Protein 9JRY (pdb70)

Foldseek 3Di:
DLPDQLQFPQWFFLQKKKFQAADDQQFTQKIWQNCCVVVVQGRVRRHRHHPVVFFPPVVVVVVVVLVPDPFSQVCAQDWGWGVGWIWGWGWGDFPRGIMIMTHTADVAVVLCVVVLVCLVPDQALLSLQASLQVSLCVLFVFQKKFWWFQDPQGKTFRSYIDHHPPDDDRHGAIEHNVVQHDSNQVLLLVDQKAWDQFLPTDITGIPPQAGPPPRHGTRRSVPNRRDDDVVVSVVCVVVLFGIWMKGFQDEPSGRRTIIIGGHNHRHDGHPRSVVSSSVVSVSSSVSNNVSVVVVVVVVLVVLVVLLVVQLVQQVRQQADDDSHVCVNFVFQKKWWCFAPDIDIHGQDPDPVVVVVVLVVCLVPPDDQKDWFQAVCVVVVVCVVVQQWALIWIWGCLDSVRSTIMIGGHGWDWDFHWYVDDCVTDTDTDTSGGDDTDPSSRVSVNVVSVSVVVSD/DLLPDPLQFPLWFFLQKKKFFAAPPQQQRQKIFQNCCPVQVAGRVNRHSHHPCVRAPPVQVVVVVVLVVDPFNQVCFQRVSVWTWGWGDDDRTIMIMIHRADVCPVLVVLLVVLLVQCVPDQALLSNQQSLQVSLCVNFVFQKKFWWFADPQRWTAGSYMDHHPPDDDCHGAIEDNSVQHPVNQLLCLVDQKAKDLFLPTDITGMPPQARPVPRHGTRNSVPRGRDGDPVVSVVCVVVQFTIKMKGFQDDPSGRRIITIGTHNDGHDDHPVSRVSSNVSSVSSNVSNNVNVVVVVVVVLVVLVVLLVQLLVQLLVDPHSQCSQAVDPVHVCSNFVFQWKWWPVIDIHGQDDDPVLVVVVLVCCLVPPDDQKDKFQQVCVVPVSCVVVLQWARIKMWHCLDSPVSGIMMGGHHWDWDFRFHVPCCTDTDIDTSGGDDGDPSSSVSSNVSSVSNVVSVVVD

Nearest PDB structures (foldseek):
  5mg1-assembly1_A-2  TM=8.681E-01  e=1.543E-45  Deinococcus radiodurans R1 = ATCC 13939 = DSM 20539
  5nm3-assembly1_B  TM=8.309E-01  e=5.216E-42  Deinococcus radiodurans R1 = ATCC 13939 = DSM 20539
  5c5k-assembly1_B  TM=8.340E-01  e=4.181E-42  Deinococcus radiodurans R1 = ATCC 13939 = DSM 20539
  8bor-assembly2_D  TM=6.786E-01  e=3.673E-43  Deinococcus radiodurans R1 = ATCC 13939 = DSM 20539
  8bor-assembly1_B  TM=6.812E-01  e=5.408E-43  Deinococcus radiodurans R1 = ATCC 13939 = DSM 20539

Sequence (914 aa):
CDKEPIHIPGFVQPHGVLLAIKEPELTILQVSNNTYNCLGFHPEELLNQPLRKLLESEQIDFLNDCLTQEDIQIVNPVEFTIEPIIFDGIIHRSNGVVILELEPAILFYHLVKLAIGKLQSTKTVTEISQIIVTEVRRITGFDRVMFYRFDRDWNGIVIAEDKQEHLPSYLDLHYPASDIPTPARKLYSQNWLRLIPDADYQAAAIVPTNNPLTDEPLDLSGSVLRSVSPCHIEYLHNMGVKASMSISIIKNNKLWGLIACHHQTPKYVPYEIRHACEFLGQVTSLEIATKEDNEDSESKIEIKSVLAKLVEYMIDGLINKQPNILNLVNAQGAAICFNKELYLLGNTPEKQDIQNLLLWIHNNIDEDIFYTDSLSQVYPEAEKFKDVASGLIALSISKTQNKYVLWFRPEEVQTVNWGGNPELWKEIVRLKSLPWKSYEVNAAAELRGAIITVVNCDKEPIHIPGFVQPHGVLLAIKEPELTILQVSNNTYNCLGFHPEELLNQPLRKLLESEQIDFLNDCLTQEDIQIVNPVEFIFDGIIHRSNGVVILELEPAINYFRFYHLVKLAIGKLQSTKTVTEISQIIVTEVRRITGFDRVMFYRFDRDWNGIVIAEDKQEHLPSYLDLHYPASDIPTPARKLYSQNWLRLIPDADYQAAAIVPTNNPLTDEPLDLSGSVLRSVSPCHIEYLHNMGVKASMSISIIKNNKLWGLIACHHQTPKYVPYEIRHACEFLGQVTSLEIATKEDNEDSESKIEIKSVLAKLVEYMSAEKSFIDGLINKQPNILNLVNAQGAAICELYLLGNTPEKQDIQNLLLWIHNNIDEDIFYTDSLSQVYPEAEKFKDVASGLIALSISKTQNKYVLWFRPEEVQTVNWGGNELWKEIVRLKSLPWKSYEVNAAAELRGAIITVVLRK

Radius of gyration: 33.23 Å; Cα contacts (8 Å, |Δi|>4): 1812; chains: 2; bounding box: 81×74×92 Å

Organism: Nostoc sp. (strain PCC 7120 / SAG 25.82 / UTEX 2576) (NCBI:txid103690)

B-factor: mean 32.75, std 13.09, range [10.51, 73.63]

Structure (mmCIF, N/CA/C/O backbone):
data_9JRY
#
_entry.id   9JRY
#
_cell.length_a   104.551
_cell.length_b   147.131
_cell.length_c   88.076
_cell.angle_alpha   90.000
_cell.angle_beta   99.145
_cell.angle_gamma   90.000
#
_symmetry.space_group_name_H-M   'C 1 2 1'
#
loop_
_entity.id
_entity.type
_entity.pdbx_description
1 polymer FiDCB
2 non-polymer '3-[5-[(Z)-(4-ethenyl-3-methyl-5-oxidanylidene-pyrrol-2-ylidene)methyl]-2-[[5-[(Z)-(3-ethenyl-4-methyl-5-oxidanylidene-pyrrol-2-ylidene)methyl]-3-(3-hydroxy-3-oxopropyl)-4-methyl-1H-pyrrol-2-yl]methyl]-4-methyl-1H-pyrrol-3-yl]propanoic acid'
#
loop_
_atom_site.group_PDB
_atom_site.id
_atom_site.type_symbol
_atom_site.label_atom_id
_atom_site.label_alt_id
_atom_site.label_comp_id
_atom_site.label_asym_id
_atom_site.label_entity_id
_atom_site.label_seq_id
_atom_site.pdbx_PDB_ins_code
_atom_site.Cartn_x
_atom_site.Cartn_y
_atom_site.Cartn_z
_atom_site.occupancy
_atom_site.B_iso_or_equiv
_atom_site.auth_seq_id
_atom_site.auth_comp_id
_atom_site.auth_asym_id
_atom_site.auth_atom_id
_atom_site.pdbx_PDB_model_num
ATOM 1 N N . CYS A 1 17 ? 33.37000 -14.15800 28.54100 1.000 43.61000 17 CYS A N 1
ATOM 2 C CA . CYS A 1 17 ? 32.08000 -13.48900 28.42500 1.000 43.61000 17 CYS A CA 1
ATOM 3 C C . CYS A 1 17 ? 32.27000 -11.97800 28.43000 1.000 43.61000 17 CYS A C 1
ATOM 4 O O . CYS A 1 17 ? 31.83000 -11.28500 27.51100 1.000 43.61000 17 CYS A O 1
ATOM 7 N N . ASP A 1 18 ? 32.91800 -11.46300 29.47600 1.000 47.86000 18 ASP A N 1
ATOM 8 C CA . ASP A 1 18 ? 33.29500 -10.05600 29.46900 1.000 47.86000 18 ASP A CA 1
ATOM 9 C C . ASP A 1 18 ? 34.47600 -9.79200 28.54500 1.000 47.86000 18 ASP A C 1
ATOM 10 O O . ASP A 1 18 ? 34.72600 -8.63600 28.18500 1.000 47.86000 18 ASP A O 1
ATOM 15 N N . LYS A 1 19 ? 35.21300 -10.83600 28.16900 1.000 48.47000 19 LYS A N 1
ATOM 16 C CA . LYS A 1 19 ? 36.27200 -10.71900 27.17600 1.000 48.47000 19 LYS A CA 1
ATOM 17 C C . LYS A 1 19 ? 35.73900 -10.65200 25.75000 1.000 48.47000 19 LYS A C 1
ATOM 18 O O . LYS A 1 19 ? 36.44800 -10.16900 24.85900 1.000 48.47000 19 LYS A O 1
ATOM 24 N N . GLU A 1 20 ? 34.51400 -11.11300 25.52100 1.000 43.35000 20 GLU A N 1
ATOM 25 C CA . GLU A 1 20 ? 33.96800 -11.17200 24.16900 1.000 43.35000 20 GLU A CA 1
ATOM 26 C C . GLU A 1 20 ? 33.66800 -9.76800 23.65400 1.000 43.35000 20 GLU A C 1
ATOM 27 O O . GLU A 1 20 ? 32.96300 -9.00400 24.32400 1.000 43.35000 20 GLU A O 1
ATOM 33 N N . PRO A 1 21 ? 34.17500 -9.39300 22.47700 1.000 39.55000 21 PRO A N 1
ATOM 34 C CA . PRO A 1 21 ? 33.87300 -8.06300 21.93300 1.000 39.55000 21 PRO A CA 1
ATOM 35 C C . PRO A 1 21 ? 32.54000 -8.01500 21.20100 1.000 39.55000 21 PRO A C 1
ATOM 36 O O . PRO A 1 21 ? 32.48600 -8.17700 19.97800 1.000 39.55000 21 PRO A O 1
ATOM 40 N N . ILE A 1 22 ? 31.45300 -7.78800 21.94300 1.000 33.34000 22 ILE A N 1
ATOM 41 C CA . ILE A 1 22 ? 30.14200 -7.66700 21.31900 1.000 33.34000 22 ILE A CA 1
ATOM 42 C C . ILE A 1 22 ? 30.04400 -6.41900 20.45200 1.000 33.34000 22 ILE A C 1
ATOM 43 O O . ILE A 1 22 ? 29.17800 -6.34800 19.57300 1.000 33.34000 22 ILE A O 1
ATOM 48 N N . HIS A 1 23 ? 30.90500 -5.42400 20.68100 1.000 29.53000 23 HIS A N 1
ATOM 49 C CA . HIS A 1 23 ? 30.82600 -4.17800 19.92700 1.000 29.53000 23 HIS A CA 1
ATOM 50 C C . HIS A 1 23 ? 31.30300 -4.32700 18.48700 1.000 29.53000 23 HIS A C 1
ATOM 51 O O . HIS A 1 23 ? 31.02800 -3.44500 17.66700 1.000 29.53000 23 HIS A O 1
ATOM 58 N N . ILE A 1 24 ? 31.99800 -5.41100 18.15400 1.000 27.65000 24 ILE A N 1
ATOM 59 C CA . ILE A 1 24 ? 32.42300 -5.64700 16.77400 1.000 27.65000 24 ILE A CA 1
ATOM 60 C C . ILE A 1 24 ? 32.05400 -7.07200 16.37200 1.000 27.65000 24 ILE A C 1
ATOM 61 O O . ILE A 1 24 ? 32.94400 -7.90800 16.15700 1.000 27.65000 24 ILE A O 1
ATOM 66 N N . PRO A 1 25 ? 30.76000 -7.39100 16.24100 1.000 27.95000 25 PRO A N 1
ATOM 67 C CA . PRO A 1 25 ? 30.37600 -8.75900 15.86200 1.000 27.95000 25 PRO A CA 1
ATOM 68 C C . PRO A 1 25 ? 30.63900 -9.11400 14.40800 1.000 27.95000 25 PRO A C 1
ATOM 69 O O . PRO A 1 25 ? 30.69600 -10.30900 14.08700 1.000 27.95000 25 PRO A O 1
ATOM 73 N N . GLY A 1 26 ? 30.78200 -8.13400 13.51900 1.000 25.44000 26 GLY A N 1
ATOM 74 C CA . GLY A 1 26 ? 30.88400 -8.43100 12.10500 1.000 25.44000 26 GLY A CA 1
ATOM 75 C C . GLY A 1 26 ? 29.57300 -8.77400 11.43500 1.000 25.44000 26 GLY A C 1
ATOM 76 O O . GLY A 1 26 ? 29.58600 -9.27300 10.30400 1.000 25.44000 26 GLY A O 1
ATOM 77 N N . PHE A 1 27 ? 28.44200 -8.52400 12.09400 1.000 25.16000 27 PHE A N 1
ATOM 78 C CA . PHE A 1 27 ? 27.12700 -8.88200 11.58100 1.000 25.16000 27 PHE A CA 1
ATOM 79 C C . PHE A 1 27 ? 26.13700 -7.77900 11.92500 1.000 25.16000 27 PHE A C 1
ATOM 80 O O . PHE A 1 27 ? 26.39300 -6.93800 12.78900 1.000 25.16000 27 PHE A O 1
ATOM 88 N N . VAL A 1 28 ? 24.99400 -7.78900 11.23500 1.000 22.75000 28 VAL A N 1
ATOM 89 C CA . VAL A 1 28 ? 23.91200 -6.84800 11.49700 1.000 22.75000 28 VAL A CA 1
ATOM 90 C C . VAL A 1 28 ? 22.58800 -7.59400 11.43900 1.000 22.75000 28 VAL A C 1
ATOM 91 O O . VAL A 1 28 ? 22.49000 -8.69600 10.89600 1.000 22.75000 28 VAL A O 1
ATOM 95 N N . GLN A 1 29 ? 21.56400 -6.98500 12.02200 1.000 23.99000 29 GLN A N 1
ATOM 96 C CA . GLN A 1 29 ? 20.24200 -7.58400 11.98900 1.000 23.99000 29 GLN A CA 1
ATOM 97 C C . GLN A 1 29 ? 19.62100 -7.40600 10.60300 1.000 23.99000 29 GLN A C 1
ATOM 98 O O . GLN A 1 29 ? 19.79300 -6.35600 9.97500 1.000 23.99000 29 GLN A O 1
ATOM 104 N N . PRO A 1 30 ? 18.91600 -8.42200 10.09000 1.000 26.14000 30 PRO A N 1
ATOM 105 C CA . PRO A 1 30 ? 18.46100 -8.37700 8.68900 1.000 26.14000 30 PRO A CA 1
ATOM 106 C C . PRO A 1 30 ? 17.56000 -7.20400 8.34200 1.000 26.14000 30 PRO A C 1
ATOM 107 O O . PRO A 1 30 ? 17.60900 -6.73000 7.19900 1.000 26.14000 30 PRO A O 1
ATOM 111 N N . HIS A 1 31 ? 16.73300 -6.72000 9.27700 1.000 26.09000 31 HIS A N 1
ATOM 112 C CA . HIS A 1 31 ? 15.66000 -5.79700 8.90500 1.000 26.09000 31 HIS A CA 1
ATOM 113 C C . HIS A 1 31 ? 16.19500 -4.49400 8.32600 1.000 26.09000 31 HIS A C 1
ATOM 114 O O . HIS A 1 31 ? 15.50200 -3.83900 7.54000 1.000 26.09000 31 HIS A O 1
ATOM 121 N N . GLY A 1 32 ? 17.41200 -4.09500 8.70000 1.000 25.45000 32 GLY A N 1
ATOM 122 C CA . GLY A 1 32 ? 18.05100 -2.92600 8.14200 1.000 25.45000 32 GLY A CA 1
ATOM 123 C C . GLY A 1 32 ? 19.24900 -3.28200 7.27100 1.000 25.45000 32 GLY A C 1
ATOM 124 O O . GLY A 1 32 ? 19.67500 -4.43200 7.17800 1.000 25.45000 32 GLY A O 1
ATOM 125 N N . VAL A 1 33 ? 19.78900 -2.25300 6.62400 1.000 23.85000 33 VAL A N 1
ATOM 126 C CA . VAL A 1 33 ? 20.99300 -2.36000 5.81100 1.000 23.85000 33 VAL A CA 1
ATOM 127 C C . VAL A 1 33 ? 22.05900 -1.46900 6.42600 1.000 23.85000 33 VAL A C 1
ATOM 128 O O . VAL A 1 33 ? 21.75500 -0.38000 6.92500 1.000 23.85000 33 VAL A O 1
ATOM 132 N N . LEU A 1 34 ? 23.30600 -1.92700 6.38700 1.000 22.06000 34 LEU A N 1
ATOM 133 C CA . LEU A 1 34 ? 24.43200 -1.15600 6.88900 1.000 22.06000 34 LEU A CA 1
ATOM 134 C C . LEU A 1 34 ? 25.39100 -0.85200 5.74800 1.000 22.06000 34 LEU A C 1
ATOM 135 O O . LEU A 1 34 ? 25.63800 -1.70300 4.88800 1.000 22.06000 34 LEU A O 1
ATOM 140 N N . LEU A 1 35 ? 25.93000 0.36600 5.74500 1.000 21.42000 35 LEU A N 1
ATOM 141 C CA . LEU A 1 35 ? 26.90500 0.79000 4.74400 1.000 21.42000 35 LEU A CA 1
ATOM 142 C C . LEU A 1 35 ? 27.97800 1.60500 5.44900 1.000 21.42000 35 LEU A C 1
ATOM 143 O O . LEU A 1 35 ? 27.71800 2.73000 5.88900 1.000 21.42000 35 LEU A O 1
ATOM 148 N N . ALA A 1 36 ? 29.17000 1.03400 5.58100 1.000 21.55000 36 ALA A N 1
ATOM 149 C CA . ALA A 1 36 ? 30.33200 1.80100 6.00400 1.000 21.55000 36 ALA A CA 1
ATOM 150 C C . ALA A 1 36 ? 30.89400 2.51900 4.78500 1.000 21.55000 36 ALA A C 1
ATOM 151 O O . ALA A 1 36 ? 31.30400 1.86900 3.81400 1.000 21.55000 36 ALA A O 1
ATOM 153 N N . ILE A 1 37 ? 30.92800 3.84900 4.84500 1.000 22.19000 37 ILE A N 1
ATOM 154 C CA . ILE A 1 37 ? 31.20500 4.70400 3.70000 1.000 22.19000 37 ILE A CA 1
ATOM 155 C C . ILE A 1 37 ? 32.32900 5.65300 4.08900 1.000 22.19000 37 ILE A C 1
ATOM 156 O O . ILE A 1 37 ? 32.14900 6.50200 4.97100 1.000 22.19000 37 ILE A O 1
ATOM 161 N N . LYS A 1 38 ? 33.48100 5.51700 3.44000 1.000 24.88000 38 LYS A N 1
ATOM 162 C CA . LYS A 1 38 ? 34.57000 6.45200 3.67200 1.000 24.88000 38 LYS A CA 1
ATOM 163 C C . LYS A 1 38 ? 34.26200 7.79900 3.02400 1.000 24.88000 38 LYS A C 1
ATOM 164 O O . LYS A 1 38 ? 33.48200 7.90100 2.07500 1.000 24.88000 38 LYS A O 1
ATOM 170 N N . GLU A 1 39 ? 34.87800 8.83900 3.56100 1.000 26.48000 39 GLU A N 1
ATOM 171 C CA . GLU A 1 39 ? 34.74300 10.20600 3.08700 1.000 26.48000 39 GLU A CA 1
ATOM 172 C C . GLU A 1 39 ? 36.13300 10.76800 2.83900 1.000 26.48000 39 GLU A C 1
ATOM 173 O O . GLU A 1 39 ? 37.11300 10.28100 3.41300 1.000 26.48000 39 GLU A O 1
ATOM 179 N N . PRO A 1 40 ? 36.26400 11.79800 1.98100 1.000 27.87000 40 PRO A N 1
ATOM 180 C CA . PRO A 1 40 ? 35.23500 12.61900 1.31400 1.000 27.87000 40 PRO A CA 1
ATOM 181 C C . PRO A 1 40 ? 34.60600 12.03300 0.04900 1.000 27.87000 40 PRO A C 1
ATOM 182 O O . PRO A 1 40 ? 33.59100 12.54700 -0.41300 1.000 27.87000 40 PRO A O 1
ATOM 186 N N . GLU A 1 41 ? 35.16500 10.97600 -0.54100 1.000 27.27000 41 GLU A N 1
ATOM 187 C CA . GLU A 1 41 ? 34.65600 10.48500 -1.81600 1.000 27.27000 41 GLU A CA 1
ATOM 188 C C . GLU A 1 41 ? 33.29600 9.81400 -1.69400 1.000 27.27000 41 GLU A C 1
ATOM 189 O O . GLU A 1 41 ? 32.63400 9.61000 -2.71700 1.000 27.27000 41 GLU A O 1
ATOM 195 N N . LEU A 1 42 ? 32.87000 9.47000 -0.47900 1.000 25.88000 42 LEU A N 1
ATOM 196 C CA . LEU A 1 42 ? 31.63600 8.72200 -0.24100 1.000 25.88000 42 LEU A CA 1
ATOM 197 C C . LEU A 1 42 ? 31.64700 7.37100 -0.94900 1.000 25.88000 42 LEU A C 1
ATOM 198 O O . LEU A 1 42 ? 30.59600 6.85300 -1.34100 1.000 25.88000 42 LEU A O 1
ATOM 203 N N . THR A 1 43 ? 32.83500 6.79700 -1.12100 1.000 24.67000 43 THR A N 1
ATOM 204 C CA . THR A 1 43 ? 32.95200 5.42500 -1.59500 1.000 24.67000 43 THR A CA 1
ATOM 205 C C . THR A 1 43 ? 32.45200 4.44200 -0.54300 1.000 24.67000 43 THR A C 1
ATOM 206 O O . THR A 1 43 ? 32.75000 4.57700 0.64800 1.000 24.67000 43 THR A O 1
ATOM 210 N N . ILE A 1 44 ? 31.70200 3.43900 -0.99200 1.000 22.23000 44 ILE A N 1
ATOM 211 C CA . ILE A 1 44 ? 31.14000 2.42300 -0.10600 1.000 22.23000 44 ILE A CA 1
ATOM 212 C C . ILE A 1 44 ? 32.23000 1.40300 0.20500 1.000 22.23000 44 ILE A C 1
ATOM 213 O O . ILE A 1 44 ? 32.58700 0.58100 -0.64100 1.000 22.23000 44 ILE A O 1
ATOM 218 N N . LEU A 1 45 ? 32.76300 1.45300 1.42300 1.000 23.65000 45 LEU A N 1
ATOM 219 C CA . LEU A 1 45 ? 33.82800 0.52600 1.78300 1.000 23.65000 45 LEU A CA 1
ATOM 220 C C . LEU A 1 45 ? 33.28100 -0.82100 2.23600 1.000 23.65000 45 LEU A C 1
ATOM 221 O O . LEU A 1 45 ? 33.86700 -1.86400 1.92300 1.000 23.65000 45 LEU A O 1
ATOM 226 N N . GLN A 1 46 ? 32.16000 -0.83000 2.95700 1.000 24.91000 46 GLN A N 1
ATOM 227 C CA . GLN A 1 46 ? 31.63100 -2.06900 3.51400 1.000 24.91000 46 GLN A CA 1
ATOM 228 C C . GLN A 1 46 ? 30.11100 -2.06300 3.45400 1.000 24.91000 46 GLN A C 1
ATOM 229 O O . GLN A 1 46 ? 29.47500 -1.01800 3.59900 1.000 24.91000 46 GLN A O 1
ATOM 235 N N . VAL A 1 47 ? 29.53300 -3.25200 3.27200 1.000 24.53000 47 VAL A N 1
ATOM 236 C CA . VAL A 1 47 ? 28.08800 -3.42600 3.20500 1.000 24.53000 47 VAL A CA 1
ATOM 237 C C . VAL A 1 47 ? 27.69900 -4.64000 4.03400 1.000 24.53000 47 VAL A C 1
ATOM 238 O O . VAL A 1 47 ? 28.52800 -5.49000 4.36200 1.000 24.53000 47 VAL A O 1
ATOM 242 N N . SER A 1 48 ? 26.41100 -4.71700 4.36500 1.000 27.35000 48 SER A N 1
ATOM 243 C CA . SER A 1 48 ? 25.87400 -5.90900 5.00900 1.000 27.35000 48 SER A CA 1
ATOM 244 C C . SER A 1 48 ? 25.71300 -7.02100 3.98100 1.000 27.35000 48 SER A C 1
ATOM 245 O O . SER A 1 48 ? 26.30300 -6.96000 2.89700 1.000 27.35000 48 SER A O 1
ATOM 248 N N . ASN A 1 49 ? 24.95200 -8.06200 4.32100 1.000 30.32000 49 ASN A N 1
ATOM 249 C CA . ASN A 1 49 ? 24.60600 -9.09000 3.34400 1.000 30.32000 49 ASN A CA 1
ATOM 250 C C . ASN A 1 49 ? 23.20300 -8.94000 2.77200 1.000 30.32000 49 ASN A C 1
ATOM 251 O O . ASN A 1 49 ? 22.97800 -9.30900 1.61500 1.000 30.32000 49 ASN A O 1
ATOM 256 N N . ASN A 1 50 ? 22.26300 -8.37700 3.53200 1.000 30.46000 50 ASN A N 1
ATOM 257 C CA . ASN A 1 50 ? 20.90700 -8.14800 3.04300 1.000 30.46000 50 ASN A CA 1
ATOM 258 C C . ASN A 1 50 ? 20.81100 -6.89600 2.17200 1.000 30.46000 50 ASN A C 1
ATOM 259 O O . ASN A 1 50 ? 19.71800 -6.33000 2.04900 1.000 30.46000 50 ASN A O 1
ATOM 264 N N . THR A 1 51 ? 21.93100 -6.43900 1.59600 1.000 32.27000 51 THR A N 1
ATOM 265 C CA . THR A 1 51 ? 21.89900 -5.31200 0.67000 1.000 32.27000 51 THR A CA 1
ATOM 266 C C . THR A 1 51 ? 21.08100 -5.62400 -0.57500 1.000 32.27000 51 THR A C 1
ATOM 267 O O . THR A 1 51 ? 20.50500 -4.71500 -1.18000 1.000 32.27000 51 THR A O 1
ATOM 271 N N . TYR A 1 52 ? 21.03000 -6.89000 -0.98700 1.000 36.66000 52 TYR A N 1
ATOM 272 C CA . TYR A 1 52 ? 20.22400 -7.24500 -2.14600 1.000 36.66000 52 TYR A CA 1
ATOM 273 C C . TYR A 1 52 ? 18.74800 -7.12700 -1.80200 1.000 36.66000 52 TYR A C 1
ATOM 274 O O . TYR A 1 52 ? 18.08800 -6.16200 -2.20800 1.000 36.66000 52 TYR A O 1
ATOM 283 N N . ASN A 1 53 ? 18.25000 -8.05500 -0.97900 1.000 38.30000 53 ASN A N 1
ATOM 284 C CA . ASN A 1 53 ? 16.80800 -8.19700 -0.80600 1.000 38.30000 53 ASN A CA 1
ATOM 285 C C . ASN A 1 53 ? 16.17300 -6.89500 -0.33900 1.000 38.30000 53 ASN A C 1
ATOM 286 O O . ASN A 1 53 ? 15.02800 -6.59300 -0.69400 1.000 38.30000 53 ASN A O 1
ATOM 291 N N . CYS A 1 54 ? 16.90300 -6.10300 0.44500 1.000 37.12000 54 CYS A N 1
ATOM 292 C CA . CYS A 1 54 ? 16.33300 -4.84600 0.91200 1.000 37.12000 54 CYS A CA 1
ATOM 293 C C . CYS A 1 54 ? 16.54500 -3.71800 -0.08900 1.000 37.12000 54 CYS A C 1
ATOM 294 O O . CYS A 1 54 ? 15.62700 -2.92800 -0.33600 1.000 37.12000 54 CYS A O 1
ATOM 297 N N . LEU A 1 55 ? 17.73600 -3.62600 -0.68100 1.000 36.04000 55 LEU A N 1
ATOM 298 C CA . LEU A 1 55 ? 18.08400 -2.47800 -1.50800 1.000 36.04000 55 LEU A CA 1
ATOM 299 C C . LEU A 1 55 ? 18.12500 -2.79300 -2.99600 1.000 36.04000 55 LEU A C 1
ATOM 300 O O . LEU A 1 55 ? 18.36000 -1.88500 -3.79900 1.000 36.04000 55 LEU A O 1
ATOM 305 N N . GLY A 1 56 ? 17.90000 -4.03900 -3.38600 1.000 35.52000 56 GLY A N 1
ATOM 306 C CA . GLY A 1 56 ? 17.96000 -4.38400 -4.80300 1.000 35.52000 56 GLY A CA 1
ATOM 307 C C . GLY A 1 56 ? 19.34200 -4.66300 -5.34800 1.000 35.52000 56 GLY A C 1
ATOM 308 O O . GLY A 1 56 ? 19.55000 -5.68100 -6.01100 1.000 35.52000 56 GLY A O 1
ATOM 309 N N . PHE A 1 57 ? 20.29400 -3.76500 -5.10400 1.000 35.60000 57 PHE A N 1
ATOM 310 C CA . PHE A 1 57 ? 21.66300 -3.98600 -5.55100 1.000 35.60000 57 PHE A CA 1
ATOM 311 C C . PHE A 1 57 ? 22.29500 -5.15300 -4.79900 1.000 35.60000 57 PHE A C 1
ATOM 312 O O . PHE A 1 57 ? 22.15800 -5.27100 -3.57900 1.000 35.60000 57 PHE A O 1
ATOM 320 N N . HIS A 1 58 ? 23.01100 -6.00600 -5.52900 1.000 33.73000 58 HIS A N 1
ATOM 321 C CA . HIS A 1 58 ? 23.72800 -7.10500 -4.90300 1.000 33.73000 58 HIS A CA 1
ATOM 322 C C . HIS A 1 58 ? 24.93600 -6.57600 -4.13000 1.000 33.73000 58 HIS A C 1
ATOM 323 O O . HIS A 1 58 ? 25.47400 -5.51500 -4.46000 1.000 33.73000 58 HIS A O 1
ATOM 330 N N . PRO A 1 59 ? 25.36500 -7.28200 -3.07500 1.000 29.87000 59 PRO A N 1
ATOM 331 C CA . PRO A 1 59 ? 26.47900 -6.76200 -2.26100 1.000 29.87000 59 PRO A CA 1
ATOM 332 C C . PRO A 1 59 ? 27.76100 -6.52800 -3.04500 1.000 29.87000 59 PRO A C 1
ATOM 333 O O . PRO A 1 59 ? 28.49300 -5.57700 -2.74400 1.000 29.87000 59 PRO A O 1
ATOM 337 N N . GLU A 1 60 ? 28.05700 -7.36600 -4.04100 1.000 30.11000 60 GLU A N 1
ATOM 338 C CA . GLU A 1 60 ? 29.21500 -7.11100 -4.89100 1.000 30.11000 60 GLU A CA 1
ATOM 339 C C . GLU A 1 60 ? 28.99000 -5.91400 -5.80400 1.000 30.11000 60 GLU A C 1
ATOM 340 O O . GLU A 1 60 ? 29.95400 -5.25200 -6.20600 1.000 30.11000 60 GLU A O 1
ATOM 346 N N . GLU A 1 61 ? 27.73100 -5.62200 -6.14000 1.000 30.70000 61 GLU A N 1
ATOM 347 C CA . GLU A 1 61 ? 27.42500 -4.48200 -6.99500 1.000 30.70000 61 GLU A CA 1
ATOM 348 C C . GLU A 1 61 ? 27.59500 -3.15300 -6.27100 1.000 30.70000 61 GLU A C 1
ATOM 349 O O . GLU A 1 61 ? 27.71000 -2.11400 -6.93000 1.000 30.70000 61 GLU A O 1
ATOM 355 N N . LEU A 1 62 ? 27.60100 -3.15900 -4.93800 1.000 27.22000 62 LEU A N 1
ATOM 356 C CA . LEU A 1 62 ? 27.70700 -1.93600 -4.15200 1.000 27.22000 62 LEU A CA 1
ATOM 357 C C . LEU A 1 62 ? 29.11000 -1.64900 -3.64300 1.000 27.22000 62 LEU A C 1
ATOM 358 O O . LEU A 1 62 ? 29.44600 -0.48000 -3.42500 1.000 27.22000 62 LEU A O 1
ATOM 363 N N . LEU A 1 63 ? 29.92900 -2.67600 -3.43300 1.000 23.11000 63 LEU A N 1
ATOM 364 C CA . LEU A 1 63 ? 31.23100 -2.46500 -2.81700 1.000 23.11000 63 LEU A CA 1
ATOM 365 C C . LEU A 1 63 ? 32.11600 -1.58200 -3.68700 1.000 23.11000 63 LEU A C 1
ATOM 366 O O . LEU A 1 63 ? 32.17900 -1.74600 -4.90900 1.000 23.11000 63 LEU A O 1
ATOM 371 N N . ASN A 1 64 ? 32.79600 -0.63300 -3.03400 1.000 23.15000 64 ASN A N 1
ATOM 372 C CA . ASN A 1 64 ? 33.73600 0.31700 -3.62700 1.000 23.15000 64 ASN A CA 1
ATOM 373 C C . ASN A 1 64 ? 33.07500 1.27500 -4.61300 1.000 23.15000 64 ASN A C 1
ATOM 374 O O . ASN A 1 64 ? 33.73700 2.17500 -5.13700 1.000 23.15000 64 ASN A O 1
ATOM 379 N N . GLN A 1 65 ? 31.78800 1.08900 -4.88500 1.000 23.82000 65 GLN A N 1
ATOM 380 C CA . GLN A 1 65 ? 31.05500 2.07700 -5.66100 1.000 23.82000 65 GLN A CA 1
ATOM 381 C C . GLN A 1 65 ? 30.77500 3.30400 -4.79600 1.000 23.82000 65 GLN A C 1
ATOM 382 O O . GLN A 1 65 ? 30.46200 3.16700 -3.61100 1.000 23.82000 65 GLN A O 1
ATOM 388 N N . PRO A 1 66 ? 30.87000 4.50500 -5.35500 1.000 28.72000 66 PRO A N 1
ATOM 389 C CA . PRO A 1 66 ? 30.52600 5.70400 -4.58700 1.000 28.72000 66 PRO A CA 1
ATOM 390 C C . PRO A 1 66 ? 29.05000 5.72400 -4.22500 1.000 28.72000 66 PRO A C 1
ATOM 391 O O . PRO A 1 66 ? 28.21100 5.14400 -4.91800 1.000 28.72000 66 PRO A O 1
ATOM 395 N N . LEU A 1 67 ? 28.74100 6.40400 -3.11600 1.000 31.62000 67 LEU A N 1
ATOM 396 C CA . LEU A 1 67 ? 27.38600 6.40300 -2.57300 1.000 31.62000 67 LEU A CA 1
ATOM 397 C C . LEU A 1 67 ? 26.36100 6.90700 -3.58400 1.000 31.62000 67 LEU A C 1
ATOM 398 O O . LEU A 1 67 ? 25.16500 6.63000 -3.43300 1.000 31.62000 67 LEU A O 1
ATOM 403 N N . ARG A 1 68 ? 26.80500 7.61700 -4.62100 1.000 36.32000 68 ARG A N 1
ATOM 404 C CA . ARG A 1 68 ? 25.92700 8.00600 -5.71700 1.000 36.32000 68 ARG A CA 1
ATOM 405 C C . ARG A 1 68 ? 25.39800 6.80600 -6.49100 1.000 36.32000 68 ARG A C 1
ATOM 406 O O . ARG A 1 68 ? 24.48100 6.96900 -7.30300 1.000 36.32000 68 ARG A O 1
ATOM 414 N N . LYS A 1 69 ? 25.96000 5.61300 -6.26600 1.000 31.64000 69 LYS A N 1
ATOM 415 C CA . LYS A 1 69 ? 25.47100 4.41100 -6.93300 1.000 31.64000 69 LYS A CA 1
ATOM 416 C C . LYS A 1 69 ? 24.01100 4.12800 -6.59500 1.000 31.64000 69 LYS A C 1
ATOM 417 O O . LYS A 1 69 ? 23.28900 3.54700 -7.41300 1.000 31.64000 69 LYS A O 1
ATOM 423 N N . LEU A 1 70 ? 23.55200 4.53500 -5.40800 1.000 34.61000 70 LEU A N 1
ATOM 424 C CA . LEU A 1 70 ? 22.17700 4.27900 -5.00300 1.000 34.61000 70 LEU A CA 1
ATOM 425 C C . LEU A 1 70 ? 21.45400 5.49900 -4.44700 1.000 34.61000 70 LEU A C 1
ATOM 426 O O . LEU A 1 70 ? 20.26900 5.38900 -4.11300 1.000 34.61000 70 LEU A O 1
ATOM 431 N N . LEU A 1 71 ? 22.11600 6.64700 -4.33500 1.000 38.39000 71 LEU A N 1
ATOM 432 C CA . LEU A 1 71 ? 21.49700 7.84900 -3.79800 1.000 38.39000 71 LEU A CA 1
ATOM 433 C C . LEU A 1 71 ? 21.51100 8.96500 -4.83300 1.000 38.39000 71 LEU A C 1
ATOM 434 O O . LEU A 1 71 ? 22.41500 9.05300 -5.66900 1.000 38.39000 71 LEU A O 1
ATOM 439 N N . GLU A 1 72 ? 20.49000 9.81500 -4.76700 1.000 47.41000 72 GLU A N 1
ATOM 440 C CA . GLU A 1 72 ? 20.39500 10.95600 -5.66400 1.000 47.41000 72 GLU A CA 1
ATOM 441 C C . GLU A 1 72 ? 21.38700 12.04200 -5.26100 1.000 47.41000 72 GLU A C 1
ATOM 442 O O . GLU A 1 72 ? 21.75100 12.18000 -4.09100 1.000 47.41000 72 GLU A O 1
ATOM 448 N N . SER A 1 73 ? 21.82400 12.81900 -6.25700 1.000 48.81000 73 SER A N 1
ATOM 449 C CA . SER A 1 73 ? 22.80900 13.86600 -6.00300 1.000 48.81000 73 SER A CA 1
ATOM 450 C C . SER A 1 73 ? 22.27500 14.92900 -5.05300 1.000 48.81000 73 SER A C 1
ATOM 451 O O . SER A 1 73 ? 23.05400 15.56100 -4.33200 1.000 48.81000 73 SER A O 1
ATOM 454 N N . GLU A 1 74 ? 20.95900 15.14900 -5.03700 1.000 51.42000 74 GLU A N 1
ATOM 455 C CA . GLU A 1 74 ? 20.38500 16.07400 -4.06400 1.000 51.42000 74 GLU A CA 1
ATOM 456 C C . GLU A 1 74 ? 20.42000 15.48600 -2.65700 1.000 51.42000 74 GLU A C 1
ATOM 457 O O . GLU A 1 74 ? 20.77700 16.17800 -1.69300 1.000 51.42000 74 GLU A O 1
ATOM 463 N N . GLN A 1 75 ? 20.07300 14.20300 -2.51800 1.000 42.58000 75 GLN A N 1
ATOM 464 C CA . GLN A 1 75 ? 20.21400 13.54700 -1.22300 1.000 42.58000 75 GLN A CA 1
ATOM 465 C C . GLN A 1 75 ? 21.67300 13.47700 -0.80000 1.000 42.58000 75 GLN A C 1
ATOM 466 O O . GLN A 1 75 ? 21.98100 13.55400 0.39500 1.000 42.58000 75 GLN A O 1
ATOM 472 N N . ILE A 1 76 ? 22.58500 13.34000 -1.76300 1.000 39.83000 76 ILE A N 1
ATOM 473 C CA . ILE A 1 76 ? 24.00700 13.33800 -1.44200 1.000 39.83000 76 ILE A CA 1
ATOM 474 C C . ILE A 1 76 ? 24.46800 14.72400 -1.00500 1.000 39.83000 76 ILE A C 1
ATOM 475 O O . ILE A 1 76 ? 25.32000 14.85500 -0.12100 1.000 39.83000 76 ILE A O 1
ATOM 480 N N . ASP A 1 77 ? 23.90700 15.77900 -1.60100 1.000 44.47000 77 ASP A N 1
ATOM 481 C CA . ASP A 1 77 ? 24.20700 17.12800 -1.13100 1.000 44.47000 77 ASP A CA 1
ATOM 482 C C . ASP A 1 77 ? 23.69600 17.32100 0.29000 1.000 44.47000 77 ASP A C 1
ATOM 483 O O . ASP A 1 77 ? 24.36500 17.94200 1.12700 1.000 44.47000 77 ASP A O 1
ATOM 488 N N . PHE A 1 78 ? 22.53600 16.73400 0.59300 1.000 40.85000 78 PHE A N 1
ATOM 489 C CA . PHE A 1 78 ? 22.00500 16.78600 1.95000 1.000 40.85000 78 PHE A CA 1
ATOM 490 C C . PHE A 1 78 ? 22.94100 16.07800 2.92200 1.000 40.85000 78 PHE A C 1
ATOM 491 O O . PHE A 1 78 ? 23.28900 16.61900 3.97800 1.000 40.85000 78 PHE A O 1
ATOM 499 N N . LEU A 1 79 ? 23.38100 14.87000 2.56400 1.000 35.67000 79 LEU A N 1
ATOM 500 C CA . LEU A 1 79 ? 24.27700 14.11600 3.43400 1.000 35.67000 79 LEU A CA 1
ATOM 501 C C . LEU A 1 79 ? 25.62500 14.81100 3.59700 1.000 35.67000 79 LEU A C 1
ATOM 502 O O . LEU A 1 79 ? 26.22300 14.75400 4.67700 1.000 35.67000 79 LEU A O 1
ATOM 507 N N . ASN A 1 80 ? 26.11700 15.47400 2.54900 1.000 37.50000 80 ASN A N 1
ATOM 508 C CA . ASN A 1 80 ? 27.38500 16.18500 2.66700 1.000 37.50000 80 ASN A CA 1
ATOM 509 C C . ASN A 1 80 ? 27.25000 17.41400 3.55100 1.000 37.50000 80 ASN A C 1
ATOM 510 O O . ASN A 1 80 ? 28.17500 17.74800 4.30000 1.000 37.50000 80 ASN A O 1
ATOM 515 N N . ASP A 1 81 ? 26.10700 18.10300 3.48300 1.000 41.59000 81 ASP A N 1
ATOM 516 C CA . ASP A 1 81 ? 25.86600 19.18600 4.42900 1.000 41.59000 81 ASP A CA 1
ATOM 517 C C . ASP A 1 81 ? 25.75800 18.65600 5.85100 1.000 41.59000 81 ASP A C 1
ATOM 518 O O . ASP A 1 81 ? 26.15200 19.33900 6.80300 1.000 41.59000 81 ASP A O 1
ATOM 523 N N . CYS A 1 82 ? 25.22700 17.44300 6.01300 1.000 35.49000 82 CYS A N 1
ATOM 524 C CA . CYS A 1 82 ? 25.23300 16.81100 7.32800 1.000 35.49000 82 CYS A CA 1
ATOM 525 C C . CYS A 1 82 ? 26.64900 16.48500 7.78800 1.000 35.49000 82 CYS A C 1
ATOM 526 O O . CYS A 1 82 ? 26.93600 16.53000 8.99000 1.000 35.49000 82 CYS A O 1
ATOM 529 N N . LEU A 1 83 ? 27.54100 16.15300 6.85200 1.000 36.57000 83 LEU A N 1
ATOM 530 C CA . LEU A 1 83 ? 28.92500 15.86000 7.21300 1.000 36.57000 83 LEU A CA 1
ATOM 531 C C . LEU A 1 83 ? 29.66200 17.09900 7.70900 1.000 36.57000 83 LEU A C 1
ATOM 532 O O . LEU A 1 83 ? 30.58700 16.97900 8.52200 1.000 36.57000 83 LEU A O 1
ATOM 537 N N . THR A 1 84 ? 29.27200 18.28800 7.23700 1.000 43.12000 84 THR A N 1
ATOM 538 C CA . THR A 1 84 ? 29.93300 19.52300 7.64800 1.000 43.12000 84 THR A CA 1
ATOM 539 C C . THR A 1 84 ? 29.73400 19.83700 9.12500 1.000 43.12000 84 THR A C 1
ATOM 540 O O . THR A 1 84 ? 30.56500 20.53900 9.71000 1.000 43.12000 84 THR A O 1
ATOM 544 N N . GLN A 1 85 ? 28.65700 19.34700 9.73500 1.000 46.69000 85 GLN A N 1
ATOM 545 C CA . GLN A 1 85 ? 28.36300 19.65800 11.12700 1.000 46.69000 85 GLN A CA 1
ATOM 546 C C . GLN A 1 85 ? 29.40000 19.04400 12.06000 1.000 46.69000 85 GLN A C 1
ATOM 547 O O . GLN A 1 85 ? 30.03500 18.03500 11.74200 1.000 46.69000 85 GLN A O 1
ATOM 553 N N . GLU A 1 86 ? 29.58000 19.68000 13.22300 1.000 54.25000 86 GLU A N 1
ATOM 554 C CA . GLU A 1 86 ? 30.55600 19.19200 14.19500 1.000 54.25000 86 GLU A CA 1
ATOM 555 C C . GLU A 1 86 ? 30.23300 17.77000 14.63500 1.000 54.25000 86 GLU A C 1
ATOM 556 O O . GLU A 1 86 ? 31.13400 16.93700 14.79100 1.000 54.25000 86 GLU A O 1
ATOM 562 N N . ASP A 1 87 ? 28.95100 17.46800 14.80600 1.000 47.79000 87 ASP A N 1
ATOM 563 C CA . ASP A 1 87 ? 28.47200 16.12000 15.06800 1.000 47.79000 87 ASP A CA 1
ATOM 564 C C . ASP A 1 87 ? 27.36800 15.82600 14.06600 1.000 47.79000 87 ASP A C 1
ATOM 565 O O . ASP A 1 87 ? 26.40500 16.59100 13.95900 1.000 47.79000 87 ASP A O 1
ATOM 570 N N . ILE A 1 88 ? 27.52100 14.73200 13.31700 1.000 38.64000 88 ILE A N 1
ATOM 571 C CA . ILE A 1 88 ? 26.52400 14.40600 12.30300 1.000 38.64000 88 ILE A CA 1
ATOM 572 C C . ILE A 1 88 ? 25.19400 14.03900 12.94800 1.000 38.64000 88 ILE A C 1
ATOM 573 O O . ILE A 1 88 ? 24.12800 14.24800 12.35400 1.000 38.64000 88 ILE A O 1
ATOM 578 N N . GLN A 1 89 ? 25.22400 13.53500 14.18200 1.000 38.79000 89 GLN A N 1
ATOM 579 C CA . GLN A 1 89 ? 24.02200 13.02700 14.83100 1.000 38.79000 89 GLN A CA 1
ATOM 580 C C . GLN A 1 89 ? 23.00500 14.12200 15.12200 1.000 38.79000 89 GLN A C 1
ATOM 581 O O . GLN A 1 89 ? 21.87800 13.80600 15.51800 1.000 38.79000 89 GLN A O 1
ATOM 587 N N . ILE A 1 90 ? 23.37800 15.39100 14.94400 1.000 36.65000 90 ILE A N 1
ATOM 588 C CA . ILE A 1 90 ? 22.41000 16.47800 15.03300 1.000 36.65000 90 ILE A CA 1
ATOM 589 C C . ILE A 1 90 ? 21.30000 16.29000 14.00700 1.000 36.65000 90 ILE A C 1
ATOM 590 O O . ILE A 1 90 ? 20.15200 16.69300 14.23500 1.000 36.65000 90 ILE A O 1
ATOM 595 N N . VAL A 1 91 ? 21.61100 15.65700 12.87500 1.000 34.12000 91 VAL A N 1
ATOM 596 C CA . VAL A 1 91 ? 20.64200 15.43900 11.80700 1.000 34.12000 91 VAL A CA 1
ATOM 597 C C . VAL A 1 91 ? 20.12500 14.00300 11.79400 1.000 34.12000 91 VAL A C 1
ATOM 598 O O . VAL A 1 91 ? 19.39200 13.61900 10.87700 1.000 34.12000 91 VAL A O 1
ATOM 602 N N . ASN A 1 92 ? 20.43600 13.22300 12.82900 1.000 33.37000 92 ASN A N 1
ATOM 603 C CA . ASN A 1 92 ? 20.50600 11.76600 12.70700 1.000 33.37000 92 ASN A CA 1
ATOM 604 C C . ASN A 1 92 ? 19.26500 11.10600 12.11400 1.000 33.37000 92 ASN A C 1
ATOM 605 O O . ASN A 1 92 ? 19.42400 10.25500 11.22600 1.000 33.37000 92 ASN A O 1
ATOM 610 N N . PRO A 1 93 ? 18.02200 11.41800 12.53700 1.000 30.95000 93 PRO A N 1
ATOM 611 C CA . PRO A 1 93 ? 16.87000 10.73000 11.92900 1.000 30.95000 93 PRO A CA 1
ATOM 612 C C . PRO A 1 93 ? 16.66300 11.09600 10.46400 1.000 30.95000 93 PRO A C 1
ATOM 613 O O . PRO A 1 93 ? 15.65400 11.71200 10.10600 1.000 30.95000 93 PRO A O 1
ATOM 617 N N . VAL A 1 94 ? 17.61400 10.70600 9.60700 1.000 31.40000 94 VAL A N 1
ATOM 618 C CA . VAL A 1 94 ? 17.56400 11.07800 8.19100 1.000 31.40000 94 VAL A CA 1
ATOM 619 C C . VAL A 1 94 ? 16.47800 10.27800 7.47600 1.000 31.40000 94 VAL A C 1
ATOM 620 O O . VAL A 1 94 ? 16.07700 9.19600 7.90800 1.000 31.40000 94 VAL A O 1
ATOM 624 N N . GLU A 1 95 ? 15.97000 10.83600 6.37800 1.000 35.32000 95 GLU A N 1
ATOM 625 C CA . GLU A 1 95 ? 15.06600 10.11600 5.48500 1.000 35.32000 95 GLU A CA 1
ATOM 626 C C . GLU A 1 95 ? 15.63800 10.15000 4.07300 1.000 35.32000 95 GLU A C 1
ATOM 627 O O . GLU A 1 95 ? 15.74500 11.22200 3.46700 1.000 35.32000 95 GLU A O 1
ATOM 633 N N . PHE A 1 96 ? 16.01500 8.98200 3.56000 1.000 35.88000 96 PHE A N 1
ATOM 634 C CA . PHE A 1 96 ? 16.42800 8.81000 2.17600 1.000 35.88000 96 PHE A CA 1
ATOM 635 C C . PHE A 1 96 ? 15.35700 8.04700 1.40800 1.000 35.88000 96 PHE A C 1
ATOM 636 O O . PHE A 1 96 ? 14.47600 7.41100 1.99100 1.000 35.88000 96 PHE A O 1
ATOM 644 N N . THR A 1 97 ? 15.43600 8.12600 0.08200 1.000 40.21000 97 THR A N 1
ATOM 645 C CA . THR A 1 97 ? 14.56600 7.34900 -0.78700 1.000 40.21000 97 THR A CA 1
ATOM 646 C C . THR A 1 97 ? 15.39700 6.73800 -1.90400 1.000 40.21000 97 THR A C 1
ATOM 647 O O . THR A 1 97 ? 16.28200 7.39300 -2.46100 1.000 40.21000 97 THR A O 1
ATOM 651 N N . ILE A 1 98 ? 15.10500 5.48000 -2.22400 1.000 42.68000 98 ILE A N 1
ATOM 652 C CA . ILE A 1 98 ? 15.85500 4.74900 -3.23700 1.000 42.68000 98 ILE A CA 1
ATOM 653 C C . ILE A 1 98 ? 14.90000 4.15400 -4.26500 1.000 42.68000 98 ILE A C 1
ATOM 654 O O . ILE A 1 98 ? 14.01800 3.36800 -3.92200 1.000 42.68000 98 ILE A O 1
ATOM 659 N N . GLU A 1 103 ? 9.99600 1.79500 -8.09000 1.000 59.21000 103 GLU A N 1
ATOM 660 C CA . GLU A 1 103 ? 9.98900 1.45800 -6.67100 1.000 59.21000 103 GLU A CA 1
ATOM 661 C C . GLU A 1 103 ? 10.59500 2.57300 -5.81800 1.000 59.21000 103 GLU A C 1
ATOM 662 O O . GLU A 1 103 ? 11.77600 2.52900 -5.47400 1.000 59.21000 103 GLU A O 1
ATOM 668 N N . PRO A 1 104 ? 9.78800 3.58000 -5.48100 1.000 55.52000 104 PRO A N 1
ATOM 669 C CA . PRO A 1 104 ? 10.27300 4.65800 -4.58900 1.000 55.52000 104 PRO A CA 1
ATOM 670 C C . PRO A 1 104 ? 10.30100 4.22300 -3.12700 1.000 55.52000 104 PRO A C 1
ATOM 671 O O . PRO A 1 104 ? 9.51900 4.67600 -2.28300 1.000 55.52000 104 PRO A O 1
ATOM 675 N N . ILE A 1 105 ? 11.21700 3.30500 -2.80900 1.000 47.13000 105 ILE A N 1
ATOM 676 C CA . ILE A 1 105 ? 11.34600 2.82100 -1.44000 1.000 47.13000 105 ILE A CA 1
ATOM 677 C C . ILE A 1 105 ? 11.83800 3.94900 -0.54300 1.000 47.13000 105 ILE A C 1
ATOM 678 O O . ILE A 1 105 ? 12.73600 4.71700 -0.91300 1.000 47.13000 105 ILE A O 1
ATOM 683 N N . ILE A 1 106 ? 11.25300 4.04900 0.64800 1.000 39.02000 106 ILE A N 1
ATOM 684 C CA . ILE A 1 106 ? 11.59800 5.07900 1.62100 1.000 39.02000 106 ILE A CA 1
ATOM 685 C C . ILE A 1 106 ? 12.32400 4.41900 2.78400 1.000 39.02000 106 ILE A C 1
ATOM 686 O O . ILE A 1 106 ? 11.95900 3.31800 3.21400 1.000 39.02000 106 ILE A O 1
ATOM 691 N N . PHE A 1 107 ? 13.34800 5.09900 3.30000 1.000 34.29000 107 PHE A N 1
ATOM 692 C CA . PHE A 1 107 ? 14.16500 4.57000 4.38300 1.000 34.29000 107 PHE A CA 1
ATOM 693 C C . PHE A 1 107 ? 14.44900 5.65900 5.40300 1.000 34.29000 107 PHE A C 1
ATOM 694 O O . PHE A 1 107 ? 14.91900 6.74400 5.04800 1.000 34.29000 107 PHE A O 1
ATOM 702 N N . ASP A 1 108 ? 14.15200 5.37200 6.66700 1.000 29.37000 108 ASP A N 1
ATOM 703 C CA . ASP A 1 108 ? 14.78000 6.10100 7.75300 1.000 29.37000 108 ASP A CA 1
ATOM 704 C C . ASP A 1 108 ? 16.23400 5.66300 7.86300 1.000 29.37000 108 ASP A C 1
ATOM 705 O O . ASP A 1 108 ? 16.58500 4.52200 7.55600 1.000 29.37000 108 ASP A O 1
ATOM 710 N N . GLY A 1 109 ? 17.08400 6.57800 8.29400 1.000 29.97000 109 GLY A N 1
ATOM 711 C CA . GLY A 1 109 ? 18.51300 6.34200 8.26700 1.000 29.97000 109 GLY A CA 1
ATOM 712 C C . GLY A 1 109 ? 19.20000 6.96700 9.45900 1.000 29.97000 109 GLY A C 1
ATOM 713 O O . GLY A 1 109 ? 18.80200 8.02300 9.95800 1.000 29.97000 109 GLY A O 1
ATOM 714 N N . ILE A 1 110 ? 20.25200 6.28900 9.90500 1.000 26.19000 110 ILE A N 1
ATOM 715 C CA . ILE A 1 110 ? 21.08900 6.72200 11.01500 1.000 26.19000 110 ILE A CA 1
ATOM 716 C C . ILE A 1 110 ? 22.51200 6.89500 10.50600 1.000 26.19000 110 ILE A C 1
ATOM 717 O O . ILE A 1 110 ? 23.02400 6.04500 9.76800 1.000 26.19000 110 ILE A O 1
ATOM 722 N N . ILE A 1 111 ? 23.15000 7.99300 10.90700 1.000 26.65000 111 ILE A N 1
ATOM 723 C CA . ILE A 1 111 ? 24.48800 8.35600 10.45500 1.000 26.65000 111 ILE A CA 1
ATOM 724 C C . ILE A 1 111 ? 25.37300 8.53800 11.67900 1.000 26.65000 111 ILE A C 1
ATOM 725 O O . ILE A 1 111 ? 24.99900 9.25700 12.61300 1.000 26.65000 111 ILE A O 1
ATOM 730 N N . HIS A 1 112 ? 26.54600 7.90200 11.67600 1.000 24.17000 112 HIS A N 1
ATOM 731 C CA . HIS A 1 112 ? 27.49700 8.18000 12.74900 1.000 24.17000 112 HIS A CA 1
ATOM 732 C C . HIS A 1 112 ? 28.90200 7.76200 12.34000 1.000 24.17000 112 HIS A C 1
ATOM 733 O O . HIS A 1 112 ? 29.08000 6.74500 11.67200 1.000 24.17000 112 HIS A O 1
ATOM 740 N N . ARG A 1 113 ? 29.89500 8.54400 12.75400 1.000 25.77000 113 ARG A N 1
ATOM 741 C CA . ARG A 1 113 ? 31.27800 8.17900 12.48600 1.000 25.77000 113 ARG A CA 1
ATOM 742 C C . ARG A 1 113 ? 31.71700 7.02800 13.38700 1.000 25.77000 113 ARG A C 1
ATOM 743 O O . ARG A 1 113 ? 31.27800 6.90400 14.53400 1.000 25.77000 113 ARG A O 1
ATOM 751 N N . SER A 1 114 ? 32.59600 6.18200 12.85200 1.000 25.31000 114 SER A N 1
ATOM 752 C CA . SER A 1 114 ? 33.26900 5.15100 13.64200 1.000 25.31000 114 SER A CA 1
ATOM 753 C C . SER A 1 114 ? 34.47000 4.67300 12.84300 1.000 25.31000 114 SER A C 1
ATOM 754 O O . SER A 1 114 ? 34.30400 4.18700 11.72000 1.000 25.31000 114 SER A O 1
ATOM 757 N N . ASN A 1 115 ? 35.66700 4.80000 13.42000 1.000 26.64000 115 ASN A N 1
ATOM 758 C CA . ASN A 1 115 ? 36.92000 4.54400 12.70600 1.000 26.64000 115 ASN A CA 1
ATOM 759 C C . ASN A 1 115 ? 37.03400 5.40100 11.45100 1.000 26.64000 115 ASN A C 1
ATOM 760 O O . ASN A 1 115 ? 37.58300 4.96400 10.43900 1.000 26.64000 115 ASN A O 1
ATOM 765 N N . GLY A 1 116 ? 36.50300 6.61300 11.50100 1.000 27.75000 116 GLY A N 1
ATOM 766 C CA . GLY A 1 116 ? 36.49900 7.47200 10.32000 1.000 27.75000 116 GLY A CA 1
ATOM 767 C C . GLY A 1 116 ? 35.45500 7.15700 9.26700 1.000 27.75000 116 GLY A C 1
ATOM 768 O O . GLY A 1 116 ? 34.79600 8.06700 8.75500 1.000 27.75000 116 GLY A O 1
ATOM 769 N N . VAL A 1 117 ? 35.30000 5.88200 8.91500 1.000 24.60000 117 VAL A N 1
ATOM 770 C CA . VAL A 1 117 ? 34.28100 5.49400 7.94600 1.000 24.60000 117 VAL A CA 1
ATOM 771 C C . VAL A 1 117 ? 32.90700 5.75500 8.54700 1.000 24.60000 117 VAL A C 1
ATOM 772 O O . VAL A 1 117 ? 32.55400 5.20700 9.59800 1.000 24.60000 117 VAL A O 1
ATOM 776 N N . VAL A 1 118 ? 32.11900 6.59000 7.87500 1.000 22.28000 118 VAL A N 1
ATOM 777 C CA . VAL A 1 118 ? 30.79700 6.93600 8.37800 1.000 22.28000 118 VAL A CA 1
ATOM 778 C C . VAL A 1 118 ? 29.87000 5.74800 8.16700 1.000 22.28000 118 VAL A C 1
ATOM 779 O O . VAL A 1 118 ? 29.70100 5.26500 7.04200 1.000 22.28000 118 VAL A O 1
ATOM 783 N N . ILE A 1 119 ? 29.27900 5.25500 9.24800 1.000 22.77000 119 ILE A N 1
ATOM 784 C CA . ILE A 1 119 ? 28.28000 4.20300 9.14100 1.000 22.77000 119 ILE A CA 1
ATOM 785 C C . ILE A 1 119 ? 26.93000 4.84300 8.86200 1.000 22.77000 119 ILE A C 1
ATOM 786 O O . ILE A 1 119 ? 26.49200 5.74800 9.59000 1.000 22.77000 119 ILE A O 1
ATOM 791 N N . LEU A 1 120 ? 26.28000 4.38400 7.79600 1.000 23.37000 120 LEU A N 1
ATOM 792 C CA . LEU A 1 120 ? 24.89600 4.70500 7.49200 1.000 23.37000 120 LEU A CA 1
ATOM 793 C C . LEU A 1 120 ? 24.06200 3.44200 7.64300 1.000 23.37000 120 LEU A C 1
ATOM 794 O O . LEU A 1 120 ? 24.48600 2.35400 7.24500 1.000 23.37000 120 LEU A O 1
ATOM 799 N N . GLU A 1 121 ? 22.88300 3.58500 8.23400 1.000 25.20000 121 GLU A N 1
ATOM 800 C CA . GLU A 1 121 ? 21.99400 2.45600 8.46200 1.000 25.20000 121 GLU A CA 1
ATOM 801 C C . GLU A 1 121 ? 20.60700 2.81400 7.96200 1.000 25.20000 121 GLU A C 1
ATOM 802 O O . GLU A 1 121 ? 20.09500 3.89400 8.27200 1.000 25.20000 121 GLU A O 1
ATOM 808 N N . LEU A 1 122 ? 20.00600 1.90600 7.19800 1.000 25.95000 122 LEU A N 1
ATOM 809 C CA . LEU A 1 122 ? 18.71900 2.13700 6.55200 1.000 25.95000 122 LEU A CA 1
ATOM 810 C C . LEU A 1 122 ? 17.70200 1.13400 7.07500 1.000 25.95000 122 LEU A C 1
ATOM 811 O O . LEU A 1 122 ? 17.90700 -0.07900 6.96800 1.000 25.95000 122 LEU A O 1
ATOM 816 N N . GLU A 1 123 ? 16.60400 1.64300 7.62600 1.000 28.87000 123 GLU A N 1
ATOM 817 C CA . GLU A 1 123 ? 15.46400 0.84100 8.01800 1.000 28.87000 123 GLU A CA 1
ATOM 818 C C . GLU A 1 123 ? 14.23300 1.36500 7.29100 1.000 28.87000 123 GLU A C 1
ATOM 819 O O . GLU A 1 123 ? 14.00300 2.58200 7.28500 1.000 28.87000 123 GLU A O 1
ATOM 825 N N . PRO A 1 124 ? 13.42000 0.50400 6.67900 1.000 30.26000 124 PRO A N 1
ATOM 826 C CA . PRO A 1 124 ? 12.31300 1.00800 5.85600 1.000 30.26000 124 PRO A CA 1
ATOM 827 C C . PRO A 1 124 ? 11.33100 1.83900 6.67000 1.000 30.26000 124 PRO A C 1
ATOM 828 O O . PRO A 1 124 ? 11.03900 1.53700 7.82800 1.000 30.26000 124 PRO A O 1
ATOM 832 N N . ALA A 1 125 ? 10.81800 2.89300 6.04000 1.000 35.95000 125 ALA A N 1
ATOM 833 C CA . ALA A 1 125 ? 9.95400 3.85900 6.70100 1.000 35.95000 125 ALA A CA 1
ATOM 834 C C . ALA A 1 125 ? 8.54000 3.31300 6.87700 1.000 35.95000 125 ALA A C 1
ATOM 835 O O . ALA A 1 125 ? 8.09100 2.42200 6.15100 1.000 35.95000 125 ALA A O 1
ATOM 837 N N . ILE A 1 126 ? 7.84100 3.85600 7.87400 1.000 42.42000 126 ILE A N 1
ATOM 838 C CA . ILE A 1 126 ? 6.44100 3.52400 8.11200 1.000 42.42000 126 ILE A CA 1
ATOM 839 C C . ILE A 1 126 ? 5.55400 4.66700 7.63000 1.000 42.42000 126 ILE A C 1
ATOM 840 O O . ILE A 1 126 ? 5.28400 5.61400 8.37800 1.000 42.42000 126 ILE A O 1
ATOM 845 N N . LEU A 1 127 ? 5.09700 4.57800 6.38200 1.000 48.00000 127 LEU A N 1
ATOM 846 C CA . LEU A 1 127 ? 4.22600 5.58300 5.76500 1.000 48.00000 127 LEU A CA 1
ATOM 847 C C . LEU A 1 127 ? 4.76200 7.00500 5.92000 1.000 48.00000 127 LEU A C 1
ATOM 848 O O . LEU A 1 127 ? 4.18100 7.82300 6.63500 1.000 48.00000 127 LEU A O 1
ATOM 853 N N . PHE A 1 136 ? 6.31800 14.55300 17.75700 1.000 30.54000 136 PHE A N 1
ATOM 854 C CA . PHE A 1 136 ? 6.26800 13.43700 18.69500 1.000 30.54000 136 PHE A CA 1
ATOM 855 C C . PHE A 1 136 ? 6.19900 13.94800 20.12800 1.000 30.54000 136 PHE A C 1
ATOM 856 O O . PHE A 1 136 ? 5.97300 13.17800 21.06200 1.000 30.54000 136 PHE A O 1
ATOM 864 N N . TYR A 1 137 ? 6.40000 15.25900 20.28700 1.000 34.06000 137 TYR A N 1
ATOM 865 C CA . TYR A 1 137 ? 6.48000 15.85900 21.61400 1.000 34.06000 137 TYR A CA 1
ATOM 866 C C . TYR A 1 137 ? 5.17900 15.71400 22.39400 1.000 34.06000 137 TYR A C 1
ATOM 867 O O . TYR A 1 137 ? 5.20800 15.73400 23.62900 1.000 34.06000 137 TYR A O 1
ATOM 876 N N . HIS A 1 138 ? 4.04200 15.56900 21.70800 1.000 40.63000 138 HIS A N 1
ATOM 877 C CA . HIS A 1 138 ? 2.78500 15.36100 22.42000 1.000 40.63000 138 HIS A CA 1
ATOM 878 C C . HIS A 1 138 ? 2.79600 14.06300 23.21900 1.000 40.63000 138 HIS A C 1
ATOM 879 O O . HIS A 1 138 ? 2.20100 13.99800 24.30100 1.000 40.63000 138 HIS A O 1
ATOM 886 N N . LEU A 1 139 ? 3.45600 13.02200 22.70500 1.000 33.85000 139 LEU A N 1
ATOM 887 C CA . LEU A 1 139 ? 3.50300 11.75200 23.42400 1.000 33.85000 139 LEU A CA 1
ATOM 888 C C . LEU A 1 139 ? 4.30900 11.86700 24.71100 1.000 33.85000 139 LEU A C 1
ATOM 889 O O . LEU A 1 139 ? 3.95500 11.26200 25.72900 1.000 33.85000 139 LEU A O 1
ATOM 894 N N . VAL A 1 140 ? 5.38900 12.64400 24.69100 1.000 30.83000 140 VAL A N 1
ATOM 895 C CA . VAL A 1 140 ? 6.25400 12.72400 25.86000 1.000 30.83000 140 VAL A CA 1
ATOM 896 C C . VAL A 1 140 ? 5.81300 13.81500 26.82900 1.000 30.83000 140 VAL A C 1
ATOM 897 O O . VAL A 1 140 ? 5.95900 13.64800 28.04300 1.000 30.83000 140 VAL A O 1
ATOM 901 N N . LYS A 1 141 ? 5.23100 14.90800 26.32300 1.000 31.88000 141 LYS A N 1
ATOM 902 C CA . LYS A 1 141 ? 4.98000 16.07500 27.16300 1.000 31.88000 141 LYS A CA 1
ATOM 903 C C . LYS A 1 141 ? 4.07900 15.73600 28.33800 1.000 31.88000 141 LYS A C 1
ATOM 904 O O . LYS A 1 141 ? 4.19600 16.34400 29.40900 1.000 31.88000 141 LYS A O 1
ATOM 910 N N . LEU A 1 142 ? 3.18300 14.76500 28.16300 1.000 28.78000 142 LEU A N 1
ATOM 911 C CA . LEU A 1 142 ? 2.44200 14.22800 29.29600 1.000 28.78000 142 LEU A CA 1
ATOM 912 C C . LEU A 1 142 ? 3.39200 13.58100 30.29500 1.000 28.78000 142 LEU A C 1
ATOM 913 O O . LEU A 1 142 ? 3.33900 13.86100 31.50000 1.000 28.78000 142 LEU A O 1
ATOM 918 N N . ALA A 1 143 ? 4.27800 12.71300 29.80300 1.000 27.53000 143 ALA A N 1
ATOM 919 C CA . ALA A 1 143 ? 5.19600 12.00500 30.68500 1.000 27.53000 143 ALA A CA 1
ATOM 920 C C . ALA A 1 143 ? 6.20200 12.94200 31.33900 1.000 27.53000 143 ALA A C 1
ATOM 921 O O . ALA A 1 143 ? 6.61700 12.69300 32.47400 1.000 27.53000 143 ALA A O 1
ATOM 923 N N . ILE A 1 144 ? 6.59100 14.02900 30.66700 1.000 25.91000 144 ILE A N 1
ATOM 924 C CA . ILE A 1 144 ? 7.59500 14.92000 31.24600 1.000 25.91000 144 ILE A CA 1
ATOM 925 C C . ILE A 1 144 ? 7.05000 15.57300 32.50900 1.000 25.91000 144 ILE A C 1
ATOM 926 O O . ILE A 1 144 ? 7.68800 15.55700 33.57000 1.000 25.91000 144 ILE A O 1
ATOM 931 N N . GLY A 1 145 ? 5.84100 16.13000 32.42200 1.000 25.13000 145 GLY A N 1
ATOM 932 C CA . GLY A 1 145 ? 5.23900 16.74300 33.59000 1.000 25.13000 145 GLY A CA 1
ATOM 933 C C . GLY A 1 145 ? 4.76600 15.72800 34.60700 1.000 25.13000 145 GLY A C 1
ATOM 934 O O . GLY A 1 145 ? 4.74100 16.01600 35.80800 1.000 25.13000 145 GLY A O 1
ATOM 935 N N . LYS A 1 146 ? 4.38800 14.53100 34.15200 1.000 24.29000 146 LYS A N 1
ATOM 936 C CA . LYS A 1 146 ? 4.05600 13.47500 35.09900 1.000 24.29000 146 LYS A CA 1
ATOM 937 C C . LYS A 1 146 ? 5.27300 13.05400 35.91400 1.000 24.29000 146 LYS A C 1
ATOM 938 O O . LYS A 1 146 ? 5.13600 12.71200 37.09400 1.000 24.29000 146 LYS A O 1
ATOM 944 N N . LEU A 1 147 ? 6.46300 13.08000 35.31000 1.000 23.23000 147 LEU A N 1
ATOM 945 C CA . LEU A 1 147 ? 7.68800 12.84000 36.06300 1.000 23.23000 147 LEU A CA 1
ATOM 946 C C . LEU A 1 147 ? 8.06800 14.03700 36.92200 1.000 23.23000 147 LEU A C 1
ATOM 947 O O . LEU A 1 147 ? 8.67400 13.86500 37.98400 1.000 23.23000 147 LEU A O 1
ATOM 952 N N . GLN A 1 148 ? 7.72800 15.25300 36.48400 1.000 24.24000 148 GLN A N 1
ATOM 953 C CA . GLN A 1 148 ? 8.07600 16.43400 37.26700 1.000 24.24000 148 GLN A CA 1
ATOM 954 C C . GLN A 1 148 ? 7.31800 16.48800 38.59000 1.000 24.24000 148 GLN A C 1
ATOM 955 O O . GLN A 1 148 ? 7.80300 17.09000 39.55500 1.000 24.24000 148 GLN A O 1
ATOM 961 N N . SER A 1 149 ? 6.14200 15.86800 38.65800 1.000 23.27000 149 SER A N 1
ATOM 962 C CA . SER A 1 149 ? 5.33000 15.87000 39.87100 1.000 23.27000 149 SER A CA 1
ATOM 963 C C . SER A 1 149 ? 5.71800 14.77400 40.85800 1.000 23.27000 149 SER A C 1
ATOM 964 O O . SER A 1 149 ? 5.14900 14.72300 41.95400 1.000 23.27000 149 SER A O 1
ATOM 967 N N . THR A 1 150 ? 6.66000 13.90300 40.50100 1.000 22.74000 150 THR A N 1
ATOM 968 C CA . THR A 1 150 ? 7.04200 12.78300 41.34900 1.000 22.74000 150 THR A CA 1
ATOM 969 C C . THR A 1 150 ? 7.80800 13.25400 42.58400 1.000 22.74000 150 THR A C 1
ATOM 970 O O . THR A 1 150 ? 8.42500 14.32200 42.60300 1.000 22.74000 150 THR A O 1
ATOM 974 N N . LYS A 1 151 ? 7.74500 12.43600 43.63500 1.000 23.86000 151 LYS A N 1
ATOM 975 C CA . LYS A 1 151 ? 8.47000 12.67100 44.87900 1.000 23.86000 151 LYS A CA 1
ATOM 976 C C . LYS A 1 151 ? 9.57600 11.65900 45.13700 1.000 23.86000 151 LYS A C 1
ATOM 977 O O . LYS A 1 151 ? 10.67400 12.04500 45.54700 1.000 23.86000 151 LYS A O 1
ATOM 983 N N . THR A 1 152 ? 9.31800 10.37200 44.91200 1.000 21.94000 152 THR A N 1
ATOM 984 C CA . THR A 1 152 ? 10.27100 9.30900 45.19100 1.000 21.94000 152 THR A CA 1
ATOM 985 C C . THR A 1 152 ? 10.66100 8.59300 43.90300 1.000 21.94000 152 THR A C 1
ATOM 986 O O . THR A 1 152 ? 9.96800 8.67400 42.88500 1.000 21.94000 152 THR A O 1
ATOM 990 N N . VAL A 1 153 ? 11.79600 7.88900 43.96200 1.000 18.40000 153 VAL A N 1
ATOM 991 C CA . VAL A 1 153 ? 12.30800 7.19200 42.78500 1.000 18.40000 153 VAL A CA 1
ATOM 992 C C . VAL A 1 153 ? 11.34300 6.10800 42.32100 1.000 18.40000 153 VAL A C 1
ATOM 993 O O . VAL A 1 153 ? 11.20600 5.86300 41.11600 1.000 18.40000 153 VAL A O 1
ATOM 997 N N . THR A 1 154 ? 10.65600 5.44400 43.25500 1.000 17.87000 154 THR A N 1
ATOM 998 C CA . THR A 1 154 ? 9.71500 4.39800 42.86300 1.000 17.87000 154 THR A CA 1
ATOM 999 C C . THR A 1 154 ? 8.52700 4.96800 42.09600 1.000 17.87000 154 THR A C 1
ATOM 1000 O O . THR A 1 154 ? 7.99200 4.30400 41.19600 1.000 17.87000 154 THR A O 1
ATOM 1004 N N . GLU A 1 155 ? 8.10700 6.19200 42.42800 1.000 20.53000 155 GLU A N 1
ATOM 1005 C CA . GLU A 1 155 ? 7.07500 6.85000 41.63500 1.000 20.53000 155 GLU A CA 1
ATOM 1006 C C . GLU A 1 155 ? 7.55600 7.08900 40.21300 1.000 20.53000 155 GLU A C 1
ATOM 1007 O O . GLU A 1 155 ? 6.81200 6.86300 39.25000 1.000 20.53000 155 GLU A O 1
ATOM 1013 N N . ILE A 1 156 ? 8.81500 7.51100 40.06300 1.000 18.15000 156 ILE A N 1
ATOM 1014 C CA . ILE A 1 156 ? 9.37600 7.70000 38.73100 1.000 18.15000 156 ILE A CA 1
ATOM 1015 C C . ILE A 1 156 ? 9.40400 6.37700 37.98700 1.000 18.15000 156 ILE A C 1
ATOM 1016 O O . ILE A 1 156 ? 9.09300 6.31300 36.79300 1.000 18.15000 156 ILE A O 1
ATOM 1021 N N . SER A 1 157 ? 9.70800 5.29200 38.70100 1.000 16.84000 157 SER A N 1
ATOM 1022 C CA . SER A 1 157 ? 9.82400 3.98500 38.06500 1.000 16.84000 157 SER A CA 1
ATOM 1023 C C . SER A 1 157 ? 8.47500 3.50200 37.55300 1.000 16.84000 157 SER A C 1
ATOM 1024 O O . SER A 1 157 ? 8.34800 3.08800 36.39200 1.000 16.84000 157 SER A O 1
ATOM 1027 N N . GLN A 1 158 ? 7.44800 3.56500 38.40400 1.000 18.36000 158 GLN A N 1
ATOM 1028 C CA . GLN A 1 158 ? 6.12700 3.11600 37.98000 1.000 18.36000 158 GLN A CA 1
ATOM 1029 C C . GLN A 1 158 ? 5.56800 4.00600 36.87500 1.000 18.36000 158 GLN A C 1
ATOM 1030 O O . GLN A 1 158 ? 5.01700 3.50500 35.88100 1.000 18.36000 158 GLN A O 1
ATOM 1036 N N . ILE A 1 159 ? 5.72800 5.32500 37.00800 1.000 18.65000 159 ILE A N 1
ATOM 1037 C CA . ILE A 1 159 ? 5.19200 6.22300 35.99400 1.000 18.65000 159 ILE A CA 1
ATOM 1038 C C . ILE A 1 159 ? 5.89100 6.00600 34.65900 1.000 18.65000 159 ILE A C 1
ATOM 1039 O O . ILE A 1 159 ? 5.24500 5.99300 33.60400 1.000 18.65000 159 ILE A O 1
ATOM 1044 N N . ILE A 1 160 ? 7.20700 5.77300 34.67700 1.000 17.74000 160 ILE A N 1
ATOM 1045 C CA . ILE A 1 160 ? 7.91600 5.64600 33.41200 1.000 17.74000 160 ILE A CA 1
ATOM 1046 C C . ILE A 1 160 ? 7.62900 4.30000 32.76500 1.000 17.74000 160 ILE A C 1
ATOM 1047 O O . ILE A 1 160 ? 7.53000 4.21100 31.53900 1.000 17.74000 160 ILE A O 1
ATOM 1052 N N . VAL A 1 161 ? 7.47400 3.23000 33.55600 1.000 18.45000 161 VAL A N 1
ATOM 1053 C CA . VAL A 1 161 ? 7.14700 1.95700 32.91900 1.000 18.45000 161 VAL A CA 1
ATOM 1054 C C . VAL A 1 161 ? 5.75000 2.01300 32.31500 1.000 18.45000 161 VAL A C 1
ATOM 1055 O O . VAL A 1 161 ? 5.53000 1.53800 31.19200 1.000 18.45000 161 VAL A O 1
ATOM 1059 N N . THR A 1 162 ? 4.80200 2.66000 33.00500 1.000 19.47000 162 THR A N 1
ATOM 1060 C CA . THR A 1 162 ? 3.46000 2.76300 32.43800 1.000 19.47000 162 THR A CA 1
ATOM 1061 C C . THR A 1 162 ? 3.45500 3.62600 31.18200 1.000 19.47000 162 THR A C 1
ATOM 1062 O O . THR A 1 162 ? 2.80800 3.27900 30.18600 1.000 19.47000 162 THR A O 1
ATOM 1066 N N . GLU A 1 163 ? 4.20500 4.73100 31.19100 1.000 22.97000 163 GLU A N 1
ATOM 1067 C CA . GLU A 1 163 ? 4.20900 5.61600 30.03200 1.000 22.97000 163 GLU A CA 1
ATOM 1068 C C . GLU A 1 163 ? 4.93900 4.99300 28.85000 1.000 22.97000 163 GLU A C 1
ATOM 1069 O O . GLU A 1 163 ? 4.50400 5.14000 27.70200 1.000 22.97000 163 GLU A O 1
ATOM 1075 N N . VAL A 1 164 ? 6.05100 4.30000 29.10100 1.000 20.19000 164 VAL A N 1
ATOM 1076 C CA . VAL A 1 164 ? 6.76300 3.64100 28.01300 1.000 20.19000 164 VAL A CA 1
ATOM 1077 C C . VAL A 1 164 ? 5.92300 2.51300 27.43600 1.000 20.19000 164 VAL A C 1
ATOM 1078 O O . VAL A 1 164 ? 5.94400 2.26500 26.22500 1.000 20.19000 164 VAL A O 1
ATOM 1082 N N . ARG A 1 165 ? 5.14800 1.82400 28.28100 1.000 23.13000 165 ARG A N 1
ATOM 1083 C CA . ARG A 1 165 ? 4.26100 0.79700 27.75100 1.000 23.13000 165 ARG A CA 1
ATOM 1084 C C . ARG A 1 165 ? 3.13400 1.40900 26.92500 1.000 23.13000 165 ARG A C 1
ATOM 1085 O O . ARG A 1 165 ? 2.75400 0.86100 25.88400 1.000 23.13000 165 ARG A O 1
ATOM 1093 N N . ARG A 1 166 ? 2.59100 2.54700 27.36600 1.000 26.14000 166 ARG A N 1
ATOM 1094 C CA . ARG A 1 166 ? 1.51400 3.17900 26.61000 1.000 26.14000 166 ARG A CA 1
ATOM 1095 C C . ARG A 1 166 ? 2.01500 3.74200 25.28400 1.000 26.14000 166 ARG A C 1
ATOM 1096 O O . ARG A 1 166 ? 1.29500 3.71500 24.28000 1.000 26.14000 166 ARG A O 1
ATOM 1104 N N . ILE A 1 167 ? 3.24900 4.24800 25.25800 1.000 23.16000 167 ILE A N 1
ATOM 1105 C CA . ILE A 1 167 ? 3.80400 4.79600 24.02600 1.000 23.16000 167 ILE A CA 1
ATOM 1106 C C . ILE A 1 167 ? 4.21100 3.68000 23.07400 1.000 23.16000 167 ILE A C 1
ATOM 1107 O O . ILE A 1 167 ? 3.95600 3.75200 21.86800 1.000 23.16000 167 ILE A O 1
ATOM 1112 N N . THR A 1 168 ? 4.83700 2.62800 23.59600 1.000 21.93000 168 THR A N 1
ATOM 1113 C CA . THR A 1 168 ? 5.35400 1.57100 22.73900 1.000 21.93000 168 THR A CA 1
ATOM 1114 C C . THR A 1 168 ? 4.30100 0.51400 22.44000 1.000 21.93000 168 THR A C 1
ATOM 1115 O O . THR A 1 168 ? 4.18200 0.06100 21.29600 1.000 21.93000 168 THR A O 1
ATOM 1119 N N . GLY A 1 169 ? 3.51900 0.12500 23.44200 1.000 22.84000 169 GLY A N 1
ATOM 1120 C CA . GLY A 1 169 ? 2.64000 -1.01400 23.29400 1.000 22.84000 169 GLY A CA 1
ATOM 1121 C C . GLY A 1 169 ? 3.28700 -2.36200 23.52200 1.000 22.84000 169 GLY A C 1
ATOM 1122 O O . GLY A 1 169 ? 2.68700 -3.38400 23.17100 1.000 22.84000 169 GLY A O 1
ATOM 1123 N N . PHE A 1 170 ? 4.49300 -2.40100 24.08900 1.000 23.05000 170 PHE A N 1
ATOM 1124 C CA . PHE A 1 170 ? 5.15400 -3.66900 24.37200 1.000 23.05000 170 PHE A CA 1
ATOM 1125 C C . PHE A 1 170 ? 4.35400 -4.48600 25.38100 1.000 23.05000 170 PHE A C 1
ATOM 1126 O O . PHE A 1 170 ? 3.64700 -3.94400 26.23500 1.000 23.05000 170 PHE A O 1
ATOM 1134 N N . ASP A 1 171 ? 4.46300 -5.81300 25.26600 1.000 25.93000 171 ASP A N 1
ATOM 1135 C CA . ASP A 1 171 ? 3.77000 -6.70500 26.19100 1.000 25.93000 171 ASP A CA 1
ATOM 1136 C C . ASP A 1 171 ? 4.28700 -6.56900 27.61800 1.000 25.93000 171 ASP A C 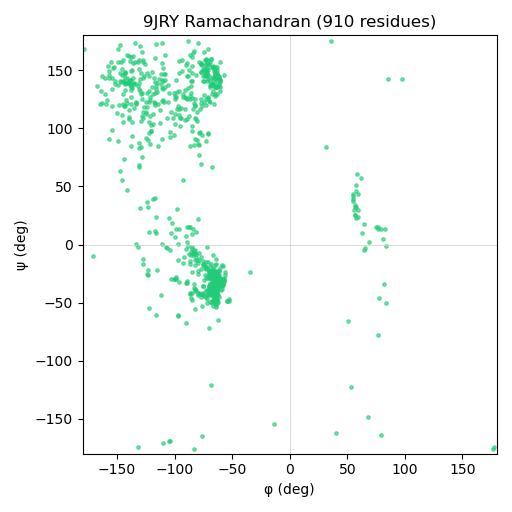1
ATOM 1137 O O . ASP A 1 171 ? 3.54600 -6.83800 28.57000 1.000 25.93000 171 ASP A O 1
ATOM 1142 N N . ARG A 1 172 ? 5.54400 -6.16600 27.79200 1.000 22.07000 172 ARG A N 1
ATOM 1143 C CA . ARG A 1 172 ? 6.14100 -6.08400 29.11700 1.000 22.07000 172 ARG A CA 1
ATOM 1144 C C . ARG A 1 172 ? 7.17600 -4.96900 29.14200 1.000 22.07000 172 ARG A C 1
ATOM 1145 O O . ARG A 1 172 ? 7.98100 -4.84800 28.21700 1.000 22.07000 172 ARG A O 1
ATOM 1153 N N . VAL A 1 173 ? 7.16800 -4.18000 30.21900 1.000 19.11000 173 VAL A N 1
ATOM 1154 C CA . VAL A 1 173 ? 8.10900 -3.08200 30.42200 1.000 19.11000 173 VAL A CA 1
ATOM 1155 C C . VAL A 1 173 ? 8.52100 -3.10000 31.88800 1.000 19.11000 173 VAL A C 1
ATOM 1156 O O . VAL A 1 173 ? 7.68800 -2.87600 32.77200 1.000 19.11000 173 VAL A O 1
ATOM 1160 N N . MET A 1 174 ? 9.79800 -3.35600 32.14600 1.000 15.97000 174 MET A N 1
ATOM 1161 C CA . MET A 1 174 ? 10.31800 -3.48900 33.49900 1.000 15.97000 174 MET A CA 1
ATOM 1162 C C . MET A 1 174 ? 11.41300 -2.46300 33.73400 1.000 15.97000 174 MET A C 1
ATOM 1163 O O . MET A 1 174 ? 12.36900 -2.38000 32.95500 1.000 15.97000 174 MET A O 1
ATOM 1168 N N . PHE A 1 175 ? 11.27100 -1.68700 34.80400 1.000 15.40000 175 PHE A N 1
ATOM 1169 C CA . PHE A 1 175 ? 12.36400 -0.86600 35.29900 1.000 15.40000 175 PHE A CA 1
ATOM 1170 C C . PHE A 1 175 ? 13.22200 -1.71300 36.22500 1.000 15.40000 175 PHE A C 1
ATOM 1171 O O . PHE A 1 175 ? 12.70900 -2.32000 37.17700 1.000 15.40000 175 PHE A O 1
ATOM 1179 N N . TYR A 1 176 ? 14.53600 -1.67700 35.98100 1.000 17.86000 176 TYR A N 1
ATOM 1180 C CA . TYR A 1 176 ? 15.50400 -2.69600 36.38000 1.000 17.86000 176 TYR A CA 1
ATOM 1181 C C . TYR A 1 176 ? 16.73300 -1.95000 36.90300 1.000 17.86000 176 TYR A C 1
ATOM 1182 O O . TYR A 1 176 ? 17.59600 -1.53700 36.12400 1.000 17.86000 176 TYR A O 1
ATOM 1191 N N . ARG A 1 177 ? 16.78100 -1.73100 38.21700 1.000 16.32000 177 ARG A N 1
ATOM 1192 C CA . ARG A 1 177 ? 17.85700 -0.96000 38.83100 1.000 16.32000 177 ARG A CA 1
ATOM 1193 C C . ARG A 1 177 ? 19.06800 -1.83900 39.12000 1.000 16.32000 177 ARG A C 1
ATOM 1194 O O . ARG A 1 177 ? 18.92900 -2.99300 39.53400 1.000 16.32000 177 ARG A O 1
ATOM 1202 N N . PHE A 1 178 ? 20.25800 -1.28400 38.89800 1.000 17.82000 178 PHE A N 1
ATOM 1203 C CA . PHE A 1 178 ? 21.50500 -1.93600 39.27500 1.000 17.82000 178 PHE A CA 1
ATOM 1204 C C . PHE A 1 178 ? 21.87800 -1.55300 40.70200 1.000 17.82000 178 PHE A C 1
ATOM 1205 O O . PHE A 1 178 ? 21.64100 -0.42100 41.13300 1.000 17.82000 178 PHE A O 1
ATOM 1213 N N . ASP A 1 179 ? 22.47700 -2.49400 41.42600 1.000 22.00000 179 ASP A N 1
ATOM 1214 C CA . ASP A 1 179 ? 22.85600 -2.27600 42.81200 1.000 22.00000 179 ASP A CA 1
ATOM 1215 C C . ASP A 1 179 ? 24.36400 -2.04200 42.91200 1.000 22.00000 179 ASP A C 1
ATOM 1216 O O . ASP A 1 179 ? 25.05700 -1.85100 41.90600 1.000 22.00000 179 ASP A O 1
ATOM 1221 N N . ARG A 1 180 ? 24.88400 -2.05000 44.14300 1.000 26.03000 180 ARG A N 1
ATOM 1222 C CA . ARG A 1 180 ? 26.30800 -1.80600 44.35000 1.000 26.03000 180 ARG A CA 1
ATOM 1223 C C . ARG A 1 180 ? 27.16500 -2.90300 43.73400 1.000 26.03000 180 ARG A C 1
ATOM 1224 O O . ARG A 1 180 ? 28.31200 -2.65100 43.34800 1.000 26.03000 180 ARG A O 1
ATOM 1232 N N . ASP A 1 181 ? 26.63600 -4.12100 43.63800 1.000 25.04000 181 ASP A N 1
ATOM 1233 C CA . ASP A 1 181 ? 27.32300 -5.22700 42.98700 1.000 25.04000 181 ASP A CA 1
ATOM 1234 C C . ASP A 1 181 ? 26.89000 -5.40500 41.53800 1.000 25.04000 181 ASP A C 1
ATOM 1235 O O . ASP A 1 181 ? 27.17700 -6.44700 40.93800 1.000 25.04000 181 ASP A O 1
ATOM 1240 N N . TRP A 1 182 ? 26.19600 -4.41700 40.97300 1.000 23.04000 182 TRP A N 1
ATOM 1241 C CA . TRP A 1 182 ? 25.69600 -4.43400 39.59900 1.000 23.04000 182 TRP A CA 1
ATOM 1242 C C . TRP A 1 182 ? 24.74400 -5.59600 39.33100 1.000 23.04000 182 TRP A C 1
ATOM 1243 O O . TRP A 1 182 ? 24.57900 -6.01400 38.18000 1.000 23.04000 182 TRP A O 1
ATOM 1254 N N . ASN A 1 183 ? 24.11400 -6.13200 40.37300 1.000 20.09000 183 ASN A N 1
ATOM 1255 C CA . ASN A 1 183 ? 22.98900 -7.03400 40.18000 1.000 20.09000 183 ASN A CA 1
ATOM 1256 C C . ASN A 1 183 ? 21.76000 -6.25200 39.73400 1.000 20.09000 183 ASN A C 1
ATOM 1257 O O . ASN A 1 183 ? 21.54800 -5.10400 40.13300 1.000 20.09000 183 ASN A O 1
ATOM 1262 N N . GLY A 1 184 ? 20.95000 -6.87900 38.89600 1.000 17.36000 184 GLY A N 1
ATOM 1263 C CA . GLY A 1 184 ? 19.68400 -6.29300 38.52900 1.000 17.36000 184 GLY A CA 1
ATOM 1264 C C . GLY A 1 184 ? 18.58400 -6.58700 39.53200 1.000 17.36000 184 GLY A C 1
ATOM 1265 O O . GLY A 1 184 ? 18.70600 -7.47100 40.37700 1.000 17.36000 184 GLY A O 1
ATOM 1266 N N . ILE A 1 185 ? 17.49700 -5.82500 39.42000 1.000 15.79000 185 ILE A N 1
ATOM 1267 C CA . ILE A 1 185 ? 16.28400 -6.06900 40.19400 1.000 15.79000 185 ILE A CA 1
ATOM 1268 C C . ILE A 1 185 ? 15.13700 -5.30500 39.54600 1.000 15.79000 185 ILE A C 1
ATOM 1269 O O . ILE A 1 185 ? 15.26300 -4.11400 39.24000 1.000 15.79000 185 ILE A O 1
ATOM 1274 N N . VAL A 1 186 ? 14.00700 -5.97800 39.34000 1.000 15.01000 186 VAL A N 1
ATOM 1275 C CA . VAL A 1 186 ? 12.87100 -5.36200 38.66500 1.000 15.01000 186 VAL A CA 1
ATOM 1276 C C . VAL A 1 186 ? 12.14800 -4.46100 39.65500 1.000 15.01000 186 VAL A C 1
ATOM 1277 O O . VAL A 1 186 ? 11.19300 -4.88200 40.31800 1.000 15.01000 186 VAL A O 1
ATOM 1281 N N . ILE A 1 187 ? 12.61600 -3.21600 39.78000 1.000 15.13000 187 ILE A N 1
ATOM 1282 C CA . ILE A 1 187 ? 11.99100 -2.28200 40.70500 1.000 15.13000 187 ILE A CA 1
ATOM 1283 C C . ILE A 1 187 ? 10.60100 -1.87000 40.24600 1.000 15.13000 187 ILE A C 1
ATOM 1284 O O . ILE A 1 187 ? 9.78200 -1.45500 41.07400 1.000 15.13000 187 ILE A O 1
ATOM 1289 N N . ALA A 1 188 ? 10.29700 -1.97300 38.95300 1.000 14.65000 188 ALA A N 1
ATOM 1290 C CA . ALA A 1 188 ? 8.96100 -1.60100 38.50600 1.000 14.65000 188 ALA A CA 1
ATOM 1291 C C . ALA A 1 188 ? 8.57600 -2.44800 37.30600 1.000 14.65000 188 ALA A C 1
ATOM 1292 O O . ALA A 1 188 ? 9.43500 -2.95300 36.58400 1.000 14.65000 188 ALA A O 1
ATOM 1294 N N . GLU A 1 189 ? 7.26900 -2.57600 37.08100 1.000 18.84000 189 GLU A N 1
ATOM 1295 C CA . GLU A 1 189 ? 6.78400 -3.43400 36.01100 1.000 18.84000 189 GLU A CA 1
ATOM 1296 C C . GLU A 1 189 ? 5.41500 -2.97400 35.53200 1.000 18.84000 189 GLU A C 1
ATOM 1297 O O . GLU A 1 189 ? 4.57700 -2.54600 36.33000 1.000 18.84000 189 GLU A O 1
ATOM 1303 N N . ASP A 1 190 ? 5.20200 -3.08600 34.22300 1.000 21.04000 190 ASP A N 1
ATOM 1304 C CA . ASP A 1 190 ? 3.90100 -2.89100 33.59300 1.000 21.04000 190 ASP A CA 1
ATOM 1305 C C . ASP A 1 190 ? 3.82100 -3.88000 32.44100 1.000 21.04000 190 ASP A C 1
ATOM 1306 O O . ASP A 1 190 ? 4.64500 -3.82900 31.52400 1.000 21.04000 190 ASP A O 1
ATOM 1311 N N . LYS A 1 191 ? 2.82700 -4.76300 32.47300 1.000 23.56000 191 LYS A N 1
ATOM 1312 C CA . LYS A 1 191 ? 2.84600 -5.95200 31.63400 1.000 23.56000 191 LYS A CA 1
ATOM 1313 C C . LYS A 1 191 ? 1.42900 -6.32300 31.22500 1.000 23.56000 191 LYS A C 1
ATOM 1314 O O . LYS A 1 191 ? 0.44600 -5.75300 31.70500 1.000 23.56000 191 LYS A O 1
ATOM 1320 N N . GLN A 1 192 ? 1.34100 -7.29500 30.31900 1.000 26.92000 192 GLN A N 1
ATOM 1321 C CA . GLN A 1 192 ? 0.06500 -7.93100 30.03300 1.000 26.92000 192 GLN A CA 1
ATOM 1322 C C . GLN A 1 192 ? -0.46600 -8.59300 31.29600 1.000 26.92000 192 GLN A C 1
ATOM 1323 O O . GLN A 1 192 ? 0.29700 -9.15000 32.09000 1.000 26.92000 192 GLN A O 1
ATOM 1329 N N . GLU A 1 193 ? -1.78400 -8.51500 31.49200 1.000 32.66000 193 GLU A N 1
ATOM 1330 C CA . GLU A 1 193 ? -2.37200 -9.05200 32.71500 1.000 32.66000 193 GLU A CA 1
ATOM 1331 C C . GLU A 1 193 ? -2.21000 -10.56500 32.80600 1.000 32.66000 193 GLU A C 1
ATOM 1332 O O . GLU A 1 193 ? -2.11400 -11.11100 33.91200 1.000 32.66000 193 GLU A O 1
ATOM 1338 N N . HIS A 1 194 ? -2.16900 -11.25800 31.66700 1.000 27.29000 194 HIS A N 1
ATOM 1339 C CA . HIS A 1 194 ? -1.99700 -12.70500 31.68300 1.000 27.29000 194 HIS A CA 1
ATOM 1340 C C . HIS A 1 194 ? -0.54600 -13.13600 31.86000 1.000 27.29000 194 HIS A C 1
ATOM 1341 O O . HIS A 1 194 ? -0.30000 -14.31700 32.12800 1.000 27.29000 194 HIS A O 1
ATOM 1348 N N . LEU A 1 195 ? 0.41300 -12.22100 31.71500 1.000 24.76000 195 LEU A N 1
ATOM 1349 C CA . LEU A 1 195 ? 1.82100 -12.55400 31.87800 1.000 24.76000 195 LEU A CA 1
ATOM 1350 C C . LEU A 1 195 ? 2.19000 -12.68300 33.35600 1.000 24.76000 195 LEU A C 1
ATOM 1351 O O . LEU A 1 195 ? 1.60500 -12.01300 34.21100 1.000 24.76000 195 LEU A O 1
ATOM 1356 N N . PRO A 1 196 ? 3.14500 -13.55600 33.68000 1.000 22.75000 196 PRO A N 1
ATOM 1357 C CA . PRO A 1 196 ? 3.67100 -13.59200 35.04900 1.000 22.75000 196 PRO A CA 1
ATOM 1358 C C . PRO A 1 196 ? 4.39800 -12.30200 35.39700 1.000 22.75000 196 PRO A C 1
ATOM 1359 O O . PRO A 1 196 ? 5.02400 -11.66500 34.54700 1.000 22.75000 196 PRO A O 1
ATOM 1363 N N . SER A 1 197 ? 4.31300 -11.91800 36.66800 1.000 20.02000 197 SER A N 1
ATOM 1364 C CA . SER A 1 197 ? 5.01400 -10.73900 37.16000 1.000 20.02000 197 SER A CA 1
ATOM 1365 C C . SER A 1 197 ? 6.41700 -11.12100 37.60900 1.000 20.02000 197 SER A C 1
ATOM 1366 O O . SER A 1 197 ? 6.60300 -12.12200 38.30700 1.000 20.02000 197 SER A O 1
ATOM 1369 N N . TYR A 1 198 ? 7.40100 -10.31400 37.21400 1.000 18.98000 198 TYR A N 1
ATOM 1370 C CA . TYR A 1 198 ? 8.78100 -10.48400 37.64400 1.000 18.98000 198 TYR A CA 1
ATOM 1371 C C . TYR A 1 198 ? 9.17800 -9.45400 38.69200 1.000 18.98000 198 TYR A C 1
ATOM 1372 O O . TYR A 1 198 ? 10.36700 -9.15900 38.84600 1.000 18.98000 198 TYR A O 1
ATOM 1381 N N . LEU A 1 199 ? 8.20000 -8.89500 39.40100 1.000 16.73000 199 LEU A N 1
ATOM 1382 C CA . LEU A 1 199 ? 8.44500 -7.74600 40.26100 1.000 16.73000 199 LEU A CA 1
ATOM 1383 C C . LEU A 1 199 ? 9.40000 -8.09200 41.39700 1.000 16.73000 199 LEU A C 1
ATOM 1384 O O . LEU A 1 199 ? 9.27200 -9.13100 42.04900 1.000 16.73000 199 LEU A O 1
ATOM 1389 N N . ASP A 1 200 ? 10.35700 -7.19200 41.63600 1.000 17.31000 200 ASP A N 1
ATOM 1390 C CA . ASP A 1 200 ? 11.32200 -7.30900 42.73400 1.000 17.31000 200 ASP A CA 1
ATOM 1391 C C . ASP A 1 200 ? 12.09400 -8.62800 42.68800 1.000 17.31000 200 ASP A C 1
ATOM 1392 O O . ASP A 1 200 ? 12.52800 -9.14700 43.72000 1.000 17.31000 200 ASP A O 1
ATOM 1397 N N . LEU A 1 201 ? 12.28600 -9.17300 41.48900 1.000 15.92000 201 LEU A N 1
ATOM 1398 C CA . LEU A 1 201 ? 13.16500 -10.31900 41.30000 1.000 15.92000 201 LEU A CA 1
ATOM 1399 C C . LEU A 1 201 ? 14.58000 -9.82400 41.03200 1.000 15.92000 201 LEU A C 1
ATOM 1400 O O . LEU A 1 201 ? 14.79600 -9.00800 40.13100 1.000 15.92000 201 LEU A O 1
ATOM 1405 N N . HIS A 1 202 ? 15.53300 -10.29600 41.83000 1.000 14.81000 202 HIS A N 1
ATOM 1406 C CA . HIS A 1 202 ? 16.93200 -9.97300 41.59700 1.000 14.81000 202 HIS A CA 1
ATOM 1407 C C . HIS A 1 202 ? 17.51500 -10.87000 40.51400 1.000 14.81000 202 HIS A C 1
ATOM 1408 O O . HIS A 1 202 ? 17.17300 -12.05100 40.40500 1.000 14.81000 202 HIS A O 1
ATOM 1415 N N . TYR A 1 203 ? 18.43000 -10.30500 39.73200 1.000 21.33000 203 TYR A N 1
ATOM 1416 C CA . TYR A 1 203 ? 19.18200 -11.04900 38.73900 1.000 21.33000 203 TYR A CA 1
ATOM 1417 C C . TYR A 1 203 ? 20.66900 -10.82400 38.96600 1.000 21.33000 203 TYR A C 1
ATOM 1418 O O . TYR A 1 203 ? 21.08500 -9.73300 39.36600 1.000 21.33000 203 TYR A O 1
ATOM 1427 N N . PRO A 1 204 ? 21.48700 -11.84100 38.72000 1.000 22.18000 204 PRO A N 1
ATOM 1428 C CA . PRO A 1 204 ? 22.92900 -11.70800 38.95400 1.000 22.18000 204 PRO A CA 1
ATOM 1429 C C . PRO A 1 204 ? 23.57600 -10.71300 38.00400 1.000 22.18000 204 PRO A C 1
ATOM 1430 O O . PRO A 1 204 ? 23.11000 -10.49100 36.88300 1.000 22.18000 204 PRO A O 1
ATOM 1434 N N . ALA A 1 205 ? 24.66500 -10.10300 38.47700 1.000 23.05000 205 ALA A N 1
ATOM 1435 C CA . ALA A 1 205 ? 25.44000 -9.20100 37.63300 1.000 23.05000 205 ALA A CA 1
ATOM 1436 C C . ALA A 1 205 ? 26.01200 -9.91100 36.41300 1.000 23.05000 205 ALA A C 1
ATOM 1437 O O . ALA A 1 205 ? 26.32400 -9.25200 35.41600 1.000 23.05000 205 ALA A O 1
ATOM 1439 N N . SER A 1 206 ? 26.17000 -11.23500 36.47800 1.000 25.03000 206 SER A N 1
ATOM 1440 C CA . SER A 1 206 ? 26.66600 -11.98900 35.33100 1.000 25.03000 206 SER A CA 1
ATOM 1441 C C . SER A 1 206 ? 25.72000 -11.90300 34.14100 1.000 25.03000 206 SER A C 1
ATOM 1442 O O . SER A 1 206 ? 26.15600 -12.03900 32.99200 1.000 25.03000 206 SER A O 1
ATOM 1445 N N . ASP A 1 207 ? 24.42600 -11.69100 34.39400 1.000 26.75000 207 ASP A N 1
ATOM 1446 C CA . ASP A 1 207 ? 23.44600 -11.68400 33.31200 1.000 26.75000 207 ASP A CA 1
ATOM 1447 C C . ASP A 1 207 ? 23.68800 -10.55000 32.32300 1.000 26.75000 207 ASP A C 1
ATOM 1448 O O . ASP A 1 207 ? 23.35800 -10.68000 31.13900 1.000 26.75000 207 ASP A O 1
ATOM 1453 N N . ILE A 1 208 ? 24.25900 -9.44400 32.77900 1.000 25.99000 208 ILE A N 1
ATOM 1454 C CA . ILE A 1 208 ? 24.61000 -8.31900 31.92400 1.000 25.99000 208 ILE A CA 1
ATOM 1455 C C . ILE A 1 208 ? 26.10600 -8.06700 32.06700 1.000 25.99000 208 ILE A C 1
ATOM 1456 O O . ILE A 1 208 ? 26.54700 -7.38200 32.99100 1.000 25.99000 208 ILE A O 1
ATOM 1461 N N . PRO A 1 209 ? 26.91800 -8.60800 31.16400 1.000 28.09000 209 PRO A N 1
ATOM 1462 C CA . PRO A 1 209 ? 28.37600 -8.51000 31.30400 1.000 28.09000 209 PRO A CA 1
ATOM 1463 C C . PRO A 1 209 ? 28.87800 -7.09500 31.05600 1.000 28.09000 209 PRO A C 1
ATOM 1464 O O . PRO A 1 209 ? 28.15500 -6.21000 30.59500 1.000 28.09000 209 PRO A O 1
ATOM 1468 N N . THR A 1 210 ? 30.15300 -6.89500 31.40100 1.000 28.98000 210 THR A N 1
ATOM 1469 C CA . THR A 1 210 ? 30.76000 -5.56700 31.31300 1.000 28.98000 210 THR A CA 1
ATOM 1470 C C . THR A 1 210 ? 30.64500 -4.93100 29.93000 1.000 28.98000 210 THR A C 1
ATOM 1471 O O . THR A 1 210 ? 30.26100 -3.75000 29.85700 1.000 28.98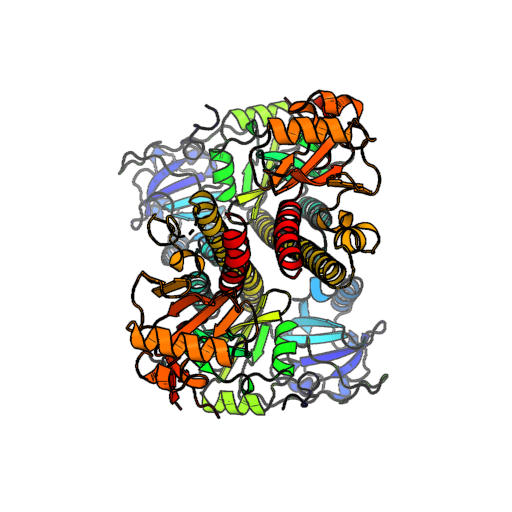000 210 THR A O 1
ATOM 1475 N N . PRO A 1 211 ? 30.97500 -5.60500 28.81700 1.000 30.70000 211 PRO A N 1
ATOM 1476 C CA . PRO A 1 211 ? 30.80600 -4.94300 27.51300 1.000 30.70000 211 PRO A CA 1
ATOM 1477 C C . PRO A 1 211 ? 29.37600 -4.51200 27.24000 1.000 30.70000 211 PRO A C 1
ATOM 1478 O O . PRO A 1 211 ? 29.15500 -3.45100 26.63600 1.000 30.70000 211 PRO A O 1
ATOM 1482 N N . ALA A 1 212 ? 28.39500 -5.29100 27.69800 1.000 27.16000 212 ALA A N 1
ATOM 1483 C CA . ALA A 1 212 ? 27.00700 -4.89400 27.50700 1.000 27.16000 212 ALA A CA 1
ATOM 1484 C C . ALA A 1 212 ? 26.68200 -3.64700 28.31300 1.000 27.16000 212 ALA A C 1
ATOM 1485 O O . ALA A 1 212 ? 25.98000 -2.75400 27.82600 1.000 27.16000 212 ALA A O 1
ATOM 1487 N N . ARG A 1 213 ? 27.20300 -3.55400 29.53900 1.000 26.70000 213 ARG A N 1
ATOM 1488 C CA . ARG A 1 213 ? 26.97200 -2.35600 30.33500 1.000 26.70000 213 ARG A CA 1
ATOM 1489 C C . ARG A 1 213 ? 27.66100 -1.13800 29.73600 1.000 26.70000 213 ARG A C 1
ATOM 1490 O O . ARG A 1 213 ? 27.11800 -0.03000 29.80100 1.000 26.70000 213 ARG A O 1
ATOM 1498 N N . LYS A 1 214 ? 28.82900 -1.31700 29.11400 1.000 26.19000 214 LYS A N 1
ATOM 1499 C CA . LYS A 1 214 ? 29.47500 -0.17500 28.47400 1.000 26.19000 214 LYS A CA 1
ATOM 1500 C C . LYS A 1 214 ? 28.69400 0.28300 27.24900 1.000 26.19000 214 LYS A C 1
ATOM 1501 O O . LYS A 1 214 ? 28.50500 1.48900 27.03900 1.000 26.19000 214 LYS A O 1
ATOM 1507 N N . LEU A 1 215 ? 28.22000 -0.66500 26.43400 1.000 25.78000 215 LEU A N 1
ATOM 1508 C CA . LEU A 1 215 ? 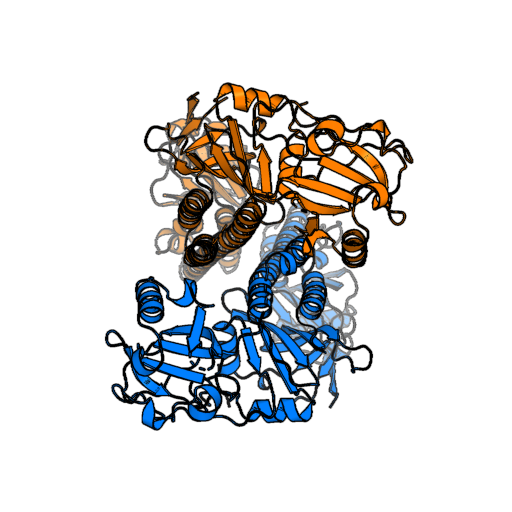27.41200 -0.28600 25.28000 1.000 25.78000 215 LEU A CA 1
ATOM 1509 C C . LEU A 1 215 ? 26.09400 0.35300 25.70000 1.000 25.78000 215 LEU A C 1
ATOM 1510 O O . LEU A 1 215 ? 25.59400 1.24500 25.00800 1.000 25.78000 215 LEU A O 1
ATOM 1515 N N . TYR A 1 216 ? 25.51500 -0.08700 26.82200 1.000 23.85000 216 TYR A N 1
ATOM 1516 C CA . TYR A 1 216 ? 24.33900 0.59500 27.35100 1.000 23.85000 216 TYR A CA 1
ATOM 1517 C C . TYR A 1 216 ? 24.67900 1.99100 27.85700 1.000 23.85000 216 TYR A C 1
ATOM 1518 O O . TYR A 1 216 ? 23.85700 2.90600 27.74600 1.000 23.85000 216 TYR A O 1
ATOM 1527 N N . SER A 1 217 ? 25.87800 2.17500 28.41500 1.000 22.68000 217 SER A N 1
ATOM 1528 C CA . SER A 1 217 ? 26.29500 3.50600 28.84000 1.000 22.68000 217 SER A CA 1
ATOM 1529 C C . SER A 1 217 ? 26.48800 4.44100 27.65500 1.000 22.68000 217 SER A C 1
ATOM 1530 O O . SER A 1 217 ? 26.26300 5.65100 27.77800 1.000 22.68000 217 SER A O 1
ATOM 1533 N N . GLN A 1 218 ? 26.91100 3.90800 26.50900 1.000 24.93000 218 GLN A N 1
ATOM 1534 C CA . GLN A 1 218 ? 27.13000 4.72700 25.32400 1.000 24.93000 218 GLN A CA 1
ATOM 1535 C C . GLN A 1 218 ? 25.91500 4.82500 24.40700 1.000 24.93000 218 GLN A C 1
ATOM 1536 O O . GLN A 1 218 ? 25.92400 5.65000 23.48700 1.000 24.93000 218 GLN A O 1
ATOM 1542 N N . ASN A 1 219 ? 24.87600 4.02100 24.62800 1.000 22.58000 219 ASN A N 1
ATOM 1543 C CA . ASN A 1 219 ? 23.69900 4.00300 23.76600 1.000 22.58000 219 ASN A CA 1
ATOM 1544 C C . ASN A 1 219 ? 22.45600 4.24900 24.60700 1.000 22.58000 219 ASN A C 1
ATOM 1545 O O . ASN A 1 219 ? 22.18400 3.50100 25.55100 1.000 22.58000 219 ASN A O 1
ATOM 1550 N N . TRP A 1 220 ? 21.70000 5.29100 24.25400 1.000 21.15000 220 TRP A N 1
ATOM 1551 C CA . TRP A 1 220 ? 20.44400 5.56000 24.94500 1.000 21.15000 220 TRP A CA 1
ATOM 1552 C C . TRP A 1 220 ? 19.43100 4.44500 24.72900 1.000 21.15000 220 TRP A C 1
ATOM 1553 O O . TRP A 1 220 ? 18.59800 4.18300 25.60500 1.000 21.15000 220 TRP A O 1
ATOM 1564 N N . LEU A 1 221 ? 19.49200 3.76900 23.58600 1.000 18.94000 221 LEU A N 1
ATOM 1565 C CA . LEU A 1 221 ? 18.46300 2.81600 23.20500 1.000 18.94000 221 LEU A CA 1
ATOM 1566 C C . LEU A 1 221 ? 19.10800 1.63700 22.49400 1.000 18.94000 221 LEU A C 1
ATOM 1567 O O . LEU A 1 221 ? 20.06700 1.80600 21.73500 1.000 18.94000 221 LEU A O 1
ATOM 1572 N N . ARG A 1 222 ? 18.57200 0.44600 22.74700 1.000 21.92000 222 ARG A N 1
ATOM 1573 C CA . ARG A 1 222 ? 19.03200 -0.78500 22.11800 1.000 21.92000 222 ARG A CA 1
ATOM 1574 C C . ARG A 1 222 ? 17.81400 -1.56900 21.65300 1.000 21.92000 222 ARG A C 1
ATOM 1575 O O . ARG A 1 222 ? 16.81900 -1.65900 22.37600 1.000 21.92000 222 ARG A O 1
ATOM 1583 N N . LEU A 1 223 ? 17.89400 -2.14100 20.45200 1.000 23.49000 223 LEU A N 1
ATOM 1584 C CA . LEU A 1 223 ? 16.71300 -2.70700 19.81200 1.000 23.49000 223 LEU A CA 1
ATOM 1585 C C . LEU A 1 223 ? 17.01700 -4.05100 19.17100 1.000 23.49000 223 LEU A C 1
ATOM 1586 O O . LEU A 1 223 ? 18.02800 -4.20600 18.47900 1.000 23.49000 223 LEU A O 1
ATOM 1591 N N . ILE A 1 224 ? 16.12600 -5.01100 19.40200 1.000 24.23000 224 ILE A N 1
ATOM 1592 C CA . ILE A 1 224 ? 16.15000 -6.34200 18.80300 1.000 24.23000 224 ILE A CA 1
ATOM 1593 C C . ILE A 1 224 ? 14.74600 -6.60300 18.26600 1.000 24.23000 224 ILE A C 1
ATOM 1594 O O . ILE A 1 224 ? 13.91300 -7.17400 18.98600 1.000 24.23000 224 ILE A O 1
ATOM 1599 N N . PRO A 1 225 ? 14.41600 -6.12500 17.06100 1.000 25.35000 225 PRO A N 1
ATOM 1600 C CA . PRO A 1 225 ? 13.03000 -6.23900 16.57400 1.000 25.35000 225 PRO A CA 1
ATOM 1601 C C . PRO A 1 225 ? 12.51000 -7.66300 16.48900 1.000 25.35000 225 PRO A C 1
ATOM 1602 O O . PRO A 1 225 ? 11.30900 -7.88300 16.68400 1.000 25.35000 225 PRO A O 1
ATOM 1606 N N . ASP A 1 226 ? 13.36600 -8.63600 16.17900 1.000 28.53000 226 ASP A N 1
ATOM 1607 C CA . ASP A 1 226 ? 12.94600 -10.02900 16.07200 1.000 28.53000 226 ASP A CA 1
ATOM 1608 C C . ASP A 1 226 ? 14.05700 -10.91500 16.61100 1.000 28.53000 226 ASP A C 1
ATOM 1609 O O . ASP A 1 226 ? 15.17000 -10.90800 16.07800 1.000 28.53000 226 ASP A O 1
ATOM 1614 N N . ALA A 1 227 ? 13.74900 -11.68000 17.66200 1.000 31.91000 227 ALA A N 1
ATOM 1615 C CA . ALA A 1 227 ? 14.74100 -12.55400 18.27700 1.000 31.91000 227 ALA A CA 1
ATOM 1616 C C . ALA A 1 227 ? 15.19800 -13.66600 17.34300 1.000 31.91000 227 ALA A C 1
ATOM 1617 O O . ALA A 1 227 ? 16.29600 -14.20200 17.52700 1.000 31.91000 227 ALA A O 1
ATOM 1619 N N . ASP A 1 228 ? 14.38900 -14.01800 16.34800 1.000 32.08000 228 ASP A N 1
ATOM 1620 C CA . ASP A 1 228 ? 14.71700 -15.06200 15.38700 1.000 32.08000 228 ASP A CA 1
ATOM 1621 C C . ASP A 1 228 ? 15.57400 -14.55200 14.23700 1.000 32.08000 228 ASP A C 1
ATOM 1622 O O . ASP A 1 228 ? 15.70300 -15.24900 13.22400 1.000 32.08000 228 ASP A O 1
ATOM 1627 N N . TYR A 1 229 ? 16.14300 -13.35500 14.36700 1.000 28.49000 229 TYR A N 1
ATOM 1628 C CA . TYR A 1 229 ? 16.82200 -12.71700 13.24800 1.000 28.49000 229 TYR A CA 1
ATOM 1629 C C . TYR A 1 229 ? 18.00600 -13.55100 12.76900 1.000 28.49000 229 TYR A C 1
ATOM 1630 O O . TYR A 1 229 ? 18.77900 -14.08900 13.56600 1.000 28.49000 229 TYR A O 1
ATOM 1639 N N . GLN A 1 230 ? 18.12900 -13.66400 11.44800 1.000 31.74000 230 GLN A N 1
ATOM 1640 C CA . GLN A 1 230 ? 19.27500 -14.30300 10.80800 1.000 31.74000 230 GLN A CA 1
ATOM 1641 C C . GLN A 1 230 ? 20.28100 -13.21300 10.46000 1.000 31.74000 230 GLN A C 1
ATOM 1642 O O . GLN A 1 230 ? 20.04500 -12.40900 9.55200 1.000 31.74000 230 GLN A O 1
ATOM 1648 N N . ALA A 1 231 ? 21.39600 -13.18000 11.18600 1.000 28.20000 231 ALA A N 1
ATOM 1649 C CA . ALA A 1 231 ? 22.35100 -12.09100 11.03600 1.000 28.20000 231 ALA A CA 1
ATOM 1650 C C . ALA A 1 231 ? 22.94100 -12.06200 9.63200 1.000 28.20000 231 ALA A C 1
ATOM 1651 O O . ALA A 1 231 ? 23.31700 -13.09700 9.07300 1.000 28.20000 231 ALA A O 1
ATOM 1653 N N . ALA A 1 232 ? 23.02200 -10.86100 9.06500 1.000 27.44000 232 ALA A N 1
ATOM 1654 C CA . ALA A 1 232 ? 23.67200 -10.62900 7.78300 1.000 27.44000 232 ALA A CA 1
ATOM 1655 C C . ALA A 1 232 ? 25.08000 -10.10200 8.02700 1.000 27.44000 232 ALA A C 1
ATOM 1656 O O . ALA A 1 232 ? 25.26100 -9.11400 8.74700 1.000 27.44000 232 ALA A O 1
ATOM 1658 N N . ALA A 1 233 ? 26.06800 -10.75800 7.42700 1.000 26.00000 233 ALA A N 1
ATOM 1659 C CA . ALA A 1 233 ? 27.45700 -10.40200 7.67300 1.000 26.00000 233 ALA A CA 1
ATOM 1660 C C . ALA A 1 233 ? 27.82200 -9.08800 6.99200 1.000 26.00000 233 ALA A C 1
ATOM 1661 O O . ALA A 1 233 ? 27.27900 -8.73100 5.94300 1.000 26.00000 233 ALA A O 1
ATOM 1663 N N . ILE A 1 234 ? 28.75400 -8.36500 7.60600 1.000 25.26000 234 ILE A N 1
ATOM 1664 C CA . ILE A 1 234 ? 29.34600 -7.17500 7.00400 1.000 25.26000 234 ILE A CA 1
ATOM 1665 C C . ILE A 1 234 ? 30.52500 -7.63300 6.15300 1.000 25.26000 234 ILE A C 1
ATOM 1666 O O . ILE A 1 234 ? 31.53800 -8.09900 6.68000 1.000 25.26000 234 ILE A O 1
ATOM 1671 N N . VAL A 1 235 ? 30.38700 -7.51500 4.84100 1.000 24.63000 235 VAL A N 1
ATOM 1672 C CA . VAL A 1 235 ? 31.39100 -7.96200 3.88000 1.000 24.63000 235 VAL A CA 1
ATOM 1673 C C . VAL A 1 235 ? 32.01300 -6.72900 3.23100 1.000 24.63000 235 VAL A C 1
ATOM 1674 O O . VAL A 1 235 ? 31.28200 -5.89000 2.68600 1.000 24.63000 235 VAL A O 1
ATOM 1678 N N . PRO A 1 236 ? 33.34200 -6.55400 3.28500 1.000 25.80000 236 PRO A N 1
ATOM 1679 C CA . PRO A 1 236 ? 34.35300 -7.34700 4.00500 1.000 25.80000 236 PRO A CA 1
ATOM 1680 C C . PRO A 1 236 ? 34.24600 -7.20300 5.51800 1.000 25.80000 236 PRO A C 1
ATOM 1681 O O . PRO A 1 236 ? 33.77200 -6.18500 6.01300 1.000 25.80000 236 PRO A O 1
ATOM 1685 N N . THR A 1 237 ? 34.67800 -8.21600 6.27500 1.000 26.26000 237 THR A N 1
ATOM 1686 C CA . THR A 1 237 ? 34.60500 -8.13600 7.73000 1.000 26.26000 237 THR A CA 1
ATOM 1687 C C . THR A 1 237 ? 35.46000 -6.99900 8.27700 1.000 26.26000 237 THR A C 1
ATOM 1688 O O . THR A 1 237 ? 35.10200 -6.38500 9.28900 1.000 26.26000 237 THR A O 1
ATOM 1692 N N . ASN A 1 238 ? 36.57200 -6.69200 7.62000 1.000 29.30000 238 ASN A N 1
ATOM 1693 C CA . ASN A 1 238 ? 37.45700 -5.61500 8.03100 1.000 29.30000 238 ASN A CA 1
ATOM 1694 C C . ASN A 1 238 ? 37.40700 -4.47500 7.02200 1.000 29.30000 238 ASN A C 1
ATOM 1695 O O . ASN A 1 238 ? 37.06700 -4.66500 5.85200 1.000 29.30000 238 ASN A O 1
ATOM 1700 N N . ASN A 1 239 ? 37.74800 -3.28100 7.49500 1.000 32.35000 239 ASN A N 1
ATOM 1701 C CA . ASN A 1 239 ? 37.75300 -2.11000 6.62300 1.000 32.35000 239 ASN A CA 1
ATOM 1702 C C . ASN A 1 239 ? 38.82200 -2.27700 5.54800 1.000 32.35000 239 ASN A C 1
ATOM 1703 O O . ASN A 1 239 ? 39.96900 -2.60300 5.86700 1.000 32.35000 239 ASN A O 1
ATOM 1708 N N . PRO A 1 240 ? 38.48400 -2.08000 4.27000 1.000 31.48000 240 PRO A N 1
ATOM 1709 C CA . PRO A 1 240 ? 39.47400 -2.32200 3.20600 1.000 31.48000 240 PRO A CA 1
ATOM 1710 C C . PRO A 1 240 ? 40.73600 -1.48700 3.32900 1.000 31.48000 240 PRO A C 1
ATOM 1711 O O . PRO A 1 240 ? 41.81700 -1.96500 2.96500 1.000 31.48000 240 PRO A O 1
ATOM 1715 N N . LEU A 1 241 ? 40.64000 -0.25800 3.84000 1.000 35.22000 241 LEU A N 1
ATOM 1716 C CA . LEU A 1 241 ? 41.81400 0.60100 3.93900 1.000 35.22000 241 LEU A CA 1
ATOM 1717 C C . LEU A 1 241 ? 42.61200 0.35800 5.21700 1.000 35.22000 241 LEU A C 1
ATOM 1718 O O . LEU A 1 241 ? 43.84100 0.24600 5.17100 1.000 35.22000 241 LEU A O 1
ATOM 1723 N N . THR A 1 242 ? 41.93100 0.26900 6.36000 1.000 34.35000 242 THR A N 1
ATOM 1724 C CA . THR A 1 242 ? 42.60000 0.21400 7.65300 1.000 34.35000 242 THR A CA 1
ATOM 1725 C C . THR A 1 242 ? 42.76800 -1.19800 8.19700 1.000 34.35000 242 THR A C 1
ATOM 1726 O O . THR A 1 242 ? 43.52200 -1.38100 9.16100 1.000 34.35000 242 THR A O 1
ATOM 1730 N N . ASP A 1 243 ? 42.08300 -2.18900 7.62300 1.000 34.38000 243 ASP A N 1
ATOM 1731 C CA . ASP A 1 243 ? 42.05300 -3.57900 8.07400 1.000 34.38000 243 ASP A CA 1
ATOM 1732 C C . ASP A 1 243 ? 41.40400 -3.73100 9.44900 1.000 34.38000 243 ASP A C 1
ATOM 1733 O O . ASP A 1 243 ? 41.25400 -4.86100 9.92800 1.000 34.38000 243 ASP A O 1
ATOM 1738 N N . GLU A 1 244 ? 41.00100 -2.64000 10.09200 1.000 33.31000 244 GLU A N 1
ATOM 1739 C CA . GLU A 1 244 ? 40.36000 -2.74100 11.39300 1.000 33.31000 244 GLU A CA 1
ATOM 1740 C C . GLU A 1 244 ? 38.93900 -3.28600 11.24700 1.000 33.31000 244 GLU A C 1
ATOM 1741 O O . GLU A 1 244 ? 38.26400 -3.00900 10.25100 1.000 33.31000 244 GLU A O 1
ATOM 1747 N N . PRO A 1 245 ? 38.46600 -4.08400 12.20300 1.000 28.42000 245 PRO A N 1
ATOM 1748 C CA . PRO A 1 245 ? 37.04200 -4.43100 12.22300 1.000 28.42000 245 PRO A CA 1
ATOM 1749 C C . PRO A 1 245 ? 36.18900 -3.18800 12.42800 1.000 28.42000 245 PRO A C 1
ATOM 1750 O O . PRO A 1 245 ? 36.58200 -2.24600 13.12300 1.000 28.42000 245 PRO A O 1
ATOM 1754 N N . LEU A 1 246 ? 35.01100 -3.18900 11.81100 1.000 25.12000 246 LEU A N 1
ATOM 1755 C CA . LEU A 1 246 ? 34.10800 -2.04900 11.91800 1.000 25.12000 246 LEU A CA 1
ATOM 1756 C C . LEU A 1 246 ? 33.54900 -1.95900 13.33300 1.000 25.12000 246 LEU A C 1
ATOM 1757 O O . LEU A 1 246 ? 32.92100 -2.90600 13.82000 1.000 25.12000 246 LEU A O 1
ATOM 1762 N N . ASP A 1 247 ? 33.75600 -0.81500 13.98400 1.000 25.08000 247 ASP A N 1
ATOM 1763 C CA . ASP A 1 247 ? 33.23700 -0.60200 15.32900 1.000 25.08000 247 ASP A CA 1
ATOM 1764 C C . ASP A 1 247 ? 31.74800 -0.29700 15.24300 1.000 25.08000 247 ASP A C 1
ATOM 1765 O O . ASP A 1 247 ? 31.34200 0.67400 14.59600 1.000 25.08000 247 ASP A O 1
ATOM 1770 N N . LEU A 1 248 ? 30.93800 -1.11600 15.91100 1.000 24.22000 248 LEU A N 1
ATOM 1771 C CA . LEU A 1 248 ? 29.48700 -1.05200 15.80200 1.000 24.22000 248 LEU A CA 1
ATOM 1772 C C . LEU A 1 248 ? 28.82700 -0.67600 17.12300 1.000 24.22000 248 LEU A C 1
ATOM 1773 O O . LEU A 1 248 ? 27.65500 -0.99600 17.34200 1.000 24.22000 248 LEU A O 1
ATOM 1778 N N . SER A 1 249 ? 29.56300 0.00000 18.00700 1.000 24.34000 249 SER A N 1
ATOM 1779 C CA . SER A 1 249 ? 29.01700 0.35900 19.31100 1.000 24.34000 249 SER A CA 1
ATOM 1780 C C . SER A 1 249 ? 27.80600 1.27200 19.16600 1.000 24.34000 249 SER A C 1
ATOM 1781 O O . SER A 1 249 ? 26.76900 1.05500 19.80400 1.000 24.34000 249 SER A O 1
ATOM 1784 N N . GLY A 1 250 ? 27.91200 2.28200 18.30800 1.000 24.72000 250 GLY A N 1
ATOM 1785 C CA . GLY A 1 250 ? 26.82100 3.18600 18.02400 1.000 24.72000 250 GLY A CA 1
ATOM 1786 C C . GLY A 1 250 ? 25.86500 2.70100 16.96500 1.000 24.72000 250 GLY A C 1
ATOM 1787 O O . GLY A 1 250 ? 24.87800 3.38300 16.66900 1.000 24.72000 250 GLY A O 1
ATOM 1788 N N . SER A 1 251 ? 26.12700 1.53600 16.37700 1.000 24.03000 251 SER A N 1
ATOM 1789 C CA . SER A 1 251 ? 25.26900 1.01200 15.32400 1.000 24.03000 251 SER A CA 1
ATOM 1790 C C . SER A 1 251 ? 23.95600 0.51400 15.91400 1.000 24.03000 251 SER A C 1
ATOM 1791 O O . SER A 1 251 ? 23.95200 -0.32700 16.82000 1.000 24.03000 251 SER A O 1
ATOM 1794 N N . VAL A 1 252 ? 22.83800 1.02500 15.39300 1.000 22.70000 252 VAL A N 1
ATOM 1795 C CA . VAL A 1 252 ? 21.53300 0.58400 15.86600 1.000 22.70000 252 VAL A CA 1
ATOM 1796 C C . VAL A 1 252 ? 21.17900 -0.79800 15.33700 1.000 22.70000 252 VAL A C 1
ATOM 1797 O O . VAL A 1 252 ? 20.27400 -1.44800 15.87200 1.000 22.70000 252 VAL A O 1
ATOM 1801 N N . LEU A 1 253 ? 21.86700 -1.26200 14.29500 1.000 23.00000 253 LEU A N 1
ATOM 1802 C CA . LEU A 1 253 ? 21.62300 -2.56400 13.69000 1.000 23.00000 253 LEU A CA 1
ATOM 1803 C C . LEU A 1 253 ? 22.60600 -3.62600 14.16500 1.000 23.00000 253 LEU A C 1
ATOM 1804 O O . LEU A 1 253 ? 22.67900 -4.69900 13.55800 1.000 23.00000 253 LEU A O 1
ATOM 1809 N N . ARG A 1 254 ? 23.35700 -3.35000 15.22900 1.000 24.38000 254 ARG A N 1
ATOM 1810 C CA . ARG A 1 254 ? 24.43400 -4.23600 15.65100 1.000 24.38000 254 ARG A CA 1
ATOM 1811 C C . ARG A 1 254 ? 23.89400 -5.61500 16.00900 1.000 24.38000 254 ARG A C 1
ATOM 1812 O O . ARG A 1 254 ? 22.81100 -5.74800 16.58600 1.000 24.38000 254 ARG A O 1
ATOM 1820 N N . SER A 1 255 ? 24.65100 -6.64800 15.64400 1.000 27.15000 255 SER A N 1
ATOM 1821 C CA . SER A 1 255 ? 24.22700 -8.01600 15.91100 1.000 27.15000 255 SER A CA 1
ATOM 1822 C C . SER A 1 255 ? 24.16500 -8.28300 17.40900 1.000 27.15000 255 SER A C 1
ATOM 1823 O O . SER A 1 255 ? 25.03100 -7.84900 18.17300 1.000 27.15000 255 SER A O 1
ATOM 1826 N N . VAL A 1 256 ? 23.12100 -8.99900 17.82700 1.000 29.72000 256 VAL A N 1
ATOM 1827 C CA . VAL A 1 256 ? 22.99200 -9.39000 19.22300 1.000 29.72000 256 VAL A CA 1
ATOM 1828 C C . VAL A 1 256 ? 23.96400 -10.52500 19.52800 1.000 29.72000 256 VAL A C 1
ATOM 1829 O O . VAL A 1 256 ? 24.30100 -11.33800 18.65800 1.000 29.72000 256 VAL A O 1
ATOM 1833 N N . SER A 1 257 ? 24.41700 -10.58500 20.77200 1.000 32.61000 257 SER A N 1
ATOM 1834 C CA . SER A 1 257 ? 25.21200 -11.72400 21.21000 1.000 32.61000 257 SER A CA 1
ATOM 1835 C C . SER A 1 257 ? 24.34100 -12.97600 21.22300 1.000 32.61000 257 SER A C 1
ATOM 1836 O O . SER A 1 257 ? 23.21500 -12.93300 21.73300 1.000 32.61000 257 SER A O 1
ATOM 1839 N N . PRO A 1 258 ? 24.80400 -14.09200 20.65600 1.000 32.52000 258 PRO A N 1
ATOM 1840 C CA . PRO A 1 258 ? 24.02100 -15.33700 20.75100 1.000 32.52000 258 PRO A CA 1
ATOM 1841 C C . PRO A 1 258 ? 23.76600 -15.76500 22.18500 1.000 32.52000 258 PRO A C 1
ATOM 1842 O O . PRO A 1 258 ? 22.69600 -16.30900 22.49400 1.000 32.52000 258 PRO A O 1
ATOM 1846 N N . CYS A 1 259 ? 24.71000 -15.46400 23.08500 1.000 35.19000 259 CYS A N 1
ATOM 1847 C CA . CYS A 1 259 ? 24.55400 -15.73100 24.51100 1.000 35.19000 259 CYS A CA 1
ATOM 1848 C C . CYS A 1 259 ? 23.30400 -15.06300 25.07500 1.000 35.19000 259 CYS A C 1
ATOM 1849 O O . CYS A 1 259 ? 22.76200 -15.53400 26.07800 1.000 35.19000 259 CYS A O 1
ATOM 1852 N N . HIS A 1 260 ? 22.84000 -13.96900 24.46400 1.000 33.85000 260 HIS A N 1
ATOM 1853 C CA . HIS A 1 260 ? 21.59800 -13.31300 24.86900 1.000 33.85000 260 HIS A CA 1
ATOM 1854 C C . HIS A 1 260 ? 20.40500 -13.66700 23.99100 1.000 33.85000 260 HIS A C 1
ATOM 1855 O O . HIS A 1 260 ? 19.26500 -13.64400 24.47200 1.000 33.85000 260 HIS A O 1
ATOM 1862 N N . ILE A 1 261 ? 20.63000 -13.97700 22.71300 1.000 35.08000 261 ILE A N 1
ATOM 1863 C CA . ILE A 1 261 ? 19.51900 -14.37500 21.85400 1.000 35.08000 261 ILE A CA 1
ATOM 1864 C C . ILE A 1 261 ? 18.92300 -15.68700 22.34100 1.000 35.08000 261 ILE A C 1
ATOM 1865 O O . ILE A 1 261 ? 17.69900 -15.87700 22.32400 1.000 35.08000 261 ILE A O 1
ATOM 1870 N N . GLU A 1 262 ? 19.77200 -16.59600 22.82500 1.000 36.41000 262 GLU A N 1
ATOM 1871 C CA . GLU A 1 262 ? 19.25100 -17.83700 23.38700 1.000 36.41000 262 GLU A CA 1
ATOM 1872 C C . GLU A 1 262 ? 18.42700 -17.56700 24.63900 1.000 36.41000 262 GLU A C 1
ATOM 1873 O O . GLU A 1 262 ? 17.40500 -18.22300 24.87400 1.000 36.41000 262 GLU A O 1
ATOM 1879 N N . TYR A 1 263 ? 18.83900 -16.57600 25.43400 1.000 35.24000 263 TYR A N 1
ATOM 1880 C CA . TYR A 1 263 ? 18.07900 -16.22300 26.62700 1.000 35.24000 263 TYR A CA 1
ATOM 1881 C C . TYR A 1 263 ? 16.72200 -15.63700 26.26300 1.000 35.24000 263 TYR A C 1
ATOM 1882 O O . TYR A 1 263 ? 15.71500 -15.93000 26.91900 1.000 35.24000 263 TYR A O 1
ATOM 1891 N N . LEU A 1 264 ? 16.67800 -14.80100 25.22400 1.000 34.67000 264 LEU A N 1
ATOM 1892 C CA . LEU A 1 264 ? 15.39300 -14.28000 24.76800 1.000 34.67000 264 LEU A CA 1
ATOM 1893 C C . LEU A 1 264 ? 14.50800 -15.39500 24.22600 1.000 34.67000 264 LEU A C 1
ATOM 1894 O O . LEU A 1 264 ? 13.28400 -15.36300 24.39600 1.000 34.67000 264 LEU A O 1
ATOM 1899 N N . HIS A 1 265 ? 15.11100 -16.39100 23.57100 1.000 38.10000 265 HIS A N 1
ATOM 1900 C CA . HIS A 1 265 ? 14.33200 -17.53000 23.09700 1.000 38.10000 265 HIS A CA 1
ATOM 1901 C C . HIS A 1 265 ? 13.78700 -18.36300 24.24900 1.000 38.10000 265 HIS A C 1
ATOM 1902 O O . HIS A 1 265 ? 12.69500 -18.93100 24.13500 1.000 38.10000 265 HIS A O 1
ATOM 1909 N N . ASN A 1 266 ? 14.52600 -18.45600 25.35900 1.000 39.12000 266 ASN A N 1
ATOM 1910 C CA . ASN A 1 266 ? 14.01400 -19.19400 26.50900 1.000 39.12000 266 ASN A CA 1
ATOM 1911 C C . ASN A 1 266 ? 12.77700 -18.53200 27.10300 1.000 39.12000 266 ASN A C 1
ATOM 1912 O O . ASN A 1 266 ? 11.87400 -19.22900 27.58000 1.000 39.12000 266 ASN A O 1
ATOM 1917 N N . MET A 1 267 ? 12.71400 -17.20400 27.07800 1.000 39.01000 267 MET A N 1
ATOM 1918 C CA . MET A 1 267 ? 11.61500 -16.46300 27.68000 1.000 39.01000 267 MET A CA 1
ATOM 1919 C C . MET A 1 267 ? 10.46400 -16.20200 26.71800 1.000 39.01000 267 MET A C 1
ATOM 1920 O O . MET A 1 267 ? 9.44800 -15.63600 27.13400 1.000 39.01000 267 MET A O 1
ATOM 1925 N N . GLY A 1 268 ? 10.59300 -16.59000 25.45100 1.000 36.39000 268 GLY A N 1
ATOM 1926 C CA . GLY A 1 268 ? 9.55900 -16.28700 24.48500 1.000 36.39000 268 GLY A CA 1
ATOM 1927 C C . GLY A 1 268 ? 9.56200 -14.85800 23.99900 1.000 36.39000 268 GLY A C 1
ATOM 1928 O O . GLY A 1 268 ? 8.57900 -14.41400 23.39700 1.000 36.39000 268 GLY A O 1
ATOM 1929 N N . VAL A 1 269 ? 10.64500 -14.12100 24.24000 1.000 32.57000 269 VAL A N 1
ATOM 1930 C CA . VAL A 1 269 ? 10.72800 -12.69500 23.92700 1.000 32.57000 269 VAL A CA 1
ATOM 1931 C C . VAL A 1 269 ? 11.14300 -12.56400 22.46400 1.000 32.57000 269 VAL A C 1
ATOM 1932 O O . VAL A 1 269 ? 12.32500 -12.65900 22.13400 1.000 32.57000 269 VAL A O 1
ATOM 1936 N N . LYS A 1 270 ? 10.16800 -12.35700 21.58000 1.000 31.20000 270 LYS A N 1
ATOM 1937 C CA . LYS A 1 270 ? 10.44900 -12.15900 20.16400 1.000 31.20000 270 LYS A CA 1
ATOM 1938 C C . LYS A 1 270 ? 10.77000 -10.71400 19.80400 1.000 31.20000 270 LYS A C 1
ATOM 1939 O O . LYS A 1 270 ? 11.13600 -10.45400 18.65400 1.000 31.20000 270 LYS A O 1
ATOM 1945 N N . ALA A 1 271 ? 10.63700 -9.77000 20.73600 1.000 26.65000 271 ALA A N 1
ATOM 1946 C CA . ALA A 1 271 ? 11.05100 -8.39800 20.46900 1.000 26.65000 271 ALA A CA 1
ATOM 1947 C C . ALA A 1 271 ? 11.58000 -7.77500 21.75100 1.000 26.65000 271 ALA A C 1
ATOM 1948 O O . ALA A 1 271 ? 10.99900 -7.96800 22.82100 1.000 26.65000 271 ALA A O 1
ATOM 1950 N N . SER A 1 272 ? 12.65800 -7.00100 21.63300 1.000 24.63000 272 SER A N 1
ATOM 1951 C CA . SER A 1 272 ? 13.31100 -6.43600 22.80600 1.000 24.63000 272 SER A CA 1
ATOM 1952 C C . SER A 1 272 ? 13.70600 -4.98700 22.55700 1.000 24.63000 272 SER A C 1
ATOM 1953 O O . SER A 1 272 ? 14.14700 -4.63300 21.46000 1.000 24.63000 272 SER A O 1
ATOM 1956 N N . MET A 1 273 ? 13.55300 -4.15500 23.58500 1.000 20.07000 273 MET A N 1
ATOM 1957 C CA . MET A 1 273 ? 13.98200 -2.76000 23.50900 1.000 20.07000 273 MET A CA 1
ATOM 1958 C C . MET A 1 273 ? 14.42100 -2.29100 24.88800 1.000 20.07000 273 MET A C 1
ATOM 1959 O O . MET A 1 273 ? 13.62200 -2.29700 25.82600 1.000 20.07000 273 MET A O 1
ATOM 1964 N N . SER A 1 274 ? 15.67800 -1.87600 25.01200 1.000 19.41000 274 SER A N 1
ATOM 1965 C CA . SER A 1 274 ? 16.22100 -1.39600 26.27700 1.000 19.41000 274 SER A CA 1
ATOM 1966 C C . SER A 1 274 ? 16.46100 0.10700 26.21500 1.000 19.41000 274 SER A C 1
ATOM 1967 O O . SER A 1 274 ? 17.02400 0.61400 25.23700 1.000 19.41000 274 SER A O 1
ATOM 1970 N N . ILE A 1 275 ? 16.03600 0.80600 27.26600 1.000 16.72000 275 ILE A N 1
ATOM 1971 C CA . ILE A 1 275 ? 16.32800 2.22300 27.47000 1.000 16.72000 275 ILE A CA 1
ATOM 1972 C C . ILE A 1 275 ? 17.29800 2.32800 28.63800 1.000 16.72000 275 ILE A C 1
ATOM 1973 O O . ILE A 1 275 ? 17.00400 1.84900 29.73900 1.000 16.72000 275 ILE A O 1
ATOM 1978 N N . SER A 1 276 ? 18.44100 2.96500 28.41100 1.000 16.46000 276 SER A N 1
ATOM 1979 C CA . SER A 1 276 ? 19.52200 2.98700 29.39200 1.000 16.46000 276 SER A CA 1
ATOM 1980 C C . SER A 1 276 ? 19.33800 4.17400 30.33200 1.000 16.46000 276 SER A C 1
ATOM 1981 O O . SER A 1 276 ? 19.55200 5.32500 29.94000 1.000 16.46000 276 SER A O 1
ATOM 1984 N N . ILE A 1 277 ? 18.94700 3.89500 31.57300 1.000 14.53000 277 ILE A N 1
ATOM 1985 C CA . ILE A 1 277 ? 18.83300 4.93700 32.58800 1.000 14.53000 277 ILE A CA 1
ATOM 1986 C C . ILE A 1 277 ? 20.23300 5.19800 33.13200 1.000 14.53000 277 ILE A C 1
ATOM 1987 O O . ILE A 1 277 ? 20.82500 4.33300 33.78000 1.000 14.53000 277 ILE A O 1
ATOM 1992 N N . ILE A 1 278 ? 20.75900 6.39400 32.87800 1.000 16.04000 278 ILE A N 1
ATOM 1993 C CA . ILE A 1 278 ? 22.14300 6.72900 33.18700 1.000 16.04000 278 ILE A CA 1
ATOM 1994 C C . ILE A 1 278 ? 22.17500 7.81400 34.25300 1.000 16.04000 278 ILE A C 1
ATOM 1995 O O . ILE A 1 278 ? 21.38500 8.76300 34.21500 1.000 16.04000 278 ILE A O 1
ATOM 2000 N N . LYS A 1 279 ? 23.09900 7.67200 35.20200 1.000 18.33000 279 LYS A N 1
ATOM 2001 C CA . LYS A 1 279 ? 23.34900 8.67500 36.22500 1.000 18.33000 279 LYS A CA 1
ATOM 2002 C C . LYS A 1 279 ? 24.84300 8.72200 36.50000 1.000 18.33000 279 LYS A C 1
ATOM 2003 O O . LYS A 1 279 ? 25.50000 7.67900 36.56000 1.000 18.33000 279 LYS A O 1
ATOM 2009 N N . ASN A 1 280 ? 25.37100 9.93700 36.67200 1.000 22.82000 280 ASN A N 1
ATOM 2010 C CA . ASN A 1 280 ? 26.80600 10.15600 36.86200 1.000 22.82000 280 ASN A CA 1
ATOM 2011 C C . ASN A 1 280 ? 27.61100 9.53600 35.72200 1.000 22.82000 280 ASN A C 1
ATOM 2012 O O . ASN A 1 280 ? 28.69400 8.98500 35.93400 1.000 22.82000 280 ASN A O 1
ATOM 2017 N N . ASN A 1 281 ? 27.06800 9.62400 34.50400 1.000 21.52000 281 ASN A N 1
ATOM 2018 C CA . ASN A 1 281 ? 27.68000 9.04300 33.30700 1.000 21.52000 281 ASN A CA 1
ATOM 2019 C C . ASN A 1 281 ? 27.95500 7.55000 33.48400 1.000 21.52000 281 ASN A C 1
ATOM 2020 O O . ASN A 1 281 ? 29.00200 7.04100 33.08000 1.000 21.52000 281 ASN A O 1
ATOM 2025 N N . LYS A 1 282 ? 27.00300 6.84100 34.09000 1.000 19.47000 282 LYS A N 1
ATOM 2026 C CA . LYS A 1 282 ? 27.12600 5.40400 34.29100 1.000 19.47000 282 LYS A CA 1
ATOM 2027 C C . LYS A 1 282 ? 25.73100 4.80300 34.41300 1.000 19.47000 282 LYS A C 1
ATOM 2028 O O . LYS A 1 282 ? 24.76700 5.48700 34.76600 1.000 19.47000 282 LYS A O 1
ATOM 2034 N N . LEU A 1 283 ? 25.64200 3.50300 34.12900 1.000 16.17000 283 LEU A N 1
ATOM 2035 C CA . LEU A 1 283 ? 24.36400 2.82700 33.94100 1.000 16.17000 283 LEU A CA 1
ATOM 2036 C C . LEU A 1 283 ? 23.63000 2.63300 35.26100 1.000 16.17000 283 LEU A C 1
ATOM 2037 O O . LEU A 1 283 ? 23.78800 1.60300 35.92400 1.000 16.17000 283 LEU A O 1
ATOM 2042 N N . TRP A 1 284 ? 22.82400 3.62500 35.64800 1.000 14.42000 284 TRP A N 1
ATOM 2043 C CA . TRP A 1 284 ? 22.04800 3.51000 36.87900 1.000 14.42000 284 TRP A CA 1
ATOM 2044 C C . TRP A 1 284 ? 21.01000 2.39800 36.78600 1.000 14.42000 284 TRP A C 1
ATOM 2045 O O . TRP A 1 284 ? 20.59300 1.84700 37.81300 1.000 14.42000 284 TRP A O 1
ATOM 2056 N N . GLY A 1 285 ? 20.57600 2.06300 35.57900 1.000 14.77000 285 GLY A N 1
ATOM 2057 C CA . GLY A 1 285 ? 19.53200 1.07200 35.43300 1.000 14.77000 285 GLY A CA 1
ATOM 2058 C C . GLY A 1 285 ? 19.13700 0.91200 33.98200 1.000 14.77000 285 GLY A C 1
ATOM 2059 O O . GLY A 1 285 ? 19.72100 1.52400 33.08500 1.000 14.77000 285 GLY A O 1
ATOM 2060 N N . LEU A 1 286 ? 18.12500 0.07700 33.76900 1.000 16.20000 286 LEU A N 1
ATOM 2061 C CA . LEU A 1 286 ? 17.61400 -0.19400 32.43700 1.000 16.20000 286 LEU A CA 1
ATOM 2062 C C . LEU A 1 286 ? 16.09600 -0.25200 32.48100 1.000 16.20000 286 LEU A C 1
ATOM 2063 O O . LEU A 1 286 ? 15.48300 -0.46300 33.53100 1.000 16.20000 286 LEU A O 1
ATOM 2068 N N . ILE A 1 287 ? 15.49600 -0.03000 31.31900 1.000 16.41000 287 ILE A N 1
ATOM 2069 C CA . ILE A 1 287 ? 14.07000 -0.22000 31.10700 1.000 16.41000 287 ILE A CA 1
ATOM 2070 C C . ILE A 1 287 ? 13.94300 -1.21800 29.96900 1.000 16.41000 287 ILE A C 1
ATOM 2071 O O . ILE A 1 287 ? 14.20000 -0.87400 28.80800 1.000 16.41000 287 ILE A O 1
ATOM 2076 N N . ALA A 1 288 ? 13.58000 -2.45300 30.30100 1.000 18.62000 288 ALA A N 1
ATOM 2077 C CA . ALA A 1 288 ? 13.49700 -3.53200 29.32600 1.000 18.62000 288 ALA A CA 1
ATOM 2078 C C . ALA A 1 288 ? 12.06200 -3.68600 28.84500 1.000 18.62000 288 ALA A C 1
ATOM 2079 O O . ALA A 1 288 ? 11.13500 -3.74200 29.65600 1.000 18.62000 288 ALA A O 1
ATOM 2081 N N . CYS A 1 289 ? 11.88600 -3.77300 27.53000 1.000 21.23000 289 CYS A N 1
ATOM 2082 C CA . CYS A 1 289 ? 10.58000 -3.94300 26.90700 1.000 21.23000 289 CYS A CA 1
ATOM 2083 C C . CYS A 1 289 ? 10.62500 -5.23100 26.10200 1.000 21.23000 289 CYS A C 1
ATOM 2084 O O . CYS A 1 289 ? 11.33100 -5.31100 25.09100 1.000 21.23000 289 CYS A O 1
ATOM 2087 N N . HIS A 1 290 ? 9.89100 -6.23400 26.56700 1.000 24.78000 290 HIS A N 1
ATOM 2088 C CA . HIS A 1 290 ? 9.80000 -7.52900 25.91300 1.000 24.78000 290 HIS A CA 1
ATOM 2089 C C . HIS A 1 290 ? 8.42200 -7.69500 25.28700 1.000 24.78000 290 HIS A C 1
ATOM 2090 O O . HIS A 1 290 ? 7.40300 -7.37900 25.91100 1.000 24.78000 290 HIS A O 1
ATOM 2097 N N . HIS A 1 291 ? 8.39700 -8.19500 24.05400 1.000 28.71000 291 HIS A N 1
ATOM 2098 C CA . HIS A 1 291 ? 7.16500 -8.37500 23.29900 1.000 28.71000 291 HIS A CA 1
ATOM 2099 C C . HIS A 1 291 ? 7.11700 -9.79900 22.77000 1.000 28.71000 291 HIS A C 1
ATOM 2100 O O . HIS A 1 291 ? 8.08300 -10.26900 22.15500 1.000 28.71000 291 HIS A O 1
ATOM 2107 N N . GLN A 1 292 ? 5.99200 -10.47800 23.01500 1.000 31.04000 292 GLN A N 1
ATOM 2108 C CA . GLN A 1 292 ? 5.85700 -11.87400 22.61300 1.000 31.04000 292 GLN A CA 1
ATOM 2109 C C . GLN A 1 292 ? 5.80500 -12.01800 21.09700 1.000 31.04000 292 GLN A C 1
ATOM 2110 O O . GLN A 1 292 ? 6.39300 -12.95100 20.53900 1.000 31.04000 292 GLN A O 1
ATOM 2116 N N . THR A 1 293 ? 5.08200 -11.12500 20.41100 1.000 29.75000 293 THR A N 1
ATOM 2117 C CA . THR A 1 293 ? 5.26300 -11.14500 18.96800 1.000 29.75000 293 THR A CA 1
ATOM 2118 C C . THR A 1 293 ? 6.43300 -10.24800 18.57600 1.000 29.75000 293 THR A C 1
ATOM 2119 O O . THR A 1 293 ? 6.72300 -9.26400 19.26600 1.000 29.75000 293 THR A O 1
ATOM 2123 N N . PRO A 1 294 ? 7.13800 -10.55500 17.48700 1.000 28.03000 294 PRO A N 1
ATOM 2124 C CA . PRO A 1 294 ? 8.19700 -9.64900 17.02900 1.000 28.03000 294 PRO A CA 1
ATOM 2125 C C . PRO A 1 294 ? 7.61700 -8.28900 16.67100 1.000 28.03000 294 PRO A C 1
ATOM 2126 O O . PRO A 1 294 ? 6.51000 -8.18600 16.13900 1.000 28.03000 294 PRO A O 1
ATOM 2130 N N . LYS A 1 295 ? 8.37700 -7.23700 16.96600 1.000 23.73000 295 LYS A N 1
ATOM 2131 C CA . LYS A 1 295 ? 7.84800 -5.88400 16.88400 1.000 23.73000 295 LYS A CA 1
ATOM 2132 C C . LYS A 1 295 ? 8.92400 -4.92000 16.41400 1.000 23.73000 295 LYS A C 1
ATOM 2133 O O . LYS A 1 295 ? 10.03000 -4.90000 16.96200 1.000 23.73000 295 LYS A O 1
ATOM 2139 N N . TYR A 1 296 ? 8.58800 -4.12200 15.40300 1.000 28.02000 296 TYR A N 1
ATOM 2140 C CA . TYR A 1 296 ? 9.44600 -3.05100 14.91500 1.000 28.02000 296 TYR A CA 1
ATOM 2141 C C . TYR A 1 296 ? 8.98600 -1.73200 15.52200 1.000 28.02000 296 TYR A C 1
ATOM 2142 O O . TYR A 1 296 ? 7.79200 -1.41700 15.49900 1.000 28.02000 296 TYR A O 1
ATOM 2151 N N . VAL A 1 297 ? 9.92800 -0.96800 16.06000 1.000 25.90000 297 VAL A N 1
ATOM 2152 C CA . VAL A 1 297 ? 9.63200 0.26900 16.77600 1.000 25.90000 297 VAL A CA 1
ATOM 2153 C C . VAL A 1 297 ? 9.81200 1.43700 15.81100 1.000 25.90000 297 VAL A C 1
ATOM 2154 O O . VAL A 1 297 ? 10.92400 1.63000 15.29400 1.000 25.90000 297 VAL A O 1
ATOM 2158 N N . PRO A 1 298 ? 8.77000 2.22200 15.53700 1.000 26.65000 298 PRO A N 1
ATOM 2159 C CA . PRO A 1 298 ? 8.91800 3.38000 14.64600 1.000 26.65000 298 PRO A CA 1
ATOM 2160 C C . PRO A 1 298 ? 9.88200 4.41200 15.21100 1.000 26.65000 298 PRO A C 1
ATOM 2161 O O . PRO A 1 298 ? 9.99400 4.59000 16.42700 1.000 26.65000 298 PRO A O 1
ATOM 2165 N N . TYR A 1 299 ? 10.59200 5.09400 14.30400 1.000 27.49000 299 TYR A N 1
ATOM 2166 C CA . TYR A 1 299 ? 11.57700 6.08900 14.72000 1.000 27.49000 299 TYR A CA 1
ATOM 2167 C C . TYR A 1 299 ? 10.95100 7.20700 15.54100 1.000 27.49000 299 TYR A C 1
ATOM 2168 O O . TYR A 1 299 ? 11.59500 7.74200 16.45100 1.000 27.49000 299 TYR A O 1
ATOM 2177 N N . GLU A 1 300 ? 9.70300 7.57400 15.24300 1.000 29.22000 300 GLU A N 1
ATOM 2178 C CA . GLU A 1 300 ? 9.02600 8.57700 16.05600 1.000 29.22000 300 GLU A CA 1
ATOM 2179 C C . GLU A 1 300 ? 8.75300 8.06500 17.46300 1.000 29.22000 300 GLU A C 1
ATOM 2180 O O . GLU A 1 300 ? 8.64200 8.86400 18.39900 1.000 29.22000 300 GLU A O 1
ATOM 2186 N N . ILE A 1 301 ? 8.63500 6.74500 17.63400 1.000 25.21000 301 ILE A N 1
ATOM 2187 C CA . ILE A 1 301 ? 8.50100 6.18400 18.97300 1.000 25.21000 301 ILE A CA 1
ATOM 2188 C C . ILE A 1 301 ? 9.86600 6.04900 19.63800 1.000 25.21000 301 ILE A C 1
ATOM 2189 O O . ILE A 1 301 ? 10.00700 6.30000 20.84100 1.000 25.21000 301 ILE A O 1
ATOM 2194 N N . ARG A 1 302 ? 10.89400 5.66900 18.87200 1.000 24.99000 302 ARG A N 1
ATOM 2195 C CA . ARG A 1 302 ? 12.23900 5.61100 19.43500 1.000 24.99000 302 ARG A CA 1
ATOM 2196 C C . ARG A 1 302 ? 12.69500 6.98800 19.88600 1.000 24.99000 302 ARG A C 1
ATOM 2197 O O . ARG A 1 302 ? 13.40000 7.12100 20.89200 1.000 24.99000 302 ARG A O 1
ATOM 2205 N N . HIS A 1 303 ? 12.29300 8.02800 19.15400 1.000 27.90000 303 HIS A N 1
ATOM 2206 C CA . HIS A 1 303 ? 12.60600 9.38900 19.56900 1.000 27.90000 303 HIS A CA 1
ATOM 2207 C C . HIS A 1 303 ? 11.87000 9.74900 20.85300 1.000 27.90000 303 HIS A C 1
ATOM 2208 O O . HIS A 1 303 ? 12.42300 10.43100 21.72300 1.000 27.90000 303 HIS A O 1
ATOM 2215 N N . ALA A 1 304 ? 10.62400 9.28900 20.99300 1.000 24.88000 304 ALA A N 1
ATOM 2216 C CA . ALA A 1 304 ? 9.85800 9.58800 22.19800 1.000 24.88000 304 ALA A CA 1
ATOM 2217 C C . ALA A 1 304 ? 10.40600 8.84300 23.40800 1.000 24.88000 304 ALA A C 1
ATOM 2218 O O . ALA A 1 304 ? 10.40700 9.37500 24.52300 1.000 24.88000 304 ALA A O 1
ATOM 2220 N N . CYS A 1 305 ? 10.88400 7.61400 23.20800 1.000 22.96000 305 CYS A N 1
ATOM 2221 C CA . CYS A 1 305 ? 11.36900 6.82300 24.33400 1.000 22.96000 305 CYS A CA 1
ATOM 2222 C C . CYS A 1 305 ? 12.79500 7.19600 24.70600 1.000 22.96000 305 CYS A C 1
ATOM 2223 O O . CYS A 1 305 ? 13.13300 7.26200 25.89200 1.000 22.96000 305 CYS A O 1
ATOM 2226 N N . GLU A 1 306 ? 13.64400 7.43400 23.70600 1.000 22.67000 306 GLU A N 1
ATOM 2227 C CA . GLU A 1 306 ? 15.01100 7.85200 23.99100 1.000 22.67000 306 GLU A CA 1
ATOM 2228 C C . GLU A 1 306 ? 15.03500 9.20400 24.69100 1.000 22.67000 306 GLU A C 1
ATOM 2229 O O . GLU A 1 306 ? 15.88200 9.45000 25.55800 1.000 22.67000 306 GLU A O 1
ATOM 2235 N N . PHE A 1 307 ? 14.10500 10.09400 24.33600 1.000 22.58000 307 PHE A N 1
ATOM 2236 C CA . PHE A 1 307 ? 13.97300 11.34600 25.07200 1.000 22.58000 307 PHE A CA 1
ATOM 2237 C C . PHE A 1 307 ? 13.43800 11.11600 26.48000 1.000 22.58000 307 PHE A C 1
ATOM 2238 O O . PHE A 1 307 ? 13.80700 11.84500 27.40900 1.000 22.58000 307 PHE A O 1
ATOM 2246 N N . LEU A 1 308 ? 12.57200 10.11400 26.65900 1.000 20.31000 308 LEU A N 1
ATOM 2247 C CA . LEU A 1 308 ? 12.06000 9.81800 27.99300 1.000 20.31000 308 LEU A CA 1
ATOM 2248 C C . LEU A 1 308 ? 13.15500 9.29800 28.90800 1.000 20.31000 308 LEU A C 1
ATOM 2249 O O . LEU A 1 308 ? 13.05300 9.43200 30.13200 1.000 20.31000 308 LEU A O 1
ATOM 2254 N N . GLY A 1 309 ? 14.20500 8.70500 28.34100 1.000 19.85000 309 GLY A N 1
ATOM 2255 C CA . GLY A 1 309 ? 15.31300 8.26300 29.16700 1.000 19.85000 309 GLY A CA 1
ATOM 2256 C C . GLY A 1 309 ? 16.08900 9.42200 29.76100 1.000 19.85000 309 GLY A C 1
ATOM 2257 O O . GLY A 1 309 ? 16.53800 9.35300 30.90700 1.000 19.85000 309 GLY A O 1
ATOM 2258 N N . GLN A 1 310 ? 16.24900 10.50800 28.99700 1.000 18.64000 310 GLN A N 1
ATOM 2259 C CA . GLN A 1 310 ? 16.92600 11.68100 29.53800 1.000 18.64000 310 GLN A CA 1
ATOM 2260 C C . GLN A 1 310 ? 16.11800 12.33100 30.65200 1.000 18.64000 310 GLN A C 1
ATOM 2261 O O . GLN A 1 310 ? 16.69500 12.87700 31.60100 1.000 18.64000 310 GLN A O 1
ATOM 2267 N N . VAL A 1 311 ? 14.79000 12.27700 30.56300 1.000 18.23000 311 VAL A N 1
ATOM 2268 C CA . VAL A 1 311 ? 13.96500 12.85800 31.61400 1.000 18.23000 311 VAL A CA 1
ATOM 2269 C C . VAL A 1 311 ? 13.97800 11.96900 32.84600 1.000 18.23000 311 VAL A C 1
ATOM 2270 O O . VAL A 1 311 ? 14.11000 12.45000 33.97800 1.000 18.23000 311 VAL A O 1
ATOM 2274 N N . THR A 1 312 ? 13.84500 10.65700 32.64900 1.000 17.99000 312 THR A N 1
ATOM 2275 C CA . THR A 1 312 ? 13.89700 9.73700 33.77800 1.000 17.99000 312 THR A CA 1
ATOM 2276 C C . THR A 1 312 ? 15.28200 9.71700 34.41300 1.000 17.99000 312 THR A C 1
ATOM 2277 O O . THR A 1 312 ? 15.40500 9.63800 35.64000 1.000 17.99000 312 THR A O 1
ATOM 2281 N N . SER A 1 313 ? 16.33800 9.81300 33.60000 1.000 17.26000 313 SER A N 1
ATOM 2282 C CA . SER A 1 313 ? 17.68400 9.84200 34.16200 1.000 17.26000 313 SER A CA 1
ATOM 2283 C C . SER A 1 313 ? 17.92500 11.09600 34.99100 1.000 17.26000 313 SER A C 1
ATOM 2284 O O . SER A 1 313 ? 18.66800 11.05100 35.97700 1.000 17.26000 313 SER A O 1
ATOM 2287 N N . LEU A 1 314 ? 17.31400 12.22000 34.61200 1.000 19.12000 314 LEU A N 1
ATOM 2288 C CA . LEU A 1 314 ? 17.49600 13.44100 35.38600 1.000 19.12000 314 LEU A CA 1
ATOM 2289 C C . LEU A 1 314 ? 16.61200 13.45800 36.62400 1.000 19.12000 314 LEU A C 1
ATOM 2290 O O . LEU A 1 314 ? 17.07100 13.83400 37.70800 1.000 19.12000 314 LEU A O 1
ATOM 2295 N N . GLU A 1 315 ? 15.34700 13.05500 36.48400 1.000 20.16000 315 GLU A N 1
ATOM 2296 C CA . GLU A 1 315 ? 14.45100 13.05400 37.63400 1.000 20.16000 315 GLU A CA 1
ATOM 2297 C C . GLU A 1 315 ? 14.91400 12.06900 38.69600 1.000 20.16000 315 GLU A C 1
ATOM 2298 O O . GLU A 1 315 ? 14.74300 12.32100 39.89300 1.000 20.16000 315 GLU A O 1
ATOM 2304 N N . ILE A 1 316 ? 15.52100 10.95700 38.28400 1.000 18.41000 316 ILE A N 1
ATOM 2305 C CA . ILE A 1 316 ? 16.01800 9.98500 39.25200 1.000 18.41000 316 ILE A CA 1
ATOM 2306 C C . ILE A 1 316 ? 17.25000 10.52600 39.96500 1.000 18.41000 316 ILE A C 1
ATOM 2307 O O . ILE A 1 316 ? 17.35300 10.46200 41.19600 1.000 18.41000 316 ILE A O 1
ATOM 2312 N N . ALA A 1 317 ? 18.19700 11.08100 39.20600 1.000 18.59000 317 ALA A N 1
ATOM 2313 C CA . ALA A 1 317 ? 19.39800 11.62900 39.82300 1.000 18.59000 317 ALA A CA 1
ATOM 2314 C C . ALA A 1 317 ? 19.07800 12.82100 40.71400 1.000 18.59000 317 ALA A C 1
ATOM 2315 O O . ALA A 1 317 ? 19.77000 13.05100 41.71200 1.000 18.59000 317 ALA A O 1
ATOM 2317 N N . THR A 1 318 ? 18.03800 13.58500 40.37600 1.000 21.62000 318 THR A N 1
ATOM 2318 C CA . THR A 1 318 ? 17.66400 14.72800 41.20100 1.000 21.62000 318 THR A CA 1
ATOM 2319 C C . THR A 1 318 ? 16.92500 14.28900 42.46100 1.000 21.62000 318 THR A C 1
ATOM 2320 O O . THR A 1 318 ? 17.22000 14.77300 43.55900 1.000 21.62000 318 THR A O 1
ATOM 2324 N N . LYS A 1 319 ? 15.96400 13.36900 42.32500 1.000 22.52000 319 LYS A N 1
ATOM 2325 C CA . LYS A 1 319 ? 15.24700 12.88700 43.50200 1.000 22.52000 319 LYS A CA 1
ATOM 2326 C C . LYS A 1 319 ? 16.16000 12.11400 44.44200 1.000 22.52000 319 LYS A C 1
ATOM 2327 O O . LYS A 1 319 ? 15.94300 12.12200 45.65900 1.000 22.52000 319 LYS A O 1
ATOM 2333 N N . GLU A 1 320 ? 17.17600 11.43600 43.90400 1.000 20.95000 320 GLU A N 1
ATOM 2334 C CA . GLU A 1 320 ? 18.04500 10.62400 44.75100 1.000 20.95000 320 GLU A CA 1
ATOM 2335 C C . GLU A 1 320 ? 18.92700 11.49100 45.64000 1.000 20.95000 320 GLU A C 1
ATOM 2336 O O . GLU A 1 320 ? 19.12500 11.18000 46.82100 1.000 20.95000 320 GLU A O 1
ATOM 2342 N N . ASP A 1 321 ? 19.47000 12.58100 45.09200 1.000 23.96000 321 ASP A N 1
ATOM 2343 C CA . ASP A 1 321 ? 20.28200 13.48400 45.89900 1.000 23.96000 321 ASP A CA 1
ATOM 2344 C C . ASP A 1 321 ? 19.44300 14.23200 46.92800 1.000 23.96000 321 ASP A C 1
ATOM 2345 O O . ASP A 1 321 ? 19.95800 14.61400 47.98400 1.000 23.96000 321 ASP A O 1
ATOM 2350 N N . ASN A 1 322 ? 18.15800 14.46000 46.64000 1.000 26.95000 322 ASN A N 1
ATOM 2351 C CA . ASN A 1 322 ? 17.29500 15.10600 47.62400 1.000 26.95000 322 ASN A CA 1
ATOM 2352 C C . ASN A 1 322 ? 17.05500 14.20100 48.82400 1.000 26.95000 322 ASN A C 1
ATOM 2353 O O . ASN A 1 322 ? 17.09900 14.65800 49.97100 1.000 26.95000 322 ASN A O 1
ATOM 2358 N N . GLU A 1 323 ? 16.80800 12.91200 48.58300 1.000 28.08000 323 GLU A N 1
ATOM 2359 C CA . GLU A 1 323 ? 16.64400 11.97800 49.68900 1.000 28.08000 323 GLU A CA 1
ATOM 2360 C C . GLU A 1 323 ? 17.94400 11.78700 50.45800 1.000 28.08000 323 GLU A C 1
ATOM 2361 O O . GLU A 1 323 ? 17.91700 11.49600 51.65700 1.000 28.08000 323 GLU A O 1
ATOM 2367 N N . ASP A 1 324 ? 19.08800 11.93400 49.78900 1.000 28.63000 324 ASP A N 1
ATOM 2368 C CA . ASP A 1 324 ? 20.36100 11.68600 50.45500 1.000 28.63000 324 ASP A CA 1
ATOM 2369 C C . ASP A 1 324 ? 20.85200 12.91900 51.20700 1.000 28.63000 324 ASP A C 1
ATOM 2370 O O . ASP A 1 324 ? 21.25800 12.82200 52.37000 1.000 28.63000 324 ASP A O 1
ATOM 2375 N N . SER A 1 325 ? 20.82400 14.08800 50.55800 1.000 28.54000 325 SER A N 1
ATOM 2376 C CA . SER A 1 325 ? 21.28600 15.30200 51.22500 1.000 28.54000 325 SER A CA 1
ATOM 2377 C C . SER A 1 325 ? 20.36900 15.68000 52.37900 1.000 28.54000 325 SER A C 1
ATOM 2378 O O . SER A 1 325 ? 20.83900 16.12400 53.43400 1.000 28.54000 325 SER A O 1
ATOM 2381 N N . GLU A 1 326 ? 19.05900 15.49800 52.20600 1.000 29.66000 326 GLU A N 1
ATOM 2382 C CA . GLU A 1 326 ? 18.13800 15.72600 53.31200 1.000 29.66000 326 GLU A CA 1
ATOM 2383 C C . GLU A 1 326 ? 18.37300 14.73500 54.44200 1.000 29.66000 326 GLU A C 1
ATOM 2384 O O . GLU A 1 326 ? 18.23800 15.09300 55.61700 1.000 29.66000 326 GLU A O 1
ATOM 2390 N N . SER A 1 327 ? 18.73900 13.49300 54.11300 1.000 28.55000 327 SER A N 1
ATOM 2391 C CA . SER A 1 327 ? 19.13800 12.55000 55.15100 1.000 28.55000 327 SER A CA 1
ATOM 2392 C C . SER A 1 327 ? 20.46500 12.95200 55.78100 1.000 28.55000 327 SER A C 1
ATOM 2393 O O . SER A 1 327 ? 20.67000 12.76300 56.98500 1.000 28.55000 327 SER A O 1
ATOM 2396 N N . LYS A 1 328 ? 21.37300 13.51900 54.98500 1.000 27.23000 328 LYS A N 1
ATOM 2397 C CA . LYS A 1 328 ? 22.68500 13.88300 55.50700 1.000 27.23000 328 LYS A CA 1
ATOM 2398 C C . LYS A 1 328 ? 22.60500 15.13200 56.37300 1.000 27.23000 328 LYS A C 1
ATOM 2399 O O . LYS A 1 328 ? 23.24000 15.20300 57.43200 1.000 27.23000 328 LYS A O 1
ATOM 2405 N N . ILE A 1 329 ? 21.83000 16.12900 55.93900 1.000 26.09000 329 ILE A N 1
ATOM 2406 C CA . ILE A 1 329 ? 21.63300 17.32000 56.75700 1.000 26.09000 329 ILE A CA 1
ATOM 2407 C C . ILE A 1 329 ? 20.85000 16.98500 58.02200 1.000 26.09000 329 ILE A C 1
ATOM 2408 O O . ILE A 1 329 ? 21.08200 17.58200 59.08000 1.000 26.09000 329 ILE A O 1
ATOM 2413 N N . GLU A 1 330 ? 19.93000 16.01800 57.94800 1.000 26.65000 330 GLU A N 1
ATOM 2414 C CA . GLU A 1 330 ? 19.15200 15.65700 59.13000 1.000 26.65000 330 GLU A CA 1
ATOM 2415 C C . GLU A 1 330 ? 20.01900 14.97500 60.18000 1.000 26.65000 330 GLU A C 1
ATOM 2416 O O . GLU A 1 330 ? 19.89900 15.26500 61.37600 1.000 26.65000 330 GLU A O 1
ATOM 2422 N N . ILE A 1 331 ? 20.89900 14.06400 59.75500 1.000 23.74000 331 ILE A N 1
ATOM 2423 C CA . ILE A 1 331 ? 21.83100 13.44400 60.69300 1.000 23.74000 331 ILE A CA 1
ATOM 2424 C C . ILE A 1 331 ? 22.79400 14.48400 61.24800 1.000 23.74000 331 ILE A C 1
ATOM 2425 O O . ILE A 1 331 ? 23.19600 14.41300 62.41700 1.000 23.74000 331 ILE A O 1
ATOM 2430 N N . LYS A 1 332 ? 23.16900 15.47300 60.43100 1.000 23.56000 332 LYS A N 1
ATOM 2431 C CA . LYS A 1 332 ? 24.02400 16.55100 60.91700 1.000 23.56000 332 LYS A CA 1
ATOM 2432 C C . LYS A 1 332 ? 23.31700 17.42300 61.94800 1.000 23.56000 332 LYS A C 1
ATOM 2433 O O . LYS A 1 332 ? 23.97000 17.95800 62.85200 1.000 23.56000 332 LYS A O 1
ATOM 2439 N N . SER A 1 333 ? 21.99600 17.57300 61.83900 1.000 23.78000 333 SER A N 1
ATOM 2440 C CA . SER A 1 333 ? 21.28700 18.44400 62.76800 1.000 23.78000 333 SER A CA 1
ATOM 2441 C C . SER A 1 333 ? 21.10500 17.78600 64.13000 1.000 23.78000 333 SER A C 1
ATOM 2442 O O . SER A 1 333 ? 21.28000 18.44200 65.16200 1.000 23.78000 333 SER A O 1
ATOM 2445 N N . VAL A 1 334 ? 20.75600 16.49700 64.15500 1.000 24.60000 334 VAL A N 1
ATOM 2446 C CA . VAL A 1 334 ? 20.53700 15.82700 65.43400 1.000 24.60000 334 VAL A CA 1
ATOM 2447 C C . VAL A 1 334 ? 21.82800 15.73900 66.23300 1.000 24.60000 334 VAL A C 1
ATOM 2448 O O . VAL A 1 334 ? 21.79800 15.73800 67.47000 1.000 24.60000 334 VAL A O 1
ATOM 2452 N N . LEU A 1 335 ? 22.97900 15.65300 65.56000 1.000 23.42000 335 LEU A N 1
ATOM 2453 C CA . LEU A 1 335 ? 24.24000 15.72900 66.28700 1.000 23.42000 335 LEU A CA 1
ATOM 2454 C C . LEU A 1 335 ? 24.42100 17.10000 66.92400 1.000 23.42000 335 LEU A C 1
ATOM 2455 O O . LEU A 1 335 ? 24.97800 17.21000 68.02100 1.000 23.42000 335 LEU A O 1
ATOM 2460 N N . ALA A 1 336 ? 23.95100 18.15600 66.25500 1.000 25.28000 336 ALA A N 1
ATOM 2461 C CA . ALA A 1 336 ? 24.09100 19.49500 66.81900 1.000 25.28000 336 ALA A CA 1
ATOM 2462 C C . ALA A 1 336 ? 23.22800 19.66700 68.06100 1.000 25.28000 336 ALA A C 1
ATOM 2463 O O . ALA A 1 336 ? 23.65700 20.29100 69.03900 1.000 25.28000 336 ALA A O 1
ATOM 2465 N N . LYS A 1 337 ? 22.00700 19.12100 68.04600 1.000 26.43000 337 LYS A N 1
ATOM 2466 C CA . LYS A 1 337 ? 21.17400 19.17400 69.24200 1.000 26.43000 337 LYS A CA 1
ATOM 2467 C C . LYS A 1 337 ? 21.78500 18.36100 70.37300 1.000 26.43000 337 LYS A C 1
ATOM 2468 O O . LYS A 1 337 ? 21.63600 18.72200 71.54600 1.000 26.43000 337 LYS A O 1
ATOM 2474 N N . LEU A 1 338 ? 22.47300 17.26600 70.04400 1.000 25.61000 338 LEU A N 1
ATOM 2475 C CA . LEU A 1 338 ? 23.16000 16.49100 71.07100 1.000 25.61000 338 LEU A CA 1
ATOM 2476 C C . LEU A 1 338 ? 24.32500 17.27000 71.66700 1.000 25.61000 338 LEU A C 1
ATOM 2477 O O . LEU A 1 338 ? 24.56300 17.20900 72.87800 1.000 25.61000 338 LEU A O 1
ATOM 2482 N N . VAL A 1 339 ? 25.06000 18.00900 70.83300 1.000 26.23000 339 VAL A N 1
ATOM 2483 C CA . VAL A 1 339 ? 26.21300 18.75000 71.32900 1.000 26.23000 339 VAL A CA 1
ATOM 2484 C C . VAL A 1 339 ? 25.77300 19.86800 72.26700 1.000 26.23000 339 VAL A C 1
ATOM 2485 O O . VAL A 1 339 ? 26.42200 20.13000 73.28800 1.000 26.23000 339 VAL A O 1
ATOM 2489 N N . GLU A 1 340 ? 24.66100 20.53800 71.94800 1.000 30.14000 340 GLU A N 1
ATOM 2490 C CA . GLU A 1 340 ? 24.17300 21.58900 72.83500 1.000 30.14000 340 GLU A CA 1
ATOM 2491 C C . GLU A 1 340 ? 23.60300 21.01500 74.12700 1.000 30.14000 340 GLU A C 1
ATOM 2492 O O . GLU A 1 340 ? 23.61600 21.69200 75.16100 1.000 30.14000 340 GLU A O 1
ATOM 2498 N N . TYR A 1 341 ? 23.11000 19.77400 74.09200 1.000 29.36000 341 TYR A N 1
ATOM 2499 C CA . TYR A 1 341 ? 22.59300 19.15600 75.30800 1.000 29.36000 341 TYR A CA 1
ATOM 2500 C C . TYR A 1 341 ? 23.70300 18.90200 76.31800 1.000 29.36000 341 TYR A C 1
ATOM 2501 O O . TYR A 1 341 ? 23.48400 19.00800 77.53000 1.000 29.36000 341 TYR A O 1
ATOM 2510 N N . MET A 1 342 ? 24.90500 18.59800 75.84000 1.000 31.73000 342 MET A N 1
ATOM 2511 C CA . MET A 1 342 ? 26.01700 18.29600 76.72900 1.000 31.73000 342 MET A CA 1
ATOM 2512 C C . MET A 1 342 ? 27.06000 19.40500 76.68300 1.000 31.73000 342 MET A C 1
ATOM 2513 O O . MET A 1 342 ? 26.74500 20.57200 76.92000 1.000 31.73000 342 MET A O 1
ATOM 2518 N N . ILE A 1 349 ? 26.49100 12.68500 79.47300 1.000 28.24000 349 ILE A N 1
ATOM 2519 C CA . ILE A 1 349 ? 25.58300 11.54800 79.58200 1.000 28.24000 349 ILE A CA 1
ATOM 2520 C C . ILE A 1 349 ? 24.14500 12.04200 79.67200 1.000 28.24000 349 ILE A C 1
ATOM 2521 O O . ILE A 1 349 ? 23.20300 11.31800 79.34400 1.000 28.24000 349 ILE A O 1
ATOM 2526 N N . ASP A 1 350 ? 23.98400 13.28900 80.11400 1.000 32.04000 350 ASP A N 1
ATOM 2527 C CA . ASP A 1 350 ? 22.66400 13.83400 80.39600 1.000 32.04000 350 ASP A CA 1
ATOM 2528 C C . ASP A 1 350 ? 21.79300 13.87300 79.14500 1.000 32.04000 350 ASP A C 1
ATOM 2529 O O . ASP A 1 350 ? 20.78300 13.16700 79.06800 1.000 32.04000 350 ASP A O 1
ATOM 2534 N N . GLY A 1 351 ? 22.17900 14.67900 78.15500 1.000 28.54000 351 GLY A N 1
ATOM 2535 C CA . GLY A 1 351 ? 21.34400 14.85400 76.98000 1.000 28.54000 351 GLY A CA 1
ATOM 2536 C C . GLY A 1 351 ? 21.44400 13.76900 75.92900 1.000 28.54000 351 GLY A C 1
ATOM 2537 O O . GLY A 1 351 ? 20.62300 13.74900 75.00600 1.000 28.54000 351 GLY A O 1
ATOM 2538 N N . LEU A 1 352 ? 22.42800 12.87200 76.03700 1.000 25.71000 352 LEU A N 1
ATOM 2539 C CA . LEU A 1 352 ? 22.58200 11.82400 75.03200 1.000 25.71000 352 LEU A CA 1
ATOM 2540 C C . LEU A 1 352 ? 21.42600 10.83100 75.06800 1.000 25.71000 352 LEU A C 1
ATOM 2541 O O . LEU A 1 352 ? 20.94200 10.40000 74.01600 1.000 25.71000 352 LEU A O 1
ATOM 2546 N N . ILE A 1 353 ? 20.96100 10.46700 76.26100 1.000 26.28000 353 ILE A N 1
ATOM 2547 C CA . ILE A 1 353 ? 19.97400 9.40400 76.41900 1.000 26.28000 353 ILE A CA 1
ATOM 2548 C C . ILE A 1 353 ? 18.62100 9.91900 76.87200 1.000 26.28000 353 ILE A C 1
ATOM 2549 O O . ILE A 1 353 ? 17.69500 9.11300 77.04800 1.000 26.28000 353 ILE A O 1
ATOM 2554 N N . ASN A 1 354 ? 18.46300 11.22800 77.05900 1.000 32.12000 354 ASN A N 1
ATOM 2555 C CA . ASN A 1 354 ? 17.27100 11.76200 77.71100 1.000 32.12000 354 ASN A CA 1
ATOM 2556 C C . ASN A 1 354 ? 16.43900 12.64500 76.79100 1.000 32.12000 354 ASN A C 1
ATOM 2557 O O . ASN A 1 354 ? 15.27300 12.32800 76.53500 1.000 32.12000 354 ASN A O 1
ATOM 2562 N N . LYS A 1 355 ? 16.99300 13.74600 76.29000 1.000 33.43000 355 LYS A N 1
ATOM 2563 C CA . LYS A 1 355 ? 16.21300 14.70800 75.52700 1.000 33.43000 355 LYS A CA 1
ATOM 2564 C C . LYS A 1 355 ? 15.91400 14.18200 74.12100 1.000 33.43000 355 LYS A C 1
ATOM 2565 O O . LYS A 1 355 ? 16.50900 13.20900 73.64900 1.000 33.43000 355 LYS A O 1
ATOM 2571 N N . GLN A 1 356 ? 14.96600 14.84900 73.45600 1.000 38.83000 356 GLN A N 1
ATOM 2572 C CA . GLN A 1 356 ? 14.27100 14.27900 72.30000 1.000 38.83000 356 GLN A CA 1
ATOM 2573 C C . GLN A 1 356 ? 15.19300 13.79200 71.18700 1.000 38.83000 356 GLN A C 1
ATOM 2574 O O . GLN A 1 356 ? 15.00600 12.65500 70.72500 1.000 38.83000 356 GLN A O 1
ATOM 2580 N N . PRO A 1 357 ? 16.18600 14.55900 70.70700 1.000 30.56000 357 PRO A N 1
ATOM 2581 C CA . PRO A 1 357 ? 17.17200 13.95100 69.80400 1.000 30.56000 357 PRO A CA 1
ATOM 2582 C C . PRO A 1 357 ? 18.21900 13.18000 70.58900 1.000 30.56000 357 PRO A C 1
ATOM 2583 O O . PRO A 1 357 ? 19.24200 13.74500 70.98800 1.000 30.56000 357 PRO A O 1
ATOM 2587 N N . ASN A 1 358 ? 17.96300 11.89600 70.83300 1.000 24.17000 358 ASN A N 1
ATOM 2588 C CA . ASN A 1 358 ? 18.83500 11.07100 71.65500 1.000 24.17000 358 ASN A CA 1
ATOM 2589 C C . ASN A 1 358 ? 19.92800 10.42100 70.80600 1.000 24.17000 358 ASN A C 1
ATOM 2590 O O . ASN A 1 358 ? 19.95700 10.53400 69.57800 1.000 24.17000 358 ASN A O 1
ATOM 2595 N N . ILE A 1 359 ? 20.84500 9.72700 71.48500 1.000 21.45000 359 ILE A N 1
ATOM 2596 C CA . ILE A 1 359 ? 22.05600 9.22300 70.84200 1.000 21.45000 359 ILE A CA 1
ATOM 2597 C C . ILE A 1 359 ? 21.74400 8.20500 69.75000 1.000 21.45000 359 ILE A C 1
ATOM 2598 O O . ILE A 1 359 ? 22.46900 8.12200 68.75100 1.000 21.45000 359 ILE A O 1
ATOM 2603 N N . LEU A 1 360 ? 20.67800 7.41400 69.90500 1.000 19.13000 360 LEU A N 1
ATOM 2604 C CA . LEU A 1 360 ? 20.37500 6.43000 68.87100 1.000 19.13000 360 LEU A CA 1
ATOM 2605 C C . LEU A 1 360 ? 19.67200 7.04300 67.66600 1.000 19.13000 360 LEU A C 1
ATOM 2606 O O . LEU A 1 360 ? 19.61800 6.40600 66.60800 1.000 19.13000 360 LEU A O 1
ATOM 2611 N N . ASN A 1 361 ? 19.13500 8.25700 67.79700 1.000 19.50000 361 ASN A N 1
ATOM 2612 C CA . ASN A 1 361 ? 18.64800 8.97600 66.62500 1.000 19.50000 361 ASN A CA 1
ATOM 2613 C C . ASN A 1 361 ? 19.78600 9.43400 65.72400 1.000 19.50000 361 ASN A C 1
ATOM 2614 O O . ASN A 1 361 ? 19.56200 9.67000 64.53200 1.000 19.50000 361 ASN A O 1
ATOM 2619 N N . LEU A 1 362 ? 20.99400 9.57600 66.27200 1.000 18.71000 362 LEU A N 1
ATOM 2620 C CA . LEU A 1 362 ? 22.11400 10.09000 65.49200 1.000 18.71000 362 LEU A CA 1
ATOM 2621 C C . LEU A 1 362 ? 22.49400 9.14800 64.35600 1.000 18.71000 362 LEU A C 1
ATOM 2622 O O . LEU A 1 362 ? 22.88300 9.60100 63.27400 1.000 18.71000 362 LEU A O 1
ATOM 2627 N N . VAL A 1 363 ? 22.37800 7.83900 64.57400 1.000 16.51000 363 VAL A N 1
ATOM 2628 C CA . VAL A 1 363 ? 22.77600 6.85000 63.58300 1.000 16.51000 363 VAL A CA 1
ATOM 2629 C C . VAL A 1 363 ? 21.62700 5.92400 63.20500 1.000 16.51000 363 VAL A C 1
ATOM 2630 O O . VAL A 1 363 ? 21.84700 4.91700 62.53200 1.000 16.51000 363 VAL A O 1
ATOM 2634 N N . ASN A 1 364 ? 20.40200 6.25000 63.62200 1.000 16.80000 364 ASN A N 1
ATOM 2635 C CA . ASN A 1 364 ? 19.21700 5.44400 63.32400 1.000 16.80000 364 ASN A CA 1
ATOM 2636 C C . ASN A 1 364 ? 19.37400 4.00700 63.82100 1.000 16.80000 364 ASN A C 1
ATOM 2637 O O . ASN A 1 364 ? 19.10300 3.04200 63.10400 1.000 16.80000 364 ASN A O 1
ATOM 2642 N N . ALA A 1 365 ? 19.84400 3.87400 65.05700 1.000 17.17000 365 ALA A N 1
ATOM 2643 C CA . ALA A 1 365 ? 19.89600 2.59600 65.75000 1.000 17.17000 365 ALA A CA 1
ATOM 2644 C C . ALA A 1 365 ? 18.56000 2.29000 66.42600 1.000 17.17000 365 ALA A C 1
ATOM 2645 O O . ALA A 1 365 ? 17.72100 3.16900 66.63100 1.000 17.17000 365 ALA A O 1
ATOM 2647 N N . GLN A 1 366 ? 18.36000 1.01000 66.74400 1.000 19.62000 366 GLN A N 1
ATOM 2648 C CA . GLN A 1 366 ? 17.24600 0.60100 67.59200 1.000 19.62000 366 GLN A CA 1
ATOM 2649 C C . GLN A 1 366 ? 17.57300 0.70300 69.07900 1.000 19.62000 366 GLN A C 1
ATOM 2650 O O . GLN A 1 366 ? 16.72900 1.14100 69.86900 1.000 19.62000 366 GLN A O 1
ATOM 2656 N N . GLY A 1 367 ? 18.78100 0.29700 69.48500 1.000 18.67000 367 GLY A N 1
ATOM 2657 C CA . GLY A 1 367 ? 19.18900 0.39100 70.86800 1.000 18.67000 367 GLY A CA 1
ATOM 2658 C C . GLY A 1 367 ? 20.55200 1.05100 70.98400 1.000 18.67000 367 GLY A C 1
ATOM 2659 O O . GLY A 1 367 ? 21.24700 1.26600 69.99400 1.000 18.67000 367 GLY A O 1
ATOM 2660 N N . ALA A 1 368 ? 20.93000 1.34800 72.22300 1.000 19.32000 368 ALA A N 1
ATOM 2661 C CA . ALA A 1 368 ? 22.20800 1.99700 72.47100 1.000 19.32000 368 ALA A CA 1
ATOM 2662 C C . ALA A 1 368 ? 22.63200 1.73300 73.90600 1.000 19.32000 368 ALA A C 1
ATOM 2663 O O . ALA A 1 368 ? 21.79600 1.50600 74.78500 1.000 19.32000 368 ALA A O 1
ATOM 2665 N N . ALA A 1 369 ? 23.94200 1.76400 74.12800 1.000 21.92000 369 ALA A N 1
ATOM 2666 C CA . ALA A 1 369 ? 24.51100 1.54100 75.45000 1.000 21.92000 369 ALA A CA 1
ATOM 2667 C C . ALA A 1 369 ? 25.72900 2.43300 75.61300 1.000 21.92000 369 ALA A C 1
ATOM 2668 O O . ALA A 1 369 ? 26.68800 2.32400 74.84100 1.000 21.92000 369 ALA A O 1
ATOM 2670 N N . ILE A 1 370 ? 25.68300 3.32000 76.59900 1.000 26.97000 370 ILE A N 1
ATOM 2671 C CA . ILE A 1 370 ? 26.83400 4.12200 76.99700 1.000 26.97000 370 ILE A CA 1
ATOM 2672 C C . ILE A 1 370 ? 27.50100 3.39400 78.15500 1.000 26.97000 370 ILE A C 1
ATOM 2673 O O . ILE A 1 370 ? 26.94500 3.32500 79.25600 1.000 26.97000 370 ILE A O 1
ATOM 2678 N N . CYS A 1 371 ? 28.67800 2.82500 77.91200 1.000 33.80000 371 CYS A N 1
ATOM 2679 C CA . CYS A 1 371 ? 29.37300 1.99900 78.89400 1.000 33.80000 371 CYS A CA 1
ATOM 2680 C C . CYS A 1 371 ? 30.61300 2.75800 79.35600 1.000 33.80000 371 CYS A C 1
ATOM 2681 O O . CYS A 1 371 ? 31.68100 2.65700 78.75200 1.000 33.80000 371 CYS A O 1
ATOM 2684 N N . PHE A 1 372 ? 30.45900 3.53500 80.42300 1.000 38.25000 372 PHE A N 1
ATOM 2685 C CA . PHE A 1 372 ? 31.56600 4.26500 81.03000 1.000 38.25000 372 PHE A CA 1
ATOM 2686 C C . PHE A 1 372 ? 32.01400 3.50700 82.27300 1.000 38.25000 372 PHE A C 1
ATOM 2687 O O . PHE A 1 372 ? 31.30000 3.48300 83.28200 1.000 38.25000 372 PHE A O 1
ATOM 2695 N N . ASN A 1 373 ? 33.19700 2.89400 82.19700 1.000 39.37000 373 ASN A N 1
ATOM 2696 C CA . ASN A 1 373 ? 33.74600 2.09000 83.28400 1.000 39.37000 373 ASN A CA 1
ATOM 2697 C C . ASN A 1 373 ? 32.74300 1.03000 83.72400 1.000 39.37000 373 ASN A C 1
ATOM 2698 O O . ASN A 1 373 ? 32.30800 0.20600 82.91200 1.000 39.37000 373 ASN A O 1
ATOM 2703 N N . LYS A 1 374 ? 32.37300 1.04100 85.00500 1.000 36.89000 374 LYS A N 1
ATOM 2704 C CA . LYS A 1 374 ? 31.38600 0.10000 85.51800 1.000 36.89000 374 LYS A CA 1
ATOM 2705 C C . LYS A 1 374 ? 29.94900 0.55400 85.29000 1.000 36.89000 374 LYS A C 1
ATOM 2706 O O . LYS A 1 374 ? 29.02600 -0.23300 85.53000 1.000 36.89000 374 LYS A O 1
ATOM 2712 N N . GLU A 1 375 ? 29.73600 1.78900 84.84400 1.000 33.73000 375 GLU A N 1
ATOM 2713 C CA . GLU A 1 375 ? 28.39500 2.30800 84.61700 1.000 33.73000 375 GLU A CA 1
ATOM 2714 C C . GLU A 1 375 ? 27.90300 1.93200 83.22500 1.000 33.73000 375 GLU A C 1
ATOM 2715 O O . GLU A 1 375 ? 28.66000 1.97400 82.25200 1.000 33.73000 375 GLU A O 1
ATOM 2721 N N . LEU A 1 376 ? 26.62000 1.58400 83.13400 1.000 27.11000 376 LEU A N 1
ATOM 2722 C CA . LEU A 1 376 ? 25.99400 1.20400 81.87300 1.000 27.11000 376 LEU A CA 1
ATOM 2723 C C . LEU A 1 376 ? 24.66100 1.92200 81.75200 1.000 27.11000 376 LEU A C 1
ATOM 2724 O O . LEU A 1 376 ? 23.78400 1.75400 82.60600 1.000 27.11000 376 LEU A O 1
ATOM 2729 N N . TYR A 1 377 ? 24.50800 2.71600 80.69700 1.000 26.39000 377 TYR A N 1
ATOM 2730 C CA . TYR A 1 377 ? 23.27400 3.44100 80.41700 1.000 26.39000 377 TYR A CA 1
ATOM 2731 C C . TYR A 1 377 ? 22.65800 2.85300 79.15500 1.000 26.39000 377 TYR A C 1
ATOM 2732 O O . TYR A 1 377 ? 23.15800 3.08400 78.04900 1.000 26.39000 377 TYR A O 1
ATOM 2741 N N . LEU A 1 378 ? 21.60300 2.06400 79.32800 1.000 22.28000 378 LEU A N 1
ATOM 2742 C CA . LEU A 1 378 ? 20.87900 1.46600 78.21600 1.000 22.28000 378 LEU A CA 1
ATOM 2743 C C . LEU A 1 378 ? 19.83100 2.42500 77.66700 1.000 22.28000 378 LEU A C 1
ATOM 2744 O O . LEU A 1 378 ? 19.32600 3.29900 78.37600 1.000 22.28000 378 LEU A O 1
ATOM 2749 N N . LEU A 1 379 ? 19.50900 2.25100 76.38700 1.000 20.34000 379 LEU A N 1
ATOM 2750 C CA . LEU A 1 379 ? 18.46100 3.02300 75.73700 1.000 20.34000 379 LEU A CA 1
ATOM 2751 C C . LEU A 1 379 ? 17.88100 2.17300 74.61800 1.000 20.34000 379 LEU A C 1
ATOM 2752 O O . LEU A 1 379 ? 18.62000 1.47300 73.92400 1.000 20.34000 379 LEU A O 1
ATOM 2757 N N . GLY A 1 380 ? 16.56300 2.24100 74.44000 1.000 21.37000 380 GLY A N 1
ATOM 2758 C CA . GLY A 1 380 ? 15.95700 1.40000 73.42700 1.000 21.37000 380 GLY A CA 1
ATOM 2759 C C . GLY A 1 380 ? 16.03500 -0.07500 73.79000 1.000 21.37000 380 GLY A C 1
ATOM 2760 O O . GLY A 1 380 ? 15.99900 -0.46400 74.96200 1.000 21.37000 380 GLY A O 1
ATOM 2761 N N . ASN A 1 381 ? 16.12900 -0.91000 72.75600 1.000 22.12000 381 ASN A N 1
ATOM 2762 C CA . ASN A 1 381 ? 16.21800 -2.35600 72.90600 1.000 22.12000 381 ASN A CA 1
ATOM 2763 C C . ASN A 1 381 ? 17.67800 -2.77800 72.80400 1.000 22.12000 381 ASN A C 1
ATOM 2764 O O . ASN A 1 381 ? 18.30800 -2.60200 71.75500 1.000 22.12000 381 ASN A O 1
ATOM 2769 N N . THR A 1 382 ? 18.20800 -3.33000 73.88500 1.000 24.00000 382 THR A N 1
ATOM 2770 C CA . THR A 1 382 ? 19.61400 -3.67500 74.01800 1.000 24.00000 382 THR A CA 1
ATOM 2771 C C . THR A 1 382 ? 19.75200 -5.09300 74.54500 1.000 24.00000 382 THR A C 1
ATOM 2772 O O . THR A 1 382 ? 18.83000 -5.62800 75.16900 1.000 24.00000 382 THR A O 1
ATOM 2776 N N . PRO A 1 383 ? 20.89200 -5.73400 74.29500 1.000 27.14000 383 PRO A N 1
ATOM 2777 C CA . PRO A 1 383 ? 21.18900 -7.00100 74.97000 1.000 27.14000 383 PRO A CA 1
ATOM 2778 C C . PRO A 1 383 ? 21.30400 -6.80100 76.47300 1.000 27.14000 383 PRO A C 1
ATOM 2779 O O . PRO A 1 383 ? 21.62100 -5.71200 76.95600 1.000 27.14000 383 PRO A O 1
ATOM 2783 N N . GLU A 1 384 ? 21.00700 -7.86300 77.21600 1.000 32.90000 384 GLU A N 1
ATOM 2784 C CA . GLU A 1 384 ? 21.04200 -7.80300 78.66900 1.000 32.90000 384 GLU A CA 1
ATOM 2785 C C . GLU A 1 384 ? 22.44700 -7.45800 79.16000 1.000 32.90000 384 GLU A C 1
ATOM 2786 O O . GLU A 1 384 ? 23.44500 -7.66200 78.46400 1.000 32.90000 384 GLU A O 1
ATOM 2792 N N . LYS A 1 385 ? 22.50800 -6.91500 80.38000 1.000 33.14000 385 LYS A N 1
ATOM 2793 C CA . LYS A 1 385 ? 23.72700 -6.27700 80.87100 1.000 33.14000 385 LYS A CA 1
ATOM 2794 C C . LYS A 1 385 ? 24.92200 -7.22600 80.86000 1.000 33.14000 385 LYS A C 1
ATOM 2795 O O . LYS A 1 385 ? 26.04800 -6.80100 80.57000 1.000 33.14000 385 LYS A O 1
ATOM 2801 N N . GLN A 1 386 ? 24.69600 -8.51400 81.12800 1.000 37.15000 386 GLN A N 1
ATOM 2802 C CA . GLN A 1 386 ? 25.79200 -9.47300 81.04700 1.000 37.15000 386 GLN A CA 1
ATOM 2803 C C . GLN A 1 386 ? 26.25600 -9.65800 79.60900 1.000 37.15000 386 GLN A C 1
ATOM 2804 O O . GLN A 1 386 ? 27.46300 -9.73600 79.34400 1.000 37.15000 386 GLN A O 1
ATOM 2810 N N . ASP A 1 387 ? 25.31300 -9.71700 78.66400 1.000 33.25000 387 ASP A N 1
ATOM 2811 C CA . ASP A 1 387 ? 25.69100 -9.85700 77.26200 1.000 33.25000 387 ASP A CA 1
ATOM 2812 C C . ASP A 1 387 ? 26.44900 -8.63100 76.77400 1.000 33.25000 387 ASP A C 1
ATOM 2813 O O . ASP A 1 387 ? 27.40600 -8.75200 75.99800 1.000 33.25000 387 ASP A O 1
ATOM 2818 N N . ILE A 1 388 ? 26.05200 -7.44400 77.23400 1.000 31.41000 388 ILE A N 1
ATOM 2819 C CA . ILE A 1 388 ? 26.76000 -6.23700 76.82700 1.000 31.41000 388 ILE A CA 1
ATOM 2820 C C . ILE A 1 388 ? 28.15200 -6.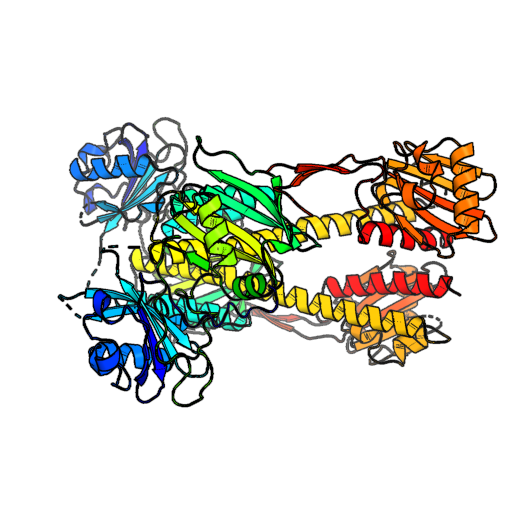20100 77.44000 1.000 31.41000 388 ILE A C 1
ATOM 2821 O O . ILE A 1 388 ? 29.11000 -5.76300 76.79700 1.000 31.41000 388 ILE A O 1
ATOM 2826 N N . GLN A 1 389 ? 28.30100 -6.67900 78.67900 1.000 35.98000 389 GLN A N 1
ATOM 2827 C CA . GLN A 1 389 ? 29.63800 -6.73100 79.26400 1.000 35.98000 389 GLN A CA 1
ATOM 2828 C C . GLN A 1 389 ? 30.52400 -7.73500 78.53200 1.000 35.98000 389 GLN A C 1
ATOM 2829 O O . GLN A 1 389 ? 31.72300 -7.49100 78.33600 1.000 35.98000 389 GLN A O 1
ATOM 2835 N N . ASN A 1 390 ? 29.94400 -8.84900 78.07800 1.000 37.46000 390 ASN A N 1
ATOM 2836 C CA . ASN A 1 390 ? 30.72600 -9.80600 77.30000 1.000 37.46000 390 ASN A CA 1
ATOM 2837 C C . ASN A 1 390 ? 31.13800 -9.21500 75.95700 1.000 37.46000 390 ASN A C 1
ATOM 2838 O O . ASN A 1 390 ? 32.29200 -9.36200 75.53100 1.000 37.46000 390 ASN A O 1
ATOM 2843 N N . LEU A 1 391 ? 30.21500 -8.51800 75.28800 1.000 32.99000 391 LEU A N 1
ATOM 2844 C CA . LEU A 1 391 ? 30.56300 -7.86500 74.03300 1.000 32.99000 391 LEU A CA 1
ATOM 2845 C C . LEU A 1 391 ? 31.60400 -6.77600 74.24400 1.000 32.99000 391 LEU A C 1
ATOM 2846 O O . LEU A 1 391 ? 32.45200 -6.55300 73.37700 1.000 32.99000 391 LEU A O 1
ATOM 2851 N N . LEU A 1 392 ? 31.56900 -6.10200 75.39500 1.000 36.08000 392 LEU A N 1
ATOM 2852 C CA . LEU A 1 392 ? 32.56900 -5.08100 75.68200 1.000 36.08000 392 LEU A CA 1
ATOM 2853 C C . LEU A 1 392 ? 33.94400 -5.69700 75.89100 1.000 36.08000 392 LEU A C 1
ATOM 2854 O O . LEU A 1 392 ? 34.95000 -5.15000 75.42500 1.000 36.08000 392 LEU A O 1
ATOM 2859 N N . LEU A 1 393 ? 34.00900 -6.83600 76.58400 1.000 40.70000 393 LEU A N 1
ATOM 2860 C CA . LEU A 1 393 ? 35.29100 -7.52300 76.71400 1.000 40.70000 393 LEU A CA 1
ATOM 2861 C C . LEU A 1 393 ? 35.79700 -7.98900 75.35400 1.000 40.70000 393 LEU A C 1
ATOM 2862 O O . LEU A 1 393 ? 36.99900 -7.90900 75.06300 1.000 40.70000 393 LEU A O 1
ATOM 2867 N N . TRP A 1 394 ? 34.88300 -8.43100 74.48700 1.000 36.82000 394 TRP A N 1
ATOM 2868 C CA . TRP A 1 394 ? 35.28500 -8.84100 73.14700 1.000 36.82000 394 TRP A CA 1
ATOM 2869 C C . TRP A 1 394 ? 35.82400 -7.66100 72.34600 1.000 36.82000 394 TRP A C 1
ATOM 2870 O O . TRP A 1 394 ? 36.84400 -7.78200 71.65900 1.000 36.82000 394 TRP A O 1
ATOM 2881 N N . ILE A 1 395 ? 35.14700 -6.51300 72.41800 1.000 37.36000 395 ILE A N 1
ATOM 2882 C CA . ILE A 1 395 ? 35.58500 -5.33700 71.67100 1.000 37.36000 395 ILE A CA 1
ATOM 2883 C C . ILE A 1 395 ? 36.91100 -4.82100 72.21300 1.000 37.36000 395 ILE A C 1
ATOM 2884 O O . ILE A 1 395 ? 37.76700 -4.34600 71.45600 1.000 37.36000 395 ILE A O 1
ATOM 2889 N N . HIS A 1 396 ? 37.11300 -4.92400 73.52700 1.000 44.29000 396 HIS A N 1
ATOM 2890 C CA . HIS A 1 396 ? 38.39400 -4.54600 74.10800 1.000 44.29000 396 HIS A CA 1
ATOM 2891 C C . HIS A 1 396 ? 39.50900 -5.48100 73.66100 1.000 44.29000 396 HIS A C 1
ATOM 2892 O O . HIS A 1 396 ? 40.65700 -5.04700 73.50900 1.000 44.29000 396 HIS A O 1
ATOM 2899 N N . ASN A 1 397 ? 39.19600 -6.76000 73.44000 1.000 44.41000 397 ASN A N 1
ATOM 2900 C CA . ASN A 1 397 ? 40.22900 -7.69000 72.99100 1.000 44.41000 397 ASN A CA 1
ATOM 2901 C C . ASN A 1 397 ? 40.51300 -7.55600 71.49800 1.000 44.41000 397 ASN A C 1
ATOM 2902 O O . ASN A 1 397 ? 41.67700 -7.57900 71.08200 1.000 44.41000 397 ASN A O 1
ATOM 2907 N N . ASN A 1 398 ? 39.46900 -7.40200 70.68200 1.000 41.12000 398 ASN A N 1
ATOM 2908 C CA . ASN A 1 398 ? 39.59800 -7.47600 69.23000 1.000 41.12000 398 ASN A CA 1
ATOM 2909 C C . ASN A 1 398 ? 39.72700 -6.10100 68.58400 1.000 41.12000 398 ASN A C 1
ATOM 2910 O O . ASN A 1 398 ? 40.73000 -5.81800 67.92000 1.000 41.12000 398 ASN A O 1
ATOM 2915 N N . ILE A 1 399 ? 38.72000 -5.24200 68.75900 1.000 41.19000 399 ILE A N 1
ATOM 2916 C CA . ILE A 1 399 ? 38.72000 -3.95400 68.07900 1.000 41.19000 399 ILE A CA 1
ATOM 2917 C C . ILE A 1 399 ? 39.87400 -3.10300 68.58300 1.000 41.19000 399 ILE A C 1
ATOM 2918 O O . ILE A 1 399 ? 40.13000 -3.01100 69.79100 1.000 41.19000 399 ILE A O 1
ATOM 2923 N N . ASP A 1 400 ? 40.57900 -2.46900 67.64600 1.000 47.27000 400 ASP A N 1
ATOM 2924 C CA . ASP A 1 400 ? 41.71700 -1.61400 67.96000 1.000 47.27000 400 ASP A CA 1
ATOM 2925 C C . ASP A 1 400 ? 41.58000 -0.26200 67.26800 1.000 47.27000 400 ASP A C 1
ATOM 2926 O O . ASP A 1 400 ? 42.58000 0.36000 66.89800 1.000 47.27000 400 ASP A O 1
ATOM 2931 N N . GLU A 1 401 ? 40.34400 0.19700 67.08200 1.000 44.39000 401 GLU A N 1
ATOM 2932 C CA . GLU A 1 401 ? 40.06300 1.45800 66.41300 1.000 44.39000 401 GLU A CA 1
ATOM 2933 C C . GLU A 1 401 ? 38.99100 2.19900 67.19800 1.000 44.39000 401 GLU A C 1
ATOM 2934 O O . GLU A 1 401 ? 38.21400 1.59800 67.94400 1.000 44.39000 401 GLU A O 1
ATOM 2940 N N . ASP A 1 402 ? 38.96400 3.52400 67.03000 1.000 36.65000 402 ASP A N 1
ATOM 2941 C CA . ASP A 1 402 ? 37.97900 4.33600 67.73800 1.000 36.65000 402 ASP A CA 1
ATOM 2942 C C . ASP A 1 402 ? 36.55600 4.03000 67.29100 1.000 36.65000 402 ASP A C 1
ATOM 2943 O O . ASP A 1 402 ? 35.61200 4.22800 68.06400 1.000 36.65000 402 ASP A O 1
ATOM 2948 N N . ILE A 1 403 ? 36.37700 3.55200 66.06200 1.000 32.53000 403 ILE A N 1
ATOM 2949 C CA . ILE A 1 403 ? 35.05300 3.29400 65.50900 1.000 32.53000 403 ILE A CA 1
ATOM 2950 C C . ILE A 1 403 ? 35.08800 1.96700 64.76200 1.000 32.53000 403 ILE A C 1
ATOM 2951 O O . ILE A 1 403 ? 36.03100 1.69400 64.01100 1.000 32.53000 403 ILE A O 1
ATOM 2956 N N . PHE A 1 404 ? 34.06400 1.14300 64.96900 1.000 27.49000 404 PHE A N 1
ATOM 2957 C CA . PHE A 1 404 ? 33.95500 -0.13800 64.28500 1.000 27.49000 404 PHE A CA 1
ATOM 2958 C C . PHE A 1 404 ? 32.48000 -0.43600 64.07500 1.000 27.49000 404 PHE A C 1
ATOM 2959 O O . PHE A 1 404 ? 31.66000 -0.16100 64.95000 1.000 27.49000 404 PHE A O 1
ATOM 2967 N N . TYR A 1 405 ? 32.14200 -0.99700 62.91900 1.000 22.72000 405 TYR A N 1
ATOM 2968 C CA . TYR A 1 405 ? 30.73600 -1.15800 62.58500 1.000 22.72000 405 TYR A CA 1
ATOM 2969 C C . TYR A 1 405 ? 30.54800 -2.41200 61.75000 1.000 22.72000 405 TYR A C 1
ATOM 2970 O O . TYR A 1 405 ? 31.42500 -2.80100 60.97400 1.000 22.72000 405 TYR A O 1
ATOM 2979 N N . THR A 1 406 ? 29.38900 -3.04100 61.92300 1.000 19.92000 406 THR A N 1
ATOM 2980 C CA . THR A 1 406 ? 29.02700 -4.19300 61.11100 1.000 19.92000 406 THR A CA 1
ATOM 2981 C C . THR A 1 406 ? 27.51300 -4.34000 61.10100 1.000 19.92000 406 THR A C 1
ATOM 2982 O O . THR A 1 406 ? 26.83800 -4.02700 62.08500 1.000 19.92000 406 THR A O 1
ATOM 2986 N N . ASP A 1 407 ? 26.98900 -4.80000 59.96900 1.000 19.44000 407 ASP A N 1
ATOM 2987 C CA . ASP A 1 407 ? 25.57100 -5.10900 59.84500 1.000 19.44000 407 ASP A CA 1
ATOM 2988 C C . ASP A 1 407 ? 25.24300 -6.53800 60.25300 1.000 19.44000 407 ASP A C 1
ATOM 2989 O O . ASP A 1 407 ? 24.07300 -6.92900 60.19300 1.000 19.44000 407 ASP A O 1
ATOM 2994 N N . SER A 1 408 ? 26.24600 -7.32800 60.64500 1.000 21.89000 408 SER A N 1
ATOM 2995 C CA . SER A 1 408 ? 26.02400 -8.69500 61.12400 1.000 21.89000 408 SER A CA 1
ATOM 2996 C C . SER A 1 408 ? 27.12000 -9.00600 62.14700 1.000 21.89000 408 SER A C 1
ATOM 2997 O O . SER A 1 408 ? 28.18900 -9.51400 61.80000 1.000 21.89000 408 SER A O 1
ATOM 3000 N N . LEU A 1 409 ? 26.83700 -8.68200 63.41100 1.000 25.88000 409 LEU A N 1
ATOM 3001 C CA . LEU A 1 409 ? 27.77100 -8.96300 64.49500 1.000 25.88000 409 LEU A CA 1
ATOM 3002 C C . LEU A 1 409 ? 27.96500 -10.45700 64.72200 1.000 25.88000 409 LEU A C 1
ATOM 3003 O O . LEU A 1 409 ? 29.00900 -10.86300 65.24500 1.000 25.88000 409 LEU A O 1
ATOM 3008 N N . SER A 1 410 ? 26.99300 -11.28200 64.32300 1.000 28.18000 410 SER A N 1
ATOM 3009 C CA . SER A 1 410 ? 27.05600 -12.71800 64.57300 1.000 28.18000 410 SER A CA 1
ATOM 3010 C C . SER A 1 410 ? 28.24400 -13.38400 63.88900 1.000 28.18000 410 SER A C 1
ATOM 3011 O O . SER A 1 410 ? 28.69900 -14.43200 64.35700 1.000 28.18000 410 SER A O 1
ATOM 3014 N N . GLN A 1 411 ? 28.74900 -12.81400 62.79200 1.000 30.11000 411 GLN A N 1
ATOM 3015 C CA . GLN A 1 411 ? 29.83100 -13.43300 62.03500 1.000 30.11000 411 GLN A CA 1
ATOM 3016 C C . GLN A 1 411 ? 31.21700 -13.14600 62.59700 1.000 30.11000 411 GLN A C 1
ATOM 3017 O O . GLN A 1 411 ? 32.19000 -13.72400 62.10400 1.000 30.11000 411 GLN A O 1
ATOM 3023 N N . VAL A 1 412 ? 31.34400 -12.27200 63.59500 1.000 30.10000 412 VAL A N 1
ATOM 3024 C CA . VAL A 1 412 ? 32.65500 -11.95600 64.15700 1.000 30.10000 412 VAL A CA 1
ATOM 3025 C C . VAL A 1 412 ? 32.65400 -12.21900 65.65700 1.000 30.10000 412 VAL A C 1
ATOM 3026 O O . VAL A 1 412 ? 33.70400 -12.47600 66.25700 1.000 30.10000 412 VAL A O 1
ATOM 3030 N N . TYR A 1 413 ? 31.47700 -12.14900 66.26900 1.000 33.88000 413 TYR A N 1
ATOM 3031 C CA . TYR A 1 413 ? 31.28200 -12.44500 67.68800 1.000 33.88000 413 TYR A CA 1
ATOM 3032 C C . TYR A 1 413 ? 30.13200 -13.43700 67.76000 1.000 33.88000 413 TYR A C 1
ATOM 3033 O O . TYR A 1 413 ? 28.97400 -13.04900 67.96300 1.000 33.88000 413 TYR A O 1
ATOM 3042 N N . PRO A 1 414 ? 30.41800 -14.73100 67.59000 1.000 34.94000 414 PRO A N 1
ATOM 3043 C CA . PRO A 1 414 ? 29.33500 -15.70600 67.36900 1.000 34.94000 414 PRO A CA 1
ATOM 3044 C C . PRO A 1 414 ? 28.28800 -15.72400 68.46800 1.000 34.94000 414 PRO A C 1
ATOM 3045 O O . PRO A 1 414 ? 27.11200 -15.99200 68.18000 1.000 34.94000 414 PRO A O 1
ATOM 3049 N N . GLU A 1 415 ? 28.66900 -15.42200 69.71300 1.000 36.30000 415 GLU A N 1
ATOM 3050 C CA . GLU A 1 415 ? 27.68900 -15.35700 70.79200 1.000 36.30000 415 GLU A CA 1
ATOM 3051 C C . GLU A 1 415 ? 26.57000 -14.37500 70.47900 1.000 36.30000 415 GLU A C 1
ATOM 3052 O O . GLU A 1 415 ? 25.45800 -14.53000 70.99700 1.000 36.30000 415 GLU A O 1
ATOM 3058 N N . ALA A 1 416 ? 26.82400 -13.40200 69.60000 1.000 30.81000 416 ALA A N 1
ATOM 3059 C CA . ALA A 1 416 ? 25.80200 -12.43100 69.23400 1.000 30.81000 416 ALA A CA 1
ATOM 3060 C C . ALA A 1 416 ? 24.56800 -13.08900 68.63800 1.000 30.81000 416 ALA A C 1
ATOM 3061 O O . ALA A 1 416 ? 23.50700 -12.45600 68.59700 1.000 30.81000 416 ALA A O 1
ATOM 3063 N N . GLU A 1 417 ? 24.67400 -14.34100 68.18000 1.000 29.33000 417 GLU A N 1
ATOM 3064 C CA . GLU A 1 417 ? 23.48800 -15.02000 67.66900 1.000 29.33000 417 GLU A CA 1
ATOM 3065 C C . GLU A 1 417 ? 22.38700 -15.09100 68.71900 1.000 29.33000 417 GLU A C 1
ATOM 3066 O O . GLU A 1 417 ? 21.20200 -15.11300 68.36800 1.000 29.33000 417 GLU A O 1
ATOM 3072 N N . LYS A 1 418 ? 22.74900 -15.13400 70.00600 1.000 29.93000 418 LYS A N 1
ATOM 3073 C CA . LYS A 1 418 ? 21.71400 -15.16800 71.03600 1.000 29.93000 418 LYS A CA 1
ATOM 3074 C C . LYS A 1 418 ? 20.95100 -13.85000 71.12100 1.000 29.93000 418 LYS A C 1
ATOM 3075 O O . LYS A 1 418 ? 19.77200 -13.84700 71.49500 1.000 29.93000 418 LYS A O 1
ATOM 3081 N N . PHE A 1 419 ? 21.58500 -12.72800 70.77700 1.000 26.31000 419 PHE A N 1
ATOM 3082 C CA . PHE A 1 419 ? 20.90900 -11.43400 70.76000 1.000 26.31000 419 PHE A CA 1
ATOM 3083 C C . PHE A 1 419 ? 20.91300 -10.83200 69.36000 1.000 26.31000 419 PHE A C 1
ATOM 3084 O O . PHE A 1 419 ? 21.07300 -9.62300 69.17800 1.000 26.31000 419 PHE A O 1
ATOM 3092 N N . LYS A 1 420 ? 20.72000 -11.68500 68.34900 1.000 22.53000 420 LYS A N 1
ATOM 3093 C CA . LYS A 1 420 ? 20.60000 -11.20200 66.97900 1.000 22.53000 420 LYS A CA 1
ATOM 3094 C C . LYS A 1 420 ? 19.35800 -10.34300 66.79100 1.000 22.53000 420 LYS A C 1
ATOM 3095 O O . LYS A 1 420 ? 19.33300 -9.47000 65.91700 1.000 22.53000 420 LYS A O 1
ATOM 3101 N N . ASP A 1 421 ? 18.32000 -10.57400 67.59200 1.000 22.23000 421 ASP A N 1
ATOM 3102 C CA . ASP A 1 421 ? 17.04600 -9.89900 67.39700 1.000 22.23000 421 ASP A CA 1
ATOM 3103 C C . ASP A 1 421 ? 17.00900 -8.50100 67.99600 1.000 22.23000 421 ASP A C 1
ATOM 3104 O O . ASP A 1 421 ? 16.02900 -7.77900 67.77700 1.000 22.23000 421 ASP A O 1
ATOM 3109 N N . VAL A 1 422 ? 18.03500 -8.10400 68.74700 1.000 22.12000 422 VAL A N 1
ATOM 3110 C CA . VAL A 1 422 ? 18.09500 -6.75800 69.30400 1.000 22.12000 422 VAL A CA 1
ATOM 3111 C C . VAL A 1 422 ? 19.37200 -6.06800 68.84300 1.000 22.12000 422 VAL A C 1
ATOM 3112 O O . VAL A 1 422 ? 19.42400 -4.83600 68.75200 1.000 22.12000 422 VAL A O 1
ATOM 3116 N N . ALA A 1 423 ? 20.40800 -6.85100 68.53900 1.000 19.57000 423 ALA A N 1
ATOM 3117 C CA . ALA A 1 423 ? 21.70700 -6.30100 68.17500 1.000 19.57000 423 ALA A CA 1
ATOM 3118 C C . ALA A 1 423 ? 22.39500 -7.17700 67.12400 1.000 19.57000 423 ALA A C 1
ATOM 3119 O O . ALA A 1 423 ? 23.51000 -7.65700 67.30500 1.000 19.57000 423 ALA A O 1
ATOM 3121 N N . SER A 1 424 ? 21.71100 -7.41400 66.00000 1.000 19.73000 424 SER A N 1
ATOM 3122 C CA . SER A 1 424 ? 22.38600 -8.02600 64.85800 1.000 19.73000 424 SER A CA 1
ATOM 3123 C C . SER A 1 424 ? 23.43800 -7.09200 64.27600 1.000 19.73000 424 SER A C 1
ATOM 3124 O O . SER A 1 424 ? 24.49900 -7.54100 63.83000 1.000 19.73000 424 SER A O 1
ATOM 3127 N N . GLY A 1 425 ? 23.16800 -5.79000 64.28800 1.000 17.83000 425 GLY A N 1
ATOM 3128 C CA . GLY A 1 425 ? 24.09200 -4.79400 63.78700 1.000 17.83000 425 GLY A CA 1
ATOM 3129 C C . GLY A 1 425 ? 24.66400 -3.99700 64.94100 1.000 17.83000 425 GLY A C 1
ATOM 3130 O O . GLY A 1 425 ? 23.98400 -3.75200 65.94000 1.000 17.83000 425 GLY A O 1
ATOM 3131 N N . LEU A 1 426 ? 25.91800 -3.58200 64.79700 1.000 18.80000 426 LEU A N 1
ATOM 3132 C CA . LEU A 1 426 ? 26.62300 -2.92700 65.88500 1.000 18.80000 426 LEU A CA 1
ATOM 3133 C C . LEU A 1 426 ? 27.48000 -1.79000 65.35300 1.000 18.80000 426 LEU A C 1
ATOM 3134 O O . LEU A 1 426 ? 28.05200 -1.88300 64.26200 1.000 18.80000 426 LEU A O 1
ATOM 3139 N N . ILE A 1 427 ? 27.54600 -0.71400 66.13300 1.000 19.19000 427 ILE A N 1
ATOM 3140 C CA . ILE A 1 427 ? 28.53400 0.34300 65.96800 1.000 19.19000 427 ILE A CA 1
ATOM 3141 C C . ILE A 1 427 ? 29.16800 0.56100 67.33300 1.000 19.19000 427 ILE A C 1
ATOM 3142 O O . ILE A 1 427 ? 28.53100 1.12000 68.23500 1.000 19.19000 427 ILE A O 1
ATOM 3147 N N . ALA A 1 428 ? 30.40400 0.10500 67.49700 1.000 24.01000 428 ALA A N 1
ATOM 3148 C CA . ALA A 1 428 ? 31.17000 0.37200 68.70400 1.000 24.01000 428 ALA A CA 1
ATOM 3149 C C . ALA A 1 428 ? 32.00700 1.62800 68.50600 1.000 24.01000 428 ALA A C 1
ATOM 3150 O O . ALA A 1 428 ? 32.71400 1.76200 67.50000 1.000 24.01000 428 ALA A O 1
ATOM 3152 N N . LEU A 1 429 ? 31.91800 2.54400 69.46500 1.000 28.56000 429 LEU A N 1
ATOM 3153 C CA . LEU A 1 429 ? 32.69800 3.77800 69.47400 1.000 28.56000 429 LEU A CA 1
ATOM 3154 C C . LEU A 1 429 ? 33.52100 3.78000 70.75600 1.000 28.56000 429 LEU A C 1
ATOM 3155 O O . LEU A 1 429 ? 32.99800 4.06600 71.83800 1.000 28.56000 429 LEU A O 1
ATOM 3160 N N . SER A 1 430 ? 34.80800 3.46500 70.63300 1.000 34.17000 430 SER A N 1
ATOM 3161 C CA . SER A 1 430 ? 35.69800 3.35500 71.78700 1.000 34.17000 430 SER A CA 1
ATOM 3162 C C . SER A 1 430 ? 36.16200 4.75400 72.16700 1.000 34.17000 430 SER A C 1
ATOM 3163 O O . SER A 1 430 ? 37.16100 5.26400 71.65700 1.000 34.17000 430 SER A O 1
ATOM 3166 N N . ILE A 1 431 ? 35.40700 5.39200 73.06500 1.000 35.18000 431 ILE A N 1
ATOM 3167 C CA . ILE A 1 431 ? 35.77800 6.72500 73.53200 1.000 35.18000 431 ILE A CA 1
ATOM 3168 C C . ILE A 1 431 ? 37.11200 6.69000 74.26300 1.000 35.18000 431 ILE A C 1
ATOM 3169 O O . ILE A 1 431 ? 37.90200 7.63900 74.17700 1.000 35.18000 431 ILE A O 1
ATOM 3174 N N . SER A 1 432 ? 37.40200 5.59700 74.96500 1.000 41.54000 432 SER A N 1
ATOM 3175 C CA . SER A 1 432 ? 38.66400 5.48800 75.69500 1.000 41.54000 432 SER A CA 1
ATOM 3176 C C . SER A 1 432 ? 38.96300 4.02300 75.95800 1.000 41.54000 432 SER A C 1
ATOM 3177 O O . SER A 1 432 ? 38.17000 3.33400 76.61300 1.000 41.54000 432 SER A O 1
ATOM 3180 N N . LYS A 1 433 ? 40.10700 3.55200 75.45400 1.000 47.33000 433 LYS A N 1
ATOM 3181 C CA . LYS A 1 433 ? 40.51900 2.17300 75.69100 1.000 47.33000 433 LYS A CA 1
ATOM 3182 C C . LYS A 1 433 ? 40.97000 1.96600 77.13200 1.000 47.33000 433 LYS A C 1
ATOM 3183 O O . LYS A 1 433 ? 40.61800 0.96000 77.76000 1.000 47.33000 433 LYS A O 1
ATOM 3189 N N . THR A 1 434 ? 41.75200 2.90500 77.67400 1.000 49.00000 434 THR A N 1
ATOM 3190 C CA . THR A 1 434 ? 42.27500 2.75200 79.02900 1.000 49.00000 434 THR A CA 1
ATOM 3191 C C . THR A 1 434 ? 41.20700 3.01100 80.08700 1.000 49.00000 434 THR A C 1
ATOM 3192 O O . THR A 1 434 ? 41.19900 2.35400 81.13500 1.000 49.00000 434 THR A O 1
ATOM 3196 N N . GLN A 1 435 ? 40.30000 3.95300 79.83300 1.000 45.23000 435 GLN A N 1
ATOM 3197 C CA . GLN A 1 435 ? 39.24100 4.27700 80.78000 1.000 45.23000 435 GLN A CA 1
ATOM 3198 C C . GLN A 1 435 ? 38.04600 3.34100 80.68100 1.000 45.23000 435 GLN A C 1
ATOM 3199 O O . GLN A 1 435 ? 37.12500 3.46000 81.49600 1.000 45.23000 435 GLN A O 1
ATOM 3205 N N . ASN A 1 436 ? 38.03800 2.42500 79.70800 1.000 43.31000 436 ASN A N 1
ATOM 3206 C CA . ASN A 1 436 ? 36.90200 1.53700 79.46000 1.000 43.31000 436 ASN A CA 1
ATOM 3207 C C . ASN A 1 436 ? 35.63400 2.34600 79.18600 1.000 43.31000 436 ASN A C 1
ATOM 3208 O O . ASN A 1 436 ? 34.59200 2.14800 79.81500 1.000 43.31000 436 ASN A O 1
ATOM 3213 N N . LYS A 1 437 ? 35.73800 3.28900 78.25300 1.000 39.83000 437 LYS A N 1
ATOM 3214 C CA . LYS A 1 437 ? 34.61600 4.13400 77.85900 1.000 39.83000 437 LYS A CA 1
ATOM 3215 C C . LYS A 1 437 ? 34.22900 3.78200 76.42700 1.000 39.83000 437 LYS A C 1
ATOM 3216 O O . LYS A 1 437 ? 35.01200 4.00300 75.49600 1.000 39.83000 437 LYS A O 1
ATOM 3222 N N . TYR A 1 438 ? 33.01400 3.25900 76.25400 1.000 34.89000 438 TYR A N 1
ATOM 3223 C CA . TYR A 1 438 ? 32.51500 2.81100 74.96300 1.000 34.89000 438 TYR A CA 1
ATOM 3224 C C . TYR A 1 438 ? 31.09800 3.32100 74.73800 1.000 34.89000 438 TYR A C 1
ATOM 3225 O O . TYR A 1 438 ? 30.36200 3.62900 75.68100 1.000 34.89000 438 TYR A O 1
ATOM 3234 N N . VAL A 1 439 ? 30.72300 3.39700 73.46400 1.000 25.60000 439 VAL A N 1
ATOM 3235 C CA . VAL A 1 439 ? 29.34100 3.59900 73.04800 1.000 25.60000 439 VAL A CA 1
ATOM 3236 C C . VAL A 1 439 ? 29.00800 2.51600 72.03200 1.000 25.60000 439 VAL A C 1
ATOM 3237 O O . VAL A 1 439 ? 29.76900 2.29700 71.08400 1.000 25.60000 439 VAL A O 1
ATOM 3241 N N . LEU A 1 440 ? 27.87900 1.83700 72.23000 1.000 21.30000 440 LEU A N 1
ATOM 3242 C CA . LEU A 1 440 ? 27.48900 0.70800 71.38900 1.000 21.30000 440 LEU A CA 1
ATOM 3243 C C . LEU A 1 440 ? 26.07400 0.93400 70.88000 1.000 21.30000 440 LEU A C 1
ATOM 3244 O O . LEU A 1 440 ? 25.11800 0.86400 71.65800 1.000 21.30000 440 LEU A O 1
ATOM 3249 N N . TRP A 1 441 ? 25.93700 1.22100 69.59100 1.000 18.19000 441 TRP A N 1
ATOM 3250 C CA . TRP A 1 441 ? 24.63000 1.22300 68.95200 1.000 18.19000 441 TRP A CA 1
ATOM 3251 C C . TRP A 1 441 ? 24.26100 -0.18900 68.50600 1.000 18.19000 441 TRP A C 1
ATOM 3252 O O . TRP A 1 441 ? 25.12400 -0.98800 68.13300 1.000 18.19000 441 TRP A O 1
ATOM 3263 N N . PHE A 1 442 ? 22.96300 -0.48400 68.53300 1.000 18.93000 442 PHE A N 1
ATOM 3264 C CA . PHE A 1 442 ? 22.44300 -1.81400 68.25000 1.000 18.93000 442 PHE A CA 1
ATOM 3265 C C . PHE A 1 442 ? 21.30400 -1.71000 67.24900 1.000 18.93000 442 PHE A C 1
ATOM 3266 O O . PHE A 1 442 ? 20.45600 -0.81700 67.35500 1.000 18.93000 442 PHE A O 1
ATOM 3274 N N . ARG A 1 443 ? 21.26900 -2.64100 66.29600 1.000 16.95000 443 ARG A N 1
ATOM 3275 C CA . ARG A 1 443 ? 20.18600 -2.69100 65.33100 1.000 16.95000 443 ARG A CA 1
ATOM 3276 C C . ARG A 1 443 ? 19.61800 -4.10300 65.26100 1.000 16.95000 443 ARG A C 1
ATOM 3277 O O . ARG A 1 443 ? 20.37000 -5.08200 65.34200 1.000 16.95000 443 ARG A O 1
ATOM 3285 N N . PRO A 1 444 ? 18.30400 -4.24000 65.10300 1.000 18.23000 444 PRO A N 1
ATOM 3286 C CA . PRO A 1 444 ? 17.69500 -5.57200 65.06400 1.000 18.23000 444 PRO A CA 1
ATOM 3287 C C . PRO A 1 444 ? 17.99400 -6.29500 63.76100 1.000 18.23000 444 PRO A C 1
ATOM 3288 O O . PRO A 1 444 ? 18.35100 -5.69300 62.74600 1.000 18.23000 444 PRO A O 1
ATOM 3292 N N . GLU A 1 445 ? 17.84700 -7.61600 63.81100 1.000 20.38000 445 GLU A N 1
ATOM 3293 C CA . GLU A 1 445 ? 17.96500 -8.42300 62.60600 1.000 20.38000 445 GLU A CA 1
ATOM 3294 C C . GLU A 1 445 ? 16.90500 -8.01500 61.59200 1.000 20.38000 445 GLU A C 1
ATOM 3295 O O . GLU A 1 445 ? 15.75400 -7.74300 61.94400 1.000 20.38000 445 GLU A O 1
ATOM 3301 N N . GLU A 1 446 ? 17.30200 -7.96600 60.32500 1.000 20.19000 446 GLU A N 1
ATOM 3302 C CA . GLU A 1 446 ? 16.39300 -7.68300 59.21800 1.000 20.19000 446 GLU A CA 1
ATOM 3303 C C . GLU A 1 446 ? 16.44900 -8.88200 58.27900 1.000 20.19000 446 GLU A C 1
ATOM 3304 O O . GLU A 1 446 ? 17.36000 -8.98900 57.45300 1.000 20.19000 446 GLU A O 1
ATOM 3310 N N . VAL A 1 447 ? 15.48600 -9.79100 58.41900 1.000 18.02000 447 VAL A N 1
ATOM 3311 C CA . VAL A 1 447 ? 15.44600 -10.97300 57.56700 1.000 18.02000 447 VAL A CA 1
ATOM 3312 C C . VAL A 1 447 ? 15.06600 -10.54100 56.15900 1.000 18.02000 447 VAL A C 1
ATOM 3313 O O . VAL A 1 447 ? 14.02200 -9.91500 55.94600 1.000 18.02000 447 VAL A O 1
ATOM 3317 N N . GLN A 1 448 ? 15.90900 -10.87700 55.18900 1.000 18.59000 448 GLN A N 1
ATOM 3318 C CA . GLN A 1 448 ? 15.70100 -10.47200 53.80600 1.000 18.59000 448 GLN A CA 1
ATOM 3319 C C . GLN A 1 448 ? 15.35500 -11.69300 52.96800 1.000 18.59000 448 GLN A C 1
ATOM 3320 O O . GLN A 1 448 ? 15.99100 -12.74100 53.09900 1.000 18.59000 448 GLN A O 1
ATOM 3326 N N . THR A 1 449 ? 14.34600 -11.55900 52.11700 1.000 14.44000 449 THR A N 1
ATOM 3327 C CA . THR A 1 449 ? 13.89600 -12.64300 51.25000 1.000 14.44000 449 THR A CA 1
ATOM 3328 C C . THR A 1 449 ? 14.17900 -12.21700 49.81300 1.000 14.44000 449 THR A C 1
ATOM 3329 O O . THR A 1 449 ? 13.31000 -11.67700 49.12700 1.000 14.44000 449 THR A O 1
ATOM 3333 N N . VAL A 1 450 ? 15.40500 -12.45800 49.36400 1.000 13.50000 450 VAL A N 1
ATOM 3334 C CA . VAL A 1 450 ? 15.84100 -12.03300 48.03900 1.000 13.50000 450 VAL A CA 1
ATOM 3335 C C . VAL A 1 450 ? 15.40300 -13.07700 47.01900 1.000 13.50000 450 VAL A C 1
ATOM 3336 O O . VAL A 1 450 ? 15.85700 -14.22400 47.06300 1.000 13.50000 450 VAL A O 1
ATOM 3340 N N . ASN A 1 451 ? 14.53200 -12.67900 46.09500 1.000 13.42000 451 ASN A N 1
ATOM 3341 C CA . ASN A 1 451 ? 13.97100 -13.59500 45.10100 1.000 13.42000 451 ASN A CA 1
ATOM 3342 C C . ASN A 1 451 ? 14.78900 -13.50000 43.81900 1.000 13.42000 451 ASN A C 1
ATOM 3343 O O . ASN A 1 451 ? 14.64600 -12.55200 43.04500 1.000 13.42000 451 ASN A O 1
ATOM 3348 N N . TRP A 1 452 ? 15.65700 -14.48400 43.59600 1.000 14.19000 452 TRP A N 1
ATOM 3349 C CA . TRP A 1 452 ? 16.46700 -14.56400 42.39200 1.000 14.19000 452 TRP A CA 1
ATOM 3350 C C . TRP A 1 452 ? 15.76400 -15.35600 41.29900 1.000 14.19000 452 TRP A C 1
ATOM 3351 O O . TRP A 1 452 ? 14.92500 -16.22100 41.56700 1.000 14.19000 452 TRP A O 1
ATOM 3362 N N . GLY A 1 453 ? 16.12700 -15.05200 40.05500 1.000 16.41000 453 GLY A N 1
ATOM 3363 C CA . GLY A 1 453 ? 15.81000 -15.91600 38.93600 1.000 16.41000 453 GLY A CA 1
ATOM 3364 C C . GLY A 1 453 ? 16.95600 -16.87400 38.68400 1.000 16.41000 453 GLY A C 1
ATOM 3365 O O . GLY A 1 453 ? 17.48700 -16.94500 37.57200 1.000 16.41000 453 GLY A O 1
ATOM 3366 N N . GLY A 1 454 ? 17.32400 -17.60900 39.73800 1.000 15.07000 454 GLY A N 1
ATOM 3367 C CA . GLY A 1 454 ? 18.49000 -18.50500 39.67400 1.000 15.07000 454 GLY A CA 1
ATOM 3368 C C . GLY A 1 454 ? 19.73000 -17.70600 39.98900 1.000 15.07000 454 GLY A C 1
ATOM 3369 O O . GLY A 1 454 ? 19.76600 -16.53800 39.59900 1.000 15.07000 454 GLY A O 1
ATOM 3370 N N . ASN A 1 455 ? 20.69000 -18.27900 40.70200 1.000 14.48000 455 ASN A N 1
ATOM 3371 C CA . ASN A 1 455 ? 21.96700 -17.55800 40.91200 1.000 14.48000 455 ASN A CA 1
ATOM 3372 C C . ASN A 1 455 ? 22.99100 -18.52500 41.46800 1.000 14.48000 455 ASN A C 1
ATOM 3373 O O . ASN A 1 455 ? 22.59000 -19.38100 42.26500 1.000 14.48000 455 ASN A O 1
ATOM 3378 N N . PRO A 1 456 ? 24.24900 -18.53100 40.99900 1.000 30.00000 456 PRO A N 1
ATOM 3379 C CA . PRO A 1 456 ? 25.28900 -19.34400 41.61200 1.000 30.00000 456 PRO A CA 1
ATOM 3380 C C . PRO A 1 456 ? 26.15500 -18.52700 42.57900 1.000 30.00000 456 PRO A C 1
ATOM 3381 O O . PRO A 1 456 ? 27.29800 -18.31400 42.24200 1.000 30.00000 456 PRO A O 1
ATOM 3385 N N . GLU A 1 477 ? 14.79200 -20.50600 37.08000 1.000 20.00000 477 GLU A N 1
ATOM 3386 C CA . GLU A 1 477 ? 13.64500 -20.69100 37.96200 1.000 20.00000 477 GLU A CA 1
ATOM 3387 C C . GLU A 1 477 ? 13.76600 -19.80500 39.20600 1.000 20.00000 477 GLU A C 1
ATOM 3388 O O . GLU A 1 477 ? 14.77300 -19.12200 39.39500 1.000 20.00000 477 GLU A O 1
ATOM 3394 N N . LEU A 1 478 ? 12.72900 -19.81200 40.04000 1.000 15.35000 478 LEU A N 1
ATOM 3395 C CA . LEU A 1 478 ? 12.72000 -19.00800 41.25500 1.000 15.35000 478 LEU A CA 1
ATOM 3396 C C . LEU A 1 478 ? 13.69500 -19.56400 42.28900 1.000 15.35000 478 LEU A C 1
ATOM 3397 O O . LEU A 1 478 ? 13.88700 -20.77700 42.40500 1.000 15.35000 478 LEU A O 1
ATOM 3402 N N . TRP A 1 479 ? 14.30900 -18.65700 43.05100 1.000 13.03000 479 TRP A N 1
ATOM 3403 C CA . TRP A 1 479 ? 15.23100 -19.03800 44.12100 1.000 13.03000 479 TRP A CA 1
ATOM 3404 C C . TRP A 1 479 ? 15.08500 -18.04400 45.26400 1.000 13.03000 479 TRP A C 1
ATOM 3405 O O . TRP A 1 479 ? 15.54100 -16.90400 45.15000 1.000 13.03000 479 TRP A O 1
ATOM 3416 N N . LYS A 1 480 ? 14.44300 -18.45700 46.35000 1.000 11.69000 480 LYS A N 1
ATOM 3417 C CA . LYS A 1 480 ? 14.46700 -17.64300 47.55600 1.000 11.69000 480 LYS A CA 1
ATOM 3418 C C . LYS A 1 480 ? 15.85600 -17.68300 48.18000 1.000 11.69000 480 LYS A C 1
ATOM 3419 O O . LYS A 1 480 ? 16.52700 -18.71800 48.17300 1.000 11.69000 480 LYS A O 1
ATOM 3425 N N . GLU A 1 481 ? 16.29200 -16.54700 48.71800 1.000 13.09000 481 GLU A N 1
ATOM 3426 C CA . GLU A 1 481 ? 17.49800 -16.47900 49.53500 1.000 13.09000 481 GLU A CA 1
ATOM 3427 C C . GLU A 1 481 ? 17.12500 -15.80800 50.84500 1.000 13.09000 481 GLU A C 1
ATOM 3428 O O . GLU A 1 481 ? 16.68000 -14.65400 50.84700 1.000 13.09000 481 GLU A O 1
ATOM 3434 N N . ILE A 1 482 ? 17.29000 -16.53300 51.94600 1.000 13.16000 482 ILE A N 1
ATOM 3435 C CA . ILE A 1 482 ? 16.87400 -16.07600 53.26500 1.000 13.16000 482 ILE A CA 1
ATOM 3436 C C . ILE A 1 482 ? 18.11500 -15.55000 53.97300 1.000 13.16000 482 ILE A C 1
ATOM 3437 O O . ILE A 1 482 ? 18.95400 -16.32400 54.44400 1.000 13.16000 482 ILE A O 1
ATOM 3442 N N . VAL A 1 483 ? 18.24000 -14.22900 54.03800 1.000 16.76000 483 VAL A N 1
ATOM 3443 C CA . VAL A 1 483 ? 19.32100 -13.57800 54.76100 1.000 16.76000 483 VAL A CA 1
ATOM 3444 C C . VAL A 1 483 ? 18.86400 -13.32700 56.19000 1.000 16.76000 483 VAL A C 1
ATOM 3445 O O . VAL A 1 483 ? 17.76200 -12.80800 56.41900 1.000 16.76000 483 VAL A O 1
ATOM 3449 N N . ARG A 1 484 ? 19.72200 -13.67200 57.14600 1.000 19.01000 484 ARG A N 1
ATOM 3450 C CA . ARG A 1 484 ? 19.41000 -13.57000 58.56300 1.000 19.01000 484 ARG A CA 1
ATOM 3451 C C . ARG A 1 484 ? 20.69900 -13.28200 59.31900 1.000 19.01000 484 ARG A C 1
ATOM 3452 O O . ARG A 1 484 ? 21.79900 -13.38000 58.77000 1.000 19.01000 484 ARG A O 1
ATOM 3460 N N . LEU A 1 485 ? 20.54700 -12.91400 60.59000 1.000 21.18000 485 LEU A N 1
ATOM 3461 C CA . LEU A 1 485 ? 21.61500 -12.38300 61.43500 1.000 21.18000 485 LEU A CA 1
ATOM 3462 C C . LEU A 1 485 ? 22.16300 -11.06200 60.91000 1.000 21.18000 485 LEU A C 1
ATOM 3463 O O . LEU A 1 485 ? 23.18500 -10.57600 61.41000 1.000 21.18000 485 LEU A O 1
ATOM 3468 N N . LYS A 1 486 ? 21.50400 -10.46400 59.92000 1.000 19.21000 486 LYS A N 1
ATOM 3469 C CA . LYS A 1 486 ? 21.98100 -9.25600 59.26200 1.000 19.21000 486 LYS A CA 1
ATOM 3470 C C . LYS A 1 486 ? 20.98400 -8.13400 59.50500 1.000 19.21000 486 LYS A C 1
ATOM 3471 O O . LYS A 1 486 ? 19.80600 -8.25500 59.15200 1.000 19.21000 486 LYS A O 1
ATOM 3477 N N . SER A 1 487 ? 21.45800 -7.05000 60.10900 1.000 17.56000 487 SER A N 1
ATOM 3478 C CA . SER A 1 487 ? 20.64800 -5.86700 60.33100 1.000 17.56000 487 SER A CA 1
ATOM 3479 C C . SER A 1 487 ? 20.56100 -5.04000 59.05200 1.000 17.56000 487 SER A C 1
ATOM 3480 O O . SER A 1 487 ? 21.21600 -5.32700 58.04600 1.000 17.56000 487 SER A O 1
ATOM 3483 N N . LEU A 1 488 ? 19.72900 -4.00700 59.09300 1.000 16.69000 488 LEU A N 1
ATOM 3484 C CA . LEU A 1 488 ? 19.71800 -3.04200 58.00600 1.000 16.69000 488 LEU A CA 1
ATOM 3485 C C . LEU A 1 488 ? 21.08100 -2.36000 57.94000 1.000 16.69000 488 LEU A C 1
ATOM 3486 O O . LEU A 1 488 ? 21.58300 -1.89100 58.97300 1.000 16.69000 488 LEU A O 1
ATOM 3491 N N . PRO A 1 489 ? 21.71700 -2.30100 56.77100 1.000 16.65000 489 PRO A N 1
ATOM 3492 C CA . PRO A 1 489 ? 23.10600 -1.83000 56.70900 1.000 16.65000 489 PRO A CA 1
ATOM 3493 C C . PRO A 1 489 ? 23.23600 -0.37900 57.15100 1.000 16.65000 489 PRO A C 1
ATOM 3494 O O . PRO A 1 489 ? 22.35200 0.44700 56.91700 1.000 16.65000 489 PRO A O 1
ATOM 3498 N N . TRP A 1 490 ? 24.35300 -0.08000 57.81000 1.000 17.75000 490 TRP A N 1
ATOM 3499 C CA . TRP A 1 490 ? 24.64200 1.29000 58.20600 1.000 17.75000 490 TRP A CA 1
ATOM 3500 C C . TRP A 1 490 ? 24.93600 2.15000 56.98200 1.000 17.75000 490 TRP A C 1
ATOM 3501 O O . TRP A 1 490 ? 25.64900 1.73000 56.06500 1.000 17.75000 490 TRP A O 1
ATOM 3512 N N . LYS A 1 491 ? 24.38800 3.36300 56.97000 1.000 21.62000 491 LYS A N 1
ATOM 3513 C CA . LYS A 1 491 ? 24.80700 4.35000 55.98400 1.000 21.62000 491 LYS A CA 1
ATOM 3514 C C . LYS A 1 491 ? 26.17700 4.90700 56.35800 1.000 21.62000 491 LYS A C 1
ATOM 3515 O O . LYS A 1 491 ? 26.54600 4.97100 57.53400 1.000 21.62000 491 LYS A O 1
ATOM 3521 N N . SER A 1 492 ? 26.94200 5.30300 55.33700 1.000 23.16000 492 SER A N 1
ATOM 3522 C CA . SER A 1 492 ? 28.28900 5.80500 55.59200 1.000 23.16000 492 SER A CA 1
ATOM 3523 C C . SER A 1 492 ? 28.25900 7.08200 56.42200 1.000 23.16000 492 SER A C 1
ATOM 3524 O O . SER A 1 492 ? 29.09100 7.26900 57.32000 1.000 23.16000 492 SER A O 1
ATOM 3527 N N . TYR A 1 493 ? 27.29200 7.96600 56.15600 1.000 24.01000 493 TYR A N 1
ATOM 3528 C CA . TYR A 1 493 ? 27.20700 9.19800 56.93300 1.000 24.01000 493 TYR A CA 1
ATOM 3529 C C . TYR A 1 493 ? 26.78800 8.92800 58.37200 1.000 24.01000 493 TYR A C 1
ATOM 3530 O O . TYR A 1 493 ? 27.17300 9.68000 59.27400 1.000 24.01000 493 TYR A O 1
ATOM 3539 N N . GLU A 1 494 ? 26.02800 7.86000 58.61500 1.000 20.45000 494 GLU A N 1
ATOM 3540 C CA . GLU A 1 494 ? 25.68500 7.50800 59.98800 1.000 20.45000 494 GLU A CA 1
ATOM 3541 C C . GLU A 1 494 ? 26.92600 7.10000 60.77300 1.000 20.45000 494 GLU A C 1
ATOM 3542 O O . GLU A 1 494 ? 27.12700 7.54100 61.91100 1.000 20.45000 494 GLU A O 1
ATOM 3548 N N . VAL A 1 495 ? 27.78000 6.26600 60.17400 1.000 22.70000 495 VAL A N 1
ATOM 3549 C CA . VAL A 1 495 ? 29.01200 5.87600 60.85100 1.000 22.70000 495 VAL A CA 1
ATOM 3550 C C . VAL A 1 495 ? 29.95000 7.06600 61.00000 1.000 22.70000 495 VAL A C 1
ATOM 3551 O O . VAL A 1 495 ? 30.67500 7.17600 61.99800 1.000 22.70000 495 VAL A O 1
ATOM 3555 N N . ASN A 1 496 ? 29.93700 7.99000 60.03400 1.000 27.02000 496 ASN A N 1
ATOM 3556 C CA . ASN A 1 496 ? 30.76100 9.18700 60.16900 1.000 27.02000 496 ASN A CA 1
ATOM 3557 C C . ASN A 1 496 ? 30.27800 10.06100 61.31900 1.000 27.02000 496 ASN A C 1
ATOM 3558 O O . ASN A 1 496 ? 31.09000 10.58900 62.08800 1.000 27.02000 496 ASN A O 1
ATOM 3563 N N . ALA A 1 497 ? 28.96000 10.21400 61.46200 1.000 23.84000 497 ALA A N 1
ATOM 3564 C CA . ALA A 1 497 ? 28.43200 10.95300 62.60100 1.000 23.84000 497 ALA A CA 1
ATOM 3565 C C . ALA A 1 497 ? 28.73300 10.24600 63.91300 1.000 23.84000 497 ALA A C 1
ATOM 3566 O O . ALA A 1 497 ? 29.00100 10.90700 64.92200 1.000 23.84000 497 ALA A O 1
ATOM 3568 N N . ALA A 1 498 ? 28.72900 8.91300 63.91400 1.000 25.51000 498 ALA A N 1
ATOM 3569 C CA . ALA A 1 498 ? 29.07000 8.18800 65.13100 1.000 25.51000 498 ALA A CA 1
ATOM 3570 C C . ALA A 1 498 ? 30.52900 8.40200 65.50800 1.000 25.51000 498 ALA A C 1
ATOM 3571 O O . ALA A 1 498 ? 30.85500 8.53200 66.69300 1.000 25.51000 498 ALA A O 1
ATOM 3573 N N . ALA A 1 499 ? 31.42000 8.45100 64.51500 1.000 26.56000 499 ALA A N 1
ATOM 3574 C CA . ALA A 1 499 ? 32.82300 8.73300 64.80300 1.000 26.56000 499 ALA A CA 1
ATOM 3575 C C . ALA A 1 499 ? 33.01600 10.17300 65.26700 1.000 26.56000 499 ALA A C 1
ATOM 3576 O O . ALA A 1 499 ? 33.84500 10.44500 66.14400 1.000 26.56000 499 ALA A O 1
ATOM 3578 N N . GLU A 1 500 ? 32.25600 11.10600 64.68900 1.000 29.66000 500 GLU A N 1
ATOM 3579 C CA . GLU A 1 500 ? 32.31400 12.50500 65.10400 1.000 29.66000 500 GLU A CA 1
ATOM 3580 C C . GLU A 1 500 ? 31.78100 12.69500 66.51900 1.000 29.66000 500 GLU A C 1
ATOM 3581 O O . GLU A 1 500 ? 32.21800 13.60600 67.24100 1.000 29.66000 500 GLU A O 1
ATOM 3587 N N . LEU A 1 501 ? 30.84900 11.83500 66.93400 1.000 29.83000 501 LEU A N 1
ATOM 3588 C CA . LEU A 1 501 ? 30.29300 11.94500 68.27500 1.000 29.83000 501 LEU A CA 1
ATOM 3589 C C . LEU A 1 501 ? 31.34500 11.68100 69.34200 1.000 29.83000 501 LEU A C 1
ATOM 3590 O O . LEU A 1 501 ? 31.21400 12.17000 70.46500 1.000 29.83000 501 LEU A O 1
ATOM 3595 N N . ARG A 1 502 ? 32.39900 10.92900 69.01600 1.000 34.21000 502 ARG A N 1
ATOM 3596 C CA . ARG A 1 502 ? 33.46000 10.70000 69.99300 1.000 34.21000 502 ARG A CA 1
ATOM 3597 C C . ARG A 1 502 ? 34.15100 12.00700 70.36600 1.000 34.21000 502 ARG A C 1
ATOM 3598 O O . ARG A 1 502 ? 34.33300 12.31500 71.55100 1.000 34.21000 502 ARG A O 1
ATOM 3606 N N . GLY A 1 503 ? 34.51700 12.80600 69.36300 1.000 32.90000 503 GLY A N 1
ATOM 3607 C CA . GLY A 1 503 ? 35.10700 14.10100 69.65100 1.000 32.90000 503 GLY A CA 1
ATOM 3608 C C . GLY A 1 503 ? 34.10500 15.06400 70.25600 1.000 32.90000 503 GLY A C 1
ATOM 3609 O O . GLY A 1 503 ? 34.45100 15.86900 71.12700 1.000 32.90000 503 GLY A O 1
ATOM 3610 N N . ALA A 1 504 ? 32.84300 14.98300 69.81800 1.000 33.65000 504 ALA A N 1
ATOM 3611 C CA . ALA A 1 504 ? 31.81400 15.82800 70.41900 1.000 33.65000 504 ALA A CA 1
ATOM 3612 C C . ALA A 1 504 ? 31.61800 15.50800 71.89600 1.000 33.65000 504 ALA A C 1
ATOM 3613 O O . ALA A 1 504 ? 31.27500 16.39600 72.68500 1.000 33.65000 504 ALA A O 1
ATOM 3615 N N . ILE A 1 505 ? 31.83300 14.25100 72.28500 1.000 36.20000 505 ILE A N 1
ATOM 3616 C CA . ILE A 1 505 ? 31.71700 13.85500 73.68300 1.000 36.20000 505 ILE A CA 1
ATOM 3617 C C . ILE A 1 505 ? 32.94800 14.28300 74.46800 1.000 36.20000 505 ILE A C 1
ATOM 3618 O O . ILE A 1 505 ? 32.83700 14.78900 75.59100 1.000 36.20000 505 ILE A O 1
ATOM 3623 N N . ILE A 1 506 ? 34.13800 14.09500 73.89200 1.000 35.78000 506 ILE A N 1
ATOM 3624 C CA . ILE A 1 506 ? 35.35700 14.48200 74.59400 1.000 35.78000 506 ILE A CA 1
ATOM 3625 C C . ILE A 1 506 ? 35.42000 15.99500 74.79100 1.000 35.78000 506 ILE A C 1
ATOM 3626 O O . ILE A 1 506 ? 35.99300 16.47500 75.77700 1.000 35.78000 506 ILE A O 1
ATOM 3631 N N . THR A 1 507 ? 34.81100 16.77100 73.88800 1.000 37.04000 507 THR A N 1
ATOM 3632 C CA . THR A 1 507 ? 34.93600 18.22500 73.96500 1.000 37.04000 507 THR A CA 1
ATOM 3633 C C . THR A 1 507 ? 34.26900 18.78200 75.21900 1.000 37.04000 507 THR A C 1
ATOM 3634 O O . THR A 1 507 ? 34.89300 19.52200 75.98900 1.000 37.04000 507 THR A O 1
ATOM 3638 N N . VAL A 1 508 ? 33.06600 18.30800 75.48800 1.000 37.58000 508 VAL A N 1
ATOM 3639 C CA . VAL A 1 508 ? 32.44400 18.71800 76.76600 1.000 37.58000 508 VAL A CA 1
ATOM 3640 C C . VAL A 1 508 ? 33.15400 17.88300 77.82100 1.000 37.58000 508 VAL A C 1
ATOM 3641 O O . VAL A 1 508 ? 32.76200 16.72100 78.00600 1.000 37.58000 508 VAL A O 1
ATOM 3645 N N . VAL A 1 509 ? 34.20200 18.44300 78.42900 1.000 42.85000 509 VAL A N 1
ATOM 3646 C CA . VAL A 1 509 ? 34.96000 17.73200 79.49700 1.000 42.85000 509 VAL A CA 1
ATOM 3647 C C . VAL A 1 509 ? 34.22200 17.90800 80.82600 1.000 42.85000 509 VAL A C 1
ATOM 3648 O O . VAL A 1 509 ? 33.27600 18.71700 80.86100 1.000 42.85000 509 VAL A O 1
ATOM 3652 N N . ASN B 1 16 ? -1.04200 42.51700 46.76300 1.000 48.49000 16 ASN B N 1
ATOM 3653 C CA . ASN B 1 16 ? -1.20300 43.57800 45.77500 1.000 48.49000 16 ASN B CA 1
ATOM 3654 C C . ASN B 1 16 ? -1.12800 43.00300 44.36400 1.000 48.49000 16 ASN B C 1
ATOM 3655 O O . ASN B 1 16 ? -2.04500 42.31400 43.91600 1.000 48.49000 16 ASN B O 1
ATOM 3660 N N . CYS B 1 17 ? -0.03100 43.30000 43.66200 1.000 43.96000 17 CYS B N 1
ATOM 3661 C CA . CYS B 1 17 ? 0.18900 42.70000 42.35000 1.000 43.96000 17 CYS B CA 1
ATOM 3662 C C . CYS B 1 17 ? 0.37800 41.19400 42.45300 1.000 43.96000 17 CYS B C 1
ATOM 3663 O O . CYS B 1 17 ? 0.08200 40.46400 41.49900 1.000 43.96000 17 CYS B O 1
ATOM 3666 N N . ASP B 1 18 ? 0.86200 40.71400 43.59900 1.000 41.70000 18 ASP B N 1
ATOM 3667 C CA . ASP B 1 18 ? 1.03000 39.28900 43.85000 1.000 41.70000 18 ASP B CA 1
ATOM 3668 C C . ASP B 1 18 ? -0.27500 38.59800 44.21400 1.000 41.70000 18 ASP B C 1
ATOM 3669 O O . ASP B 1 18 ? -0.29200 37.36900 44.34200 1.000 41.70000 18 ASP B O 1
ATOM 3674 N N . LYS B 1 19 ? -1.35300 39.35000 44.40000 1.000 46.07000 19 LYS B N 1
ATOM 3675 C CA . LYS B 1 19 ? -2.64800 38.80800 44.78800 1.000 46.07000 19 LYS B CA 1
ATOM 3676 C C . LYS B 1 19 ? -3.69400 39.06400 43.70700 1.000 46.07000 19 LYS B C 1
ATOM 3677 O O . LYS B 1 19 ? -4.84300 39.40200 43.99500 1.000 46.07000 19 LYS B O 1
ATOM 3683 N N . GLU B 1 20 ? -3.29700 38.92000 42.44100 1.000 49.06000 20 GLU B N 1
ATOM 3684 C CA . GLU B 1 20 ? -4.19400 39.11900 41.30600 1.000 49.06000 20 GLU B CA 1
ATOM 3685 C C . GLU B 1 20 ? -4.51900 37.79000 40.64400 1.000 49.06000 20 GLU B C 1
ATOM 3686 O O . GLU B 1 20 ? -3.59800 37.08100 40.21100 1.000 49.06000 20 GLU B O 1
ATOM 3692 N N . PRO B 1 21 ? -5.79400 37.40900 40.54300 1.000 48.07000 21 PRO B N 1
ATOM 3693 C CA . PRO B 1 21 ? -6.18100 36.17400 39.82600 1.000 48.07000 21 PRO B CA 1
ATOM 3694 C C . PRO B 1 21 ? -6.19500 36.36000 38.31000 1.000 48.07000 21 PRO B C 1
ATOM 3695 O O . PRO B 1 21 ? -7.22900 36.50900 37.65900 1.000 48.07000 21 PRO B O 1
ATOM 3699 N N . ILE B 1 22 ? -4.99700 36.35500 37.72000 1.000 41.99000 22 ILE B N 1
ATOM 3700 C CA . ILE B 1 22 ? -4.86900 36.56400 36.28300 1.000 41.99000 22 ILE B CA 1
ATOM 3701 C C . ILE B 1 22 ? -5.42200 35.39400 35.48200 1.000 41.99000 22 ILE B C 1
ATOM 3702 O O . ILE B 1 22 ? -5.70300 35.54600 34.28700 1.000 41.99000 22 ILE B O 1
ATOM 3707 N N . HIS B 1 23 ? -5.58000 34.22700 36.10300 1.000 41.29000 23 HIS B N 1
ATOM 3708 C CA . HIS B 1 23 ? -5.99600 33.03000 35.38400 1.000 41.29000 23 HIS B CA 1
ATOM 3709 C C . HIS B 1 23 ? -7.48300 33.00600 35.05600 1.000 41.29000 23 HIS B C 1
ATOM 3710 O O . HIS B 1 23 ? -7.91000 32.14800 34.27600 1.000 41.29000 23 HIS B O 1
ATOM 3717 N N . ILE B 1 24 ? -8.28000 33.90800 35.61900 1.000 42.07000 24 ILE B N 1
ATOM 3718 C CA . ILE B 1 24 ? -9.69700 33.96800 35.27400 1.000 42.07000 24 ILE B CA 1
ATOM 3719 C C . ILE B 1 24 ? -10.08100 35.40800 34.94700 1.000 42.07000 24 ILE B C 1
ATOM 3720 O O . ILE B 1 24 ? -10.86300 36.02400 35.68600 1.000 42.07000 24 ILE B O 1
ATOM 3725 N N . PRO B 1 25 ? -9.56900 35.98400 33.85500 1.000 42.94000 25 PRO B N 1
ATOM 3726 C CA . PRO B 1 25 ? -10.03200 37.32200 33.45100 1.000 42.94000 25 PRO B CA 1
ATOM 3727 C C . PRO B 1 25 ? -11.51400 37.38800 33.13500 1.000 42.94000 25 PRO B C 1
ATOM 3728 O O . PRO B 1 25 ? -12.14000 38.43300 33.34300 1.000 42.94000 25 PRO B O 1
ATOM 3732 N N . GLY B 1 26 ? -12.09400 36.30000 32.63100 1.000 42.93000 26 GLY B N 1
ATOM 3733 C CA . GLY B 1 26 ? -13.40900 36.34600 32.03700 1.000 42.93000 26 GLY B CA 1
ATOM 3734 C C . GLY B 1 26 ? -13.41900 36.78700 30.59100 1.000 42.93000 26 GLY B C 1
ATOM 3735 O O . GLY B 1 26 ? -14.49300 36.82600 29.97500 1.000 42.93000 26 GLY B O 1
ATOM 3736 N N . PHE B 1 27 ? -12.25600 37.10200 30.02500 1.000 43.26000 27 PHE B N 1
ATOM 3737 C CA . PHE B 1 27 ? -12.11600 37.56300 28.65400 1.000 43.26000 27 PHE B CA 1
ATOM 3738 C C . PHE B 1 27 ? -11.07000 36.70300 27.95900 1.000 43.26000 27 PHE B C 1
ATOM 3739 O O . PHE B 1 27 ? -10.30800 35.97500 28.60000 1.000 43.26000 27 PHE B O 1
ATOM 3747 N N . VAL B 1 28 ? -11.03200 36.78900 26.62700 1.000 41.26000 28 VAL B N 1
ATOM 3748 C CA . VAL B 1 28 ? -10.04300 36.07700 25.82600 1.000 41.26000 28 VAL B CA 1
ATOM 3749 C C . VAL B 1 28 ? -9.57200 36.98600 24.70000 1.000 41.26000 28 VAL B C 1
ATOM 3750 O O . VAL B 1 28 ? -10.21200 37.98500 24.36500 1.000 41.26000 28 VAL B O 1
ATOM 3754 N N . GLN B 1 29 ? -8.42400 36.63200 24.12800 1.000 37.68000 29 GLN B N 1
ATOM 3755 C CA . GLN B 1 29 ? -7.89600 37.39800 23.01400 1.000 37.68000 29 GLN B CA 1
ATOM 3756 C C . GLN B 1 29 ? -8.77800 37.20700 21.78300 1.000 37.68000 29 GLN B C 1
ATOM 3757 O O . GLN B 1 29 ? -9.17500 36.07800 21.47200 1.000 37.68000 29 GLN B O 1
ATOM 3763 N N . PRO B 1 30 ? -9.09800 38.29000 21.07300 1.000 42.73000 30 PRO B N 1
ATOM 3764 C CA . PRO B 1 30 ? -10.07700 38.20400 19.97600 1.000 42.73000 30 PRO B CA 1
ATOM 3765 C C . PRO B 1 30 ? -9.70300 37.23300 18.87200 1.000 42.73000 30 PRO B C 1
ATOM 3766 O O . PRO B 1 30 ? -10.60300 36.64500 18.25700 1.000 42.73000 30 PRO B O 1
ATOM 3770 N N . HIS B 1 31 ? -8.41300 37.04100 18.59700 1.000 38.91000 31 HIS B N 1
ATOM 3771 C CA . HIS B 1 31 ? -8.01800 36.32200 17.39000 1.000 38.91000 31 HIS B CA 1
ATOM 3772 C C . HIS B 1 31 ? -8.45200 34.86100 17.40900 1.000 38.91000 31 HIS B C 1
ATOM 3773 O O . HIS B 1 31 ? -8.47600 34.22400 16.35100 1.000 38.91000 31 HIS B O 1
ATOM 3780 N N . GLY B 1 32 ? -8.78800 34.31200 18.58000 1.000 42.10000 32 GLY B N 1
ATOM 3781 C CA . GLY B 1 32 ? -9.36100 32.98900 18.67900 1.000 42.10000 32 GLY B CA 1
ATOM 3782 C C . GLY B 1 32 ? -10.77700 33.02200 19.23900 1.000 42.10000 32 GLY B C 1
ATOM 3783 O O . GLY B 1 32 ? -11.28000 34.06300 19.67700 1.000 42.10000 32 GLY B O 1
ATOM 3784 N N . VAL B 1 33 ? -11.41600 31.85400 19.21500 1.000 44.58000 33 VAL B N 1
ATOM 3785 C CA . VAL B 1 33 ? -12.75100 31.65300 19.76700 1.000 44.58000 33 VAL B CA 1
ATOM 3786 C C . VAL B 1 33 ? -12.66900 30.56700 20.82700 1.000 44.58000 33 VAL B C 1
ATOM 3787 O O . VAL B 1 33 ? -12.19900 29.45900 20.55000 1.000 44.58000 33 VAL B O 1
ATOM 3791 N N . LEU B 1 34 ? -13.12200 30.87900 22.03500 1.000 46.34000 34 LEU B N 1
ATOM 3792 C CA . LEU B 1 34 ? -13.15500 29.90200 23.11200 1.000 46.34000 34 LEU B CA 1
ATOM 3793 C C . LEU B 1 34 ? -14.55600 29.32200 23.25100 1.000 46.34000 34 LEU B C 1
ATOM 3794 O O . LEU B 1 34 ? -15.55400 30.03600 23.11100 1.000 46.34000 34 LEU B O 1
ATOM 3799 N N . LEU B 1 35 ? -14.62200 28.01900 23.53000 1.000 50.44000 35 LEU B N 1
ATOM 3800 C CA . LEU B 1 35 ? -15.88900 27.31900 23.73900 1.000 50.44000 35 LEU B CA 1
ATOM 3801 C C . LEU B 1 35 ? -15.72300 26.39300 24.93800 1.000 50.44000 35 LEU B C 1
ATOM 3802 O O . LEU B 1 35 ? -15.05500 25.36100 24.83600 1.000 50.44000 35 LEU B O 1
ATOM 3807 N N . ALA B 1 36 ? -16.31100 26.77000 26.06900 1.000 53.44000 36 ALA B N 1
ATOM 3808 C CA . ALA B 1 36 ? -16.30200 25.94100 27.27000 1.000 53.44000 36 ALA B CA 1
ATOM 3809 C C . ALA B 1 36 ? -17.54500 25.06100 27.24800 1.000 53.44000 36 ALA B C 1
ATOM 3810 O O . ALA B 1 36 ? -18.66200 25.55300 27.45300 1.000 53.44000 36 ALA B O 1
ATOM 3812 N N . ILE B 1 37 ? -17.35800 23.76600 26.99100 1.000 56.35000 37 ILE B N 1
ATOM 3813 C CA . ILE B 1 37 ? -18.46500 22.83400 26.82100 1.000 56.35000 37 ILE B CA 1
ATOM 3814 C C . ILE B 1 37 ? -18.45200 21.82600 27.96200 1.000 56.35000 37 ILE B C 1
ATOM 3815 O O . ILE B 1 37 ? -17.38800 21.39200 28.41400 1.000 56.35000 37 ILE B O 1
ATOM 3820 N N . LYS B 1 38 ? -19.63900 21.46000 28.43200 1.000 62.73000 38 LYS B N 1
ATOM 3821 C CA . LYS B 1 38 ? -19.75600 20.52100 29.54000 1.000 62.73000 38 LYS B CA 1
ATOM 3822 C C . LYS B 1 38 ? -19.73500 19.09100 29.01200 1.000 62.73000 38 LYS B C 1
ATOM 3823 O O . LYS B 1 38 ? -20.52600 18.73400 28.13200 1.000 62.73000 38 LYS B O 1
ATOM 3829 N N . GLU B 1 39 ? -18.81600 18.27800 29.53900 1.000 60.86000 39 GLU B N 1
ATOM 3830 C CA . GLU B 1 39 ? -18.71500 16.87200 29.18100 1.000 60.86000 39 GLU B CA 1
ATOM 3831 C C . GLU B 1 39 ? -19.80500 16.06100 29.88000 1.000 60.86000 39 GLU B C 1
ATOM 3832 O O . GLU B 1 39 ? -20.22100 16.39700 30.99200 1.000 60.86000 39 GLU B O 1
ATOM 3838 N N . PRO B 1 40 ? -20.28700 14.97700 29.25000 1.000 63.17000 40 PRO B N 1
ATOM 3839 C CA . PRO B 1 40 ? -19.98000 14.50700 27.89300 1.000 63.17000 40 PRO B CA 1
ATOM 3840 C C . PRO B 1 40 ? -21.07800 14.82500 26.88100 1.000 63.17000 40 PRO B C 1
ATOM 3841 O O . PRO B 1 40 ? -21.13300 14.21900 25.81500 1.000 63.17000 40 PRO B O 1
ATOM 3845 N N . GLU B 1 41 ? -21.96700 15.76900 27.18100 1.000 62.67000 41 GLU B N 1
ATOM 3846 C CA . GLU B 1 41 ? -23.06700 16.09600 26.28100 1.000 62.67000 41 GLU B CA 1
ATOM 3847 C C . GLU B 1 41 ? -22.66400 17.05500 25.16900 1.000 62.67000 41 GLU B C 1
ATOM 3848 O O . GLU B 1 41 ? -23.49300 17.34400 24.29900 1.000 62.67000 41 GLU B O 1
ATOM 3854 N N . LEU B 1 42 ? -21.42600 17.55600 25.18400 1.000 61.86000 42 LEU B N 1
ATOM 3855 C CA . LEU B 1 42 ? -20.95700 18.56600 24.23300 1.000 61.86000 42 LEU B CA 1
ATOM 3856 C C . LEU B 1 42 ? -21.82200 19.82200 24.27600 1.000 61.86000 42 LEU B C 1
ATOM 3857 O O . LEU B 1 42 ? -22.00500 20.50000 23.26300 1.000 61.86000 42 LEU B O 1
ATOM 3862 N N . THR B 1 43 ? -22.35300 20.14000 25.45400 1.000 63.20000 43 THR B N 1
ATOM 3863 C CA . THR B 1 43 ? -23.20300 21.31000 25.63200 1.000 63.20000 43 THR B CA 1
ATOM 3864 C C . THR B 1 43 ? -22.33100 22.54400 25.83500 1.000 63.20000 43 THR B C 1
ATOM 3865 O O . THR B 1 43 ? -21.54700 22.60300 26.78700 1.000 63.20000 43 THR B O 1
ATOM 3869 N N . ILE B 1 44 ? -22.48900 23.54300 24.96500 1.000 59.57000 44 ILE B N 1
ATOM 3870 C CA . ILE B 1 44 ? -21.61300 24.71100 24.98100 1.000 59.57000 44 ILE B CA 1
ATOM 3871 C C . ILE B 1 44 ? -22.05100 25.66500 26.08400 1.000 59.57000 44 ILE B C 1
ATOM 3872 O O . ILE B 1 44 ? -22.83300 26.59300 25.84500 1.000 59.57000 44 ILE B O 1
ATOM 3877 N N . LEU B 1 45 ? -21.54900 25.43900 27.30000 1.000 59.30000 45 LEU B N 1
ATOM 3878 C CA . LEU B 1 45 ? -21.94400 26.27000 28.43300 1.000 59.30000 45 LEU B CA 1
ATOM 3879 C C . LEU B 1 45 ? -21.48200 27.71400 28.28400 1.000 59.30000 45 LEU B C 1
ATOM 3880 O O . LEU B 1 45 ? -22.15900 28.62800 28.77100 1.000 59.30000 45 LEU B O 1
ATOM 3885 N N . GLN B 1 46 ? -20.35100 27.94800 27.61800 1.000 54.54000 46 GLN B N 1
ATOM 3886 C CA . GLN B 1 46 ? -19.79600 29.29400 27.53500 1.000 54.54000 46 GLN B CA 1
ATOM 3887 C C . GLN B 1 46 ? -19.12100 29.49700 26.18700 1.000 54.54000 46 GLN B C 1
ATOM 3888 O O . GLN B 1 46 ? -18.50900 28.57700 25.64000 1.000 54.54000 46 GLN B O 1
ATOM 3894 N N . VAL B 1 47 ? -19.21100 30.72500 25.67300 1.000 53.39000 47 VAL B N 1
ATOM 3895 C CA . VAL B 1 47 ? -18.56600 31.10700 24.42200 1.000 53.39000 47 VAL B CA 1
ATOM 3896 C C . VAL B 1 47 ? -17.94400 32.48400 24.59000 1.000 53.39000 47 VAL B C 1
ATOM 3897 O O . VAL B 1 47 ? -18.43100 33.31900 25.35900 1.000 53.39000 47 VAL B O 1
ATOM 3901 N N . SER B 1 48 ? -16.85000 32.71200 23.87100 1.000 51.73000 48 SER B N 1
ATOM 3902 C CA . SER B 1 48 ? -16.34300 34.06500 23.70300 1.000 51.73000 48 SER B CA 1
ATOM 3903 C C . SER B 1 48 ? -17.34800 34.88600 22.90500 1.000 51.73000 48 SER B C 1
ATOM 3904 O O . SER B 1 48 ? -18.00400 34.37300 21.99400 1.000 51.73000 48 SER B O 1
ATOM 3907 N N . ASN B 1 49 ? -17.47400 36.16800 23.25100 1.000 54.74000 49 ASN B N 1
ATOM 3908 C CA . ASN B 1 49 ? -18.51100 36.99200 22.63700 1.000 54.74000 49 ASN B CA 1
ATOM 3909 C C . ASN B 1 49 ? -18.25600 37.24800 21.15800 1.000 54.74000 49 ASN B C 1
ATOM 3910 O O . ASN B 1 49 ? -19.18100 37.65100 20.44500 1.000 54.74000 49 ASN B O 1
ATOM 3915 N N . ASN B 1 50 ? -17.03400 37.03100 20.68200 1.000 55.94000 50 ASN B N 1
ATOM 3916 C CA . ASN B 1 50 ? -16.67500 37.32500 19.30100 1.000 55.94000 50 ASN B CA 1
ATOM 3917 C C . ASN B 1 50 ? -17.10000 36.23100 18.32500 1.000 55.94000 50 ASN B C 1
ATOM 3918 O O . ASN B 1 50 ? -16.67100 36.26100 17.16700 1.000 55.94000 50 ASN B O 1
ATOM 3923 N N . THR B 1 51 ? -17.92100 35.27000 18.76200 1.000 62.24000 51 THR B N 1
ATOM 3924 C CA . THR B 1 51 ? -18.30400 34.16900 17.88300 1.000 62.24000 51 THR B CA 1
ATOM 3925 C C . THR B 1 51 ? -19.06100 34.65200 16.65200 1.000 62.24000 51 THR B C 1
ATOM 3926 O O . THR B 1 51 ? -18.91600 34.06900 15.57300 1.000 62.24000 51 THR B O 1
ATOM 3930 N N . TYR B 1 52 ? -19.85300 35.72000 16.78200 1.000 69.30000 52 TYR B N 1
ATOM 3931 C CA . TYR B 1 52 ? -20.71700 36.12900 15.67800 1.000 69.30000 52 TYR B CA 1
ATOM 3932 C C . TYR B 1 52 ? -19.92700 36.60000 14.46300 1.000 69.30000 52 TYR B C 1
ATOM 3933 O O . TYR B 1 52 ? -20.38400 36.42800 13.32700 1.000 69.30000 52 TYR B O 1
ATOM 3942 N N . ASN B 1 53 ? -18.74400 37.17900 14.66800 1.000 68.22000 53 ASN B N 1
ATOM 3943 C CA . ASN B 1 53 ? -18.00400 37.75000 13.54700 1.000 68.22000 53 ASN B CA 1
ATOM 3944 C C . ASN B 1 53 ? -17.22200 36.68200 12.78800 1.000 68.22000 53 ASN B C 1
ATOM 3945 O O . ASN B 1 53 ? -17.38900 36.51900 11.57500 1.000 68.22000 53 ASN B O 1
ATOM 3950 N N . CYS B 1 54 ? -16.36800 35.94200 13.49000 1.000 65.95000 54 CYS B N 1
ATOM 3951 C CA . CYS B 1 54 ? -15.50200 34.94500 12.87400 1.000 65.95000 54 CYS B CA 1
ATOM 3952 C C . CYS B 1 54 ? -16.14200 33.56600 12.77700 1.000 65.95000 54 CYS B C 1
ATOM 3953 O O . CYS B 1 54 ? -15.48400 32.62700 12.31700 1.000 65.95000 54 CYS B O 1
ATOM 3956 N N . LEU B 1 55 ? -17.39300 33.41100 13.21000 1.000 65.24000 55 LEU B N 1
ATOM 3957 C CA . LEU B 1 55 ? -18.08400 32.13100 13.11900 1.000 65.24000 55 LEU B CA 1
ATOM 3958 C C . LEU B 1 55 ? -19.43900 32.19700 12.43600 1.000 65.24000 55 LEU B C 1
ATOM 3959 O O . LEU B 1 55 ? -19.95300 31.14300 12.04200 1.000 65.24000 55 LEU B O 1
ATOM 3964 N N . GLY B 1 56 ? -20.03800 33.37500 12.28300 1.000 69.04000 56 GLY B N 1
ATOM 3965 C CA . GLY B 1 56 ? -21.37200 33.46100 11.73000 1.000 69.04000 56 GLY B CA 1
ATOM 3966 C C . GLY B 1 56 ? -22.46900 33.04700 12.68100 1.000 69.04000 56 GLY B C 1
ATOM 3967 O O . GLY B 1 56 ? -23.59700 32.81000 12.23600 1.000 69.04000 56 GLY B O 1
ATOM 3968 N N . PHE B 1 57 ? -22.17100 32.94800 13.97500 1.000 71.03000 57 PHE B N 1
ATOM 3969 C CA . PHE B 1 57 ? -23.10600 32.43900 14.97200 1.000 71.03000 57 PHE B CA 1
ATOM 3970 C C . PHE B 1 57 ? -23.10100 33.37200 16.17400 1.000 71.03000 57 PHE B C 1
ATOM 3971 O O . PHE B 1 57 ? -22.05600 33.57200 16.80000 1.000 71.03000 57 PHE B O 1
ATOM 3979 N N . HIS B 1 58 ? -24.27100 33.91000 16.51200 1.000 71.21000 58 HIS B N 1
ATOM 3980 C CA . HIS B 1 58 ? -24.36800 34.86700 17.60000 1.000 71.21000 58 HIS B CA 1
ATOM 3981 C C . HIS B 1 58 ? -24.00900 34.20200 18.92900 1.000 71.21000 58 HIS B C 1
ATOM 3982 O O . HIS B 1 58 ? -24.19300 32.99200 19.09700 1.000 71.21000 58 HIS B O 1
ATOM 3989 N N . PRO B 1 59 ? -23.47300 34.96700 19.88400 1.000 68.90000 59 PRO B N 1
ATOM 3990 C CA . PRO B 1 59 ? -23.15700 34.38100 21.19700 1.000 68.90000 59 PRO B CA 1
ATOM 3991 C C . PRO B 1 59 ? -24.36300 33.75700 21.88000 1.000 68.90000 59 PRO B C 1
ATOM 3992 O O . PRO B 1 59 ? -24.20800 32.75300 22.58900 1.000 68.90000 59 PRO B O 1
ATOM 3996 N N . GLU B 1 60 ? -25.56000 34.32500 21.70000 1.000 72.35000 60 GLU B N 1
ATOM 3997 C CA . GLU B 1 60 ? -26.76200 33.71500 22.25900 1.000 72.35000 60 GLU B CA 1
ATOM 3998 C C . GLU B 1 60 ? -27.17000 32.45000 21.51500 1.000 72.35000 60 GLU B C 1
ATOM 3999 O O . GLU B 1 60 ? -27.89400 31.62400 22.08000 1.000 72.35000 60 GLU B O 1
ATOM 4005 N N . GLU B 1 61 ? -26.72600 32.28100 20.26600 1.000 73.63000 61 GLU B N 1
ATOM 4006 C CA . GLU B 1 61 ? -27.09300 31.10000 19.49300 1.000 73.63000 61 GLU B CA 1
ATOM 4007 C C . GLU B 1 61 ? -26.49600 29.82200 20.06300 1.000 73.63000 61 GLU B C 1
ATOM 4008 O O . GLU B 1 61 ? -27.03300 28.73800 19.80800 1.000 73.63000 61 GLU B O 1
ATOM 4014 N N . LEU B 1 62 ? -25.39800 29.91600 20.81900 1.000 66.47000 62 LEU B N 1
ATOM 4015 C CA . LEU B 1 62 ? -24.71800 28.74600 21.38000 1.000 66.47000 62 LEU B CA 1
ATOM 4016 C C . LEU B 1 62 ? -24.54200 28.97300 22.87900 1.000 66.47000 62 LEU B C 1
ATOM 4017 O O . LEU B 1 62 ? -23.44500 29.27600 23.35500 1.000 66.47000 62 LEU B O 1
ATOM 4022 N N . LEU B 1 63 ? -25.63700 28.83000 23.62200 1.000 65.44000 63 LEU B N 1
ATOM 4023 C CA . LEU B 1 63 ? -25.61200 28.87600 25.07900 1.000 65.44000 63 LEU B CA 1
ATOM 4024 C C . LEU B 1 63 ? -26.46200 27.72600 25.59200 1.000 65.44000 63 LEU B C 1
ATOM 4025 O O . LEU B 1 63 ? -27.66700 27.67800 25.32400 1.000 65.44000 63 LEU B O 1
ATOM 4030 N N . ASN B 1 64 ? -25.83200 26.80100 26.31500 1.000 63.41000 64 ASN B N 1
ATOM 4031 C CA . ASN B 1 64 ? -26.43900 25.53300 26.71600 1.000 63.41000 64 ASN B CA 1
ATOM 4032 C C . ASN B 1 64 ? -26.93700 24.73500 25.51600 1.000 63.41000 64 ASN B C 1
ATOM 4033 O O . ASN B 1 64 ? -27.84600 23.90900 25.64500 1.000 63.41000 64 ASN B O 1
ATOM 4038 N N . GLN B 1 65 ? -26.34900 24.97100 24.34700 1.000 68.39000 65 GLN B N 1
ATOM 4039 C CA . GLN B 1 65 ? -26.53700 24.31400 23.06800 1.000 68.39000 65 GLN B CA 1
ATOM 4040 C C . GLN B 1 65 ? -25.48100 23.23500 22.86400 1.000 68.39000 65 GLN B C 1
ATOM 4041 O O . GLN B 1 65 ? -24.35000 23.37200 23.33400 1.000 68.39000 65 GLN B O 1
ATOM 4047 N N . PRO B 1 66 ? -25.82000 22.14900 22.17000 1.000 68.67000 66 PRO B N 1
ATOM 4048 C CA . PRO B 1 66 ? -24.80100 21.15000 21.82600 1.000 68.67000 66 PRO B CA 1
ATOM 4049 C C . PRO B 1 66 ? -23.73000 21.72900 20.91000 1.000 68.67000 66 PRO B C 1
ATOM 4050 O O . PRO B 1 66 ? -23.99600 22.59800 20.07600 1.000 68.67000 66 PRO B O 1
ATOM 4054 N N . LEU B 1 67 ? -22.49900 21.23300 21.07700 1.000 66.36000 67 LEU B N 1
ATOM 4055 C CA . LEU B 1 67 ? -21.42000 21.58100 20.15600 1.000 66.36000 67 LEU B CA 1
ATOM 4056 C C . LEU B 1 67 ? -21.70500 21.09800 18.74000 1.000 66.36000 67 LEU B C 1
ATOM 4057 O O . LEU B 1 67 ? -21.20300 21.68900 17.77700 1.000 66.36000 67 LEU B O 1
ATOM 4062 N N . ARG B 1 68 ? -22.52800 20.05900 18.59800 1.000 65.83000 68 ARG B N 1
ATOM 4063 C CA . ARG B 1 68 ? -22.81800 19.49100 17.28800 1.000 65.83000 68 ARG B CA 1
ATOM 4064 C C . ARG B 1 68 ? -23.48100 20.50200 16.36200 1.000 65.83000 68 ARG B C 1
ATOM 4065 O O . ARG B 1 68 ? -23.37900 20.37600 15.13800 1.000 65.83000 68 ARG B O 1
ATOM 4073 N N . LYS B 1 69 ? -24.17800 21.49800 16.92000 1.000 68.62000 69 LYS B N 1
ATOM 4074 C CA . LYS B 1 69 ? -24.79400 22.52500 16.08500 1.000 68.62000 69 LYS B CA 1
ATOM 4075 C C . LYS B 1 69 ? -23.76200 23.39800 15.38200 1.000 68.62000 69 LYS B C 1
ATOM 4076 O O . LYS B 1 69 ? -24.08600 24.01700 14.36400 1.000 68.62000 69 LYS B O 1
ATOM 4082 N N . LEU B 1 70 ? -22.54100 23.48200 15.90800 1.000 67.71000 70 LEU B N 1
ATOM 4083 C CA . LEU B 1 70 ? -21.50700 24.30800 15.29900 1.000 67.71000 70 LEU B CA 1
ATOM 4084 C C . LEU B 1 70 ? -20.47100 23.50900 14.52100 1.000 67.71000 70 LEU B C 1
ATOM 4085 O O . LEU B 1 70 ? -19.91300 24.02800 13.54700 1.000 67.71000 70 LEU B O 1
ATOM 4090 N N . LEU B 1 71 ? -20.19900 22.27000 14.91700 1.000 65.19000 71 LEU B N 1
ATOM 4091 C CA . LEU B 1 71 ? -19.20500 21.43400 14.26100 1.000 65.19000 71 LEU B CA 1
ATOM 4092 C C . LEU B 1 71 ? -19.87100 20.31800 13.46600 1.000 65.19000 71 LEU B C 1
ATOM 4093 O O . LEU B 1 71 ? -20.92600 19.80100 13.84700 1.000 65.19000 71 LEU B O 1
ATOM 4098 N N . GLU B 1 72 ? -19.23600 19.95000 12.35600 1.000 62.68000 72 GLU B N 1
ATOM 4099 C CA . GLU B 1 72 ? -19.71300 18.84700 11.53500 1.000 62.68000 72 GLU B CA 1
ATOM 4100 C C . GLU B 1 72 ? -19.62400 17.53200 12.30200 1.000 62.68000 72 GLU B C 1
ATOM 4101 O O . GLU B 1 72 ? -18.71100 17.31500 13.10400 1.000 62.68000 72 GLU B O 1
ATOM 4107 N N . SER B 1 73 ? -20.59600 16.65000 12.04900 1.000 57.26000 73 SER B N 1
ATOM 4108 C CA . SER B 1 73 ? -20.64500 15.38000 12.76700 1.000 57.26000 73 SER B CA 1
ATOM 4109 C C . SER B 1 73 ? -19.43500 14.50700 12.45900 1.000 57.26000 73 SER B C 1
ATOM 4110 O O . SER B 1 73 ? -19.03100 13.69300 13.29600 1.000 57.26000 73 SER B O 1
ATOM 4113 N N . GLU B 1 74 ? -18.84900 14.65600 11.26900 1.000 56.27000 74 GLU B N 1
ATOM 4114 C CA . GLU B 1 74 ? -17.63100 13.92000 10.94800 1.000 56.27000 74 GLU B CA 1
ATOM 4115 C C . GLU B 1 74 ? -16.46900 14.34500 11.83400 1.000 56.27000 74 GLU B C 1
ATOM 4116 O O . GLU B 1 74 ? -15.56400 13.54500 12.09700 1.000 56.27000 74 GLU B O 1
ATOM 4122 N N . GLN B 1 75 ? -16.47100 15.59500 12.29400 1.000 58.57000 75 GLN B N 1
ATOM 4123 C CA . GLN B 1 75 ? -15.38800 16.10100 13.12500 1.000 58.57000 75 GLN B CA 1
ATOM 4124 C C . GLN B 1 75 ? -15.62700 15.88400 14.61300 1.000 58.57000 75 GLN B C 1
ATOM 4125 O O . GLN B 1 75 ? -14.66100 15.67600 15.35800 1.000 58.57000 75 GLN B O 1
ATOM 4131 N N . ILE B 1 76 ? -16.88000 15.92700 15.07400 1.000 56.51000 76 ILE B N 1
ATOM 4132 C CA . ILE B 1 76 ? -17.14700 15.59100 16.46800 1.000 56.51000 76 ILE B CA 1
ATOM 4133 C C . ILE B 1 76 ? -16.96800 14.10200 16.72500 1.000 56.51000 76 ILE B C 1
ATOM 4134 O O . ILE B 1 76 ? -16.78200 13.69500 17.87700 1.000 56.51000 76 ILE B O 1
ATOM 4139 N N . ASP B 1 77 ? -17.03900 13.27000 15.68000 1.000 58.53000 77 ASP B N 1
ATOM 4140 C CA . ASP B 1 77 ? -16.74600 11.85200 15.85600 1.000 58.53000 77 ASP B CA 1
ATOM 4141 C C . ASP B 1 77 ? -15.29200 11.64300 16.25500 1.000 58.53000 77 ASP B C 1
ATOM 4142 O O . ASP B 1 77 ? -14.99100 10.82500 17.13200 1.000 58.53000 77 ASP B O 1
ATOM 4147 N N . PHE B 1 78 ? -14.37400 12.37700 15.62000 1.000 55.53000 78 PHE B N 1
ATOM 4148 C CA . PHE B 1 78 ? -12.98400 12.35300 16.05900 1.000 55.53000 78 PHE B CA 1
ATOM 4149 C C . PHE B 1 78 ? -12.82700 12.98300 17.43600 1.000 55.53000 78 PHE B C 1
ATOM 4150 O O . PHE B 1 78 ? -11.98300 12.54300 18.22400 1.000 55.53000 78 PHE B O 1
ATOM 4158 N N . LEU B 1 79 ? -13.63800 13.99800 17.74600 1.000 56.03000 79 LEU B N 1
ATOM 4159 C CA . LEU B 1 79 ? -13.51000 14.68400 19.02800 1.000 56.03000 79 LEU B CA 1
ATOM 4160 C C . LEU B 1 79 ? -13.84000 13.75700 20.19200 1.000 56.03000 79 LEU B C 1
ATOM 4161 O O . LEU B 1 79 ? -13.22800 13.85400 21.26100 1.000 56.03000 79 LEU B O 1
ATOM 4166 N N . ASN B 1 80 ? -14.80000 12.84800 20.00600 1.000 56.23000 80 ASN B N 1
ATOM 4167 C CA . ASN B 1 80 ? -15.09300 11.87900 21.05700 1.000 56.23000 80 ASN B CA 1
ATOM 4168 C C . ASN B 1 80 ? -13.93600 10.90300 21.24400 1.000 56.23000 80 ASN B C 1
ATOM 4169 O O . ASN B 1 80 ? -13.60800 10.52500 22.37700 1.000 56.23000 80 ASN B O 1
ATOM 4174 N N . ASP B 1 81 ? -13.29000 10.50600 20.14400 1.000 56.10000 81 ASP B N 1
ATOM 4175 C CA . ASP B 1 81 ? -12.12100 9.64000 20.24300 1.000 56.10000 81 ASP B CA 1
ATOM 4176 C C . ASP B 1 81 ? -10.95800 10.35500 20.91600 1.000 56.10000 81 ASP B C 1
ATOM 4177 O O . ASP B 1 81 ? -10.12700 9.71200 21.56800 1.000 56.10000 81 ASP B O 1
ATOM 4182 N N . CYS B 1 82 ? -10.88000 11.67900 20.76900 1.000 51.73000 82 CYS B N 1
ATOM 4183 C CA . CYS B 1 82 ? -9.88300 12.44500 21.50800 1.000 51.73000 82 CYS B CA 1
ATOM 4184 C C . CYS B 1 82 ? -10.23700 12.52800 22.98800 1.000 51.73000 82 CYS B C 1
ATOM 4185 O O . CYS B 1 82 ? -9.35600 12.42700 23.85000 1.000 51.73000 82 CYS B O 1
ATOM 4188 N N . LEU B 1 83 ? -11.52300 12.71200 23.29900 1.000 52.85000 83 LEU B N 1
ATOM 4189 C CA . LEU B 1 83 ? -11.96000 12.80600 24.68800 1.000 52.85000 83 LEU B CA 1
ATOM 4190 C C . LEU B 1 83 ? -11.83700 11.48500 25.43300 1.000 52.85000 83 LEU B C 1
ATOM 4191 O O . LEU B 1 83 ? -11.74900 11.49200 26.66600 1.000 52.85000 83 LEU B O 1
ATOM 4196 N N . THR B 1 84 ? -11.83800 10.35400 24.72200 1.000 52.09000 84 THR B N 1
ATOM 4197 C CA . THR B 1 84 ? -11.63000 9.07000 25.38600 1.000 52.09000 84 THR B CA 1
ATOM 4198 C C . THR B 1 84 ? -10.24500 8.96200 26.01100 1.000 52.09000 84 THR B C 1
ATOM 4199 O O . THR B 1 84 ? -10.06600 8.19600 26.96300 1.000 52.09000 84 THR B O 1
ATOM 4203 N N . GLN B 1 85 ? -9.27000 9.71000 25.50300 1.000 49.86000 85 GLN B N 1
ATOM 4204 C CA . GLN B 1 85 ? -7.89900 9.60500 25.98200 1.000 49.86000 85 GLN B CA 1
ATOM 4205 C C . GLN B 1 85 ? -7.75900 10.16000 27.39600 1.000 49.86000 85 GLN B C 1
ATOM 4206 O O . GLN B 1 85 ? -8.54700 10.99700 27.84500 1.000 49.86000 85 GLN B O 1
ATOM 4212 N N . GLU B 1 86 ? -6.74000 9.66400 28.10700 1.000 44.99000 86 GLU B N 1
ATOM 4213 C CA . GLU B 1 86 ? -6.44600 10.16600 29.44700 1.000 44.99000 86 GLU B CA 1
ATOM 4214 C C . GLU B 1 86 ? -6.05500 11.64100 29.42600 1.000 44.99000 86 GLU B C 1
ATOM 4215 O O . GLU B 1 86 ? -6.35400 12.37600 30.37500 1.000 44.99000 86 GLU B O 1
ATOM 4221 N N . ASP B 1 87 ? -5.41000 12.09300 28.35000 1.000 48.25000 87 ASP B N 1
ATOM 4222 C CA . ASP B 1 87 ? -5.02900 13.49300 28.18400 1.000 48.25000 87 ASP B CA 1
ATOM 4223 C C . ASP B 1 87 ? -5.32100 13.91200 26.75300 1.000 48.25000 87 ASP B C 1
ATOM 4224 O O . ASP B 1 87 ? -4.78100 13.32900 25.80800 1.000 48.25000 87 ASP B O 1
ATOM 4229 N N . ILE B 1 88 ? -6.16800 14.93100 26.60300 1.000 47.20000 88 ILE B N 1
ATOM 4230 C CA . ILE B 1 88 ? -6.63900 15.34100 25.28400 1.000 47.20000 88 ILE B CA 1
ATOM 4231 C C . ILE B 1 88 ? -5.53600 16.00000 24.46300 1.000 47.20000 88 ILE B C 1
ATOM 4232 O O . ILE B 1 88 ? -5.57300 15.96100 23.22500 1.000 47.20000 88 ILE B O 1
ATOM 4237 N N . GLN B 1 89 ? -4.52500 16.58100 25.11800 1.000 47.35000 89 GLN B N 1
ATOM 4238 C CA . GLN B 1 89 ? -3.57300 17.43800 24.41500 1.000 47.35000 89 GLN B CA 1
ATOM 4239 C C . GLN B 1 89 ? -2.76800 16.68400 23.36600 1.000 47.35000 89 GLN B C 1
ATOM 4240 O O . GLN B 1 89 ? -2.15400 17.32000 22.50000 1.000 47.35000 89 GLN B O 1
ATOM 4246 N N . ILE B 1 90 ? -2.74000 15.35200 23.43300 1.000 43.39000 90 ILE B N 1
ATOM 4247 C CA . ILE B 1 90 ? -2.02000 14.58000 22.42600 1.000 43.39000 90 ILE B CA 1
ATOM 4248 C C . ILE B 1 90 ? -2.60000 14.82500 21.04100 1.000 43.39000 90 ILE B C 1
ATOM 4249 O O . ILE B 1 90 ? -1.88000 14.76200 20.03700 1.000 43.39000 90 ILE B O 1
ATOM 4254 N N . VAL B 1 91 ? -3.90400 15.11300 20.95600 1.000 45.74000 91 VAL B N 1
ATOM 4255 C CA . VAL B 1 91 ? -4.54100 15.31100 19.65600 1.000 45.74000 91 VAL B CA 1
ATOM 4256 C C . VAL B 1 91 ? -4.42600 16.73600 19.13000 1.000 45.74000 91 VAL B C 1
ATOM 4257 O O . VAL B 1 91 ? -4.78200 16.98400 17.96800 1.000 45.74000 91 VAL B O 1
ATOM 4261 N N . ASN B 1 92 ? -3.95300 17.67800 19.93800 1.000 42.58000 92 ASN B N 1
ATOM 4262 C CA . ASN B 1 92 ? -3.81900 19.04700 19.46500 1.000 42.58000 92 ASN B CA 1
ATOM 4263 C C . ASN B 1 92 ? -2.66900 19.14600 18.46400 1.000 42.58000 92 ASN B C 1
ATOM 4264 O O . ASN B 1 92 ? -1.62400 18.51600 18.65400 1.000 42.58000 92 ASN B O 1
ATOM 4269 N N . PRO B 1 93 ? -2.82600 19.92900 17.38800 1.000 43.15000 93 PRO B N 1
ATOM 4270 C CA . PRO B 1 93 ? -4.00900 20.71100 17.01100 1.000 43.15000 93 PRO B CA 1
ATOM 4271 C C . PRO B 1 93 ? -4.97900 19.93000 16.12500 1.000 43.15000 93 PRO B C 1
ATOM 4272 O O . PRO B 1 93 ? -4.59200 19.38900 15.09200 1.000 43.15000 93 PRO B O 1
ATOM 4276 N N . VAL B 1 94 ? -6.25200 19.84100 16.51100 1.000 46.51000 94 VAL B N 1
ATOM 4277 C CA . VAL B 1 94 ? -7.24500 19.21500 15.64900 1.000 46.51000 94 VAL B CA 1
ATOM 4278 C C . VAL B 1 94 ? -7.55200 20.14300 14.48000 1.000 46.51000 94 VAL B C 1
ATOM 4279 O O . VAL B 1 94 ? -7.44500 21.37000 14.58600 1.000 46.51000 94 VAL B O 1
ATOM 4283 N N . GLU B 1 95 ? -7.92200 19.55900 13.34600 1.000 53.00000 95 GLU B N 1
ATOM 4284 C CA . GLU B 1 95 ? -8.25000 20.32700 12.14600 1.000 53.00000 95 GLU B CA 1
ATOM 4285 C C . GLU B 1 95 ? -9.76800 20.33800 11.98300 1.000 53.00000 95 GLU B C 1
ATOM 4286 O O . GLU B 1 95 ? -10.35000 19.39600 11.43900 1.000 53.00000 95 GLU B O 1
ATOM 4292 N N . PHE B 1 96 ? -10.41000 21.40500 12.45300 1.000 53.38000 96 PHE B N 1
ATOM 4293 C CA . PHE B 1 96 ? -11.85800 21.52000 12.32900 1.000 53.38000 96 PHE B CA 1
ATOM 4294 C C . PHE B 1 96 ? -12.23300 22.34000 11.09800 1.000 53.38000 96 PHE B C 1
ATOM 4295 O O . PHE B 1 96 ? -11.55200 23.30600 10.75200 1.000 53.38000 96 PHE B O 1
ATOM 4303 N N . ILE B 1 106 ? -11.37500 26.10000 7.66500 1.000 48.99000 106 ILE B N 1
ATOM 4304 C CA . ILE B 1 106 ? -10.06700 25.64700 8.11900 1.000 48.99000 106 ILE B CA 1
ATOM 4305 C C . ILE B 1 106 ? -9.72200 26.32800 9.43700 1.000 48.99000 106 ILE B C 1
ATOM 4306 O O . ILE B 1 106 ? -9.44500 27.52700 9.47000 1.000 48.99000 106 ILE B O 1
ATOM 4311 N N . PHE B 1 107 ? -9.73800 25.56300 10.52600 1.000 49.34000 107 PHE B N 1
ATOM 4312 C CA . PHE B 1 107 ? -9.45200 26.10300 11.84700 1.000 49.34000 107 PHE B CA 1
ATOM 4313 C C . PHE B 1 107 ? -8.63500 25.10000 12.64600 1.000 49.34000 107 PHE B C 1
ATOM 4314 O O . PHE B 1 107 ? -8.88800 23.89300 12.58800 1.000 49.34000 107 PHE B O 1
ATOM 4322 N N . ASP B 1 108 ? -7.65000 25.60500 13.38500 1.000 42.13000 108 ASP B N 1
ATOM 4323 C CA . ASP B 1 108 ? -6.89400 24.78300 14.32000 1.000 42.13000 108 ASP B CA 1
ATOM 4324 C C . ASP B 1 108 ? -7.55700 24.83500 15.68800 1.000 42.13000 108 ASP B C 1
ATOM 4325 O O . ASP B 1 108 ? -7.79500 25.92000 16.23000 1.000 42.13000 108 ASP B O 1
ATOM 4330 N N . GLY B 1 109 ? -7.84900 23.66500 16.23700 1.000 43.24000 109 GLY B N 1
ATOM 4331 C CA . GLY B 1 109 ? -8.51300 23.53900 17.52200 1.000 43.24000 109 GLY B CA 1
ATOM 4332 C C . GLY B 1 109 ? -7.56100 22.97700 18.56300 1.000 43.24000 109 GLY B C 1
ATOM 4333 O O . GLY B 1 109 ? -6.75000 22.09500 18.26900 1.000 43.24000 109 GLY B O 1
ATOM 4334 N N . ILE B 1 110 ? -7.67000 23.50600 19.77400 1.000 41.46000 110 ILE B N 1
ATOM 4335 C CA . ILE B 1 110 ? -6.89000 23.07500 20.92300 1.000 41.46000 110 ILE B CA 1
ATOM 4336 C C . ILE B 1 110 ? -7.87800 22.64800 21.99400 1.000 41.46000 110 ILE B C 1
ATOM 4337 O O . ILE B 1 110 ? -8.74300 23.43700 22.39600 1.000 41.46000 110 ILE B O 1
ATOM 4342 N N . ILE B 1 111 ? -7.76700 21.40000 22.43800 1.000 44.67000 111 ILE B N 1
ATOM 4343 C CA . ILE B 1 111 ? -8.67400 20.82600 23.42100 1.000 44.67000 111 ILE B CA 1
ATOM 4344 C C . ILE B 1 111 ? -7.88000 20.51400 24.68100 1.000 44.67000 111 ILE B C 1
ATOM 4345 O O . ILE B 1 111 ? -6.81600 19.88700 24.61100 1.000 44.67000 111 ILE B O 1
ATOM 4350 N N . HIS B 1 112 ? -8.40000 20.94700 25.82700 1.000 43.19000 112 HIS B N 1
ATOM 4351 C CA . HIS B 1 112 ? -7.76300 20.66600 27.11200 1.000 43.19000 112 HIS B CA 1
ATOM 4352 C C . HIS B 1 112 ? -8.80700 20.81200 28.20700 1.000 43.19000 112 HIS B C 1
ATOM 4353 O O . HIS B 1 112 ? -9.45700 21.85600 28.30900 1.000 43.19000 112 HIS B O 1
ATOM 4360 N N . ARG B 1 113 ? -8.98300 19.76200 29.00300 1.000 46.63000 113 ARG B N 1
ATOM 4361 C CA . ARG B 1 113 ? -9.92200 19.80500 30.11400 1.000 46.63000 113 ARG B CA 1
ATOM 4362 C C . ARG B 1 113 ? -9.43400 20.78400 31.17500 1.000 46.63000 113 ARG B C 1
ATOM 4363 O O . ARG B 1 113 ? -8.24300 20.83700 31.49000 1.000 46.63000 113 ARG B O 1
ATOM 4371 N N . SER B 1 114 ? -10.36000 21.56200 31.73000 1.000 48.06000 114 SER B N 1
ATOM 4372 C CA . SER B 1 114 ? -10.01400 22.51000 32.78500 1.000 48.06000 114 SER B CA 1
ATOM 4373 C C . SER B 1 114 ? -11.29100 22.97600 33.46700 1.000 48.06000 114 SER B C 1
ATOM 4374 O O . SER B 1 114 ? -12.16300 23.55700 32.81300 1.000 48.06000 114 SER B O 1
ATOM 4377 N N . ASN B 1 115 ? -11.38900 22.73900 34.77600 1.000 52.30000 115 ASN B N 1
ATOM 4378 C CA . ASN B 1 115 ? -12.50300 23.20600 35.60100 1.000 52.30000 115 ASN B CA 1
ATOM 4379 C C . ASN B 1 115 ? -13.84500 22.68000 35.08700 1.000 52.30000 115 ASN B C 1
ATOM 4380 O O . ASN B 1 115 ? -14.74700 23.43600 34.72000 1.000 52.30000 115 ASN B O 1
ATOM 4385 N N . GLY B 1 116 ? -13.96200 21.35500 35.07300 1.000 53.61000 116 GLY B N 1
ATOM 4386 C CA . GLY B 1 116 ? -15.20000 20.71500 34.67200 1.000 53.61000 116 GLY B CA 1
ATOM 4387 C C . GLY B 1 116 ? -15.40700 20.71700 33.17300 1.000 53.61000 116 GLY B C 1
ATOM 4388 O O . GLY B 1 116 ? -15.20500 19.69500 32.51000 1.000 53.61000 116 GLY B O 1
ATOM 4389 N N . VAL B 1 117 ? -15.82900 21.86100 32.63000 1.000 51.97000 117 VAL B N 1
ATOM 4390 C CA . VAL B 1 117 ? -16.03300 21.98100 31.19300 1.000 51.97000 117 VAL B CA 1
ATOM 4391 C C . VAL B 1 117 ? -14.70400 21.83500 30.46500 1.000 51.97000 117 VAL B C 1
ATOM 4392 O O . VAL B 1 117 ? -13.68200 22.40500 30.87100 1.000 51.97000 117 VAL B O 1
ATOM 4396 N N . VAL B 1 118 ? -14.70400 21.05200 29.38900 1.000 48.21000 118 VAL B N 1
ATOM 4397 C CA . VAL B 1 118 ? -13.55700 21.02100 28.49300 1.000 48.21000 118 VAL B CA 1
ATOM 4398 C C . VAL B 1 118 ? -13.53100 22.30300 27.66900 1.000 48.21000 118 VAL B C 1
ATOM 4399 O O . VAL B 1 118 ? -14.58000 22.84700 27.29100 1.000 48.21000 118 VAL B O 1
ATOM 4403 N N . ILE B 1 119 ? -12.32800 22.79600 27.38400 1.000 44.33000 119 ILE B N 1
ATOM 4404 C CA . ILE B 1 119 ? -12.14000 24.00900 26.59700 1.000 44.33000 119 ILE B CA 1
ATOM 4405 C C . ILE B 1 119 ? -11.77100 23.62100 25.17400 1.000 44.33000 119 ILE B C 1
ATOM 4406 O O . ILE B 1 119 ? -10.86800 22.80200 24.95900 1.000 44.33000 119 ILE B O 1
ATOM 4411 N N . LEU B 1 120 ? -12.46200 24.21100 24.20100 1.000 46.43000 120 LEU B N 1
ATOM 4412 C CA . LEU B 1 120 ? -12.11700 24.08200 22.78900 1.000 46.43000 120 LEU B CA 1
ATOM 4413 C C . LEU B 1 120 ? -11.79100 25.47400 22.27000 1.000 46.43000 120 LEU B C 1
ATOM 4414 O O . LEU B 1 120 ? -12.67100 26.33900 22.20100 1.000 46.43000 120 LEU B O 1
ATOM 4419 N N . GLU B 1 121 ? -10.52700 25.70100 21.93500 1.000 42.32000 121 GLU B N 1
ATOM 4420 C CA . GLU B 1 121 ? -10.08000 26.97700 21.39900 1.000 42.32000 121 GLU B CA 1
ATOM 4421 C C . GLU B 1 121 ? -9.85300 26.82900 19.90300 1.000 42.32000 121 GLU B C 1
ATOM 4422 O O . GLU B 1 121 ? -9.17800 25.89500 19.46700 1.000 42.32000 121 GLU B O 1
ATOM 4428 N N . LEU B 1 122 ? -10.41500 27.74200 19.12200 1.000 40.77000 122 LEU B N 1
ATOM 4429 C CA . LEU B 1 122 ? -10.30900 27.70300 17.67200 1.000 40.77000 122 LEU B CA 1
ATOM 4430 C C . LEU B 1 122 ? -9.55500 28.93000 17.19000 1.000 40.77000 122 LEU B C 1
ATOM 4431 O O . LEU B 1 122 ? -9.84200 30.04900 17.62200 1.000 40.77000 122 LEU B O 1
ATOM 4436 N N . GLU B 1 123 ? -8.60000 28.71400 16.29500 1.000 40.48000 123 GLU B N 1
ATOM 4437 C CA . GLU B 1 123 ? -7.83100 29.78900 15.69600 1.000 40.48000 123 GLU B CA 1
ATOM 4438 C C . GLU B 1 123 ? -7.81700 29.61200 14.18700 1.000 40.48000 123 GLU B C 1
ATOM 4439 O O . GLU B 1 123 ? -7.92200 28.48300 13.69100 1.000 40.48000 123 GLU B O 1
ATOM 4445 N N . PRO B 1 124 ? -7.70900 30.70300 13.43000 1.000 40.67000 124 PRO B N 1
ATOM 4446 C CA . PRO B 1 124 ? -7.58700 30.56500 11.97700 1.000 40.67000 124 PRO B CA 1
ATOM 4447 C C . PRO B 1 124 ? -6.33300 29.78500 11.61800 1.000 40.67000 124 PRO B C 1
ATOM 4448 O O . PRO B 1 124 ? -5.29100 29.92100 12.25900 1.000 40.67000 124 PRO B O 1
ATOM 4452 N N . ALA B 1 125 ? -6.44300 28.96100 10.58100 1.000 39.97000 125 ALA B N 1
ATOM 4453 C CA . ALA B 1 125 ? -5.37000 28.06200 10.18200 1.000 39.97000 125 ALA B CA 1
ATOM 4454 C C . ALA B 1 125 ? -4.55600 28.70200 9.06500 1.000 39.97000 125 ALA B C 1
ATOM 4455 O O . ALA B 1 125 ? -5.07600 28.94100 7.96900 1.000 39.97000 125 ALA B O 1
ATOM 4457 N N . ILE B 1 126 ? -3.28400 28.97300 9.34200 1.000 37.50000 126 ILE B N 1
ATOM 4458 C CA . ILE B 1 126 ? -2.37700 29.50300 8.33500 1.000 37.50000 126 ILE B CA 1
ATOM 4459 C C . ILE B 1 126 ? -2.11000 28.43900 7.27800 1.000 37.50000 126 ILE B C 1
ATOM 4460 O O . ILE B 1 126 ? -2.19200 27.24200 7.55700 1.000 37.50000 126 ILE B O 1
ATOM 4465 N N . ASN B 1 132 ? 6.23000 21.97000 1.93200 1.000 66.83000 132 ASN B N 1
ATOM 4466 C CA . ASN B 1 132 ? 6.18900 23.23500 2.65600 1.000 66.83000 132 ASN B CA 1
ATOM 4467 C C . ASN B 1 132 ? 6.59100 23.04300 4.11600 1.000 66.83000 132 ASN B C 1
ATOM 4468 O O . ASN B 1 132 ? 6.24800 22.03400 4.73400 1.000 66.83000 132 ASN B O 1
ATOM 4473 N N . TYR B 1 133 ? 7.32300 24.02100 4.65300 1.000 65.23000 133 TYR B N 1
ATOM 4474 C CA . TYR B 1 133 ? 7.80700 23.99900 6.03500 1.000 65.23000 133 TYR B CA 1
ATOM 4475 C C . TYR B 1 133 ? 8.65100 22.76100 6.33300 1.000 65.23000 133 TYR B C 1
ATOM 4476 O O . TYR B 1 133 ? 8.65000 22.25300 7.45700 1.000 65.23000 133 TYR B O 1
ATOM 4485 N N . PHE B 1 134 ? 9.37600 22.25800 5.32900 1.000 63.94000 134 PHE B N 1
ATOM 4486 C CA . PHE B 1 134 ? 10.32900 21.17800 5.56900 1.000 63.94000 134 PHE B CA 1
ATOM 4487 C C . PHE B 1 134 ? 11.63200 21.70800 6.15600 1.000 63.94000 134 PHE B C 1
ATOM 4488 O O . PHE B 1 134 ? 12.19100 21.11100 7.08900 1.000 63.94000 134 PHE B O 1
ATOM 4496 N N . ARG B 1 135 ? 12.11200 22.84200 5.63400 1.000 59.53000 135 ARG B N 1
ATOM 4497 C CA . ARG B 1 135 ? 13.29000 23.47900 6.20800 1.000 59.53000 135 ARG B CA 1
ATOM 4498 C C . ARG B 1 135 ? 13.05200 23.84500 7.66100 1.000 59.53000 135 ARG B C 1
ATOM 4499 O O . ARG B 1 135 ? 13.97800 23.78600 8.47500 1.000 59.53000 135 ARG B O 1
ATOM 4507 N N . PHE B 1 136 ? 11.80900 24.18400 8.00800 1.000 50.80000 136 PHE B N 1
ATOM 4508 C CA . PHE B 1 136 ? 11.48900 24.59000 9.37100 1.000 50.80000 136 PHE B CA 1
ATOM 4509 C C . PHE B 1 136 ? 11.72400 23.45100 10.35800 1.000 50.80000 136 PHE B C 1
ATOM 4510 O O . PHE B 1 136 ? 12.46000 23.60800 11.33800 1.000 50.80000 136 PHE B O 1
ATOM 4518 N N . TYR B 1 137 ? 11.12900 22.28200 10.10000 1.000 49.15000 137 TYR B N 1
ATOM 4519 C CA . TYR B 1 137 ? 11.34500 21.13800 10.98300 1.000 49.15000 137 TYR B CA 1
ATOM 4520 C C . TYR B 1 137 ? 12.78400 20.63500 10.92700 1.000 49.15000 137 TYR B C 1
ATOM 4521 O O . TYR B 1 137 ? 13.31200 20.15000 11.94100 1.000 49.15000 137 TYR B O 1
ATOM 4530 N N . HIS B 1 138 ? 13.44300 20.75400 9.76900 1.000 49.34000 138 HIS B N 1
ATOM 4531 C CA . HIS B 1 138 ? 14.83100 20.31000 9.68800 1.000 49.34000 138 HIS B CA 1
ATOM 4532 C C . HIS B 1 138 ? 15.73500 21.16600 10.57100 1.000 49.34000 138 HIS B C 1
ATOM 4533 O O . HIS B 1 138 ? 16.56100 20.64100 11.32800 1.000 49.34000 138 HIS B O 1
ATOM 4540 N N . LEU B 1 139 ? 15.57900 22.49100 10.51500 1.000 45.61000 139 LEU B N 1
ATOM 4541 C CA . LEU B 1 139 ? 16.35900 23.33100 11.41500 1.000 45.61000 139 LEU B CA 1
ATOM 4542 C C . LEU B 1 139 ? 15.86100 23.24700 12.85300 1.000 45.61000 139 LEU B C 1
ATOM 4543 O O . LEU B 1 139 ? 16.62300 23.55800 13.76900 1.000 45.61000 139 LEU B O 1
ATOM 4548 N N . VAL B 1 140 ? 14.62400 22.79500 13.08100 1.000 41.22000 140 VAL B N 1
ATOM 4549 C CA . VAL B 1 140 ? 14.18200 22.52100 14.44900 1.000 41.22000 140 VAL B CA 1
ATOM 4550 C C . VAL B 1 140 ? 14.99800 21.38400 15.05200 1.000 41.22000 140 VAL B C 1
ATOM 4551 O O . VAL B 1 140 ? 15.54100 21.49900 16.16100 1.000 41.22000 140 VAL B O 1
ATOM 4555 N N . LYS B 1 141 ? 15.09900 20.26300 14.33100 1.000 37.38000 141 LYS B N 1
ATOM 4556 C CA . LYS B 1 141 ? 15.91600 19.16900 14.85200 1.000 37.38000 141 LYS B CA 1
ATOM 4557 C C . LYS B 1 141 ? 17.39200 19.55300 14.90500 1.000 37.38000 141 LYS B C 1
ATOM 4558 O O . LYS B 1 141 ? 18.11200 19.13200 15.82400 1.000 37.38000 141 LYS B O 1
ATOM 4564 N N . LEU B 1 142 ? 17.85400 20.38000 13.96100 1.000 37.14000 142 LEU B N 1
ATOM 4565 C CA . LEU B 1 142 ? 19.22600 20.87200 14.03600 1.000 37.14000 142 LEU B CA 1
ATOM 4566 C C . LEU B 1 142 ? 19.44100 21.72100 15.28300 1.000 37.14000 142 LEU B C 1
ATOM 4567 O O . LEU B 1 142 ? 20.50100 21.65200 15.91400 1.000 37.14000 142 LEU B O 1
ATOM 4572 N N . ALA B 1 143 ? 18.43700 22.51200 15.66700 1.000 33.46000 143 ALA B N 1
ATOM 4573 C CA . ALA B 1 143 ? 18.54100 23.32100 16.87500 1.000 33.46000 143 ALA B CA 1
ATOM 4574 C C . ALA B 1 143 ? 18.53800 22.45300 18.12300 1.000 33.46000 143 ALA B C 1
ATOM 4575 O O . ALA B 1 143 ? 19.23300 22.75700 19.09800 1.000 33.46000 143 ALA B O 1
ATOM 4577 N N . ILE B 1 144 ? 17.76100 21.36900 18.11100 1.000 29.41000 144 ILE B N 1
ATOM 4578 C CA . ILE B 1 144 ? 17.78100 20.44600 19.24500 1.000 29.41000 144 ILE B CA 1
ATOM 4579 C C . ILE B 1 144 ? 19.16200 19.81900 19.38500 1.000 29.41000 144 ILE B C 1
ATOM 4580 O O . ILE B 1 144 ? 19.69700 19.68000 20.49700 1.000 29.41000 144 ILE B O 1
ATOM 4585 N N . GLY B 1 145 ? 19.78600 19.48500 18.25500 1.000 29.86000 145 GLY B N 1
ATOM 4586 C CA . GLY B 1 145 ? 21.12800 18.93300 18.31200 1.000 29.86000 145 GLY B CA 1
ATOM 4587 C C . GLY B 1 145 ? 22.15600 19.95500 18.75700 1.000 29.86000 145 GLY B C 1
ATOM 4588 O O . GLY B 1 145 ? 23.09800 19.62500 19.48500 1.000 29.86000 145 GLY B O 1
ATOM 4589 N N . LYS B 1 146 ? 21.99300 21.20900 18.33000 1.000 28.55000 146 LYS B N 1
ATOM 4590 C CA . LYS B 1 146 ? 22.89100 22.26400 18.78800 1.000 28.55000 146 LYS B CA 1
ATOM 4591 C C . LYS B 1 146 ? 22.74700 22.49700 20.28500 1.000 28.55000 146 LYS B C 1
ATOM 4592 O O . LYS B 1 146 ? 23.73400 22.78600 20.97100 1.000 28.55000 146 LYS B O 1
ATOM 4598 N N . LEU B 1 147 ? 21.52600 22.37200 20.80900 1.000 26.41000 147 LEU B N 1
ATOM 4599 C CA . LEU B 1 147 ? 21.33000 22.48800 22.25000 1.000 26.41000 147 LEU B CA 1
ATOM 4600 C C . LEU B 1 147 ? 21.98600 21.32900 22.98300 1.000 26.41000 147 LEU B C 1
ATOM 4601 O O . LEU B 1 147 ? 22.54000 21.51100 24.07400 1.000 26.41000 147 LEU B O 1
ATOM 4606 N N . GLN B 1 148 ? 21.94100 20.13100 22.39500 1.000 28.43000 148 GLN B N 1
ATOM 4607 C CA . GLN B 1 148 ? 22.56000 18.97100 23.02400 1.000 28.43000 148 GLN B CA 1
ATOM 4608 C C . GLN B 1 148 ? 24.08100 18.96900 22.91300 1.000 28.43000 148 GLN B C 1
ATOM 4609 O O . GLN B 1 148 ? 24.74000 18.24700 23.67000 1.000 28.43000 148 GLN B O 1
ATOM 4615 N N . SER B 1 149 ? 24.65000 19.75600 21.99700 1.000 29.05000 149 SER B N 1
ATOM 4616 C CA . SER B 1 149 ? 26.09700 19.84200 21.83200 1.000 29.05000 149 SER B CA 1
ATOM 4617 C C . SER B 1 149 ? 26.75800 20.81900 22.79900 1.000 29.05000 149 SER B C 1
ATOM 4618 O O . SER B 1 149 ? 27.99100 20.87500 22.85000 1.000 29.05000 149 SER B O 1
ATOM 4621 N N . THR B 1 150 ? 25.97600 21.57700 23.56000 1.000 27.72000 150 THR B N 1
ATOM 4622 C CA . THR B 1 150 ? 26.50200 22.59500 24.45700 1.000 27.72000 150 THR B CA 1
ATOM 4623 C C . THR B 1 150 ? 27.20000 21.96300 25.65700 1.000 27.72000 150 THR B C 1
ATOM 4624 O O . THR B 1 150 ? 26.98300 20.79700 25.99500 1.000 27.72000 150 THR B O 1
ATOM 4628 N N . LYS B 1 151 ? 28.08200 22.74600 26.28700 1.000 29.91000 151 LYS B N 1
ATOM 4629 C CA . LYS B 1 151 ? 28.74100 22.32700 27.51600 1.000 29.91000 151 LYS B CA 1
ATOM 4630 C C . LYS B 1 151 ? 28.53600 23.26500 28.70000 1.000 29.91000 151 LYS B C 1
ATOM 4631 O O . LYS B 1 151 ? 28.69600 22.82000 29.84200 1.000 29.91000 151 LYS B O 1
ATOM 4637 N N . THR B 1 152 ? 28.19400 24.53500 28.47400 1.000 26.48000 152 THR B N 1
ATOM 4638 C CA . THR B 1 152 ? 27.94300 25.48200 29.55400 1.000 26.48000 152 THR B CA 1
ATOM 4639 C C . THR B 1 152 ? 26.58500 26.14100 29.34900 1.000 26.48000 152 THR B C 1
ATOM 4640 O O . THR B 1 152 ? 26.04400 26.16500 28.24100 1.000 26.48000 152 THR B O 1
ATOM 4644 N N . VAL B 1 153 ? 26.03600 26.67400 30.44500 1.000 21.98000 153 VAL B N 1
ATOM 4645 C CA . VAL B 1 153 ? 24.70900 27.28400 30.39900 1.000 21.98000 153 VAL B CA 1
ATOM 4646 C C . VAL B 1 153 ? 24.68700 28.49300 29.47200 1.000 21.98000 153 VAL B C 1
ATOM 4647 O O . VAL B 1 153 ? 23.67700 28.75500 28.80800 1.000 21.98000 153 VAL B O 1
ATOM 4651 N N . THR B 1 154 ? 25.79100 29.24100 29.39700 1.000 22.53000 154 THR B N 1
ATOM 4652 C CA . THR B 1 154 ? 25.82400 30.41300 28.52500 1.000 22.53000 154 THR B CA 1
ATOM 4653 C C . THR B 1 154 ? 25.71900 30.01600 27.05600 1.000 22.53000 154 THR B C 1
ATOM 4654 O O . THR B 1 154 ? 25.06700 30.70900 26.25900 1.000 22.53000 154 THR B O 1
ATOM 4658 N N . GLU B 1 155 ? 26.34300 28.89500 26.68300 1.000 24.33000 155 GLU B N 1
ATOM 4659 C CA . GLU B 1 155 ? 26.21600 28.41200 25.31500 1.000 24.33000 155 GLU B CA 1
ATOM 4660 C C . GLU B 1 155 ? 24.78700 27.98700 25.02000 1.000 24.33000 155 GLU B C 1
ATOM 4661 O O . GLU B 1 155 ? 24.26200 28.27000 23.93700 1.000 24.33000 155 GLU B O 1
ATOM 4667 N N . ILE B 1 156 ? 24.12500 27.34700 25.99000 1.000 20.47000 156 ILE B N 1
ATOM 4668 C CA . ILE B 1 156 ? 22.72500 26.98500 25.79800 1.000 20.47000 156 ILE B CA 1
ATOM 4669 C C . ILE B 1 156 ? 21.88900 28.23900 25.63100 1.000 20.47000 156 ILE B C 1
ATOM 4670 O O . ILE B 1 156 ? 20.96300 28.28100 24.81700 1.000 20.47000 156 ILE B O 1
ATOM 4675 N N . SER B 1 157 ? 22.24300 29.29800 26.35700 1.000 17.76000 157 SER B N 1
ATOM 4676 C CA . SER B 1 157 ? 21.46900 30.53000 26.29800 1.000 17.76000 157 SER B CA 1
ATOM 4677 C C . SER B 1 157 ? 21.57300 31.17300 24.92400 1.000 17.76000 157 SER B C 1
ATOM 4678 O O . SER B 1 157 ? 20.55400 31.45900 24.27600 1.000 17.76000 157 SER B O 1
ATOM 4681 N N . GLN B 1 158 ? 22.80400 31.38400 24.45200 1.000 18.47000 158 GLN B N 1
ATOM 4682 C CA . GLN B 1 158 ? 22.97400 32.01400 23.14800 1.000 18.47000 158 GLN B CA 1
ATOM 4683 C C . GLN B 1 158 ? 22.39700 31.14200 22.04000 1.000 18.47000 158 GLN B C 1
ATOM 4684 O O . GLN B 1 158 ? 21.74700 31.64800 21.11500 1.000 18.47000 158 GLN B O 1
ATOM 4690 N N . ILE B 1 159 ? 22.56100 29.82000 22.14900 1.000 19.37000 159 ILE B N 1
ATOM 4691 C CA . ILE B 1 159 ? 22.07700 28.94500 21.09100 1.000 19.37000 159 ILE B CA 1
ATOM 4692 C C . ILE B 1 159 ? 20.55600 28.93300 21.05700 1.000 19.37000 159 ILE B C 1
ATOM 4693 O O . ILE B 1 159 ? 19.95200 29.01100 19.98200 1.000 19.37000 159 ILE B O 1
ATOM 4698 N N . ILE B 1 160 ? 19.90600 28.86000 22.22200 1.000 18.01000 160 ILE B N 1
ATOM 4699 C CA . ILE B 1 160 ? 18.45200 28.79000 22.21700 1.000 18.01000 160 ILE B CA 1
ATOM 4700 C C . ILE B 1 160 ? 17.85200 30.10600 21.74500 1.000 18.01000 160 ILE B C 1
ATOM 4701 O O . ILE B 1 160 ? 16.86800 30.10900 20.99600 1.000 18.01000 160 ILE B O 1
ATOM 4706 N N . VAL B 1 161 ? 18.44600 31.24500 22.12200 1.000 17.86000 161 VAL B N 1
ATOM 4707 C CA . VAL B 1 161 ? 17.86300 32.50000 21.65600 1.000 17.86000 161 VAL B CA 1
ATOM 4708 C C . VAL B 1 161 ? 18.06500 32.65400 20.15300 1.000 17.86000 161 VAL B C 1
ATOM 4709 O O . VAL B 1 161 ? 17.13700 33.04300 19.42800 1.000 17.86000 161 VAL B O 1
ATOM 4713 N N . THR B 1 162 ? 19.25000 32.28800 19.64800 1.000 18.86000 162 THR B N 1
ATOM 4714 C CA . THR B 1 162 ? 19.48900 32.39200 18.21300 1.000 18.86000 162 THR B CA 1
ATOM 4715 C C . THR B 1 162 ? 18.55700 31.47400 17.43300 1.000 18.86000 162 THR B C 1
ATOM 4716 O O . THR B 1 162 ? 17.98700 31.87800 16.41200 1.000 18.86000 162 THR B O 1
ATOM 4720 N N . GLU B 1 163 ? 18.34800 30.25100 17.92500 1.000 21.58000 163 GLU B N 1
ATOM 4721 C CA . GLU B 1 163 ? 17.52500 29.30300 17.18600 1.000 21.58000 163 GLU B CA 1
ATOM 4722 C C . GLU B 1 163 ? 16.05200 29.67700 17.24600 1.000 21.58000 163 GLU B C 1
ATOM 4723 O O . GLU B 1 163 ? 15.34000 29.55200 16.24500 1.000 21.58000 163 GLU B O 1
ATOM 4729 N N . VAL B 1 164 ? 15.56900 30.14500 18.40000 1.000 20.02000 164 VAL B N 1
ATOM 4730 C CA . VAL B 1 164 ? 14.17600 30.57000 18.47300 1.000 20.02000 164 VAL B CA 1
ATOM 4731 C C . VAL B 1 164 ? 13.94200 31.78000 17.57700 1.000 20.02000 164 VAL B C 1
ATOM 4732 O O . VAL B 1 164 ? 12.88700 31.90000 16.93900 1.000 20.02000 164 VAL B O 1
ATOM 4736 N N . ARG B 1 165 ? 14.93600 32.66900 17.46900 1.000 20.84000 165 ARG B N 1
ATOM 4737 C CA . ARG B 1 165 ? 14.77900 33.80800 16.57000 1.000 20.84000 165 ARG B CA 1
ATOM 4738 C C . ARG B 1 165 ? 14.78600 33.36800 15.11100 1.000 20.84000 165 ARG B C 1
ATOM 4739 O O . ARG B 1 165 ? 13.99300 33.86500 14.30200 1.000 20.84000 165 ARG B O 1
AT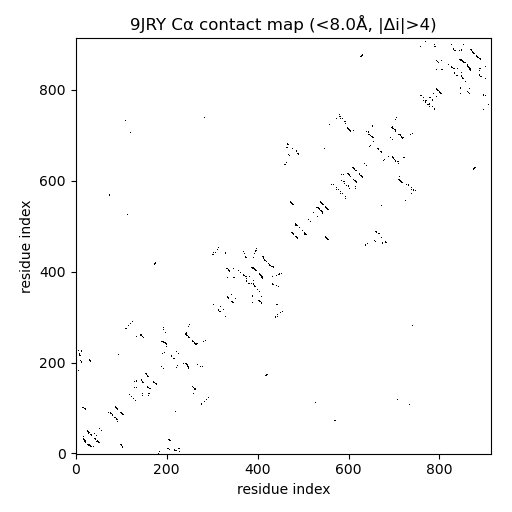OM 4747 N N . ARG B 1 166 ? 15.66400 32.42600 14.75900 1.000 21.67000 166 ARG B N 1
ATOM 4748 C CA . ARG B 1 166 ? 15.70900 31.92200 13.39000 1.000 21.67000 166 ARG B CA 1
ATOM 4749 C C . ARG B 1 166 ? 14.44000 31.16300 13.03000 1.000 21.67000 166 ARG B C 1
ATOM 4750 O O . ARG B 1 166 ? 14.04500 31.13100 11.85900 1.000 21.67000 166 ARG B O 1
ATOM 4758 N N . ILE B 1 167 ? 13.79100 30.55100 14.01800 1.000 23.53000 167 ILE B N 1
ATOM 4759 C CA . ILE B 1 167 ? 12.57900 29.78500 13.75400 1.000 23.53000 167 ILE B CA 1
ATOM 4760 C C . ILE B 1 167 ? 11.36300 30.69400 13.65100 1.000 23.53000 167 ILE B C 1
ATOM 4761 O O . ILE B 1 167 ? 10.48600 30.48100 12.80600 1.000 23.53000 167 ILE B O 1
ATOM 4766 N N . THR B 1 168 ? 11.28400 31.71600 14.50000 1.000 22.90000 168 THR B N 1
ATOM 4767 C CA . THR B 1 168 ? 10.07600 32.52500 14.59500 1.000 22.90000 168 THR B CA 1
ATOM 4768 C C . THR B 1 168 ? 10.13600 33.82700 13.81300 1.000 22.90000 168 THR B C 1
ATOM 4769 O O . THR B 1 168 ? 9.09500 34.30100 13.34800 1.000 22.90000 168 THR B O 1
ATOM 4773 N N . GLY B 1 169 ? 11.31600 34.41600 13.64700 1.000 23.03000 169 GLY B N 1
ATOM 4774 C CA . GLY B 1 169 ? 11.40100 35.71600 13.01800 1.000 23.03000 169 GLY B CA 1
ATOM 4775 C C . GLY B 1 169 ? 11.05400 36.88900 13.90900 1.000 23.03000 169 GLY B C 1
ATOM 4776 O O . GLY B 1 169 ? 10.85300 37.99500 13.39400 1.000 23.03000 169 GLY B O 1
ATOM 4777 N N . PHE B 1 170 ? 10.96400 36.68500 15.22200 1.000 22.04000 170 PHE B N 1
ATOM 4778 C CA . PHE B 1 170 ? 10.74700 37.79900 16.13600 1.000 22.04000 170 PHE B CA 1
ATOM 4779 C C . PHE B 1 170 ? 11.91900 38.76900 16.07400 1.000 22.04000 170 PHE B C 1
ATOM 4780 O O . PHE B 1 170 ? 13.07800 38.36000 15.95500 1.000 22.04000 170 PHE B O 1
ATOM 4788 N N . ASP B 1 171 ? 11.61000 40.06600 16.15600 1.000 23.66000 171 ASP B N 1
ATOM 4789 C CA . ASP B 1 171 ? 12.65600 41.08300 16.10200 1.000 23.66000 171 ASP B CA 1
ATOM 4790 C C . ASP B 1 171 ? 13.59900 40.98700 17.29300 1.000 23.66000 171 ASP B C 1
ATOM 4791 O O . ASP B 1 171 ? 14.77400 41.35800 17.18400 1.000 23.66000 171 ASP B O 1
ATOM 4796 N N . ARG B 1 172 ? 13.11400 40.48900 18.42900 1.000 19.35000 172 ARG B N 1
ATOM 4797 C CA . ARG B 1 172 ? 13.91900 40.39800 19.63700 1.000 19.35000 172 ARG B CA 1
ATOM 4798 C C . ARG B 1 172 ? 13.65100 39.06900 20.32500 1.000 19.35000 172 ARG B C 1
ATOM 4799 O O . ARG B 1 172 ? 12.50000 38.64300 20.43000 1.000 19.35000 172 ARG B O 1
ATOM 4807 N N . VAL B 1 173 ? 14.71600 38.42200 20.79500 1.000 17.24000 173 VAL B N 1
ATOM 4808 C CA . VAL B 1 173 ? 14.61800 37.18400 21.56300 1.000 17.24000 173 VAL B CA 1
ATOM 4809 C C . VAL B 1 173 ? 15.67500 37.23900 22.65600 1.000 17.24000 173 VAL B C 1
ATOM 4810 O O . VAL B 1 173 ? 16.86800 37.37500 22.36100 1.000 17.24000 173 VAL B O 1
ATOM 4814 N N . MET B 1 174 ? 15.24800 37.13200 23.91100 1.000 13.49000 174 MET B N 1
ATOM 4815 C CA . MET B 1 174 ? 16.14800 37.26400 25.04900 1.000 13.49000 174 MET B CA 1
ATOM 4816 C C . MET B 1 174 ? 15.94800 36.10600 26.01000 1.000 13.49000 174 MET B C 1
ATOM 4817 O O . MET B 1 174 ? 14.81000 35.76800 26.35000 1.000 13.49000 174 MET B O 1
ATOM 4822 N N . PHE B 1 175 ? 17.04800 35.51700 26.46700 1.000 12.82000 175 PHE B N 1
ATOM 4823 C CA . PHE B 1 175 ? 16.98200 34.60000 27.59300 1.000 12.82000 175 PHE B CA 1
ATOM 4824 C C . PHE B 1 175 ? 17.05500 35.39900 28.88600 1.000 12.82000 175 PHE B C 1
ATOM 4825 O O . PHE B 1 175 ? 17.89000 36.29600 29.03300 1.000 12.82000 175 PHE B O 1
ATOM 4833 N N . TYR B 1 176 ? 16.19700 35.03900 29.83700 1.000 13.04000 176 TYR B N 1
ATOM 4834 C CA . TYR B 1 176 ? 15.90000 35.84400 31.01600 1.000 13.04000 176 TYR B CA 1
ATOM 4835 C C . TYR B 1 176 ? 16.01500 34.91600 32.21900 1.000 13.04000 176 TYR B C 1
ATOM 4836 O O . TYR B 1 176 ? 15.03100 34.28000 32.60500 1.000 13.04000 176 TYR B O 1
ATOM 4845 N N . ARG B 1 177 ? 17.22700 34.78800 32.75700 1.000 13.48000 177 ARG B N 1
ATOM 4846 C CA . ARG B 1 177 ? 17.43700 33.94400 33.92700 1.000 13.48000 177 ARG B CA 1
ATOM 4847 C C . ARG B 1 177 ? 16.90200 34.63200 35.17600 1.000 13.48000 177 ARG B C 1
ATOM 4848 O O . ARG B 1 177 ? 16.96100 35.85700 35.30000 1.000 13.48000 177 ARG B O 1
ATOM 4856 N N . PHE B 1 178 ? 16.36700 33.84300 36.10100 1.000 13.82000 178 PHE B N 1
ATOM 4857 C CA . PHE B 1 178 ? 15.87600 34.38700 37.35700 1.000 13.82000 178 PHE B CA 1
ATOM 4858 C C . PHE B 1 178 ? 16.94600 34.32600 38.44000 1.000 13.82000 178 PHE B C 1
ATOM 4859 O O . PHE B 1 178 ? 17.80800 33.44400 38.44500 1.000 13.82000 178 PHE B O 1
ATOM 4867 N N . ASP B 1 179 ? 16.88200 35.29000 39.35200 1.000 20.25000 179 ASP B N 1
ATOM 4868 C CA . ASP B 1 179 ? 17.75000 35.37700 40.51500 1.000 20.25000 179 ASP B CA 1
ATOM 4869 C C . ASP B 1 179 ? 17.17500 34.56500 41.67100 1.000 20.25000 179 ASP B C 1
ATOM 4870 O O . ASP B 1 179 ? 15.99700 34.20000 41.68100 1.000 20.25000 179 ASP B O 1
ATOM 4875 N N . ARG B 1 180 ? 18.03100 34.27200 42.65300 1.000 24.61000 180 ARG B N 1
ATOM 4876 C CA . ARG B 1 180 ? 17.53400 33.66900 43.88400 1.000 24.61000 180 ARG B CA 1
ATOM 4877 C C . ARG B 1 180 ? 16.57500 34.60900 44.60200 1.000 24.61000 180 ARG B C 1
ATOM 4878 O O . ARG B 1 180 ? 15.67200 34.15400 45.31400 1.000 24.61000 180 ARG B O 1
ATOM 4886 N N . ASP B 1 181 ? 16.74600 35.91700 44.41600 1.000 22.87000 181 ASP B N 1
ATOM 4887 C CA . ASP B 1 181 ? 15.78600 36.92100 44.85600 1.000 22.87000 181 ASP B CA 1
ATOM 4888 C C . ASP B 1 181 ? 14.67300 37.13000 43.84000 1.000 22.87000 181 ASP B C 1
ATOM 4889 O O . ASP B 1 181 ? 13.89500 38.08200 43.97100 1.000 22.87000 181 ASP B O 1
ATOM 4894 N N . TRP B 1 182 ? 14.61300 36.26600 42.82500 1.000 21.35000 182 TRP B N 1
ATOM 4895 C CA . TRP B 1 182 ? 13.62800 36.29900 41.74700 1.000 21.35000 182 TRP B CA 1
ATOM 4896 C C . TRP B 1 182 ? 13.74400 37.54500 40.87900 1.000 21.35000 182 TRP B C 1
ATOM 4897 O O . TRP B 1 182 ? 12.81300 37.87700 40.13900 1.000 21.35000 182 TRP B O 1
ATOM 4908 N N . ASN B 1 183 ? 14.87900 38.23300 40.94000 1.000 16.76000 183 ASN B N 1
ATOM 4909 C CA . ASN B 1 183 ? 15.18100 39.24400 39.93800 1.000 16.76000 183 ASN B CA 1
ATOM 4910 C C . ASN B 1 183 ? 15.45400 38.57200 38.60000 1.000 16.76000 183 ASN B C 1
ATOM 4911 O O . ASN B 1 183 ? 16.02500 37.48100 38.53900 1.000 16.76000 183 ASN B O 1
ATOM 4916 N N . GLY B 1 184 ? 15.02800 39.21500 37.52400 1.000 13.29000 184 GLY B N 1
ATOM 4917 C CA . GLY B 1 184 ? 15.41600 38.75300 36.21300 1.000 13.29000 184 GLY B CA 1
ATOM 4918 C C . GLY B 1 184 ? 16.78300 39.26600 35.81200 1.000 13.29000 184 GLY B C 1
ATOM 4919 O O . GLY B 1 184 ? 17.34700 40.17000 36.42600 1.000 13.29000 184 GLY B O 1
ATOM 4920 N N . ILE B 1 185 ? 17.32200 38.67100 34.75300 1.000 11.52000 185 ILE B N 1
ATOM 4921 C CA . ILE B 1 185 ? 18.55200 39.16600 34.14700 1.000 11.52000 185 ILE B CA 1
ATOM 4922 C C . ILE B 1 185 ? 18.64700 38.61500 32.73300 1.000 11.52000 185 ILE B C 1
ATOM 4923 O O . ILE B 1 185 ? 18.50000 37.40700 32.50600 1.000 11.52000 185 ILE B O 1
ATOM 4928 N N . VAL B 1 186 ? 18.89000 39.50200 31.77100 1.000 11.40000 186 VAL B N 1
ATOM 4929 C CA . VAL B 1 186 ? 18.98500 39.11700 30.36700 1.000 11.40000 186 VAL B CA 1
ATOM 4930 C C . VAL B 1 186 ? 20.35900 38.48400 30.16900 1.000 11.40000 186 VAL B C 1
ATOM 4931 O O . VAL B 1 186 ? 21.35900 39.17900 29.99600 1.000 11.40000 186 VAL B O 1
ATOM 4935 N N . ILE B 1 187 ? 20.41100 37.15300 30.21500 1.000 12.46000 187 ILE B N 1
ATOM 4936 C CA . ILE B 1 187 ? 21.67500 36.44800 30.04000 1.000 12.46000 187 ILE B CA 1
ATOM 4937 C C . ILE B 1 187 ? 22.03000 36.20100 28.57700 1.000 12.46000 187 ILE B C 1
ATOM 4938 O O . ILE B 1 187 ? 23.21400 36.02900 28.25800 1.000 12.46000 187 ILE B O 1
ATOM 4943 N N . ALA B 1 188 ? 21.04600 36.18100 27.68300 1.000 13.02000 188 ALA B N 1
ATOM 4944 C CA . ALA B 1 188 ? 21.30100 35.99800 26.26300 1.000 13.02000 188 ALA B CA 1
ATOM 4945 C C . ALA B 1 188 ? 20.29000 36.81200 25.47700 1.000 13.02000 188 ALA B C 1
ATOM 4946 O O . ALA B 1 188 ? 19.16600 37.03700 25.93100 1.000 13.02000 188 ALA B O 1
ATOM 4948 N N . GLU B 1 189 ? 20.69800 37.25200 24.29000 1.000 16.59000 189 GLU B N 1
ATOM 4949 C CA . GLU B 1 189 ? 19.83200 38.09600 23.48000 1.000 16.59000 189 GLU B CA 1
ATOM 4950 C C . GLU B 1 189 ? 20.19900 37.94600 22.01400 1.000 16.59000 189 GLU B C 1
ATOM 4951 O O . GLU B 1 189 ? 21.38200 37.97400 21.66200 1.000 16.59000 189 GLU B O 1
ATOM 4957 N N . ASP B 1 190 ? 19.18300 37.78400 21.17000 1.000 19.30000 190 ASP B N 1
ATOM 4958 C CA . ASP B 1 190 ? 19.32000 37.89400 19.72200 1.000 19.30000 190 ASP B CA 1
ATOM 4959 C C . ASP B 1 190 ? 18.25000 38.87200 19.26300 1.000 19.30000 190 ASP B C 1
ATOM 4960 O O . ASP B 1 190 ? 17.05600 38.56300 19.32700 1.000 19.30000 190 ASP B O 1
ATOM 4965 N N . LYS B 1 191 ? 18.67400 40.04900 18.81400 1.000 20.41000 191 LYS B N 1
ATOM 4966 C CA . LYS B 1 191 ? 17.76700 41.14200 18.50900 1.000 20.41000 191 LYS B CA 1
ATOM 4967 C C . LYS B 1 191 ? 18.14600 41.77100 17.17600 1.000 20.41000 191 LYS B C 1
ATOM 4968 O O . LYS B 1 191 ? 19.16600 41.43800 16.56700 1.000 20.41000 191 LYS B O 1
ATOM 4974 N N . GLN B 1 192 ? 17.29700 42.69100 16.72700 1.000 22.74000 192 GLN B N 1
ATOM 4975 C CA . GLN B 1 192 ? 17.50400 43.36500 15.45500 1.000 22.74000 192 GLN B CA 1
ATOM 4976 C C . GLN B 1 192 ? 18.74100 44.25500 15.51300 1.000 22.74000 192 GLN B C 1
ATOM 4977 O O . GLN B 1 192 ? 19.15100 44.71900 16.58000 1.000 22.74000 192 GLN B O 1
ATOM 4983 N N . GLU B 1 193 ? 19.34500 44.48000 14.34300 1.000 27.88000 193 GLU B N 1
ATOM 4984 C CA . GLU B 1 193 ? 20.60000 45.22300 14.28800 1.000 27.88000 193 GLU B CA 1
ATOM 4985 C C . GLU B 1 193 ? 20.45200 46.62300 14.87100 1.000 27.88000 193 GLU B C 1
ATOM 4986 O O . GLU B 1 193 ? 21.35600 47.11600 15.55700 1.000 27.88000 193 GLU B O 1
ATOM 4992 N N . HIS B 1 194 ? 19.32000 47.27600 14.61900 1.000 22.11000 194 HIS B N 1
ATOM 4993 C CA . HIS B 1 194 ? 19.09000 48.62700 15.11200 1.000 22.11000 194 HIS B CA 1
ATOM 4994 C C . HIS B 1 194 ? 18.50200 48.66900 16.51700 1.000 22.11000 194 HIS B C 1
ATOM 4995 O O . HIS B 1 194 ? 18.51600 49.73400 17.14400 1.000 22.11000 194 HIS B O 1
ATOM 5002 N N . LEU B 1 195 ? 17.99700 47.54900 17.02400 1.000 20.74000 195 LEU B N 1
ATOM 5003 C CA . LEU B 1 195 ? 17.30000 47.56000 18.29800 1.000 20.74000 195 LEU B CA 1
ATOM 5004 C C . LEU B 1 195 ? 18.28100 47.72500 19.45900 1.000 20.74000 195 LEU B C 1
ATOM 5005 O O . LEU B 1 195 ? 19.41300 47.23900 19.40100 1.000 20.74000 195 LEU B O 1
ATOM 5010 N N . PRO B 1 196 ? 17.87100 48.41700 20.52000 1.000 17.99000 196 PRO B N 1
ATOM 5011 C CA . PRO B 1 196 ? 18.72100 48.50900 21.71000 1.000 17.99000 196 PRO B CA 1
ATOM 5012 C C . PRO B 1 196 ? 18.94100 47.14000 22.33700 1.000 17.99000 196 PRO B C 1
ATOM 5013 O O . PRO B 1 196 ? 18.05700 46.28200 22.32800 1.000 17.99000 196 PRO B O 1
ATOM 5017 N N . SER B 1 197 ? 20.13800 46.94000 22.88100 1.000 15.81000 197 SER B N 1
ATOM 5018 C CA . SER B 1 197 ? 20.48800 45.68900 23.54200 1.000 15.81000 197 SER B CA 1
ATOM 5019 C C . SER B 1 197 ? 20.16100 45.79200 25.02700 1.000 15.81000 197 SER B C 1
ATOM 5020 O O . SER B 1 197 ? 20.75600 46.60400 25.74400 1.000 15.81000 197 SER B O 1
ATOM 5023 N N . TYR B 1 198 ? 19.22800 44.96400 25.48800 1.000 15.77000 198 TYR B N 1
ATOM 5024 C CA . TYR B 1 198 ? 18.86700 44.89600 26.89600 1.000 15.77000 198 TYR B CA 1
ATOM 5025 C C . TYR B 1 198 ? 19.72300 43.89700 27.66600 1.000 15.77000 198 TYR B C 1
ATOM 5026 O O . TYR B 1 198 ? 19.36500 43.52300 28.78800 1.000 15.77000 198 TYR B O 1
ATOM 5035 N N . LEU B 1 199 ? 20.83700 43.46100 27.08300 1.000 13.11000 199 LEU B N 1
ATOM 5036 C CA . LEU B 1 199 ? 21.66300 42.42900 27.69100 1.000 13.11000 199 LEU B CA 1
ATOM 5037 C C . LEU B 1 199 ? 22.23200 42.89900 29.02400 1.000 13.11000 199 LEU B C 1
ATOM 5038 O O . LEU B 1 199 ? 22.57000 44.07400 29.19500 1.000 13.11000 199 LEU B O 1
ATOM 5043 N N . ASP B 1 200 ? 22.31500 41.96800 29.97400 1.000 13.22000 200 ASP B N 1
ATOM 5044 C CA . ASP B 1 200 ? 22.88400 42.13300 31.30900 1.000 13.22000 200 ASP B CA 1
ATOM 5045 C C . ASP B 1 200 ? 22.05500 43.04300 32.20400 1.000 13.22000 200 ASP B C 1
ATOM 5046 O O . ASP B 1 200 ? 22.45400 43.28700 33.35000 1.000 13.22000 200 ASP B O 1
ATOM 5051 N N . LEU B 1 201 ? 20.91600 43.54400 31.73700 1.000 11.03000 201 LEU B N 1
ATOM 5052 C CA . LEU B 1 201 ? 20.08300 44.41200 32.55700 1.000 11.03000 201 LEU B CA 1
ATOM 5053 C C . LEU B 1 201 ? 19.29000 43.56900 33.54600 1.000 11.03000 201 LEU B C 1
ATOM 5054 O O . LEU B 1 201 ? 18.46300 42.74500 33.14500 1.000 11.03000 201 LEU B O 1
ATOM 5059 N N . HIS B 1 202 ? 19.54800 43.76600 34.83400 1.000 11.26000 202 HIS B N 1
ATOM 5060 C CA . HIS B 1 202 ? 18.71400 43.15600 35.85500 1.000 11.26000 202 HIS B CA 1
ATOM 5061 C C . HIS B 1 202 ? 17.35600 43.84400 35.89300 1.000 11.26000 202 HIS B C 1
ATOM 5062 O O . HIS B 1 202 ? 17.23500 45.04300 35.62900 1.000 11.26000 202 HIS B O 1
ATOM 5069 N N . TYR B 1 203 ? 16.32800 43.07400 36.22300 1.000 12.85000 203 TYR B N 1
ATOM 5070 C CA . TYR B 1 203 ? 15.00100 43.64000 36.37600 1.000 12.85000 203 TYR B CA 1
ATOM 5071 C C . TYR B 1 203 ? 14.41300 43.21200 37.71100 1.000 12.85000 203 TYR B C 1
ATOM 5072 O O . TYR B 1 203 ? 14.69300 42.11100 38.19600 1.000 12.85000 203 TYR B O 1
ATOM 5081 N N . PRO B 1 204 ? 13.59800 44.06400 38.32400 1.000 17.12000 204 PRO B N 1
ATOM 5082 C CA . PRO B 1 204 ? 13.04200 43.73600 39.64000 1.000 17.12000 204 PRO B CA 1
ATOM 5083 C C . PRO B 1 204 ? 12.11700 42.53200 39.58700 1.000 17.12000 204 PRO B C 1
ATOM 5084 O O . PRO B 1 204 ? 11.45200 42.27000 38.58200 1.000 17.12000 204 PRO B O 1
ATOM 5088 N N . ALA B 1 205 ? 12.09100 41.79000 40.69600 1.000 18.86000 205 ALA B N 1
ATOM 5089 C CA . ALA B 1 205 ? 11.16800 40.66900 40.82400 1.000 18.86000 205 ALA B CA 1
ATOM 5090 C C . ALA B 1 205 ? 9.71700 41.12100 40.75300 1.000 18.86000 205 ALA B C 1
ATOM 5091 O O . ALA B 1 205 ? 8.83900 40.31200 40.43500 1.000 18.86000 205 ALA B O 1
ATOM 5093 N N . SER B 1 206 ? 9.44900 42.39300 41.04700 1.000 22.95000 206 SER B N 1
ATOM 5094 C CA . SER B 1 206 ? 8.08800 42.90800 40.99100 1.000 22.95000 206 SER B CA 1
ATOM 5095 C C . SER B 1 206 ? 7.50200 42.84900 39.58500 1.000 22.95000 206 SER B C 1
ATOM 5096 O O . SER B 1 206 ? 6.27400 42.84200 39.43700 1.000 22.95000 206 SER B O 1
ATOM 5099 N N . ASP B 1 207 ? 8.34700 42.81800 38.54900 1.000 26.09000 207 ASP B N 1
ATOM 5100 C CA . ASP B 1 207 ? 7.83600 42.77400 37.18200 1.000 26.09000 207 ASP B CA 1
ATOM 5101 C C . ASP B 1 207 ? 7.04400 41.50200 36.90800 1.000 26.09000 207 ASP B C 1
ATOM 5102 O O . ASP B 1 207 ? 6.10800 41.51800 36.10100 1.000 26.09000 207 ASP B O 1
ATOM 5107 N N . ILE B 1 208 ? 7.38800 40.40400 37.56700 1.000 25.86000 208 ILE B N 1
ATOM 5108 C CA . ILE B 1 208 ? 6.70300 39.13000 37.40000 1.000 25.86000 208 ILE B CA 1
ATOM 5109 C C . ILE B 1 208 ? 6.14800 38.71200 38.75700 1.000 25.86000 208 ILE B C 1
ATOM 5110 O O . ILE B 1 208 ? 6.86600 38.15800 39.59000 1.000 25.86000 208 ILE B O 1
ATOM 5115 N N . PRO B 1 209 ? 4.86600 38.96900 39.01500 1.000 30.53000 209 PRO B N 1
ATOM 5116 C CA . PRO B 1 209 ? 4.27500 38.58500 40.30100 1.000 30.53000 209 PRO B CA 1
ATOM 5117 C C . PRO B 1 209 ? 4.16400 37.07600 40.43200 1.000 30.53000 209 PRO B C 1
ATOM 5118 O O . PRO B 1 209 ? 4.20500 36.33300 39.45000 1.000 30.53000 209 PRO B O 1
ATOM 5122 N N . THR B 1 210 ? 4.04000 36.63100 41.68200 1.000 32.05000 210 THR B N 1
ATOM 5123 C CA . THR B 1 210 ? 3.97900 35.20000 41.97700 1.000 32.05000 210 THR B CA 1
ATOM 5124 C C . THR B 1 210 ? 2.91300 34.45100 41.18200 1.000 32.05000 210 THR B C 1
ATOM 5125 O O . THR B 1 210 ? 3.23300 33.38500 40.63100 1.000 32.05000 210 THR B O 1
ATOM 5129 N N . PRO B 1 211 ? 1.65100 34.90700 41.09100 1.000 32.83000 211 PRO B N 1
ATOM 5130 C CA . PRO B 1 211 ? 0.68600 34.15600 40.26200 1.000 32.83000 211 PRO B CA 1
ATOM 5131 C C . PRO B 1 211 ? 1.10200 34.03100 38.80500 1.000 32.83000 211 PRO B C 1
ATOM 5132 O O . PRO B 1 211 ? 0.87700 32.98500 38.18300 1.000 32.83000 211 PRO B O 1
ATOM 5136 N N . ALA B 1 212 ? 1.73900 35.06700 38.24800 1.000 31.00000 212 ALA B N 1
ATOM 5137 C CA . ALA B 1 212 ? 2.23500 34.98300 36.87900 1.000 31.00000 212 ALA B CA 1
ATOM 5138 C C . ALA B 1 212 ? 3.38200 33.99200 36.76500 1.000 31.00000 212 ALA B C 1
ATOM 5139 O O . ALA B 1 212 ? 3.48300 33.25900 35.77200 1.000 31.00000 212 ALA B O 1
ATOM 5141 N N . ARG B 1 213 ? 4.25600 33.95200 37.77200 1.000 27.83000 213 ARG B N 1
ATOM 5142 C CA . ARG B 1 213 ? 5.33300 32.97200 37.76800 1.000 27.83000 213 ARG B CA 1
ATOM 5143 C C . ARG B 1 213 ? 4.78000 31.55700 37.82400 1.000 27.83000 213 ARG B C 1
ATOM 5144 O O . ARG B 1 213 ? 5.28600 30.65700 37.14600 1.000 27.83000 213 ARG B O 1
ATOM 5152 N N . LYS B 1 214 ? 3.70800 31.35100 38.59200 1.000 33.37000 214 LYS B N 1
ATOM 5153 C CA . LYS B 1 214 ? 3.11100 30.02100 38.66800 1.000 33.37000 214 LYS B CA 1
ATOM 5154 C C . LYS B 1 214 ? 2.43600 29.64700 37.35500 1.000 33.37000 214 LYS B C 1
ATOM 5155 O O . LYS B 1 214 ? 2.54200 28.50200 36.89800 1.000 33.37000 214 LYS B O 1
ATOM 5161 N N . LEU B 1 215 ? 1.74100 30.60100 36.73000 1.000 29.83000 215 LEU B N 1
ATOM 5162 C CA . LEU B 1 215 ? 1.10500 30.31100 35.44900 1.000 29.83000 215 LEU B CA 1
ATOM 5163 C C . LEU B 1 215 ? 2.14200 30.01600 34.37500 1.000 29.83000 215 LEU B C 1
ATOM 5164 O O . LEU B 1 215 ? 1.91000 29.18200 33.49100 1.000 29.83000 215 LEU B O 1
ATOM 5169 N N . TYR B 1 216 ? 3.29400 30.68800 34.42600 1.000 28.73000 216 TYR B N 1
ATOM 5170 C CA . TYR B 1 216 ? 4.35900 30.35100 33.48700 1.000 28.73000 216 TYR B CA 1
ATOM 5171 C C . TYR B 1 216 ? 5.02500 29.02800 33.84100 1.000 28.73000 216 TYR B C 1
ATOM 5172 O O . TYR B 1 216 ? 5.56300 28.35300 32.95700 1.000 28.73000 216 TYR B O 1
ATOM 5181 N N . SER B 1 217 ? 4.99700 28.63800 35.11700 1.000 27.41000 217 SER B N 1
ATOM 5182 C CA . SER B 1 217 ? 5.43800 27.30000 35.49300 1.000 27.41000 217 SER B CA 1
ATOM 5183 C C . SER B 1 217 ? 4.46900 26.22600 35.02100 1.000 27.41000 217 SER B C 1
ATOM 5184 O O . SER B 1 217 ? 4.87300 25.07000 34.85800 1.000 27.41000 217 SER B O 1
ATOM 5187 N N . GLN B 1 218 ? 3.20300 26.58100 34.80300 1.000 30.50000 218 GLN B N 1
ATOM 5188 C CA . GLN B 1 218 ? 2.21000 25.63100 34.28300 1.000 30.50000 218 GLN B CA 1
ATOM 5189 C C . GLN B 1 218 ? 2.18100 25.67200 32.75700 1.000 30.50000 218 GLN B C 1
ATOM 5190 O O . GLN B 1 218 ? 2.56700 24.70400 32.09600 1.000 30.50000 218 GLN B O 1
ATOM 5196 N N . ASN B 1 219 ? 1.72300 26.78500 32.18500 1.000 27.79000 219 ASN B N 1
ATOM 5197 C CA . ASN B 1 219 ? 1.76400 26.94600 30.73500 1.000 27.79000 219 ASN B CA 1
ATOM 5198 C C . ASN B 1 219 ? 3.20100 27.17900 30.28600 1.000 27.79000 219 ASN B C 1
ATOM 5199 O O . ASN B 1 219 ? 3.84100 28.14900 30.70300 1.000 27.79000 219 ASN B O 1
ATOM 5204 N N . TRP B 1 220 ? 3.70800 26.28900 29.43000 1.000 25.69000 220 TRP B N 1
ATOM 5205 C CA . TRP B 1 220 ? 5.09000 26.37900 28.97900 1.000 25.69000 220 TRP B CA 1
ATOM 5206 C C . TRP B 1 220 ? 5.29300 27.37000 27.84200 1.000 25.69000 220 TRP B C 1
ATOM 5207 O O . TRP B 1 220 ? 6.42900 27.79600 27.60700 1.000 25.69000 220 TRP B O 1
ATOM 5218 N N . LEU B 1 221 ? 4.23100 27.75800 27.14700 1.000 24.85000 221 LEU B N 1
ATOM 5219 C CA 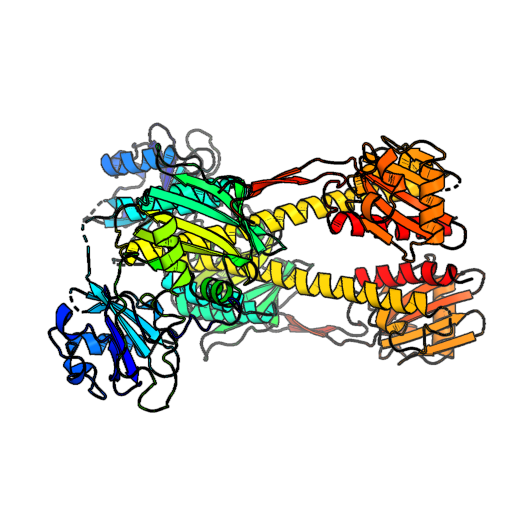. LEU B 1 221 ? 4.35200 28.70000 26.04800 1.000 24.85000 221 LEU B CA 1
ATOM 5220 C C . LEU B 1 221 ? 3.20700 29.69300 26.13500 1.000 24.85000 221 LEU B C 1
ATOM 5221 O O . LEU B 1 221 ? 2.06600 29.31300 26.41100 1.000 24.85000 221 LEU B O 1
ATOM 5226 N N . ARG B 1 222 ? 3.51800 30.96300 25.89200 1.000 30.21000 222 ARG B N 1
ATOM 5227 C CA . ARG B 1 222 ? 2.53200 32.02400 26.03200 1.000 30.21000 222 ARG B CA 1
ATOM 5228 C C . ARG B 1 222 ? 2.68600 33.00300 24.88100 1.000 30.21000 222 ARG B C 1
ATOM 5229 O O . ARG B 1 222 ? 3.80600 33.30000 24.45800 1.000 30.21000 222 ARG B O 1
ATOM 5237 N N . LEU B 1 223 ? 1.55900 33.50000 24.37400 1.000 32.44000 223 LEU B N 1
ATOM 5238 C CA . LEU B 1 223 ? 1.56600 34.37100 23.20900 1.000 32.44000 223 LEU B CA 1
ATOM 5239 C C . LEU B 1 223 ? 0.55100 35.49100 23.35600 1.000 32.44000 223 LEU B C 1
ATOM 5240 O O . LEU B 1 223 ? -0.56200 35.28200 23.84600 1.000 32.44000 223 LEU B O 1
ATOM 5245 N N . ILE B 1 224 ? 0.95400 36.67900 22.92000 1.000 31.67000 224 ILE B N 1
ATOM 5246 C CA . ILE B 1 224 ? 0.06600 37.81300 22.69400 1.000 31.67000 224 ILE B CA 1
ATOM 5247 C C . ILE B 1 224 ? 0.30800 38.23600 21.25100 1.000 31.67000 224 ILE B C 1
ATOM 5248 O O . ILE B 1 224 ? 1.25500 38.99200 20.98100 1.000 31.67000 224 ILE B O 1
ATOM 5253 N N . PRO B 1 225 ? -0.45300 37.69900 20.29300 1.000 32.31000 225 PRO B N 1
ATOM 5254 C CA . PRO B 1 225 ? -0.22000 38.04700 18.88200 1.000 32.31000 225 PRO B CA 1
ATOM 5255 C C . PRO B 1 225 ? -0.34600 39.52900 18.58200 1.000 32.31000 225 PRO B C 1
ATOM 5256 O O . PRO B 1 225 ? 0.34900 40.03200 17.69100 1.000 32.31000 225 PRO B O 1
ATOM 5260 N N . ASP B 1 226 ? -1.22600 40.24300 19.28100 1.000 38.21000 226 ASP B N 1
ATOM 5261 C CA . ASP B 1 226 ? -1.45200 41.66400 19.03000 1.000 38.21000 226 ASP B CA 1
ATOM 5262 C C . ASP B 1 226 ? -1.61900 42.35200 20.37700 1.000 38.21000 226 ASP B C 1
ATOM 5263 O O . ASP B 1 226 ? -2.63200 42.15100 21.05100 1.000 38.21000 226 ASP B O 1
ATOM 5268 N N . ALA B 1 227 ? -0.63300 43.16500 20.76500 1.000 39.65000 227 ALA B N 1
ATOM 5269 C CA . ALA B 1 227 ? -0.71200 43.85900 22.04700 1.000 39.65000 227 ALA B CA 1
ATOM 5270 C C . ALA B 1 227 ? -1.86000 44.86000 22.08000 1.000 39.65000 227 ALA B C 1
ATOM 5271 O O . ALA B 1 227 ? -2.37600 45.17400 23.15900 1.000 39.65000 227 ALA B O 1
ATOM 5273 N N . ASP B 1 228 ? -2.27600 45.36000 20.92000 1.000 41.38000 228 ASP B N 1
ATOM 5274 C CA . ASP B 1 228 ? -3.35600 46.33200 20.81800 1.000 41.38000 228 ASP B CA 1
ATOM 5275 C C . ASP B 1 228 ? -4.72800 45.67500 20.73000 1.000 41.38000 228 ASP B C 1
ATOM 5276 O O . ASP B 1 228 ? -5.69700 46.34200 20.35500 1.000 41.38000 228 ASP B O 1
ATOM 5281 N N . TYR B 1 229 ? -4.82600 44.38700 21.05200 1.000 40.38000 229 TYR B N 1
ATOM 5282 C CA . TYR B 1 229 ? -6.08200 43.66300 20.92300 1.000 40.38000 229 TYR B CA 1
ATOM 5283 C C . TYR B 1 229 ? -7.13900 44.20800 21.87700 1.000 40.38000 229 TYR B C 1
ATOM 5284 O O . TYR B 1 229 ? -6.83900 44.66900 22.98200 1.000 40.38000 229 TYR B O 1
ATOM 5293 N N . GLN B 1 230 ? -8.39100 44.15500 21.43200 1.000 45.91000 230 GLN B N 1
ATOM 5294 C CA . GLN B 1 230 ? -9.53300 44.34500 22.31400 1.000 45.91000 230 GLN B CA 1
ATOM 5295 C C . GLN B 1 230 ? -9.99000 42.98300 22.82200 1.000 45.91000 230 GLN B C 1
ATOM 5296 O O . GLN B 1 230 ? -10.23500 42.07000 22.02700 1.000 45.91000 230 GLN B O 1
ATOM 5302 N N . ALA B 1 231 ? -10.10400 42.85200 24.14000 1.000 47.75000 231 ALA B N 1
ATOM 5303 C CA . ALA B 1 231 ? -10.42900 41.56600 24.74200 1.000 47.75000 231 ALA B CA 1
ATOM 5304 C C . ALA B 1 231 ? -11.84500 41.13200 24.38100 1.000 47.75000 231 ALA B C 1
ATOM 5305 O O . ALA B 1 231 ? -12.76000 41.95400 24.27900 1.000 47.75000 231 ALA B O 1
ATOM 5307 N N . ALA B 1 232 ? -12.01900 39.82600 24.18300 1.000 46.82000 232 ALA B N 1
ATOM 5308 C CA . ALA B 1 232 ? -13.31800 39.23500 23.87500 1.000 46.82000 232 ALA B CA 1
ATOM 5309 C C . ALA B 1 232 ? -13.86400 38.56300 25.13200 1.000 46.82000 232 ALA B C 1
ATOM 5310 O O . ALA B 1 232 ? -13.30200 37.57100 25.60700 1.000 46.82000 232 ALA B O 1
ATOM 5312 N N . ALA B 1 233 ? -14.96000 39.10000 25.66300 1.000 49.09000 233 ALA B N 1
ATOM 5313 C CA . ALA B 1 233 ? -15.56100 38.55000 26.87000 1.000 49.09000 233 ALA B CA 1
ATOM 5314 C C . ALA B 1 233 ? -16.22300 37.20400 26.59300 1.000 49.09000 233 ALA B C 1
ATOM 5315 O O . ALA B 1 233 ? -16.69800 36.93400 25.48700 1.000 49.09000 233 ALA B O 1
ATOM 5317 N N . ILE B 1 234 ? -16.24200 36.35300 27.61600 1.000 50.76000 234 ILE B N 1
ATOM 5318 C CA . ILE B 1 234 ? -16.93200 35.07000 27.56300 1.000 50.76000 234 ILE B CA 1
ATOM 5319 C C . ILE B 1 234 ? -18.27800 35.21400 28.26100 1.000 50.76000 234 ILE B C 1
ATOM 5320 O O . ILE B 1 234 ? -18.34500 35.63300 29.42200 1.000 50.76000 234 ILE B O 1
ATOM 5325 N N . VAL B 1 235 ? -19.34300 34.86700 27.55100 1.000 52.73000 235 VAL B N 1
ATOM 5326 C CA . VAL B 1 235 ? -20.71700 34.93300 28.04100 1.000 52.73000 235 VAL B CA 1
ATOM 5327 C C . VAL B 1 235 ? -21.18900 33.51300 28.33400 1.000 52.73000 235 VAL B C 1
ATOM 5328 O O . VAL B 1 235 ? -21.14400 32.65800 27.43900 1.000 52.73000 235 VAL B O 1
ATOM 5332 N N . PRO B 1 236 ? -21.62500 33.20200 29.56200 1.000 52.71000 236 PRO B N 1
ATOM 5333 C CA . PRO B 1 236 ? -21.54800 33.99800 30.80200 1.000 52.71000 236 PRO B CA 1
ATOM 5334 C C . PRO B 1 236 ? -20.13900 34.04400 31.39000 1.000 52.71000 236 PRO B C 1
ATOM 5335 O O . PRO B 1 236 ? -19.31600 33.18300 31.08800 1.000 52.71000 236 PRO B O 1
ATOM 5339 N N . THR B 1 237 ? -19.82600 35.03900 32.22500 1.000 54.08000 237 THR B N 1
ATOM 5340 C CA . THR B 1 237 ? -18.52900 35.05800 32.89700 1.000 54.08000 237 THR B CA 1
ATOM 5341 C C . THR B 1 237 ? -18.38800 33.87500 33.84900 1.000 54.08000 237 THR B C 1
ATOM 5342 O O . THR B 1 237 ? -17.40600 33.12700 33.78900 1.000 54.08000 237 THR B O 1
ATOM 5346 N N . ASN B 1 238 ? -19.36600 33.68900 34.73200 1.000 56.87000 238 ASN B N 1
ATOM 5347 C CA . ASN B 1 238 ? -19.42000 32.51000 35.58200 1.000 56.87000 238 ASN B CA 1
ATOM 5348 C C . ASN B 1 238 ? -19.91700 31.30700 34.78800 1.000 56.87000 238 ASN B C 1
ATOM 5349 O O . ASN B 1 238 ? -20.59500 31.44200 33.76600 1.000 56.87000 238 ASN B O 1
ATOM 5354 N N . ASN B 1 239 ? -19.56000 30.11900 35.26200 1.000 58.04000 239 ASN B N 1
ATOM 5355 C CA . ASN B 1 239 ? -20.08900 28.90500 34.65600 1.000 58.04000 239 ASN B CA 1
ATOM 5356 C C . ASN B 1 239 ? -21.59800 28.85000 34.88800 1.000 58.04000 239 ASN B C 1
ATOM 5357 O O . ASN B 1 239 ? -22.05100 29.01900 36.03000 1.000 58.04000 239 ASN B O 1
ATOM 5362 N N . PRO B 1 240 ? -22.40200 28.65100 33.84300 1.000 58.51000 240 PRO B N 1
ATOM 5363 C CA . PRO B 1 240 ? -23.86400 28.63100 34.03500 1.000 58.51000 240 PRO B CA 1
ATOM 5364 C C . PRO B 1 240 ? -24.34600 27.57400 35.01400 1.000 58.51000 240 PRO B C 1
ATOM 5365 O O . PRO B 1 240 ? -25.33800 27.80600 35.71600 1.000 58.51000 240 PRO B O 1
ATOM 5369 N N . LEU B 1 241 ? -23.68600 26.41800 35.07600 1.000 58.69000 241 LEU B N 1
ATOM 5370 C CA . LEU B 1 241 ? -24.16800 25.31800 35.90000 1.000 58.69000 241 LEU B CA 1
ATOM 5371 C C . LEU B 1 241 ? -23.58400 25.29300 37.30500 1.000 58.69000 241 LEU B C 1
ATOM 5372 O O . LEU B 1 241 ? -24.12900 24.59700 38.17000 1.000 58.69000 241 LEU B O 1
ATOM 5377 N N . THR B 1 242 ? -22.49500 26.01700 37.56300 1.000 57.96000 242 THR B N 1
ATOM 5378 C CA . THR B 1 242 ? -21.85100 25.92100 38.86500 1.000 57.96000 242 THR B CA 1
ATOM 5379 C C . THR B 1 242 ? -21.48800 27.25900 39.49500 1.000 57.96000 242 THR B C 1
ATOM 5380 O O . THR B 1 242 ? -20.94700 27.25700 40.60500 1.000 57.96000 242 THR B O 1
ATOM 5384 N N . ASP B 1 243 ? -21.77500 28.39000 38.84400 1.000 57.40000 243 ASP B N 1
ATOM 5385 C CA . ASP B 1 243 ? -21.41300 29.71200 39.36600 1.000 57.40000 243 ASP B CA 1
ATOM 5386 C C . ASP B 1 243 ? -19.91400 29.79500 39.65400 1.000 57.40000 243 ASP B C 1
ATOM 5387 O O . ASP B 1 243 ? -19.48700 30.32200 40.68400 1.000 57.40000 243 ASP B O 1
ATOM 5392 N N . GLU B 1 244 ? -19.10500 29.27100 38.73600 1.000 56.55000 244 GLU B N 1
ATOM 5393 C CA . GLU B 1 244 ? -17.66800 29.25800 38.94300 1.000 56.55000 244 GLU B CA 1
ATOM 5394 C C . GLU B 1 244 ? -16.95600 29.95000 37.78900 1.000 56.55000 244 GLU B C 1
ATOM 5395 O O . GLU B 1 244 ? -17.42200 29.90200 36.64500 1.000 56.55000 244 GLU B O 1
ATOM 5401 N N . PRO B 1 245 ? -15.82900 30.60800 38.05900 1.000 52.81000 245 PRO B N 1
ATOM 5402 C CA . PRO B 1 245 ? -15.04200 31.19700 36.97300 1.000 52.81000 245 PRO B CA 1
ATOM 5403 C C . PRO B 1 245 ? -14.49200 30.12300 36.04800 1.000 52.81000 245 PRO B C 1
ATOM 5404 O O . PRO B 1 245 ? -14.17400 29.01000 36.47000 1.000 52.81000 245 PRO B O 1
ATOM 5408 N N . LEU B 1 246 ? -14.38400 30.46900 34.76900 1.000 45.69000 246 LEU B N 1
ATOM 5409 C CA . LEU B 1 246 ? -13.76800 29.57400 33.80000 1.000 45.69000 246 LEU B CA 1
ATOM 5410 C C . LEU B 1 246 ? -12.25600 29.61600 33.97400 1.000 45.69000 246 LEU B C 1
ATOM 5411 O O . LEU B 1 246 ? -11.63500 30.66900 33.79500 1.000 45.69000 246 LEU B O 1
ATOM 5416 N N . ASP B 1 247 ? -11.66000 28.47100 34.29900 1.000 42.12000 247 ASP B N 1
ATOM 5417 C CA . ASP B 1 247 ? -10.23300 28.40800 34.61100 1.000 42.12000 247 ASP B CA 1
ATOM 5418 C C . ASP B 1 247 ? -9.45900 28.42500 33.30100 1.000 42.12000 247 ASP B C 1
ATOM 5419 O O . ASP B 1 247 ? -9.24900 27.39800 32.65400 1.000 42.12000 247 ASP B O 1
ATOM 5424 N N . LEU B 1 248 ? -9.02300 29.62200 32.91400 1.000 39.75000 248 LEU B N 1
ATOM 5425 C CA . LEU B 1 248 ? -8.28100 29.84100 31.68200 1.000 39.75000 248 LEU B CA 1
ATOM 5426 C C . LEU B 1 248 ? -6.78400 29.62200 31.85900 1.000 39.75000 248 LEU B C 1
ATOM 5427 O O . LEU B 1 248 ? -5.99800 30.04800 31.00400 1.000 39.75000 248 LEU B O 1
ATOM 5432 N N . SER B 1 249 ? -6.37400 28.98400 32.96000 1.000 35.60000 249 SER B N 1
ATOM 5433 C CA . SER B 1 249 ? -4.95200 28.79300 33.22400 1.000 35.60000 249 SER B CA 1
ATOM 5434 C C . SER B 1 249 ? -4.29000 27.98000 32.12000 1.000 35.60000 249 SER B C 1
ATOM 5435 O O . SER B 1 249 ? -3.12900 28.22200 31.77100 1.000 35.60000 249 SER B O 1
ATOM 5438 N N . GLY B 1 250 ? -5.01500 27.01600 31.55300 1.000 35.71000 250 GLY B N 1
ATOM 5439 C CA . GLY B 1 250 ? -4.53900 26.28300 30.40000 1.000 35.71000 250 GLY B CA 1
ATOM 5440 C C . GLY B 1 250 ? -4.86400 26.90600 29.06600 1.000 35.71000 250 GLY B C 1
ATOM 5441 O O . GLY B 1 250 ? -4.37200 26.43700 28.03500 1.000 35.71000 250 GLY B O 1
ATOM 5442 N N . SER B 1 251 ? -5.68700 27.95200 29.05700 1.000 36.28000 251 SER B N 1
ATOM 5443 C CA . SER B 1 251 ? -6.10400 28.56700 27.80600 1.000 36.28000 251 SER B CA 1
ATOM 5444 C C . SER B 1 251 ? -4.93600 29.26600 27.12400 1.000 36.28000 251 SER B C 1
ATOM 5445 O O . SER B 1 251 ? -4.14100 29.95700 27.76800 1.000 36.28000 251 SER B O 1
ATOM 5448 N N . VAL B 1 252 ? -4.83800 29.08400 25.80700 1.000 36.17000 252 VAL B N 1
ATOM 5449 C CA . VAL B 1 252 ? -3.86400 29.82900 25.01800 1.000 36.17000 252 VAL B CA 1
ATOM 5450 C C . VAL B 1 252 ? -4.39600 31.18300 24.56300 1.000 36.17000 252 VAL B C 1
ATOM 5451 O O . VAL B 1 252 ? -3.60400 32.04700 24.16000 1.000 36.17000 252 VAL B O 1
ATOM 5455 N N . LEU B 1 253 ? -5.70900 31.39400 24.61800 1.000 37.55000 253 LEU B N 1
ATOM 5456 C CA . LEU B 1 253 ? -6.33100 32.64100 24.20200 1.000 37.55000 253 LEU B CA 1
ATOM 5457 C C . LEU B 1 253 ? -6.66400 33.54900 25.37700 1.000 37.55000 253 LEU B C 1
ATOM 5458 O O . LEU B 1 253 ? -7.30100 34.58900 25.18000 1.000 37.55000 253 LEU B O 1
ATOM 5463 N N . ARG B 1 254 ? -6.25000 33.17800 26.58700 1.000 35.56000 254 ARG B N 1
ATOM 5464 C CA . ARG B 1 254 ? -6.63600 33.91700 27.78100 1.000 35.56000 254 ARG B CA 1
ATOM 5465 C C . ARG B 1 254 ? -6.13800 35.35600 27.72100 1.000 35.56000 254 ARG B C 1
ATOM 5466 O O . ARG B 1 254 ? -5.01200 35.62800 27.29400 1.000 35.56000 254 ARG B O 1
ATOM 5474 N N . SER B 1 255 ? -6.99600 36.28200 28.14400 1.000 37.52000 255 SER B N 1
ATOM 5475 C CA . SER B 1 255 ? -6.65200 37.69500 28.11800 1.000 37.52000 255 SER B CA 1
ATOM 5476 C C . SER B 1 255 ? -5.56600 38.00900 29.14000 1.000 37.52000 255 SER B C 1
ATOM 5477 O O . SER B 1 255 ? -5.56000 37.47900 30.25400 1.000 37.52000 255 SER B O 1
ATOM 5480 N N . VAL B 1 256 ? -4.64500 38.87800 28.74700 1.000 38.18000 256 VAL B N 1
ATOM 5481 C CA . VAL B 1 256 ? -3.55700 39.31300 29.61200 1.000 38.18000 256 VAL B CA 1
ATOM 5482 C C . VAL B 1 256 ? -4.07900 40.31700 30.63100 1.000 38.18000 256 VAL B C 1
ATOM 5483 O O . VAL B 1 256 ? -5.08200 41.00300 30.40600 1.000 38.18000 256 VAL B O 1
ATOM 5487 N N . SER B 1 257 ? -3.39900 40.40100 31.77100 1.000 39.59000 257 SER B N 1
ATOM 5488 C CA . SER B 1 257 ? -3.72800 41.42600 32.74700 1.000 39.59000 257 SER B CA 1
ATOM 5489 C C . SER B 1 257 ? -3.42300 42.81100 32.17100 1.000 39.59000 257 SER B C 1
ATOM 5490 O O . SER B 1 257 ? -2.51400 42.96500 31.35100 1.000 39.59000 257 SER B O 1
ATOM 5493 N N . PRO B 1 258 ? -4.18300 43.83400 32.58000 1.000 41.27000 258 PRO B N 1
ATOM 5494 C CA . PRO B 1 258 ? -3.97500 45.17600 32.00700 1.000 41.27000 258 PRO B CA 1
ATOM 5495 C C . PRO B 1 258 ? -2.57600 45.73800 32.19700 1.000 41.27000 258 PRO B C 1
ATOM 5496 O O . PRO B 1 258 ? -2.09300 46.46700 31.32100 1.000 41.27000 258 PRO B O 1
ATOM 5500 N N . CYS B 1 259 ? -1.90600 45.42400 33.31100 1.000 41.81000 259 CYS B N 1
ATOM 5501 C CA . CYS B 1 259 ? -0.60200 46.02300 33.58100 1.000 41.81000 259 CYS B CA 1
ATOM 5502 C C . CYS B 1 259 ? 0.43400 45.58700 32.55700 1.000 41.81000 259 CYS B C 1
ATOM 5503 O O . CYS B 1 259 ? 1.26300 46.39300 32.10900 1.000 41.81000 259 CYS B O 1
ATOM 5506 N N . HIS B 1 260 ? 0.39000 44.31700 32.15900 1.000 37.97000 260 HIS B N 1
ATOM 5507 C CA . HIS B 1 260 ? 1.35600 43.83100 31.18600 1.000 37.97000 260 HIS B CA 1
ATOM 5508 C C . HIS B 1 260 ? 1.12000 44.45300 29.81800 1.000 37.97000 260 HIS B C 1
ATOM 5509 O O . HIS B 1 260 ? 2.07600 44.79100 29.11100 1.000 37.97000 260 HIS B O 1
ATOM 5516 N N . ILE B 1 261 ? -0.14500 44.62300 29.42800 1.000 41.08000 261 ILE B N 1
ATOM 5517 C CA . ILE B 1 261 ? -0.43500 45.28300 28.16000 1.000 41.08000 261 ILE B CA 1
ATOM 5518 C C . ILE B 1 261 ? -0.02700 46.75200 28.20900 1.000 41.08000 261 ILE B C 1
ATOM 5519 O O . ILE B 1 261 ? 0.43300 47.31000 27.20300 1.000 41.08000 261 ILE B O 1
ATOM 5524 N N . GLU B 1 262 ? -0.15800 47.39800 29.37300 1.000 44.45000 262 GLU B N 1
ATOM 5525 C CA . GLU B 1 262 ? 0.29100 48.78200 29.49200 1.000 44.45000 262 GLU B CA 1
ATOM 5526 C C . GLU B 1 262 ? 1.80000 48.87900 29.35000 1.000 44.45000 262 GLU B C 1
ATOM 5527 O O . GLU B 1 262 ? 2.31600 49.81600 28.73500 1.000 44.45000 262 GLU B O 1
ATOM 5533 N N . TYR B 1 263 ? 2.52400 47.90200 29.89100 1.000 41.58000 263 TYR B N 1
ATOM 5534 C CA . TYR B 1 263 ? 3.96900 47.86700 29.69600 1.000 41.58000 263 TYR B CA 1
ATOM 5535 C C . TYR B 1 263 ? 4.31500 47.61200 28.22900 1.000 41.58000 263 TYR B C 1
ATOM 5536 O O . TYR B 1 263 ? 5.23800 48.23200 27.67900 1.000 41.58000 263 TYR B O 1
ATOM 5545 N N . LEU B 1 264 ? 3.54800 46.74400 27.56500 1.000 38.77000 264 LEU B N 1
ATOM 5546 C CA . LEU B 1 264 ? 3.78900 46.49200 26.14900 1.000 38.77000 264 LEU B CA 1
ATOM 5547 C C . LEU B 1 264 ? 3.57800 47.75500 25.32800 1.000 38.77000 264 LEU B C 1
ATOM 5548 O O . LEU B 1 264 ? 4.29700 48.00200 24.35400 1.000 38.77000 264 LEU B O 1
ATOM 5553 N N . HIS B 1 265 ? 2.59600 48.57300 25.70900 1.000 42.55000 265 HIS B N 1
ATOM 5554 C CA . HIS B 1 265 ? 2.46300 49.88600 25.08300 1.000 42.55000 265 HIS B CA 1
ATOM 5555 C C . HIS B 1 265 ? 3.62700 50.79600 25.46300 1.000 42.55000 265 HIS B C 1
ATOM 5556 O O . HIS B 1 265 ? 4.08500 51.60600 24.64700 1.000 42.55000 265 HIS B O 1
ATOM 5563 N N . ASN B 1 266 ? 4.12800 50.65900 26.69500 1.000 42.98000 266 ASN B N 1
ATOM 5564 C CA . ASN B 1 266 ? 5.17300 51.55000 27.18700 1.000 42.98000 266 ASN B CA 1
ATOM 5565 C C . ASN B 1 266 ? 6.48700 51.36500 26.44400 1.000 42.98000 266 ASN B C 1
ATOM 5566 O O . ASN B 1 266 ? 7.23100 52.33400 26.26000 1.000 42.98000 266 ASN B O 1
ATOM 5571 N N . MET B 1 267 ? 6.80100 50.14700 26.00100 1.000 41.77000 267 MET B N 1
ATOM 5572 C CA . MET B 1 267 ? 8.02100 49.97000 25.21800 1.000 41.77000 267 MET B CA 1
ATOM 5573 C C . MET B 1 267 ? 7.75300 49.50500 23.79100 1.000 41.77000 267 MET B C 1
ATOM 5574 O O . MET B 1 267 ? 8.69700 49.13500 23.08100 1.000 41.77000 267 MET B O 1
ATOM 5579 N N . GLY B 1 268 ? 6.49500 49.50400 23.35600 1.000 38.37000 268 GLY B N 1
ATOM 5580 C CA . GLY B 1 268 ? 6.16800 49.54000 21.94700 1.000 38.37000 268 GLY B CA 1
ATOM 5581 C C . GLY B 1 268 ? 6.23100 48.23000 21.19400 1.000 38.37000 268 GLY B C 1
ATOM 5582 O O . GLY B 1 268 ? 6.05300 48.23800 19.96900 1.000 38.37000 268 GLY B O 1
ATOM 5583 N N . VAL B 1 269 ? 6.48000 47.11000 21.86400 1.000 36.17000 269 VAL B N 1
ATOM 5584 C CA . VAL B 1 269 ? 6.44300 45.81200 21.19700 1.000 36.17000 269 VAL B CA 1
ATOM 5585 C C . VAL B 1 269 ? 4.99300 45.34700 21.13200 1.000 36.17000 269 VAL B C 1
ATOM 5586 O O . VAL B 1 269 ? 4.33800 45.17400 22.16500 1.000 36.17000 269 VAL B O 1
ATOM 5590 N N . LYS B 1 270 ? 4.48700 45.15400 19.91500 1.000 37.19000 270 LYS B N 1
ATOM 5591 C CA . LYS B 1 270 ? 3.07100 44.89600 19.69000 1.000 37.19000 270 LYS B CA 1
ATOM 5592 C C . LYS B 1 270 ? 2.73400 43.41600 19.55000 1.000 37.19000 270 LYS B C 1
ATOM 5593 O O . LYS B 1 270 ? 1.56300 43.08100 19.34100 1.000 37.19000 270 LYS B O 1
ATOM 5599 N N . ALA B 1 271 ? 3.71900 42.52700 19.65500 1.000 31.54000 271 ALA B N 1
ATOM 5600 C CA . ALA B 1 271 ? 3.47200 41.09300 19.62100 1.000 31.54000 271 ALA B CA 1
ATOM 5601 C C . ALA B 1 271 ? 4.55700 40.40200 20.43000 1.000 31.54000 271 ALA B C 1
ATOM 5602 O O . ALA B 1 271 ? 5.73400 40.75600 20.32200 1.000 31.54000 271 ALA B O 1
ATOM 5604 N N . SER B 1 272 ? 4.16700 39.40200 21.21800 1.000 27.37000 272 SER B N 1
ATOM 5605 C CA . SER B 1 272 ? 5.11300 38.77900 22.13300 1.000 27.37000 272 SER B CA 1
ATOM 5606 C C . SER B 1 272 ? 4.87000 37.28100 22.23000 1.000 27.37000 272 SER B C 1
ATOM 5607 O O . SER B 1 272 ? 3.73600 36.80500 22.13800 1.000 27.37000 272 SER B O 1
ATOM 5610 N N . MET B 1 273 ? 5.96100 36.54600 22.43100 1.000 22.89000 273 MET B N 1
ATOM 5611 C CA . MET B 1 273 ? 5.92300 35.12400 22.72800 1.000 22.89000 273 MET B CA 1
ATOM 5612 C C . MET B 1 273 ? 6.92700 34.83900 23.83400 1.000 22.89000 273 MET B C 1
ATOM 5613 O O . MET B 1 273 ? 7.93600 35.53500 23.97100 1.000 22.89000 273 MET B O 1
ATOM 5618 N N . SER B 1 274 ? 6.63300 33.82200 24.63800 1.000 23.26000 274 SER B N 1
ATOM 5619 C CA . SER B 1 274 ? 7.51600 33.43000 25.72400 1.000 23.26000 274 SER B CA 1
ATOM 5620 C C . SER B 1 274 ? 7.50700 31.91900 25.87200 1.000 23.26000 274 SER B C 1
ATOM 5621 O O . SER B 1 274 ? 6.45100 31.28200 25.79400 1.000 23.26000 274 SER B O 1
ATOM 5624 N N . ILE B 1 275 ? 8.69400 31.35900 26.09300 1.000 19.24000 275 ILE B N 1
ATOM 5625 C CA . ILE B 1 275 ? 8.88500 29.93400 26.33100 1.000 19.24000 275 ILE B CA 1
ATOM 5626 C C . ILE B 1 275 ? 9.38900 29.77700 27.75700 1.000 19.24000 275 ILE B C 1
ATOM 5627 O O . ILE B 1 275 ? 10.43900 30.32600 28.11100 1.000 19.24000 275 ILE B O 1
ATOM 5632 N N . SER B 1 276 ? 8.64700 29.04300 28.58000 1.000 17.57000 276 SER B N 1
ATOM 5633 C CA . SER B 1 276 ? 9.07900 28.83300 29.95600 1.000 17.57000 276 SER B CA 1
ATOM 5634 C C . SER B 1 276 ? 10.23900 27.84800 30.00200 1.000 17.57000 276 SER B C 1
ATOM 5635 O O . SER B 1 276 ? 10.16200 26.75300 29.43700 1.000 17.57000 276 SER B O 1
ATOM 5638 N N . ILE B 1 277 ? 11.31500 28.23700 30.67700 1.000 14.33000 277 ILE B N 1
ATOM 5639 C CA . ILE B 1 277 ? 12.39300 27.32400 31.03300 1.000 14.33000 277 ILE B CA 1
ATOM 5640 C C . ILE B 1 277 ? 12.18300 26.91100 32.48100 1.000 14.33000 277 ILE B C 1
ATOM 5641 O O . ILE B 1 277 ? 12.03500 27.76500 33.36200 1.000 14.33000 277 ILE B O 1
ATOM 5646 N N . ILE B 1 278 ? 12.17400 25.60700 32.73700 1.000 16.96000 278 ILE B N 1
ATOM 5647 C CA . ILE B 1 278 ? 11.75300 25.08200 34.02900 1.000 16.96000 278 ILE B CA 1
ATOM 5648 C C . ILE B 1 278 ? 12.77000 24.06500 34.52200 1.000 16.96000 278 ILE B C 1
ATOM 5649 O O . ILE B 1 278 ? 13.23200 23.21200 33.75700 1.000 16.96000 278 ILE B O 1
ATOM 5654 N N . LYS B 1 279 ? 13.10900 24.15300 35.80600 1.000 17.24000 279 LYS B N 1
ATOM 5655 C CA . LYS B 1 279 ? 13.97600 23.18300 36.45600 1.000 17.24000 279 LYS B CA 1
ATOM 5656 C C . LYS B 1 279 ? 13.48000 22.95900 37.87500 1.000 17.24000 279 LYS B C 1
ATOM 5657 O O . LYS B 1 279 ? 13.20700 23.92400 38.59600 1.000 17.24000 279 LYS B O 1
ATOM 5663 N N . ASN B 1 280 ? 13.38200 21.68800 38.27000 1.000 20.03000 280 ASN B N 1
ATOM 5664 C CA . ASN B 1 280 ? 12.89900 21.30500 39.59800 1.000 20.03000 280 ASN B CA 1
ATOM 5665 C C . ASN B 1 280 ? 11.52100 21.90000 39.87400 1.000 20.03000 280 ASN B C 1
ATOM 5666 O O . ASN B 1 280 ? 11.22300 22.34600 40.98500 1.000 20.03000 280 ASN B O 1
ATOM 5671 N N . ASN B 1 281 ? 10.67600 21.91200 38.84200 1.000 21.49000 281 ASN B N 1
ATOM 5672 C CA . ASN B 1 281 ? 9.33200 22.48500 38.89300 1.000 21.49000 281 ASN B CA 1
ATOM 5673 C C . ASN B 1 281 ? 9.34100 23.95000 39.31200 1.000 21.49000 281 ASN B C 1
ATOM 5674 O O . ASN B 1 281 ? 8.35100 24.45100 39.85300 1.000 21.49000 281 ASN B O 1
ATOM 5679 N N . LYS B 1 282 ? 10.44300 24.65000 39.07200 1.000 18.37000 282 LYS B N 1
ATOM 5680 C CA . LYS B 1 282 ? 10.53900 26.07900 39.32600 1.000 18.37000 282 LYS B CA 1
ATOM 5681 C C . LYS B 1 282 ? 10.91000 26.77700 38.02600 1.000 18.37000 282 LYS B C 1
ATOM 5682 O O . LYS B 1 282 ? 11.66700 26.23500 37.21400 1.000 18.37000 282 LYS B O 1
ATOM 5688 N N . LEU B 1 283 ? 10.37400 27.97600 37.83000 1.000 15.00000 283 LEU B N 1
ATOM 5689 C CA . LEU B 1 283 ? 10.63600 28.72900 36.60800 1.000 15.00000 283 LEU B CA 1
ATOM 5690 C C . LEU B 1 283 ? 12.07900 29.21300 36.64300 1.000 15.00000 283 LEU B C 1
ATOM 5691 O O . LEU B 1 283 ? 12.39300 30.23200 37.25900 1.000 15.00000 283 LEU B O 1
ATOM 5696 N N . TRP B 1 284 ? 12.97000 28.45600 36.00100 1.000 13.30000 284 TRP B N 1
ATOM 5697 C CA . TRP B 1 284 ? 14.37900 28.82100 35.95300 1.000 13.30000 284 TRP B CA 1
ATOM 5698 C C . TRP B 1 284 ? 14.62900 30.05900 35.10300 1.000 13.30000 284 TRP B C 1
ATOM 5699 O O . TRP B 1 284 ? 15.65500 30.72300 35.28300 1.000 13.30000 284 TRP B O 1
ATOM 5710 N N . GLY B 1 285 ? 13.72700 30.37900 34.18400 1.000 12.58000 285 GLY B N 1
ATOM 5711 C CA . GLY B 1 285 ? 13.93100 31.52400 33.32000 1.000 12.58000 285 GLY B CA 1
ATOM 5712 C C . GLY B 1 285 ? 12.80800 31.64200 32.31700 1.000 12.58000 285 GLY B C 1
ATOM 5713 O O . GLY B 1 285 ? 11.82100 30.90300 32.36600 1.000 12.58000 285 GLY B O 1
ATOM 5714 N N . LEU B 1 286 ? 12.96700 32.59400 31.40400 1.000 13.76000 286 LEU B N 1
ATOM 5715 C CA . LEU B 1 286 ? 11.98200 32.80300 30.35100 1.000 13.76000 286 LEU B CA 1
ATOM 5716 C C . LEU B 1 286 ? 12.67700 33.22700 29.06700 1.000 13.76000 286 LEU B C 1
ATOM 5717 O O . LEU B 1 286 ? 13.62400 34.01600 29.09600 1.000 13.76000 286 LEU B O 1
ATOM 5722 N N . ILE B 1 287 ? 12.19700 32.71400 27.94100 1.000 14.99000 287 ILE B N 1
ATOM 5723 C CA . ILE B 1 287 ? 12.70300 33.11500 26.63300 1.000 14.99000 287 ILE B CA 1
ATOM 5724 C C . ILE B 1 287 ? 11.68600 34.10400 26.07900 1.000 14.99000 287 ILE B C 1
ATOM 5725 O O . ILE B 1 287 ? 10.69200 33.72100 25.46000 1.000 14.99000 287 ILE B O 1
ATOM 5730 N N . ALA B 1 288 ? 11.93600 35.39100 26.30600 1.000 16.11000 288 ALA B N 1
ATOM 5731 C CA . ALA B 1 288 ? 11.00400 36.42200 25.86900 1.000 16.11000 288 ALA B CA 1
ATOM 5732 C C . ALA B 1 288 ? 11.23000 36.75100 24.40000 1.000 16.11000 288 ALA B C 1
ATOM 5733 O O . ALA B 1 288 ? 12.35100 37.07100 23.99000 1.000 16.11000 288 ALA B O 1
ATOM 5735 N N . CYS B 1 289 ? 10.16400 36.66000 23.61100 1.000 21.11000 289 CYS B N 1
ATOM 5736 C CA . CYS B 1 289 ? 10.16300 37.07700 22.21900 1.000 21.11000 289 CYS B CA 1
ATOM 5737 C C . CYS B 1 289 ? 9.35200 38.35700 22.07800 1.000 21.11000 289 CYS B C 1
ATOM 5738 O O . CYS B 1 289 ? 8.30600 38.51500 22.71700 1.000 21.11000 289 CYS B O 1
ATOM 5741 N N . HIS B 1 290 ? 9.83200 39.25900 21.22800 1.000 25.35000 290 HIS B N 1
ATOM 5742 C CA . HIS B 1 290 ? 9.23800 40.57300 21.04900 1.000 25.35000 290 HIS B CA 1
ATOM 5743 C C . HIS B 1 290 ? 9.25100 40.92300 19.57000 1.000 25.35000 290 HIS B C 1
ATOM 5744 O O . HIS B 1 290 ? 10.22700 40.64200 18.86600 1.000 25.35000 290 HIS B O 1
ATOM 5751 N N . HIS B 1 291 ? 8.17000 41.55200 19.11100 1.000 29.47000 291 HIS B N 1
ATOM 5752 C CA . HIS B 1 291 ? 8.01700 41.91600 17.70900 1.000 29.47000 291 HIS B CA 1
ATOM 5753 C C . HIS B 1 291 ? 7.43100 43.31500 17.62100 1.000 29.47000 291 HIS B C 1
ATOM 5754 O O . HIS B 1 291 ? 6.46000 43.62700 18.31900 1.000 29.47000 291 HIS B O 1
ATOM 5761 N N . GLN B 1 292 ? 8.02300 44.15600 16.77100 1.000 33.98000 292 GLN B N 1
ATOM 5762 C CA . GLN B 1 292 ? 7.47600 45.49200 16.55700 1.000 33.98000 292 GLN B CA 1
ATOM 5763 C C . GLN B 1 292 ? 6.14300 45.42000 15.82200 1.000 33.98000 292 GLN B C 1
ATOM 5764 O O . GLN B 1 292 ? 5.15300 46.03400 16.23900 1.000 33.98000 292 GLN B O 1
ATOM 5770 N N . THR B 1 293 ? 6.10200 44.66900 14.72900 1.000 32.57000 293 THR B N 1
ATOM 5771 C CA . THR B 1 293 ? 4.88200 44.40400 13.98900 1.000 32.57000 293 THR B CA 1
ATOM 5772 C C . THR B 1 293 ? 4.06100 43.32300 14.68400 1.000 32.57000 293 THR B C 1
ATOM 5773 O O . THR B 1 293 ? 4.59500 42.52700 15.46000 1.000 32.57000 293 THR B O 1
ATOM 5777 N N . PRO B 1 294 ? 2.75200 43.28200 14.44000 1.000 31.91000 294 PRO B N 1
ATOM 5778 C CA . PRO B 1 294 ? 1.95500 42.15300 14.93300 1.000 31.91000 294 PRO B CA 1
ATOM 5779 C C . PRO B 1 294 ? 2.41100 40.84700 14.29600 1.000 31.91000 294 PRO B C 1
ATOM 5780 O O . PRO B 1 294 ? 2.81600 40.80400 13.12900 1.000 31.91000 294 PRO B O 1
ATOM 5784 N N . LYS B 1 295 ? 2.34600 39.77200 15.07900 1.000 27.82000 295 LYS B N 1
ATOM 5785 C CA . LYS B 1 295 ? 2.76800 38.45400 14.62700 1.000 27.82000 295 LYS B CA 1
ATOM 5786 C C . LYS B 1 295 ? 1.80700 37.40700 15.16400 1.000 27.82000 295 LYS B C 1
ATOM 5787 O O . LYS B 1 295 ? 1.38600 37.47500 16.32000 1.000 27.82000 295 LYS B O 1
ATOM 5793 N N . TYR B 1 296 ? 1.47000 36.43600 14.32000 1.000 32.06000 296 TYR B N 1
ATOM 5794 C CA . TYR B 1 296 ? 0.53300 35.36500 14.65300 1.000 32.06000 296 TYR B CA 1
ATOM 5795 C C . TYR B 1 296 ? 1.25700 34.03800 14.44900 1.000 32.06000 296 TYR B C 1
ATOM 5796 O O . TYR B 1 296 ? 1.22700 33.46500 13.35600 1.000 32.06000 296 TYR B O 1
ATOM 5805 N N . VAL B 1 297 ? 1.90500 33.55300 15.50200 1.000 33.03000 297 VAL B N 1
ATOM 5806 C CA . VAL B 1 297 ? 2.69300 32.31900 15.39200 1.000 33.03000 297 VAL B CA 1
ATOM 5807 C C . VAL B 1 297 ? 1.75100 31.12900 15.24000 1.000 33.03000 297 VAL B C 1
ATOM 5808 O O . VAL B 1 297 ? 0.85400 30.93600 16.08000 1.000 33.03000 297 VAL B O 1
ATOM 5812 N N . PRO B 1 298 ? 1.91800 30.31200 14.20500 1.000 36.48000 298 PRO B N 1
ATOM 5813 C CA . PRO B 1 298 ? 1.07800 29.12000 14.04600 1.000 36.48000 298 PRO B CA 1
ATOM 5814 C C . PRO B 1 298 ? 1.37800 28.07700 15.11000 1.000 36.48000 298 PRO B C 1
ATOM 5815 O O . PRO B 1 298 ? 2.44900 28.05600 15.71900 1.000 36.48000 298 PRO B O 1
ATOM 5819 N N . TYR B 1 299 ? 0.38900 27.20800 15.34100 1.000 38.40000 299 TYR B N 1
ATOM 5820 C CA . TYR B 1 299 ? 0.51600 26.20400 16.39200 1.000 38.40000 299 TYR B CA 1
ATOM 5821 C C . TYR B 1 299 ? 1.69100 25.26600 16.14700 1.000 38.40000 299 TYR B C 1
ATOM 5822 O O . TYR B 1 299 ? 2.27700 24.75200 17.10300 1.000 38.40000 299 TYR B O 1
ATOM 5831 N N . GLU B 1 300 ? 2.05400 25.02700 14.88700 1.000 40.85000 300 GLU B N 1
ATOM 5832 C CA . GLU B 1 300 ? 3.18000 24.13800 14.61500 1.000 40.85000 300 GLU B CA 1
ATOM 5833 C C . GLU B 1 300 ? 4.49300 24.75600 15.08300 1.000 40.85000 300 GLU B C 1
ATOM 5834 O O . GLU B 1 300 ? 5.26600 24.12400 15.81500 1.000 40.85000 300 GLU B O 1
ATOM 5840 N N . ILE B 1 301 ? 4.74900 26.00800 14.69400 1.000 36.54000 301 ILE B N 1
ATOM 5841 C CA . ILE B 1 301 ? 5.94700 26.69100 15.16900 1.000 36.54000 301 ILE B CA 1
ATOM 5842 C C . ILE B 1 301 ? 5.87900 26.90000 16.67500 1.000 36.54000 301 ILE B C 1
ATOM 5843 O O . ILE B 1 301 ? 6.90300 26.83800 17.36800 1.000 36.54000 301 ILE B O 1
ATOM 5848 N N . ARG B 1 302 ? 4.67300 27.10700 17.21000 1.000 34.15000 302 ARG B N 1
ATOM 5849 C CA . ARG B 1 302 ? 4.51400 27.27500 18.65100 1.000 34.15000 302 ARG B CA 1
ATOM 5850 C C . ARG B 1 302 ? 4.93600 26.01800 19.40000 1.000 34.15000 302 ARG B C 1
ATOM 5851 O O . ARG B 1 302 ? 5.71800 26.07900 20.35700 1.000 34.15000 302 ARG B O 1
ATOM 5859 N N . HIS B 1 303 ? 4.42200 24.86300 18.97500 1.000 34.51000 303 HIS B N 1
ATOM 5860 C CA . HIS B 1 303 ? 4.76700 23.60500 19.62100 1.000 34.51000 303 HIS B CA 1
ATOM 5861 C C . HIS B 1 303 ? 6.23400 23.25900 19.42200 1.000 34.51000 303 HIS B C 1
ATOM 5862 O O . HIS B 1 303 ? 6.85800 22.67100 20.31400 1.000 34.51000 303 HIS B O 1
ATOM 5869 N N . ALA B 1 304 ? 6.81100 23.63100 18.27600 1.000 30.79000 304 ALA B N 1
ATOM 5870 C CA . ALA B 1 304 ? 8.23600 23.39500 18.08000 1.000 30.79000 304 ALA B CA 1
ATOM 5871 C C . ALA B 1 304 ? 9.06600 24.22000 19.05500 1.000 30.79000 304 ALA B C 1
ATOM 5872 O O . ALA B 1 304 ? 10.00900 23.70500 19.66700 1.000 30.79000 304 ALA B O 1
ATOM 5874 N N . CYS B 1 305 ? 8.71600 25.49700 19.23300 1.000 27.99000 305 CYS B N 1
ATOM 5875 C CA . CYS B 1 305 ? 9.42700 26.31800 20.20600 1.000 27.99000 305 CYS B CA 1
ATOM 5876 C C . CYS B 1 305 ? 9.21700 25.81500 21.62800 1.000 27.99000 305 CYS B C 1
ATOM 5877 O O . CYS B 1 305 ? 10.13500 25.88800 22.45100 1.000 27.99000 305 CYS B O 1
ATOM 5880 N N . GLU B 1 306 ? 8.03400 25.28000 21.92900 1.000 28.48000 306 GLU B N 1
ATOM 5881 C CA . GLU B 1 306 ? 7.79300 24.74800 23.26700 1.000 28.48000 306 GLU B CA 1
ATOM 5882 C C . GLU B 1 306 ? 8.64100 23.50800 23.52900 1.000 28.48000 306 GLU B C 1
ATOM 5883 O O . GLU B 1 306 ? 9.20400 23.34600 24.62100 1.000 28.48000 306 GLU B O 1
ATOM 5889 N N . PHE B 1 307 ? 8.74900 22.62200 22.53700 1.000 25.87000 307 PHE B N 1
ATOM 5890 C CA . PHE B 1 307 ? 9.63800 21.47600 22.68300 1.000 25.87000 307 PHE B CA 1
ATOM 5891 C C . PHE B 1 307 ? 11.09600 21.90600 22.78200 1.000 25.87000 307 PHE B C 1
ATOM 5892 O O . PHE B 1 307 ? 11.87700 21.29100 23.51800 1.000 25.87000 307 PHE B O 1
ATOM 5900 N N . LEU B 1 308 ? 11.47700 22.96700 22.06700 1.000 23.06000 308 LEU B N 1
ATOM 5901 C CA . LEU B 1 308 ? 12.83200 23.48800 22.20400 1.000 23.06000 308 LEU B CA 1
ATOM 5902 C C . LEU B 1 308 ? 13.06500 24.02600 23.60600 1.000 23.06000 308 LEU B C 1
ATOM 5903 O O . LEU B 1 308 ? 14.16100 23.88700 24.16000 1.000 23.06000 308 LEU B O 1
ATOM 5908 N N . GLY B 1 309 ? 12.03400 24.61400 24.21100 1.000 22.27000 309 GLY B N 1
ATOM 5909 C CA . GLY B 1 309 ? 12.16900 25.07900 25.58100 1.000 22.27000 309 GLY B CA 1
ATOM 5910 C C . GLY B 1 309 ? 12.29600 23.93300 26.56400 1.000 22.27000 309 GLY B C 1
ATOM 5911 O O . GLY B 1 309 ? 13.05800 24.01400 27.53100 1.000 22.27000 309 GLY B O 1
ATOM 5912 N N . GLN B 1 310 ? 11.58000 22.83600 26.31100 1.000 22.77000 310 GLN B N 1
ATOM 5913 C CA . GLN B 1 310 ? 11.74000 21.65000 27.14900 1.000 22.77000 310 GLN B CA 1
ATOM 5914 C C . GLN B 1 310 ? 13.15300 21.08500 27.04000 1.000 22.77000 310 GLN B C 1
ATOM 5915 O O . GLN B 1 310 ? 13.77400 20.72000 28.05300 1.000 22.77000 310 GLN B O 1
ATOM 5921 N N . VAL B 1 311 ? 13.68500 21.02100 25.81700 1.000 20.55000 311 VAL B N 1
ATOM 5922 C CA . VAL B 1 311 ? 15.04200 20.51800 25.62300 1.000 20.55000 311 VAL B CA 1
ATOM 5923 C C . VAL B 1 311 ? 16.05100 21.44000 26.29500 1.000 20.55000 311 VAL B C 1
ATOM 5924 O O . VAL B 1 311 ? 17.01800 20.98100 26.91800 1.000 20.55000 311 VAL B O 1
ATOM 5928 N N . THR B 1 312 ? 15.82700 22.75400 26.20400 1.000 19.44000 312 THR B N 1
ATOM 5929 C CA . THR B 1 312 ? 16.71900 23.71000 26.84900 1.000 19.44000 312 THR B CA 1
ATOM 5930 C C . THR B 1 312 ? 16.67400 23.57200 28.36200 1.000 19.44000 312 THR B C 1
ATOM 5931 O O . THR B 1 312 ? 17.70600 23.67900 29.03300 1.000 19.44000 312 THR B O 1
ATOM 5935 N N . SER B 1 313 ? 15.49100 23.29100 28.91100 1.000 19.20000 313 SER B N 1
ATOM 5936 C CA . SER B 1 313 ? 15.36700 23.11600 30.35200 1.000 19.20000 313 SER B CA 1
ATOM 5937 C C . SER B 1 313 ? 16.14900 21.89800 30.81700 1.000 19.20000 313 SER B C 1
ATOM 5938 O O . SER B 1 313 ? 16.92400 21.96900 31.78200 1.000 19.20000 313 SER B O 1
ATOM 5941 N N . LEU B 1 314 ? 15.97000 20.76800 30.12700 1.000 20.84000 314 LEU B N 1
ATOM 5942 C CA . LEU B 1 314 ? 16.69400 19.56600 30.52700 1.000 20.84000 314 LEU B CA 1
ATOM 5943 C C . LEU B 1 314 ? 18.19900 19.73500 30.34600 1.000 20.84000 314 LEU B C 1
ATOM 5944 O O . LEU B 1 314 ? 18.98700 19.26800 31.18000 1.000 20.84000 314 LEU B O 1
ATOM 5949 N N . GLU B 1 315 ? 18.61800 20.45300 29.29900 1.000 21.19000 315 GLU B N 1
ATOM 5950 C CA . GLU B 1 315 ? 20.04700 20.65200 29.08500 1.000 21.19000 315 GLU B CA 1
ATOM 5951 C C . GLU B 1 315 ? 20.65100 21.54600 30.15900 1.000 21.19000 315 GLU B C 1
ATOM 5952 O O . GLU B 1 315 ? 21.74000 21.26000 30.66900 1.000 21.19000 315 GLU B O 1
ATOM 5958 N N . ILE B 1 316 ? 19.95900 22.62800 30.52000 1.000 19.51000 316 ILE B N 1
ATOM 5959 C CA . ILE B 1 316 ? 20.47500 23.51900 31.55200 1.000 19.51000 316 ILE B CA 1
ATOM 5960 C C . ILE B 1 316 ? 20.53200 22.80500 32.89500 1.000 19.51000 316 ILE B C 1
ATOM 5961 O O . ILE B 1 316 ? 21.48900 22.97500 33.66500 1.000 19.51000 316 ILE B O 1
ATOM 5966 N N . ALA B 1 317 ? 19.53600 21.96100 33.18100 1.000 20.31000 317 ALA B N 1
ATOM 5967 C CA . ALA B 1 317 ? 19.57000 21.20800 34.42900 1.000 20.31000 317 ALA B CA 1
ATOM 5968 C C . ALA B 1 317 ? 20.74800 20.24400 34.45000 1.000 20.31000 317 ALA B C 1
ATOM 5969 O O . ALA B 1 317 ? 21.45100 20.13100 35.46400 1.000 20.31000 317 ALA B O 1
ATOM 5971 N N . THR B 1 318 ? 21.01000 19.57600 33.32100 1.000 22.44000 318 THR B N 1
ATOM 5972 C CA . THR B 1 318 ? 22.13800 18.65300 33.26400 1.000 22.44000 318 THR B CA 1
ATOM 5973 C C . THR B 1 318 ? 23.46200 19.38600 33.44800 1.000 22.44000 318 THR B C 1
ATOM 5974 O O . THR B 1 318 ? 24.33400 18.92900 34.20000 1.000 22.44000 318 THR B O 1
ATOM 5978 N N . LYS B 1 319 ? 23.61700 20.54300 32.79800 1.000 23.64000 319 LYS B N 1
ATOM 5979 C CA . LYS B 1 319 ? 24.87300 21.27600 32.91400 1.000 23.64000 319 LYS B CA 1
ATOM 5980 C C . LYS B 1 319 ? 25.09900 21.74500 34.34300 1.000 23.64000 319 LYS B C 1
ATOM 5981 O O . LYS B 1 319 ? 26.19400 21.58100 34.89600 1.000 23.64000 319 LYS B O 1
ATOM 5987 N N . GLU B 1 320 ? 24.06700 22.32400 34.96700 1.000 22.97000 320 GLU B N 1
ATOM 5988 C CA . GLU B 1 320 ? 24.24800 22.84500 36.31700 1.000 22.97000 320 GLU B CA 1
ATOM 5989 C C . GLU B 1 320 ? 24.51800 21.72600 37.31300 1.000 22.97000 320 GLU B C 1
ATOM 5990 O O . GLU B 1 320 ? 25.36100 21.87400 38.20900 1.000 22.97000 320 GLU B O 1
ATOM 5996 N N . ASP B 1 321 ? 23.84500 20.58100 37.15200 1.000 26.74000 321 ASP B N 1
ATOM 5997 C CA . ASP B 1 321 ? 24.06900 19.48200 38.08400 1.000 26.74000 321 ASP B CA 1
ATOM 5998 C C . ASP B 1 321 ? 25.46300 18.89000 37.91900 1.000 26.74000 321 ASP B C 1
ATOM 5999 O O . ASP B 1 321 ? 26.13300 18.58400 38.91400 1.000 26.74000 321 ASP B O 1
ATOM 6004 N N . ASN B 1 322 ? 25.93400 18.73800 36.67600 1.000 30.78000 322 ASN B N 1
ATOM 6005 C CA . ASN B 1 322 ? 27.28400 18.22000 36.47800 1.000 30.78000 322 ASN B CA 1
ATOM 6006 C C . ASN B 1 322 ? 28.34100 19.19900 36.98000 1.000 30.78000 322 ASN B C 1
ATOM 6007 O O . ASN B 1 322 ? 29.37100 18.78000 37.52400 1.000 30.78000 322 ASN B O 1
ATOM 6012 N N . GLU B 1 323 ? 28.10100 20.50500 36.83300 1.000 31.61000 323 GLU B N 1
ATOM 6013 C CA . GLU B 1 323 ? 29.06600 21.47300 37.34500 1.000 31.61000 323 GLU B CA 1
ATOM 6014 C C . GLU B 1 323 ? 29.11700 21.44500 38.86800 1.000 31.61000 323 GLU B C 1
ATOM 6015 O O . GLU B 1 323 ? 30.20500 21.50600 39.46200 1.000 31.61000 323 GLU B O 1
ATOM 6021 N N . ASP B 1 324 ? 27.95400 21.32600 39.51800 1.000 32.92000 324 ASP B N 1
ATOM 6022 C CA . ASP B 1 324 ? 27.94700 21.21400 40.97300 1.000 32.92000 324 ASP B CA 1
ATOM 6023 C C . ASP B 1 324 ? 28.63100 19.93200 41.42700 1.000 32.92000 324 ASP B C 1
ATOM 6024 O O . ASP B 1 324 ? 29.35700 19.93000 42.42700 1.000 32.92000 324 ASP B O 1
ATOM 6029 N N . SER B 1 325 ? 28.44600 18.84000 40.68000 1.000 33.56000 325 SER B N 1
ATOM 6030 C CA . SER B 1 325 ? 29.09900 17.59000 41.04900 1.000 33.56000 325 SER B CA 1
ATOM 6031 C C . SER B 1 325 ? 30.61200 17.69200 40.90100 1.000 33.56000 325 SER B C 1
ATOM 6032 O O . SER B 1 325 ? 31.35800 17.19100 41.75000 1.000 33.56000 325 SER B O 1
ATOM 6035 N N . GLU B 1 326 ? 31.08400 18.37200 39.85200 1.000 37.37000 326 GLU B N 1
ATOM 6036 C CA . GLU B 1 326 ? 32.52400 18.52800 39.66700 1.000 37.37000 326 GLU B CA 1
ATOM 6037 C C . GLU B 1 326 ? 33.13000 19.37500 40.77700 1.000 37.37000 326 GLU B C 1
ATOM 6038 O O . GLU B 1 326 ? 34.17200 19.02000 41.34900 1.000 37.37000 326 GLU B O 1
ATOM 6044 N N . SER B 1 327 ? 32.48800 20.50300 41.09700 1.000 36.38000 327 SER B N 1
ATOM 6045 C CA . SER B 1 327 ? 33.01900 21.35800 42.15400 1.000 36.38000 327 SER B CA 1
ATOM 6046 C C . SER B 1 327 ? 32.99100 20.64600 43.50100 1.000 36.38000 327 SER B C 1
ATOM 6047 O O . SER B 1 327 ? 33.94000 20.75300 44.29000 1.000 36.38000 327 SER B O 1
ATOM 6050 N N . LYS B 1 328 ? 31.93800 19.86600 43.76000 1.000 35.57000 328 LYS B N 1
ATOM 6051 C CA . LYS B 1 328 ? 31.85600 19.14100 45.02200 1.000 35.57000 328 LYS B CA 1
ATOM 6052 C C . LYS B 1 328 ? 32.92700 18.06100 45.11000 1.000 35.57000 328 LYS B C 1
ATOM 6053 O O . LYS B 1 328 ? 33.54500 17.87700 46.16500 1.000 35.57000 328 LYS B O 1
ATOM 6059 N N . ILE B 1 329 ? 33.19100 17.36200 44.00300 1.000 36.21000 329 ILE B N 1
ATOM 6060 C CA . ILE B 1 329 ? 34.19500 16.30400 44.03200 1.000 36.21000 329 ILE B CA 1
ATOM 6061 C C . ILE B 1 329 ? 35.58600 16.88700 44.24300 1.000 36.21000 329 ILE B C 1
ATOM 6062 O O . ILE B 1 329 ? 36.37700 16.36500 45.04100 1.000 36.21000 329 ILE B O 1
ATOM 6067 N N . GLU B 1 330 ? 35.91400 17.97900 43.54400 1.000 36.69000 330 GLU B N 1
ATOM 6068 C CA . GLU B 1 330 ? 37.23300 18.56800 43.76000 1.000 36.69000 330 GLU B CA 1
ATOM 6069 C C . GLU B 1 330 ? 37.36900 19.15700 45.16100 1.000 36.69000 330 GLU B C 1
ATOM 6070 O O . GLU B 1 330 ? 38.46000 19.10700 45.74500 1.000 36.69000 330 GLU B O 1
ATOM 6076 N N . ILE B 1 331 ? 36.28300 19.68700 45.73500 1.000 35.09000 331 ILE B N 1
ATOM 6077 C CA . ILE B 1 331 ? 36.37700 20.20600 47.09600 1.000 35.09000 331 ILE B CA 1
ATOM 6078 C C . ILE B 1 331 ? 36.58000 19.06800 48.09600 1.000 35.09000 331 ILE B C 1
ATOM 6079 O O . ILE B 1 331 ? 37.34800 19.19900 49.06000 1.000 35.09000 331 ILE B O 1
ATOM 6084 N N . LYS B 1 332 ? 35.93600 17.91700 47.86300 1.000 34.24000 332 LYS B N 1
ATOM 6085 C CA . LYS B 1 332 ? 36.16700 16.77700 48.74600 1.000 34.24000 332 LYS B CA 1
ATOM 6086 C C . LYS B 1 332 ? 37.58900 16.25200 48.59900 1.000 34.24000 332 LYS B C 1
ATOM 6087 O O . LYS B 1 332 ? 38.20400 15.82100 49.58200 1.000 34.24000 332 LYS B O 1
ATOM 6093 N N . SER B 1 333 ? 38.13600 16.29400 47.38100 1.000 34.64000 333 SER B N 1
ATOM 6094 C CA . SER B 1 333 ? 39.51800 15.86500 47.18900 1.000 34.64000 333 SER B CA 1
ATOM 6095 C C . SER B 1 333 ? 40.48800 16.79800 47.90100 1.000 34.64000 333 SER B C 1
ATOM 6096 O O . SER B 1 333 ? 41.47800 16.34400 48.49300 1.000 34.64000 333 SER B O 1
ATOM 6099 N N . VAL B 1 334 ? 40.20700 18.10300 47.87700 1.000 34.60000 334 VAL B N 1
ATOM 6100 C CA . VAL B 1 334 ? 41.05600 19.04800 48.59600 1.000 34.60000 334 VAL B CA 1
ATOM 6101 C C . VAL B 1 334 ? 40.98200 18.79000 50.09400 1.000 34.60000 334 VAL B C 1
ATOM 6102 O O . VAL B 1 334 ? 42.00100 18.82400 50.79800 1.000 34.60000 334 VAL B O 1
ATOM 6106 N N . LEU B 1 335 ? 39.78300 18.49000 50.60200 1.000 32.76000 335 LEU B N 1
ATOM 6107 C CA . LEU B 1 335 ? 39.66700 18.20000 52.02800 1.000 32.76000 335 LEU B CA 1
ATOM 6108 C C . LEU B 1 335 ? 40.40500 16.91800 52.39800 1.000 32.76000 335 LEU B C 1
ATOM 6109 O O . LEU B 1 335 ? 41.04200 16.84600 53.45500 1.000 32.76000 335 LEU B O 1
ATOM 6114 N N . ALA B 1 336 ? 40.35000 15.90300 51.53300 1.000 33.54000 336 ALA B N 1
ATOM 6115 C CA . ALA B 1 336 ? 41.04700 14.65700 51.83600 1.000 33.54000 336 ALA B CA 1
ATOM 6116 C C . ALA B 1 336 ? 42.55600 14.85800 51.82900 1.000 33.54000 336 ALA B C 1
ATOM 6117 O O . ALA B 1 336 ? 43.26600 14.31700 52.68800 1.000 33.54000 336 ALA B O 1
ATOM 6119 N N . LYS B 1 337 ? 43.06200 15.65900 50.88700 1.000 36.17000 337 LYS B N 1
ATOM 6120 C CA . LYS B 1 337 ? 44.49000 15.95900 50.88000 1.000 36.17000 337 LYS B CA 1
ATOM 6121 C C . LYS B 1 337 ? 44.89100 16.74900 52.12100 1.000 36.17000 337 LYS B C 1
ATOM 6122 O O . LYS B 1 337 ? 45.96600 16.52200 52.69000 1.000 36.17000 337 LYS B O 1
ATOM 6128 N N . LEU B 1 338 ? 44.02500 17.66000 52.57700 1.000 34.93000 338 LEU B N 1
ATOM 6129 C CA . LEU B 1 338 ? 44.34000 18.41900 53.78400 1.000 34.93000 338 LEU B CA 1
ATOM 6130 C C . LEU B 1 338 ? 44.35600 17.52500 55.01800 1.000 34.93000 338 LEU B C 1
ATOM 6131 O O . LEU B 1 338 ? 45.20700 17.69200 55.90100 1.000 34.93000 338 LEU B O 1
ATOM 6136 N N . VAL B 1 339 ? 43.43200 16.56500 55.09700 1.000 36.63000 339 VAL B N 1
ATOM 6137 C CA . VAL B 1 339 ? 43.42800 15.65200 56.23700 1.000 36.63000 339 VAL B CA 1
ATOM 6138 C C . VAL B 1 339 ? 44.66500 14.76400 56.21300 1.000 36.63000 339 VAL B C 1
ATOM 6139 O O . VAL B 1 339 ? 45.27500 14.49200 57.25700 1.000 36.63000 339 VAL B O 1
ATOM 6143 N N . GLU B 1 340 ? 45.06800 14.31400 55.02000 1.000 38.11000 340 GLU B N 1
ATOM 6144 C CA . GLU B 1 340 ? 46.28400 13.51600 54.91400 1.000 38.11000 340 GLU B CA 1
ATOM 6145 C C . GLU B 1 340 ? 47.51800 14.32400 55.29500 1.000 38.11000 340 GLU B C 1
ATOM 6146 O O . GLU B 1 340 ? 48.46900 13.77300 55.86100 1.000 38.11000 340 GLU B O 1
ATOM 6152 N N . TYR B 1 341 ? 47.51900 15.62700 54.99700 1.000 37.91000 341 TYR B N 1
ATOM 6153 C CA . TYR B 1 341 ? 48.63000 16.47400 55.41900 1.000 37.91000 341 TYR B CA 1
ATOM 6154 C C . TYR B 1 341 ? 48.63700 16.66300 56.93100 1.000 37.91000 341 TYR B C 1
ATOM 6155 O O . TYR B 1 341 ? 49.70400 16.67500 57.55600 1.000 37.91000 341 TYR B O 1
ATOM 6164 N N . MET B 1 342 ? 47.45500 16.81900 57.53400 1.000 39.75000 342 MET B N 1
ATOM 6165 C CA . MET B 1 342 ? 47.38600 16.97000 58.98400 1.000 39.75000 342 MET B CA 1
ATOM 6166 C C . MET B 1 342 ? 47.81000 15.69700 59.70200 1.000 39.75000 342 MET B C 1
ATOM 6167 O O . MET B 1 342 ? 48.36000 15.76400 60.80700 1.000 39.75000 342 MET B O 1
ATOM 6172 N N . SER B 1 343 ? 47.56700 14.53500 59.09700 1.000 40.77000 343 SER B N 1
ATOM 6173 C CA . SER B 1 343 ? 47.99100 13.27900 59.69800 1.000 40.77000 343 SER B CA 1
ATOM 6174 C C . SER B 1 343 ? 49.44900 12.94300 59.41200 1.000 40.77000 343 SER B C 1
ATOM 6175 O O . SER B 1 343 ? 49.96600 11.97500 59.98000 1.000 40.77000 343 SER B O 1
ATOM 6178 N N . ALA B 1 344 ? 50.12200 13.71100 58.55800 1.000 42.36000 344 ALA B N 1
ATOM 6179 C CA . ALA B 1 344 ? 51.49800 13.44300 58.15900 1.000 42.36000 344 ALA B CA 1
ATOM 6180 C C . ALA B 1 344 ? 52.40300 14.63700 58.44400 1.000 42.36000 344 ALA B C 1
ATOM 6181 O O . ALA B 1 344 ? 53.32800 14.9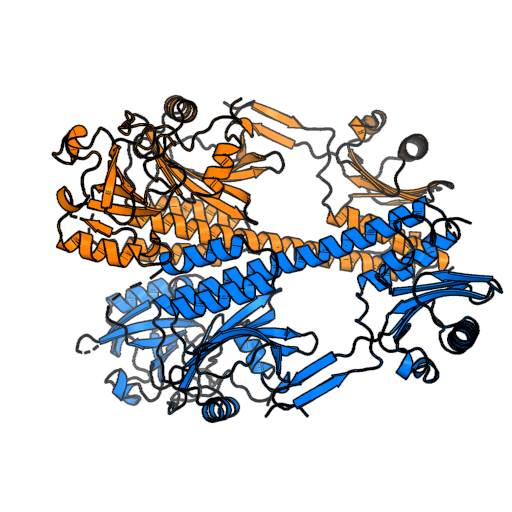3400 57.68400 1.000 42.36000 344 ALA B O 1
ATOM 6183 N N . GLU B 1 345 ? 52.14800 15.33500 59.54800 1.000 42.43000 345 GLU B N 1
ATOM 6184 C CA . GLU B 1 345 ? 52.96700 16.47000 59.94600 1.000 42.43000 345 GLU B CA 1
ATOM 6185 C C . GLU B 1 345 ? 52.90000 16.60900 61.45900 1.000 42.43000 345 GLU B C 1
ATOM 6186 O O . GLU B 1 345 ? 51.91800 16.20300 62.08700 1.000 42.43000 345 GLU B O 1
ATOM 6192 N N . LYS B 1 346 ? 53.95700 17.18100 62.04100 1.000 44.23000 346 LYS B N 1
ATOM 6193 C CA . LYS B 1 346 ? 54.03200 17.28300 63.49700 1.000 44.23000 346 LYS B CA 1
ATOM 6194 C C . LYS B 1 346 ? 52.93300 18.18700 64.04200 1.000 44.23000 346 LYS B C 1
ATOM 6195 O O . LYS B 1 346 ? 52.25800 17.84600 65.02000 1.000 44.23000 346 LYS B O 1
ATOM 6201 N N . SER B 1 347 ? 52.72100 19.33300 63.40600 1.000 43.94000 347 SER B N 1
ATOM 6202 C CA . SER B 1 347 ? 51.61300 20.21800 63.72700 1.000 43.94000 347 SER B CA 1
ATOM 6203 C C . SER B 1 347 ? 50.71400 20.30700 62.50600 1.000 43.94000 347 SER B C 1
ATOM 6204 O O . SER B 1 347 ? 51.19500 20.54900 61.39400 1.000 43.94000 347 SER B O 1
ATOM 6207 N N . PHE B 1 348 ? 49.41200 20.10500 62.71400 1.000 41.13000 348 PHE B N 1
ATOM 6208 C CA . PHE B 1 348 ? 48.48500 20.10400 61.59100 1.000 41.13000 348 PHE B CA 1
ATOM 6209 C C . PHE B 1 348 ? 48.42300 21.45700 60.89800 1.000 41.13000 348 PHE B C 1
ATOM 6210 O O . PHE B 1 348 ? 48.05100 21.52100 59.72200 1.000 41.13000 348 PHE B O 1
ATOM 6218 N N . ILE B 1 349 ? 48.76100 22.54000 61.60400 1.000 40.92000 349 ILE B N 1
ATOM 6219 C CA . ILE B 1 349 ? 48.75700 23.86200 60.98100 1.000 40.92000 349 ILE B CA 1
ATOM 6220 C C . ILE B 1 349 ? 49.78500 23.92500 59.85900 1.000 40.92000 349 ILE B C 1
ATOM 6221 O O . ILE B 1 349 ? 49.56000 24.56000 58.82000 1.000 40.92000 349 ILE B O 1
ATOM 6226 N N . ASP B 1 350 ? 50.92700 23.26000 60.04600 1.000 41.47000 350 ASP B N 1
ATOM 6227 C CA . ASP B 1 350 ? 51.95200 23.23400 59.00800 1.000 41.47000 350 ASP B CA 1
ATOM 6228 C C . ASP B 1 350 ? 51.53700 22.38400 57.81100 1.000 41.47000 350 ASP B C 1
ATOM 6229 O O . ASP B 1 350 ? 51.98200 22.64400 56.68700 1.000 41.47000 350 ASP B O 1
ATOM 6234 N N . GLY B 1 351 ? 50.69700 21.36600 58.02100 1.000 39.35000 351 GLY B N 1
ATOM 6235 C CA . GLY B 1 351 ? 50.15900 20.63000 56.89200 1.000 39.35000 351 GLY B CA 1
ATOM 6236 C C . GLY B 1 351 ? 49.00300 21.32000 56.20500 1.000 39.35000 351 GLY B C 1
ATOM 6237 O O . GLY B 1 351 ? 48.74000 21.05000 55.02900 1.000 39.35000 351 GLY B O 1
ATOM 6238 N N . LEU B 1 352 ? 48.31500 22.21400 56.91400 1.000 38.31000 352 LEU B N 1
ATOM 6239 C CA . LEU B 1 352 ? 47.22000 22.96000 56.30900 1.000 38.31000 352 LEU B CA 1
ATOM 6240 C C . LEU B 1 352 ? 47.72200 24.17700 55.54500 1.000 38.31000 352 LEU B C 1
ATOM 6241 O O . LEU B 1 352 ? 47.14500 24.54700 54.51900 1.000 38.31000 352 LEU B O 1
ATOM 6246 N N . ILE B 1 353 ? 48.79100 24.81000 56.02300 1.000 39.93000 353 ILE B N 1
ATOM 6247 C CA . ILE B 1 353 ? 49.24700 26.06600 55.43900 1.000 39.93000 353 ILE B CA 1
ATOM 6248 C C . ILE B 1 353 ? 50.36800 25.81800 54.43800 1.000 39.93000 353 ILE B C 1
ATOM 6249 O O . ILE B 1 353 ? 50.23300 26.13500 53.25100 1.000 39.93000 353 ILE B O 1
ATOM 6254 N N . ASN B 1 354 ? 51.48400 25.25700 54.91300 1.000 41.29000 354 ASN B N 1
ATOM 6255 C CA . ASN B 1 354 ? 52.68500 25.17200 54.08500 1.000 41.29000 354 ASN B CA 1
ATOM 6256 C C . ASN B 1 354 ? 52.48700 24.26300 52.87500 1.000 41.29000 354 ASN B C 1
ATOM 6257 O O . ASN B 1 354 ? 53.01200 24.54500 51.79100 1.000 41.29000 354 ASN B O 1
ATOM 6262 N N . LYS B 1 355 ? 51.73500 23.17700 53.03300 1.000 38.53000 355 LYS B N 1
ATOM 6263 C CA . LYS B 1 355 ? 51.56200 22.21700 51.95400 1.000 38.53000 355 LYS B CA 1
ATOM 6264 C C . LYS B 1 355 ? 50.57100 22.73800 50.91600 1.000 38.53000 355 LYS B C 1
ATOM 6265 O O . LYS B 1 355 ? 49.70800 23.57000 51.20400 1.000 38.53000 355 LYS B O 1
ATOM 6271 N N . GLN B 1 356 ? 50.71400 22.24000 49.68900 1.000 39.77000 356 GLN B N 1
ATOM 6272 C CA . GLN B 1 356 ? 49.79600 22.54200 48.60300 1.000 39.77000 356 GLN B CA 1
ATOM 6273 C C . GLN B 1 356 ? 49.14300 21.25700 48.11100 1.000 39.77000 356 GLN B C 1
ATOM 6274 O O . GLN B 1 356 ? 49.85200 20.28200 47.82700 1.000 39.77000 356 GLN B O 1
ATOM 6280 N N . PRO B 1 357 ? 47.80500 21.20600 47.98700 1.000 37.32000 357 PRO B N 1
ATOM 6281 C CA . PRO B 1 357 ? 46.81000 22.25500 48.27400 1.000 37.32000 357 PRO B CA 1
ATOM 6282 C C . PRO B 1 357 ? 46.77300 22.66900 49.74000 1.000 37.32000 357 PRO B C 1
ATOM 6283 O O . PRO B 1 357 ? 46.96800 21.84300 50.63100 1.000 37.32000 357 PRO B O 1
ATOM 6287 N N . ASN B 1 358 ? 46.52800 23.94000 50.02600 1.000 36.08000 358 ASN B N 1
ATOM 6288 C CA . ASN B 1 358 ? 46.50600 24.42400 51.39500 1.000 36.08000 358 ASN B CA 1
ATOM 6289 C C . ASN B 1 358 ? 45.06800 24.66400 51.84300 1.000 36.08000 358 ASN B C 1
ATOM 6290 O O . ASN B 1 358 ? 44.10800 24.26400 51.17900 1.000 36.08000 358 ASN B O 1
ATOM 6295 N N . ILE B 1 359 ? 44.92500 25.32600 52.99200 1.000 33.95000 359 ILE B N 1
ATOM 6296 C CA . ILE B 1 359 ? 43.60900 25.61400 53.54100 1.000 33.95000 359 ILE B CA 1
ATOM 6297 C C . ILE B 1 359 ? 42.82100 26.58300 52.66300 1.000 33.95000 359 ILE B C 1
ATOM 6298 O O . ILE B 1 359 ? 41.58500 26.58300 52.70600 1.000 33.95000 359 ILE B O 1
ATOM 6303 N N . LEU B 1 360 ? 43.50400 27.41300 51.86500 1.000 34.35000 360 LEU B N 1
ATOM 6304 C CA . LEU B 1 360 ? 42.80700 28.31100 50.94800 1.000 34.35000 360 LEU B CA 1
ATOM 6305 C C . LEU B 1 360 ? 42.05400 27.55200 49.86400 1.000 34.35000 360 LEU B C 1
ATOM 6306 O O . LEU B 1 360 ? 41.01200 28.02100 49.39400 1.000 34.35000 360 LEU B O 1
ATOM 6311 N N . ASN B 1 361 ? 42.55900 26.38500 49.45800 1.000 34.92000 361 ASN B N 1
ATOM 6312 C CA . ASN B 1 361 ? 41.90600 25.61000 48.41000 1.000 34.92000 361 ASN B CA 1
ATOM 6313 C C . ASN B 1 361 ? 40.55300 25.07100 48.84700 1.000 34.92000 361 ASN B C 1
ATOM 6314 O O . ASN B 1 361 ? 39.73200 24.72100 47.99300 1.000 34.92000 361 ASN B O 1
ATOM 6319 N N . LEU B 1 362 ? 40.30800 24.98600 50.15400 1.000 31.59000 362 LEU B N 1
ATOM 6320 C CA . LEU B 1 362 ? 39.10800 24.31600 50.63800 1.000 31.59000 362 LEU B CA 1
ATOM 6321 C C . LEU B 1 362 ? 37.85300 25.14200 50.37100 1.000 31.59000 362 LEU B C 1
ATOM 6322 O O . LEU B 1 362 ? 36.83500 24.60700 49.92200 1.000 31.59000 362 LEU B O 1
ATOM 6327 N N . VAL B 1 363 ? 37.89900 26.44700 50.64200 1.000 30.11000 363 VAL B N 1
ATOM 6328 C CA . VAL B 1 363 ? 36.72400 27.29500 50.49700 1.000 30.11000 363 VAL B CA 1
ATOM 6329 C C . VAL B 1 363 ? 36.91400 28.37300 49.43400 1.000 30.11000 363 VAL B C 1
ATOM 6330 O O . VAL B 1 363 ? 36.09200 29.28600 49.33400 1.000 30.11000 363 VAL B O 1
ATOM 6334 N N . ASN B 1 364 ? 37.97500 28.27800 48.62800 1.000 31.31000 364 ASN B N 1
ATOM 6335 C CA . ASN B 1 364 ? 38.28200 29.26800 47.59100 1.000 31.31000 364 ASN B CA 1
ATOM 6336 C C . ASN B 1 364 ? 38.47000 30.66600 48.18200 1.000 31.31000 364 ASN B C 1
ATOM 6337 O O . ASN B 1 364 ? 37.96100 31.65600 47.65400 1.000 31.31000 364 ASN B O 1
ATOM 6342 N N . ALA B 1 365 ? 39.18600 30.74400 49.30000 1.000 32.90000 365 ALA B N 1
ATOM 6343 C CA . ALA B 1 365 ? 39.56500 32.00900 49.91200 1.000 32.90000 365 ALA B CA 1
ATOM 6344 C C . ALA B 1 365 ? 40.94900 32.44500 49.44000 1.000 32.90000 365 ALA B C 1
ATOM 6345 O O . ALA B 1 365 ? 41.75300 31.64100 48.96100 1.000 32.90000 365 ALA B O 1
ATOM 6347 N N . GLN B 1 366 ? 41.21600 33.74200 49.57100 1.000 35.75000 366 GLN B N 1
ATOM 6348 C CA . GLN B 1 366 ? 42.52000 34.30200 49.24700 1.000 35.75000 366 GLN B CA 1
ATOM 6349 C C . GLN B 1 366 ? 43.34500 34.63400 50.48200 1.000 35.75000 366 GLN B C 1
ATOM 6350 O O . GLN B 1 366 ? 44.50500 35.03700 50.34700 1.000 35.75000 366 GLN B O 1
ATOM 6356 N N . GLY B 1 367 ? 42.77800 34.47600 51.67500 1.000 36.84000 367 GLY B N 1
ATOM 6357 C CA . GLY B 1 367 ? 43.53800 34.67000 52.89500 1.000 36.84000 367 GLY B CA 1
ATOM 6358 C C . GLY B 1 367 ? 43.05600 33.71800 53.96600 1.000 36.84000 367 GLY B C 1
ATOM 6359 O O . GLY B 1 367 ? 41.92300 33.23600 53.93000 1.000 36.84000 367 GLY B O 1
ATOM 6360 N N . ALA B 1 368 ? 43.93100 33.45700 54.93200 1.000 39.79000 368 ALA B N 1
ATOM 6361 C CA . ALA B 1 368 ? 43.58400 32.55200 56.01400 1.000 39.79000 368 ALA B CA 1
ATOM 6362 C C . ALA B 1 368 ? 44.38600 32.90400 57.25600 1.000 39.79000 368 ALA B C 1
ATOM 6363 O O . ALA B 1 368 ? 45.50000 33.42800 57.17100 1.000 39.79000 368 ALA B O 1
ATOM 6365 N N . ALA B 1 369 ? 43.80500 32.59200 58.41000 1.000 45.44000 369 ALA B N 1
ATOM 6366 C CA . ALA B 1 369 ? 44.44400 32.85200 59.69700 1.000 45.44000 369 ALA B CA 1
ATOM 6367 C C . ALA B 1 369 ? 43.97100 31.79200 60.68100 1.000 45.44000 369 ALA B C 1
ATOM 6368 O O . ALA B 1 369 ? 42.78900 31.75600 61.03500 1.000 45.44000 369 ALA B O 1
ATOM 6370 N N . ILE B 1 370 ? 44.88400 30.92900 61.11100 1.000 47.47000 370 ILE B N 1
ATOM 6371 C CA . ILE B 1 370 ? 44.59600 29.91600 62.12000 1.000 47.47000 370 ILE B CA 1
ATOM 6372 C C . ILE B 1 370 ? 45.04100 30.46900 63.46700 1.000 47.47000 370 ILE B C 1
ATOM 6373 O O . ILE B 1 370 ? 46.23800 30.65700 63.70400 1.000 47.47000 370 ILE B O 1
ATOM 6378 N N . CYS B 1 371 ? 44.08200 30.74900 64.34200 1.000 51.84000 371 CYS B N 1
ATOM 6379 C CA . CYS B 1 371 ? 44.37200 31.24800 65.68000 1.000 51.84000 371 CYS B CA 1
ATOM 6380 C C . CYS B 1 371 ? 44.39000 30.10400 66.68500 1.000 51.84000 371 CYS B C 1
ATOM 6381 O O . CYS B 1 371 ? 43.36300 29.46900 66.91900 1.000 51.84000 371 CYS B O 1
ATOM 6384 N N . GLU B 1 375 ? 46.89500 32.28700 69.69300 1.000 55.25000 375 GLU B N 1
ATOM 6385 C CA . GLU B 1 375 ? 47.98800 32.55200 68.76400 1.000 55.25000 375 GLU B CA 1
ATOM 6386 C C . GLU B 1 375 ? 47.47900 32.93600 67.38000 1.000 55.25000 375 GLU B C 1
ATOM 6387 O O . GLU B 1 375 ? 46.31800 33.31000 67.22200 1.000 55.25000 375 GLU B O 1
ATOM 6393 N N . LEU B 1 376 ? 48.35400 32.85000 66.37800 1.000 55.48000 376 LEU B N 1
ATOM 6394 C CA . LEU B 1 376 ? 47.97400 33.23300 65.02600 1.000 55.48000 376 LEU B CA 1
ATOM 6395 C C . LEU B 1 376 ? 48.96800 32.66300 64.02200 1.000 55.48000 376 LEU B C 1
ATOM 6396 O O . LEU B 1 376 ? 50.16600 32.56400 64.29800 1.000 55.48000 376 LEU B O 1
ATOM 6401 N N . TYR B 1 377 ? 48.44300 32.29200 62.85400 1.000 53.69000 377 TYR B N 1
ATOM 6402 C CA . TYR B 1 377 ? 49.25600 31.84000 61.72500 1.000 53.69000 377 TYR B CA 1
ATOM 6403 C C . TYR B 1 377 ? 48.56700 32.30900 60.45000 1.000 53.69000 377 TYR B C 1
ATOM 6404 O O . TYR B 1 377 ? 47.47400 31.83300 60.13000 1.000 53.69000 377 TYR B O 1
ATOM 6413 N N . LEU B 1 378 ? 49.19000 33.25300 59.75000 1.000 48.19000 378 LEU B N 1
ATOM 6414 C CA . LEU B 1 378 ? 48.63900 33.86300 58.54800 1.000 48.19000 378 LEU B CA 1
ATOM 6415 C C . LEU B 1 378 ? 49.04700 33.08900 57.29500 1.000 48.19000 378 LEU B C 1
ATOM 6416 O O . LEU B 1 378 ? 50.06100 32.38700 57.26900 1.000 48.19000 378 LEU B O 1
ATOM 6421 N N . LEU B 1 379 ? 48.23400 33.23000 56.24800 1.000 40.67000 379 LEU B N 1
ATOM 6422 C CA . LEU B 1 379 ? 48.50900 32.59300 54.96200 1.000 40.67000 379 LEU B CA 1
ATOM 6423 C C . LEU B 1 379 ? 47.83500 33.39000 53.85600 1.000 40.67000 379 LEU B C 1
ATOM 6424 O O . LEU B 1 379 ? 46.60700 33.51200 53.84200 1.000 40.67000 379 LEU B O 1
ATOM 6429 N N . GLY B 1 380 ? 48.62900 33.90800 52.91900 1.000 42.38000 380 GLY B N 1
ATOM 6430 C CA . GLY B 1 380 ? 48.07700 34.64300 51.79500 1.000 42.38000 380 GLY B CA 1
ATOM 6431 C C . GLY B 1 380 ? 47.69000 36.07100 52.14200 1.000 42.38000 380 GLY B C 1
ATOM 6432 O O . GLY B 1 380 ? 48.09600 36.63800 53.16300 1.000 42.38000 380 GLY B O 1
ATOM 6433 N N . ASN B 1 381 ? 46.88700 36.66300 51.25800 1.000 45.36000 381 ASN B N 1
ATOM 6434 C CA . ASN B 1 381 ? 46.45300 38.04600 51.42200 1.000 45.36000 381 ASN B CA 1
ATOM 6435 C C . ASN B 1 381 ? 45.46700 38.16100 52.57700 1.000 45.36000 381 ASN B C 1
ATOM 6436 O O . ASN B 1 381 ? 44.26300 37.94700 52.40100 1.000 45.36000 381 ASN B O 1
ATOM 6441 N N . THR B 1 382 ? 45.96800 38.51000 53.75400 1.000 44.80000 382 THR B N 1
ATOM 6442 C CA . THR B 1 382 ? 45.19900 38.55900 54.98400 1.000 44.80000 382 THR B CA 1
ATOM 6443 C C . THR B 1 382 ? 45.32800 39.93200 55.62500 1.000 44.80000 382 THR B C 1
ATOM 6444 O O . THR B 1 382 ? 46.31100 40.64700 55.39200 1.000 44.80000 382 THR B O 1
ATOM 6448 N N . PRO B 1 383 ? 44.35100 40.34000 56.43500 1.000 47.17000 383 PRO B N 1
ATOM 6449 C CA . PRO B 1 383 ? 44.52600 41.56900 57.21200 1.000 47.17000 383 PRO B CA 1
ATOM 6450 C C . PRO B 1 383 ? 45.71100 41.43400 58.15400 1.000 47.17000 383 PRO B C 1
ATOM 6451 O O . PRO B 1 383 ? 45.98900 40.36000 58.69300 1.000 47.17000 383 PRO B O 1
ATOM 6455 N N . GLU B 1 384 ? 46.41100 42.54600 58.34300 1.000 59.98000 384 GLU B N 1
ATOM 6456 C CA . GLU B 1 384 ? 47.64500 42.55800 59.11100 1.000 59.98000 384 GLU B CA 1
ATOM 6457 C C . GLU B 1 384 ? 47.36800 42.28900 60.58600 1.000 59.98000 384 GLU B C 1
ATOM 6458 O O . GLU B 1 384 ? 46.23800 42.41100 61.06800 1.000 59.98000 384 GLU B O 1
ATOM 6464 N N . LYS B 1 385 ? 48.41400 41.86900 61.29400 1.000 59.97000 385 LYS B N 1
ATOM 6465 C CA . LYS B 1 385 ? 48.29900 41.60900 62.72100 1.000 59.97000 385 LYS B CA 1
ATOM 6466 C C . LYS B 1 385 ? 47.80500 42.85400 63.45000 1.000 59.97000 385 LYS B C 1
ATOM 6467 O O . LYS B 1 385 ? 48.10200 43.98700 63.05500 1.000 59.97000 385 LYS B O 1
ATOM 6473 N N . GLN B 1 386 ? 47.01600 42.61800 64.50400 1.000 57.32000 386 GLN B N 1
ATOM 6474 C CA . GLN B 1 386 ? 46.25700 43.60800 65.26900 1.000 57.32000 386 GLN B CA 1
ATOM 6475 C C . GLN B 1 386 ? 44.94400 43.94200 64.56600 1.000 57.32000 386 GLN B C 1
ATOM 6476 O O . GLN B 1 386 ? 43.93800 44.19900 65.23300 1.000 57.32000 386 GLN B O 1
ATOM 6482 N N . ASP B 1 387 ? 44.92500 43.94400 63.23100 1.000 56.78000 387 ASP B N 1
ATOM 6483 C CA . ASP B 1 387 ? 43.63900 43.97000 62.53900 1.000 56.78000 387 ASP B CA 1
ATOM 6484 C C . ASP B 1 387 ? 42.93300 42.62700 62.67700 1.000 56.78000 387 ASP B C 1
ATOM 6485 O O . ASP B 1 387 ? 41.76000 42.56200 63.06400 1.000 56.78000 387 ASP B O 1
ATOM 6490 N N . ILE B 1 388 ? 43.64700 41.53900 62.37600 1.000 55.22000 388 ILE B N 1
ATOM 6491 C CA . ILE B 1 388 ? 43.10500 40.20200 62.58900 1.000 55.22000 388 ILE B CA 1
ATOM 6492 C C . ILE B 1 388 ? 42.89900 39.93700 64.07600 1.000 55.22000 388 ILE B C 1
ATOM 6493 O O . ILE B 1 388 ? 41.98100 39.20200 64.46200 1.000 55.22000 388 ILE B O 1
ATOM 6498 N N . GLN B 1 389 ? 43.71600 40.54700 64.93800 1.000 58.35000 389 GLN B N 1
ATOM 6499 C CA . GLN B 1 389 ? 43.48900 40.40900 66.37300 1.000 58.35000 389 GLN B CA 1
ATOM 6500 C C . GLN B 1 389 ? 42.19000 41.08500 66.79600 1.000 58.35000 389 GLN B C 1
ATOM 6501 O O . GLN B 1 389 ? 41.43200 40.53500 67.60300 1.000 58.35000 389 GLN B O 1
ATOM 6507 N N . ASN B 1 390 ? 41.90400 42.27200 66.25300 1.000 56.02000 390 ASN B N 1
ATOM 6508 C CA . ASN B 1 390 ? 40.62200 42.90600 66.54200 1.000 56.02000 390 ASN B CA 1
ATOM 6509 C C . ASN B 1 390 ? 39.46300 42.12000 65.94600 1.000 56.02000 390 ASN B C 1
ATOM 6510 O O . ASN B 1 390 ? 38.37000 42.09000 66.52700 1.000 56.02000 390 ASN B O 1
ATOM 6515 N N . LEU B 1 391 ? 39.67900 41.47600 64.79700 1.000 52.81000 391 LEU B N 1
ATOM 6516 C CA . LEU B 1 391 ? 38.63300 40.63300 64.22800 1.000 52.81000 391 LEU B CA 1
ATOM 6517 C C . LEU B 1 391 ? 38.35000 39.43300 65.12300 1.000 52.81000 391 LEU B C 1
ATOM 6518 O O . LEU B 1 391 ? 37.18700 39.07100 65.33400 1.000 52.81000 391 LEU B O 1
ATOM 6523 N N . LEU B 1 392 ? 39.39800 38.82300 65.68300 1.000 54.46000 392 LEU B N 1
ATOM 6524 C CA . LEU B 1 392 ? 39.19800 37.73400 66.63400 1.000 54.46000 392 LEU B CA 1
ATOM 6525 C C . LEU B 1 392 ? 38.54300 38.22500 67.91700 1.000 54.46000 392 LEU B C 1
ATOM 6526 O O . LEU B 1 392 ? 37.75400 37.49500 68.53000 1.000 54.46000 392 LEU B O 1
ATOM 6531 N N . LEU B 1 393 ? 38.83700 39.46200 68.32300 1.000 57.02000 393 LEU B N 1
ATOM 6532 C CA . LEU B 1 393 ? 38.18400 40.03500 69.49500 1.000 57.02000 393 LEU B CA 1
ATOM 6533 C C . LEU B 1 393 ? 36.68700 40.18500 69.25900 1.000 57.02000 393 LEU B C 1
ATOM 6534 O O . LEU B 1 393 ? 35.86800 39.76800 70.08800 1.000 57.02000 393 LEU B O 1
ATOM 6539 N N . TRP B 1 394 ? 36.31300 40.76300 68.11500 1.000 54.16000 394 TRP B N 1
ATOM 6540 C CA . TRP B 1 394 ? 34.89700 40.89800 67.78900 1.000 54.16000 394 TRP B CA 1
ATOM 6541 C C . TRP B 1 394 ? 34.23500 39.53900 67.61100 1.000 54.16000 394 TRP B C 1
ATOM 6542 O O . TRP B 1 394 ? 33.05700 39.37600 67.94700 1.000 54.16000 394 TRP B O 1
ATOM 6553 N N . ILE B 1 395 ? 34.97500 38.55200 67.10400 1.000 55.16000 395 ILE B N 1
ATOM 6554 C CA . ILE B 1 395 ? 34.41300 37.22000 66.90700 1.000 55.16000 395 ILE B CA 1
ATOM 6555 C C . ILE B 1 395 ? 34.10800 36.56600 68.24900 1.000 55.16000 395 ILE B C 1
ATOM 6556 O O . ILE B 1 395 ? 33.01200 36.03800 68.46500 1.000 55.16000 395 ILE B O 1
ATOM 6561 N N . HIS B 1 396 ? 35.07000 36.59900 69.17400 1.000 58.45000 396 HIS B N 1
ATOM 6562 C CA . HIS B 1 396 ? 34.83200 36.03100 70.49700 1.000 58.45000 396 HIS B CA 1
ATOM 6563 C C . HIS B 1 396 ? 33.75500 36.79500 71.25400 1.000 58.45000 396 HIS B C 1
ATOM 6564 O O . HIS B 1 396 ? 33.00700 36.19800 72.03900 1.000 58.45000 396 HIS B O 1
ATOM 6571 N N . ASN B 1 397 ? 33.65300 38.10900 71.03700 1.000 58.15000 397 ASN B N 1
ATOM 6572 C CA . ASN B 1 397 ? 32.67400 38.90200 71.77200 1.000 58.15000 397 ASN B CA 1
ATOM 6573 C C . ASN B 1 397 ? 31.26900 38.78700 71.19400 1.000 58.15000 397 ASN B C 1
ATOM 6574 O O . ASN B 1 397 ? 30.29000 38.97100 71.92600 1.000 58.15000 397 ASN B O 1
ATOM 6579 N N . ASN B 1 398 ? 31.13700 38.47500 69.90600 1.000 56.36000 398 ASN B N 1
ATOM 6580 C CA . ASN B 1 398 ? 29.84600 38.57400 69.23500 1.000 56.36000 398 ASN B CA 1
ATOM 6581 C C . ASN B 1 398 ? 29.38500 37.26900 68.61000 1.000 56.36000 398 ASN B C 1
ATOM 6582 O O . ASN B 1 398 ? 28.26800 36.82000 68.89400 1.000 56.36000 398 ASN B O 1
ATOM 6587 N N . ILE B 1 399 ? 30.19900 36.65100 67.74900 1.000 54.71000 399 ILE B N 1
ATOM 6588 C CA . ILE B 1 399 ? 29.73700 35.46900 67.03300 1.000 54.71000 399 ILE B CA 1
ATOM 6589 C C . ILE B 1 399 ? 29.48200 34.33900 68.02400 1.000 54.71000 399 ILE B C 1
ATOM 6590 O O . ILE B 1 399 ? 30.17900 34.19800 69.03900 1.000 54.71000 399 ILE B O 1
ATOM 6595 N N . ASP B 1 400 ? 28.44400 33.55200 67.75200 1.000 57.18000 400 ASP B N 1
ATOM 6596 C CA . ASP B 1 400 ? 27.93800 32.56400 68.70000 1.000 57.18000 400 ASP B CA 1
ATOM 6597 C C . ASP B 1 400 ? 27.52600 31.29500 67.96000 1.000 57.18000 400 ASP B C 1
ATOM 6598 O O . ASP B 1 400 ? 26.45000 30.73800 68.17900 1.000 57.18000 400 ASP B O 1
ATOM 6603 N N . GLU B 1 401 ? 28.39300 30.82700 67.06400 1.000 50.01000 401 GLU B N 1
ATOM 6604 C CA . GLU B 1 401 ? 28.13200 29.64200 66.25900 1.000 50.01000 401 GLU B CA 1
ATOM 6605 C C . GLU B 1 401 ? 29.43700 28.88900 66.04700 1.000 50.01000 401 GLU B C 1
ATOM 6606 O O . GLU B 1 401 ? 30.52800 29.44400 66.19300 1.000 50.01000 401 GLU B O 1
ATOM 6612 N N . ASP B 1 402 ? 29.31400 27.59700 65.72900 1.000 42.87000 402 ASP B N 1
ATOM 6613 C CA . ASP B 1 402 ? 30.49600 26.81700 65.37500 1.000 42.87000 402 ASP B CA 1
ATOM 6614 C C . ASP B 1 402 ? 31.11400 27.29100 64.06500 1.000 42.87000 402 ASP B C 1
ATOM 6615 O O . ASP B 1 402 ? 32.33800 27.22600 63.89700 1.000 42.87000 402 ASP B O 1
ATOM 6620 N N . ILE B 1 403 ? 30.29600 27.78300 63.14000 1.000 39.48000 403 ILE B N 1
ATOM 6621 C CA . ILE B 1 403 ? 30.77100 28.26800 61.85100 1.000 39.48000 403 ILE B CA 1
ATOM 6622 C C . ILE B 1 403 ? 29.93200 29.47400 61.45500 1.000 39.48000 403 ILE B C 1
ATOM 6623 O O . ILE B 1 403 ? 28.71500 29.50000 61.66500 1.000 39.48000 403 ILE B O 1
ATOM 6628 N N . PHE B 1 404 ? 30.59300 30.47800 60.88700 1.000 37.22000 404 PHE B N 1
ATOM 6629 C CA . PHE B 1 404 ? 29.94900 31.72500 60.51000 1.000 37.22000 404 PHE B CA 1
ATOM 6630 C C . PHE B 1 404 ? 30.57500 32.21000 59.21500 1.000 37.22000 404 PHE B C 1
ATOM 6631 O O . PHE B 1 404 ? 31.75200 31.96300 58.95600 1.000 37.22000 404 PHE B O 1
ATOM 6639 N N . TYR B 1 405 ? 29.78000 32.88500 58.39200 1.000 33.23000 405 TYR B N 1
ATOM 6640 C CA . TYR B 1 405 ? 30.30500 33.36800 57.12500 1.000 33.23000 405 TYR B CA 1
ATOM 6641 C C . TYR B 1 405 ? 29.46100 34.53600 56.64700 1.000 33.23000 405 TYR B C 1
ATOM 6642 O O . TYR B 1 405 ? 28.26000 34.60800 56.91900 1.000 33.23000 405 TYR B O 1
ATOM 6651 N N . THR B 1 406 ? 30.11300 35.44900 55.93400 1.000 31.53000 406 THR B N 1
ATOM 6652 C CA . THR B 1 406 ? 29.41600 36.56700 55.31700 1.000 31.53000 406 THR B CA 1
ATOM 6653 C C . THR B 1 406 ? 30.25100 37.08600 54.15700 1.000 31.53000 406 THR B C 1
ATOM 6654 O O . THR B 1 406 ? 31.48200 37.10500 54.22900 1.000 31.53000 406 THR B O 1
ATOM 6658 N N . ASP B 1 407 ? 29.57400 37.49600 53.08500 1.000 30.10000 407 ASP B N 1
ATOM 6659 C CA . ASP B 1 407 ? 30.25400 38.10600 51.95000 1.000 30.10000 407 ASP B CA 1
ATOM 6660 C C . ASP B 1 407 ? 30.54700 39.58600 52.16300 1.000 30.10000 407 ASP B C 1
ATOM 6661 O O . ASP B 1 407 ? 31.25000 40.18500 51.34300 1.000 30.10000 407 ASP B O 1
ATOM 6666 N N . SER B 1 408 ? 30.02400 40.18400 53.23800 1.000 33.52000 408 SER B N 1
ATOM 6667 C CA . SER B 1 408 ? 30.26200 41.59200 53.57400 1.000 33.52000 408 SER B CA 1
ATOM 6668 C C . SER B 1 408 ? 30.50000 41.67000 55.08200 1.000 33.52000 408 SER B C 1
ATOM 6669 O O . SER B 1 408 ? 29.57200 41.92200 55.85500 1.000 33.52000 408 SER B O 1
ATOM 6672 N N . LEU B 1 409 ? 31.74900 41.43800 55.49300 1.000 38.55000 409 LEU B N 1
ATOM 6673 C CA . LEU B 1 409 ? 32.08100 41.49200 56.91200 1.000 38.55000 409 LEU B CA 1
ATOM 6674 C C . LEU B 1 409 ? 31.91000 42.89400 57.48400 1.000 38.55000 409 LEU B C 1
ATOM 6675 O O . LEU B 1 409 ? 31.56300 43.04300 58.66100 1.000 38.55000 409 LEU B O 1
ATOM 6680 N N . SER B 1 410 ? 32.13600 43.92800 56.66900 1.000 40.93000 410 SER B N 1
ATOM 6681 C CA . SER B 1 410 ? 32.14000 45.29300 57.18500 1.000 40.93000 410 SER B CA 1
ATOM 6682 C C . SER B 1 410 ? 30.76200 45.74000 57.66200 1.000 40.93000 410 SER B C 1
ATOM 6683 O O . SER B 1 410 ? 30.66900 46.56200 58.58100 1.000 40.93000 410 SER B O 1
ATOM 6686 N N . GLN B 1 411 ? 29.68800 45.22500 57.06400 1.000 39.89000 411 GLN B N 1
ATOM 6687 C CA . GLN B 1 411 ? 28.35800 45.68600 57.44300 1.000 39.89000 411 GLN B CA 1
ATOM 6688 C C . GLN B 1 411 ? 27.85600 45.06700 58.74100 1.000 39.89000 411 GLN B C 1
ATOM 6689 O O . GLN B 1 411 ? 26.86100 45.54900 59.29200 1.000 39.89000 411 GLN B O 1
ATOM 6695 N N . VAL B 1 412 ? 28.50300 44.01200 59.23600 1.000 42.75000 412 VAL B N 1
ATOM 6696 C CA . VAL B 1 412 ? 28.25100 43.49200 60.57500 1.000 42.75000 412 VAL B CA 1
ATOM 6697 C C . VAL B 1 412 ? 29.38200 43.81400 61.53500 1.000 42.75000 412 VAL B C 1
ATOM 6698 O O . VAL B 1 412 ? 29.28200 43.49300 62.72800 1.000 42.75000 412 VAL B O 1
ATOM 6702 N N . TYR B 1 413 ? 30.45100 44.44200 61.05300 1.000 46.56000 413 TYR B N 1
ATOM 6703 C CA . TYR B 1 413 ? 31.64000 44.77000 61.82700 1.000 46.56000 413 TYR B CA 1
ATOM 6704 C C . TYR B 1 413 ? 32.34300 45.93400 61.14000 1.000 46.56000 413 TYR B C 1
ATOM 6705 O O . TYR B 1 413 ? 33.18300 45.71800 60.25400 1.000 46.56000 413 TYR B O 1
ATOM 6714 N N . PRO B 1 414 ? 32.02200 47.17400 61.51800 1.000 46.05000 414 PRO B N 1
ATOM 6715 C CA . PRO B 1 414 ? 32.48000 48.33600 60.73300 1.000 46.05000 414 PRO B CA 1
ATOM 6716 C C . PRO B 1 414 ? 33.98900 48.44100 60.59700 1.000 46.05000 414 PRO B C 1
ATOM 6717 O O . PRO B 1 414 ? 34.47100 48.94600 59.57300 1.000 46.05000 414 PRO B O 1
ATOM 6721 N N . GLU B 1 415 ? 34.74700 47.97900 61.59300 1.000 45.28000 415 GLU B N 1
ATOM 6722 C CA . GLU B 1 415 ? 36.20100 48.08500 61.53600 1.000 45.28000 415 GLU B CA 1
ATOM 6723 C C . GLU B 1 415 ? 36.76300 47.40700 60.29200 1.000 45.28000 415 GLU B C 1
ATOM 6724 O O . GLU B 1 415 ? 37.77700 47.85300 59.74200 1.000 45.28000 415 GLU B O 1
ATOM 6730 N N . ALA B 1 416 ? 36.07100 46.38100 59.78900 1.000 44.40000 416 ALA B N 1
ATOM 6731 C CA . ALA B 1 416 ? 36.53800 45.65700 58.61400 1.000 44.40000 416 ALA B CA 1
ATOM 6732 C C . ALA B 1 416 ? 36.64900 46.55700 57.39300 1.000 44.40000 416 ALA B C 1
ATOM 6733 O O . ALA B 1 416 ? 37.37500 46.21300 56.45000 1.000 44.40000 416 ALA B O 1
ATOM 6735 N N . GLU B 1 417 ? 35.95700 47.70000 57.38900 1.000 43.93000 417 GLU B N 1
ATOM 6736 C CA . GLU B 1 417 ? 36.07800 48.62800 56.26900 1.000 43.93000 417 GLU B CA 1
ATOM 6737 C C . GLU B 1 417 ? 37.52200 49.05500 56.04800 1.000 43.93000 417 GLU B C 1
ATOM 6738 O O . GLU B 1 417 ? 37.91300 49.34400 54.91100 1.000 43.93000 417 GLU B O 1
ATOM 6744 N N . LYS B 1 418 ? 38.33000 49.10900 57.11300 1.000 46.33000 418 LYS B N 1
ATOM 6745 C CA . LYS B 1 418 ? 39.72200 49.50800 56.92800 1.000 46.33000 418 LYS B CA 1
ATOM 6746 C C . LYS B 1 418 ? 40.50600 48.47500 56.12600 1.000 46.33000 418 LYS B C 1
ATOM 6747 O O . LYS B 1 418 ? 41.46900 48.83300 55.43900 1.000 46.33000 418 LYS B O 1
ATOM 6753 N N . PHE B 1 419 ? 40.10900 47.20000 56.18300 1.000 44.77000 419 PHE B N 1
ATOM 6754 C CA . PHE B 1 419 ? 40.79200 46.14800 55.43700 1.000 44.77000 419 PHE B CA 1
ATOM 6755 C C . PHE B 1 419 ? 39.83700 45.40300 54.51000 1.000 44.77000 419 PHE B C 1
ATOM 6756 O O . PHE B 1 419 ? 40.01200 44.21000 54.25500 1.000 44.77000 419 PHE B O 1
ATOM 6764 N N . LYS B 1 420 ? 38.83400 46.10400 53.98000 1.000 40.39000 420 LYS B N 1
ATOM 6765 C CA . LYS B 1 420 ? 37.92400 45.48700 53.02400 1.000 40.39000 420 LYS B CA 1
ATOM 6766 C C . LYS B 1 420 ? 38.64200 45.05200 51.75500 1.000 40.39000 420 LYS B C 1
ATOM 6767 O O . LYS B 1 420 ? 38.15500 44.15900 51.05400 1.000 40.39000 420 LYS B O 1
ATOM 6773 N N . ASP B 1 421 ? 39.78100 45.67200 51.44100 1.000 41.03000 421 ASP B N 1
ATOM 6774 C CA . ASP B 1 421 ? 40.50300 45.33700 50.22000 1.000 41.03000 421 ASP B CA 1
ATOM 6775 C C . ASP B 1 421 ? 41.03100 43.90800 50.24300 1.000 41.03000 421 ASP B C 1
ATOM 6776 O O . ASP B 1 421 ? 41.20100 43.29600 49.18200 1.000 41.03000 421 ASP B O 1
ATOM 6781 N N . VAL B 1 422 ? 41.29700 43.36400 51.42800 1.000 40.05000 422 VAL B N 1
ATOM 6782 C CA . VAL B 1 422 ? 41.79500 42.00000 51.54900 1.000 40.05000 422 VAL B CA 1
ATOM 6783 C C . VAL B 1 422 ? 40.82500 41.06900 52.26000 1.000 40.05000 422 VAL B C 1
ATOM 6784 O O . VAL B 1 422 ? 40.91900 39.84400 52.07600 1.000 40.05000 422 VAL B O 1
ATOM 6788 N N . ALA B 1 423 ? 39.88300 41.58500 53.06500 1.000 36.89000 423 ALA B N 1
ATOM 6789 C CA . ALA B 1 423 ? 38.97500 40.75000 53.83800 1.000 36.89000 423 ALA B CA 1
ATOM 6790 C C . ALA B 1 423 ? 37.59700 41.41500 53.90200 1.000 36.89000 423 ALA B C 1
ATOM 6791 O O . ALA B 1 423 ? 37.17800 41.96400 54.92100 1.000 36.89000 423 ALA B O 1
ATOM 6793 N N . SER B 1 424 ? 36.87500 41.37700 52.78500 1.000 33.75000 424 SER B N 1
ATOM 6794 C CA . SER B 1 424 ? 35.46600 41.74900 52.79600 1.000 33.75000 424 SER B CA 1
ATOM 6795 C C . SER B 1 424 ? 34.56100 40.56400 53.08800 1.000 33.75000 424 SER B C 1
ATOM 6796 O O . SER B 1 424 ? 33.51400 40.73500 53.72400 1.000 33.75000 424 SER B O 1
ATOM 6799 N N . GLY B 1 425 ? 34.94300 39.37400 52.64000 1.000 32.65000 425 GLY B N 1
ATOM 6800 C CA . GLY B 1 425 ? 34.21600 38.14700 52.93200 1.000 32.65000 425 GLY B CA 1
ATOM 6801 C C . GLY B 1 425 ? 34.98900 37.33100 53.95200 1.000 32.65000 425 GLY B C 1
ATOM 6802 O O . GLY B 1 425 ? 36.21300 37.20500 53.86000 1.000 32.65000 425 GLY B O 1
ATOM 6803 N N . LEU B 1 426 ? 34.26500 36.77500 54.91800 1.000 32.68000 426 LEU B N 1
ATOM 6804 C CA . LEU B 1 426 ? 34.88900 36.08100 56.03200 1.000 32.68000 426 LEU B CA 1
ATOM 6805 C C . LEU B 1 426 ? 34.16400 34.77600 56.32000 1.000 32.68000 426 LEU B C 1
ATOM 6806 O O . LEU B 1 426 ? 32.93600 34.69500 56.20500 1.000 32.68000 426 LEU B O 1
ATOM 6811 N N . ILE B 1 427 ? 34.94200 33.75900 56.68400 1.000 30.93000 427 ILE B N 1
ATOM 6812 C CA . ILE B 1 427 ? 34.43700 32.52900 57.28100 1.000 30.93000 427 ILE B CA 1
ATOM 6813 C C . ILE B 1 427 ? 35.16800 32.34000 58.60200 1.000 30.93000 427 ILE B C 1
ATOM 6814 O O . ILE B 1 427 ? 36.38100 32.09600 58.61800 1.000 30.93000 427 ILE B O 1
ATOM 6819 N N . ALA B 1 428 ? 34.43700 32.45800 59.70500 1.000 36.10000 428 ALA B N 1
ATOM 6820 C CA . ALA B 1 428 ? 34.95600 32.18700 61.03700 1.000 36.10000 428 ALA B CA 1
ATOM 6821 C C . ALA B 1 428 ? 34.62200 30.75100 61.41800 1.000 36.10000 428 ALA B C 1
ATOM 6822 O O . ALA B 1 428 ? 33.44300 30.38900 61.51700 1.000 36.10000 428 ALA B O 1
ATOM 6824 N N . LEU B 1 429 ? 35.65700 29.94000 61.63200 1.000 37.68000 429 LEU B N 1
ATOM 6825 C CA . LEU B 1 429 ? 35.51100 28.54000 62.01600 1.000 37.68000 429 LEU B CA 1
ATOM 6826 C C . LEU B 1 429 ? 35.88300 28.40700 63.48800 1.000 37.68000 429 LEU B C 1
ATOM 6827 O O . LEU B 1 429 ? 37.06000 28.51500 63.84800 1.000 37.68000 429 LEU B O 1
ATOM 6832 N N . SER B 1 430 ? 34.88200 28.17100 64.33300 1.000 43.08000 430 SER B N 1
ATOM 6833 C CA . SER B 1 430 ? 35.08300 28.07800 65.77900 1.000 43.08000 430 SER B CA 1
ATOM 6834 C C . SER B 1 430 ? 35.45400 26.64400 66.13300 1.000 43.08000 430 SER B C 1
ATOM 6835 O O . SER B 1 430 ? 34.60300 25.82800 66.49200 1.000 43.08000 430 SER B O 1
ATOM 6838 N N . ILE B 1 431 ? 36.74700 26.32700 66.02000 1.000 43.82000 431 ILE B N 1
ATOM 6839 C CA . ILE B 1 431 ? 37.22400 25.01000 66.43400 1.000 43.82000 431 ILE B CA 1
ATOM 6840 C C . ILE B 1 431 ? 37.05200 24.82700 67.93700 1.000 43.82000 431 ILE B C 1
ATOM 6841 O O . ILE B 1 431 ? 36.71000 23.73600 68.41100 1.000 43.82000 431 ILE B O 1
ATOM 6846 N N . SER B 1 432 ? 37.24100 25.89900 68.70600 1.000 48.00000 432 SER B N 1
ATOM 6847 C CA . SER B 1 432 ? 37.10200 25.84000 70.16000 1.000 48.00000 432 SER B CA 1
ATOM 6848 C C . SER B 1 432 ? 36.73700 27.24600 70.62800 1.000 48.00000 432 SER B C 1
ATOM 6849 O O . SER B 1 432 ? 37.61200 28.10800 70.76400 1.000 48.00000 432 SER B O 1
ATOM 6852 N N . LYS B 1 433 ? 35.43900 27.46400 70.85400 1.000 50.67000 433 LYS B N 1
ATOM 6853 C CA . LYS B 1 433 ? 34.94600 28.78900 71.21400 1.000 50.67000 433 LYS B CA 1
ATOM 6854 C C . LYS B 1 433 ? 35.47800 29.25400 72.56200 1.000 50.67000 433 LYS B C 1
ATOM 6855 O O . LYS B 1 433 ? 35.66800 30.45900 72.77000 1.000 50.67000 433 LYS B O 1
ATOM 6861 N N . THR B 1 434 ? 35.72600 28.32600 73.48700 1.000 52.61000 434 THR B N 1
ATOM 6862 C CA . THR B 1 434 ? 36.09800 28.71300 74.84400 1.000 52.61000 434 THR B CA 1
ATOM 6863 C C . THR B 1 434 ? 37.54700 29.18300 74.92600 1.000 52.61000 434 THR B C 1
ATOM 6864 O O . THR B 1 434 ? 37.82100 30.28400 75.41600 1.000 52.61000 434 THR B O 1
ATOM 6868 N N . GLN B 1 435 ? 38.48400 28.37200 74.43800 1.000 56.18000 435 GLN B N 1
ATOM 6869 C CA . GLN B 1 435 ? 39.90100 28.71200 74.47400 1.000 56.18000 435 GLN B CA 1
ATOM 6870 C C . GLN B 1 435 ? 40.35400 29.46300 73.23000 1.000 56.18000 435 GLN B C 1
ATOM 6871 O O . GLN B 1 435 ? 41.55800 29.68400 73.06100 1.000 56.18000 435 GLN B O 1
ATOM 6877 N N . ASN B 1 436 ? 39.41900 29.84000 72.35700 1.000 53.62000 436 ASN B N 1
ATOM 6878 C CA . ASN B 1 436 ? 39.68900 30.67300 71.18700 1.000 53.62000 436 ASN B CA 1
ATOM 6879 C C . ASN B 1 436 ? 40.66400 29.99500 70.22200 1.000 53.62000 436 ASN B C 1
ATOM 6880 O O . ASN B 1 436 ? 41.73100 30.51800 69.89400 1.000 53.62000 436 ASN B O 1
ATOM 6885 N N . LYS B 1 437 ? 40.27600 28.80200 69.77900 1.000 50.74000 437 LYS B N 1
ATOM 6886 C CA . LYS B 1 437 ? 40.90900 28.14700 68.63900 1.000 50.74000 437 LYS B CA 1
ATOM 6887 C C . LYS B 1 437 ? 40.01500 28.38200 67.42700 1.000 50.74000 437 LYS B C 1
ATOM 6888 O O . LYS B 1 437 ? 38.89600 27.86300 67.36400 1.000 50.74000 437 LYS B O 1
ATOM 6894 N N . TYR B 1 438 ? 40.50900 29.16300 66.46900 1.000 47.30000 438 TYR B N 1
ATOM 6895 C CA . TYR B 1 438 ? 39.70900 29.61100 65.33900 1.000 47.30000 438 TYR B CA 1
ATOM 6896 C C . TYR B 1 438 ? 40.44800 29.37500 64.03100 1.000 47.30000 438 TYR B C 1
ATOM 6897 O O . TYR B 1 438 ? 41.67200 29.24200 63.99500 1.000 47.30000 438 TYR B O 1
ATOM 6906 N N . VAL B 1 439 ? 39.67700 29.33200 62.94800 1.000 39.36000 439 VAL B N 1
ATOM 6907 C CA . VAL B 1 439 ? 40.20600 29.34800 61.59000 1.000 39.36000 439 VAL B CA 1
ATOM 6908 C C . VAL B 1 439 ? 39.38500 30.35400 60.79800 1.000 39.36000 439 VAL B C 1
ATOM 6909 O O . VAL B 1 439 ? 38.15800 30.22400 60.71100 1.000 39.36000 439 VAL B O 1
ATOM 6913 N N . LEU B 1 440 ? 40.04800 31.36000 60.23700 1.000 38.07000 440 LEU B N 1
ATOM 6914 C CA . LEU B 1 440 ? 39.37700 32.40700 59.48300 1.000 38.07000 440 LEU B CA 1
ATOM 6915 C C . LEU B 1 440 ? 39.83000 32.37600 58.03200 1.000 38.07000 440 LEU B C 1
ATOM 6916 O O . LEU B 1 440 ? 41.02200 32.23000 57.74800 1.000 38.07000 440 LEU B O 1
ATOM 6921 N N . TRP B 1 441 ? 38.87200 32.51300 57.12100 1.000 32.72000 441 TRP B N 1
ATOM 6922 C CA . TRP B 1 441 ? 39.13500 32.68300 55.70100 1.000 32.72000 441 TRP B CA 1
ATOM 6923 C C . TRP B 1 441 ? 38.76700 34.10100 55.27800 1.000 32.72000 441 TRP B C 1
ATOM 6924 O O . TRP B 1 441 ? 37.88200 34.73000 55.86400 1.000 32.72000 441 TRP B O 1
ATOM 6935 N N . PHE B 1 442 ? 39.45000 34.59800 54.24900 1.000 35.88000 442 PHE B N 1
ATOM 6936 C CA . PHE B 1 442 ? 39.30800 35.98200 53.82100 1.000 35.88000 442 PHE B CA 1
ATOM 6937 C C . PHE B 1 442 ? 39.21000 36.05500 52.30500 1.000 35.88000 442 PHE B C 1
ATOM 6938 O O . PHE B 1 442 ? 39.96200 35.38100 51.59100 1.000 35.88000 442 PHE B O 1
ATOM 6946 N N . ARG B 1 443 ? 38.29900 36.90700 51.82700 1.000 32.11000 443 ARG B N 1
ATOM 6947 C CA . ARG B 1 443 ? 38.13000 37.22800 50.42100 1.000 32.11000 443 ARG B CA 1
ATOM 6948 C C . ARG B 1 443 ? 38.16500 38.73800 50.23200 1.000 32.11000 443 ARG B C 1
ATOM 6949 O O . ARG B 1 443 ? 37.64800 39.48600 51.07200 1.000 32.11000 443 ARG B O 1
ATOM 6957 N N . PRO B 1 444 ? 38.75500 39.21300 49.13900 1.000 33.94000 444 PRO B N 1
ATOM 6958 C CA . PRO B 1 444 ? 38.76200 40.64900 48.85700 1.000 33.94000 444 PRO B CA 1
ATOM 6959 C C . PRO B 1 444 ? 37.39300 41.13600 48.41800 1.000 33.94000 444 PRO B C 1
ATOM 6960 O O . PRO B 1 444 ? 36.54700 40.37100 47.95000 1.000 33.94000 444 PRO B O 1
ATOM 6964 N N . GLU B 1 445 ? 37.18500 42.43900 48.57400 1.000 32.71000 445 GLU B N 1
ATOM 6965 C CA . GLU B 1 445 ? 36.01200 43.06800 47.98900 1.000 32.71000 445 GLU B CA 1
ATOM 6966 C C . GLU B 1 445 ? 36.03700 42.90900 46.47400 1.000 32.71000 445 GLU B C 1
ATOM 6967 O O . GLU B 1 445 ? 37.07400 43.09500 45.83100 1.000 32.71000 445 GLU B O 1
ATOM 6973 N N . GLU B 1 446 ? 34.88800 42.55500 45.90500 1.000 30.26000 446 GLU B N 1
ATOM 6974 C CA . GLU B 1 446 ? 34.68500 42.56200 44.46000 1.000 30.26000 446 GLU B CA 1
ATOM 6975 C C . GLU B 1 446 ? 33.57000 43.55300 44.15900 1.000 30.26000 446 GLU B C 1
ATOM 6976 O O . GLU B 1 446 ? 32.39400 43.26400 44.40800 1.000 30.26000 446 GLU B O 1
ATOM 6982 N N . VAL B 1 447 ? 33.94200 44.73100 43.65700 1.000 25.88000 447 VAL B N 1
ATOM 6983 C CA . VAL B 1 447 ? 32.94800 45.74500 43.33200 1.000 25.88000 447 VAL B CA 1
ATOM 6984 C C . VAL B 1 447 ? 32.10500 45.26300 42.16100 1.000 25.88000 447 VAL B C 1
ATOM 6985 O O . VAL B 1 447 ? 32.63400 44.86200 41.11600 1.000 25.88000 447 VAL B O 1
ATOM 6989 N N . GLN B 1 448 ? 30.78700 45.32500 42.32100 1.000 23.17000 448 GLN B N 1
ATOM 6990 C CA . GLN B 1 448 ? 29.85200 44.92600 41.28200 1.000 23.17000 448 GLN B CA 1
ATOM 6991 C C . GLN B 1 448 ? 29.11900 46.15200 40.75600 1.000 23.17000 448 GLN B C 1
ATOM 6992 O O . GLN B 1 448 ? 28.85500 47.10400 41.49500 1.000 23.17000 448 GLN B O 1
ATOM 6998 N N . THR B 1 449 ? 28.80000 46.12800 39.46700 1.000 14.88000 449 THR B N 1
ATOM 6999 C CA . THR B 1 449 ? 28.09400 47.22200 38.81000 1.000 14.88000 449 THR B CA 1
ATOM 7000 C C . THR B 1 449 ? 26.81400 46.63600 38.22800 1.000 14.88000 449 THR B C 1
ATOM 7001 O O . THR B 1 449 ? 26.77800 46.22700 37.06500 1.000 14.88000 449 THR B O 1
ATOM 7005 N N . VAL B 1 450 ? 25.76300 46.58900 39.04100 1.000 12.42000 450 VAL B N 1
ATOM 7006 C CA . VAL B 1 450 ? 24.50900 45.97400 38.62400 1.000 12.42000 450 VAL B CA 1
ATOM 7007 C C . VAL B 1 450 ? 23.74200 46.99300 37.78600 1.000 12.42000 450 VAL B C 1
ATOM 7008 O O . VAL B 1 450 ? 23.22600 47.98100 38.31100 1.000 12.42000 450 VAL B O 1
ATOM 7012 N N . ASN B 1 451 ? 23.67700 46.75900 36.47900 1.000 11.21000 451 ASN B N 1
ATOM 7013 C CA . ASN B 1 451 ? 22.97000 47.65400 35.56600 1.000 11.21000 451 ASN B CA 1
ATOM 7014 C C . ASN B 1 451 ? 21.49900 47.26700 35.56200 1.000 11.21000 451 ASN B C 1
ATOM 7015 O O . ASN B 1 451 ? 21.10600 46.27700 34.94200 1.000 11.21000 451 ASN B O 1
ATOM 7020 N N . TRP B 1 452 ? 20.68100 48.03700 36.27300 1.000 10.94000 452 TRP B N 1
ATOM 7021 C CA . TRP B 1 452 ? 19.26100 47.74300 36.39600 1.000 10.94000 452 TRP B CA 1
ATOM 7022 C C . TRP B 1 452 ? 18.45600 48.37900 35.27100 1.000 10.94000 452 TRP B C 1
ATOM 7023 O O . TRP B 1 452 ? 18.76900 49.47900 34.80800 1.000 10.94000 452 TRP B O 1
ATOM 7034 N N . GLY B 1 453 ? 17.41200 47.67200 34.83800 1.000 10.51000 453 GLY B N 1
ATOM 7035 C CA . GLY B 1 453 ? 16.40000 48.25500 33.98100 1.000 10.51000 453 GLY B CA 1
ATOM 7036 C C . GLY B 1 453 ? 15.33100 49.03100 34.71400 1.000 10.51000 453 GLY B C 1
ATOM 7037 O O . GLY B 1 453 ? 14.49800 49.67500 34.07000 1.000 10.51000 453 GLY B O 1
ATOM 7038 N N . GLY B 1 454 ? 15.33900 48.98300 36.04000 1.000 12.03000 454 GLY B N 1
ATOM 7039 C CA . GLY B 1 454 ? 14.37900 49.72500 36.83800 1.000 12.03000 454 GLY B CA 1
ATOM 7040 C C . GLY B 1 454 ? 14.65600 49.50900 38.31000 1.000 12.03000 454 GLY B C 1
ATOM 7041 O O . GLY B 1 454 ? 15.43000 48.62800 38.70100 1.000 12.03000 454 GLY B O 1
ATOM 7042 N N . ASN B 1 455 ? 14.00100 50.32900 39.12700 1.000 10.82000 455 ASN B N 1
ATOM 7043 C CA . ASN B 1 455 ? 14.18200 50.27000 40.57400 1.000 10.82000 455 ASN B CA 1
ATOM 7044 C C . ASN B 1 455 ? 13.53200 49.02200 41.16100 1.000 10.82000 455 ASN B C 1
ATOM 7045 O O . ASN B 1 455 ? 14.14600 48.30600 41.95100 1.000 10.82000 455 ASN B O 1
ATOM 7050 N N . GLU B 1 477 ? 14.32600 53.01900 32.84100 1.000 15.21000 477 GLU B N 1
ATOM 7051 C CA . GLU B 1 477 ? 15.55700 52.99600 32.05900 1.000 15.21000 477 GLU B CA 1
ATOM 7052 C C . GLU B 1 477 ? 16.73200 52.53800 32.91500 1.000 15.21000 477 GLU B C 1
ATOM 7053 O O . GLU B 1 477 ? 16.54500 51.81800 33.89600 1.000 15.21000 477 GLU B O 1
ATOM 7059 N N . LEU B 1 478 ? 17.93900 52.95400 32.53700 1.000 12.61000 478 LEU B N 1
ATOM 7060 C CA . LEU B 1 478 ? 19.14000 52.49500 33.22100 1.000 12.61000 478 LEU B CA 1
ATOM 7061 C C . LEU B 1 478 ? 19.16800 52.98700 34.66400 1.000 12.61000 478 LEU B C 1
ATOM 7062 O O . LEU B 1 478 ? 18.75400 54.10900 34.96800 1.000 12.61000 478 LEU B O 1
ATOM 7067 N N . TRP B 1 479 ? 19.66900 52.13600 35.55000 1.000 11.25000 479 TRP B N 1
ATOM 7068 C CA . TRP B 1 479 ? 19.75200 52.41100 36.97600 1.000 11.25000 479 TRP B CA 1
ATOM 7069 C C . TRP B 1 479 ? 20.99400 51.72100 37.53300 1.000 11.25000 479 TRP B C 1
ATOM 7070 O O . TRP B 1 479 ? 20.91600 50.81200 38.35500 1.000 11.25000 479 TRP B O 1
ATOM 7081 N N . LYS B 1 480 ? 22.17400 52.13300 37.07400 1.000 11.05000 480 LYS B N 1
ATOM 7082 C CA . LYS B 1 480 ? 23.39300 51.46200 37.50100 1.000 11.05000 480 LYS B CA 1
ATOM 7083 C C . LYS B 1 480 ? 23.55400 51.58200 39.01100 1.000 11.05000 480 LYS B C 1
ATOM 7084 O O . LYS B 1 480 ? 23.45600 52.67700 39.57300 1.000 11.05000 480 LYS B O 1
ATOM 7090 N N . GLU B 1 481 ? 23.83800 50.45800 39.66300 1.000 13.50000 481 GLU B N 1
ATOM 7091 C CA . GLU B 1 481 ? 23.95000 50.38700 41.11300 1.000 13.50000 481 GLU B CA 1
ATOM 7092 C C . GLU B 1 481 ? 25.31900 49.82600 41.45100 1.000 13.50000 481 GLU B C 1
ATOM 7093 O O . GLU B 1 481 ? 25.64200 48.69600 41.06700 1.000 13.50000 481 GLU B O 1
ATOM 7099 N N . ILE B 1 482 ? 26.12500 50.61800 42.14100 1.000 16.53000 482 ILE B N 1
ATOM 7100 C CA . ILE B 1 482 ? 27.45200 50.19000 42.55000 1.000 16.53000 482 ILE B CA 1
ATOM 7101 C C . ILE B 1 482 ? 27.33400 49.46500 43.88100 1.000 16.53000 482 ILE B C 1
ATOM 7102 O O . ILE B 1 482 ? 26.75000 49.99000 44.83600 1.000 16.53000 482 ILE B O 1
ATOM 7107 N N . VAL B 1 483 ? 27.88900 48.25900 43.94500 1.000 21.55000 483 VAL B N 1
ATOM 7108 C CA . VAL B 1 483 ? 27.88900 47.44400 45.15100 1.000 21.55000 483 VAL B CA 1
ATOM 7109 C C . VAL B 1 483 ? 29.33500 47.24600 45.57100 1.000 21.55000 483 VAL B C 1
ATOM 7110 O O . VAL B 1 483 ? 30.14400 46.70400 44.80500 1.000 21.55000 483 VAL B O 1
ATOM 7114 N N . ARG B 1 484 ? 29.66000 47.69400 46.78000 1.000 28.56000 484 ARG B N 1
ATOM 711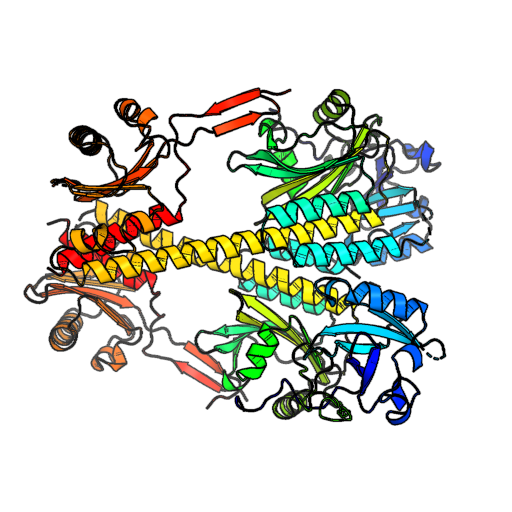5 C CA . ARG B 1 484 ? 30.99700 47.53000 47.33000 1.000 28.56000 484 ARG B CA 1
ATOM 7116 C C . ARG B 1 484 ? 30.89800 46.98600 48.74800 1.000 28.56000 484 ARG B C 1
ATOM 7117 O O . ARG B 1 484 ? 29.80300 46.64700 49.20800 1.000 28.56000 484 ARG B O 1
ATOM 7125 N N . LEU B 1 485 ? 32.03500 46.89000 49.43900 1.000 32.35000 485 LEU B N 1
ATOM 7126 C CA . LEU B 1 485 ? 32.12300 46.30700 50.77700 1.000 32.35000 485 LEU B CA 1
ATOM 7127 C C . LEU B 1 485 ? 31.62100 44.87000 50.81200 1.000 32.35000 485 LEU B C 1
ATOM 7128 O O . LEU B 1 485 ? 31.25100 44.36700 51.87600 1.000 32.35000 485 LEU B O 1
ATOM 7133 N N . LYS B 1 486 ? 31.62400 44.18400 49.67100 1.000 27.98000 486 LYS B N 1
ATOM 7134 C CA . LYS B 1 486 ? 31.03100 42.85700 49.56100 1.000 27.98000 486 LYS B CA 1
ATOM 7135 C C . LYS B 1 486 ? 31.89500 42.00600 48.64700 1.000 27.98000 486 LYS B C 1
ATOM 7136 O O . LYS B 1 486 ? 32.15200 42.38800 47.50100 1.000 27.98000 486 LYS B O 1
ATOM 7142 N N . SER B 1 487 ? 32.33300 40.85600 49.15100 1.000 28.57000 487 SER B N 1
ATOM 7143 C CA . SER B 1 487 ? 33.14400 39.93000 48.37900 1.000 28.57000 487 SER B CA 1
ATOM 7144 C C . SER B 1 487 ? 32.25100 39.05200 47.50700 1.000 28.57000 487 SER B C 1
ATOM 7145 O O . SER B 1 487 ? 31.02900 39.21400 47.45400 1.000 28.57000 487 SER B O 1
ATOM 7148 N N . LEU B 1 488 ? 32.87100 38.10500 46.81200 1.000 26.90000 488 LEU B N 1
ATOM 7149 C CA . LEU B 1 488 ? 32.10000 37.12500 46.07000 1.000 26.90000 488 LEU B CA 1
ATOM 7150 C C . LEU B 1 488 ? 31.31900 36.24400 47.04000 1.000 26.90000 488 LEU B C 1
ATOM 7151 O O . LEU B 1 488 ? 31.81800 35.92100 48.12300 1.000 26.90000 488 LEU B O 1
ATOM 7156 N N . PRO B 1 489 ? 30.09100 35.85900 46.69500 1.000 27.51000 489 PRO B N 1
ATOM 7157 C CA . PRO B 1 489 ? 29.28100 35.06700 47.62900 1.000 27.51000 489 PRO B CA 1
ATOM 7158 C C . PRO B 1 489 ? 29.93400 33.72400 47.91900 1.000 27.51000 489 PRO B C 1
ATOM 7159 O O . PRO B 1 489 ? 30.56700 33.11900 47.05400 1.000 27.51000 489 PRO B O 1
ATOM 7163 N N . TRP B 1 490 ? 29.77600 33.26200 49.15700 1.000 27.76000 490 TRP B N 1
ATOM 7164 C CA . TRP B 1 490 ? 30.29100 31.95500 49.54500 1.000 27.76000 490 TRP B CA 1
ATOM 7165 C C . TRP B 1 490 ? 29.36800 30.87200 49.00200 1.000 27.76000 490 TRP B C 1
ATOM 7166 O O . TRP B 1 490 ? 28.16000 30.89500 49.26100 1.000 27.76000 490 TRP B O 1
ATOM 7177 N N . LYS B 1 491 ? 29.92800 29.93000 48.24700 1.000 28.20000 491 LYS B N 1
ATOM 7178 C CA . LYS B 1 491 ? 29.15900 28.76500 47.83500 1.000 28.20000 491 LYS B CA 1
ATOM 7179 C C . LYS B 1 491 ? 28.93000 27.83600 49.02300 1.000 28.20000 491 LYS B C 1
ATOM 7180 O O . LYS B 1 491 ? 29.76400 27.72900 49.92600 1.000 28.20000 491 LYS B O 1
ATOM 7186 N N . SER B 1 492 ? 27.77300 27.16600 49.02100 1.000 27.97000 492 SER B N 1
ATOM 7187 C CA . SER B 1 492 ? 27.38000 26.37200 50.18300 1.000 27.97000 492 SER B CA 1
ATOM 7188 C C . SER B 1 492 ? 28.34400 25.21700 50.43100 1.000 27.97000 492 SER B C 1
ATOM 7189 O O . SER B 1 492 ? 28.63700 24.88000 51.58600 1.000 27.97000 492 SER B O 1
ATOM 7192 N N . TYR B 1 493 ? 28.86800 24.61000 49.36200 1.000 29.65000 493 TYR B N 1
ATOM 7193 C CA . TYR B 1 493 ? 29.80700 23.51300 49.55900 1.000 29.65000 493 TYR B CA 1
ATOM 7194 C C . TYR B 1 493 ? 31.13000 23.99000 50.14100 1.000 29.65000 493 TYR B C 1
ATOM 7195 O O . TYR B 1 493 ? 31.81300 23.20700 50.80500 1.000 29.65000 493 TYR B O 1
ATOM 7204 N N . GLU B 1 494 ? 31.49300 25.25800 49.94300 1.000 28.90000 494 GLU B N 1
ATOM 7205 C CA . GLU B 1 494 ? 32.69700 25.77700 50.58500 1.000 28.90000 494 GLU B CA 1
ATOM 7206 C C . GLU B 1 494 ? 32.52000 25.87700 52.09800 1.000 28.90000 494 GLU B C 1
ATOM 7207 O O . GLU B 1 494 ? 33.42000 25.50300 52.86200 1.000 28.90000 494 GLU B O 1
ATOM 7213 N N . VAL B 1 495 ? 31.36100 26.36100 52.55400 1.000 29.66000 495 VAL B N 1
ATOM 7214 C CA . VAL B 1 495 ? 31.08600 26.39200 53.98800 1.000 29.66000 495 VAL B CA 1
ATOM 7215 C C . VAL B 1 495 ? 30.99300 24.97500 54.54700 1.000 29.66000 495 VAL B C 1
ATOM 7216 O O . VAL B 1 495 ? 31.42800 24.70100 55.67800 1.000 29.66000 495 VAL B O 1
ATOM 7220 N N . ASN B 1 496 ? 30.45200 24.04400 53.75400 1.000 31.12000 496 ASN B N 1
ATOM 7221 C CA . ASN B 1 496 ? 30.42500 22.65000 54.18400 1.000 31.12000 496 ASN B CA 1
ATOM 7222 C C . ASN B 1 496 ? 31.83400 22.10100 54.33800 1.000 31.12000 496 ASN B C 1
ATOM 7223 O O . ASN B 1 496 ? 32.12900 21.38400 55.30200 1.000 31.12000 496 ASN B O 1
ATOM 7228 N N . ALA B 1 497 ? 32.72200 22.43800 53.40200 1.000 30.31000 497 ALA B N 1
ATOM 7229 C CA . ALA B 1 497 ? 34.10800 22.00700 53.50700 1.000 30.31000 497 ALA B CA 1
ATOM 7230 C C . ALA B 1 497 ? 34.79400 22.62900 54.71200 1.000 30.31000 497 ALA B C 1
ATOM 7231 O O . ALA B 1 497 ? 35.63300 21.98300 55.34200 1.000 30.31000 497 ALA B O 1
ATOM 7233 N N . ALA B 1 498 ? 34.43200 23.86200 55.06900 1.000 30.82000 498 ALA B N 1
ATOM 7234 C CA . ALA B 1 498 ? 35.02200 24.47100 56.25900 1.000 30.82000 498 ALA B CA 1
ATOM 7235 C C . ALA B 1 498 ? 34.58000 23.74900 57.52900 1.000 30.82000 498 ALA B C 1
ATOM 7236 O O . ALA B 1 498 ? 35.40000 23.47800 58.41900 1.000 30.82000 498 ALA B O 1
ATOM 7238 N N . ALA B 1 499 ? 33.29300 23.40400 57.62400 1.000 32.59000 499 ALA B N 1
ATOM 7239 C CA . ALA B 1 499 ? 32.83000 22.68000 58.80800 1.000 32.59000 499 ALA B CA 1
ATOM 7240 C C . ALA B 1 499 ? 33.43100 21.27700 58.87600 1.000 32.59000 499 ALA B C 1
ATOM 7241 O O . ALA B 1 499 ? 33.82300 20.80400 59.95600 1.000 32.59000 499 ALA B O 1
ATOM 7243 N N . GLU B 1 500 ? 33.53500 20.60200 57.72800 1.000 33.62000 500 GLU B N 1
ATOM 7244 C CA . GLU B 1 500 ? 34.18200 19.29600 57.70700 1.000 33.62000 500 GLU B CA 1
ATOM 7245 C C . GLU B 1 500 ? 35.66000 19.40500 58.05700 1.000 33.62000 500 GLU B C 1
ATOM 7246 O O . GLU B 1 500 ? 36.21900 18.48900 58.67100 1.000 33.62000 500 GLU B O 1
ATOM 7252 N N . LEU B 1 501 ? 36.30700 20.51300 57.68400 1.000 32.54000 501 LEU B N 1
ATOM 7253 C CA . LEU B 1 501 ? 37.68500 20.72800 58.10400 1.000 32.54000 501 LEU B CA 1
ATOM 7254 C C . LEU B 1 501 ? 37.77400 20.89900 59.60900 1.000 32.54000 501 LEU B C 1
ATOM 7255 O O . LEU B 1 501 ? 38.71900 20.41100 60.23300 1.000 32.54000 501 LEU B O 1
ATOM 7260 N N . ARG B 1 502 ? 36.78800 21.56500 60.21500 1.000 34.72000 502 ARG B N 1
ATOM 7261 C CA . ARG B 1 502 ? 36.78600 21.67000 61.67200 1.000 34.72000 502 ARG B CA 1
ATOM 7262 C C . ARG B 1 502 ? 36.68300 20.29500 62.31600 1.000 34.72000 502 ARG B C 1
ATOM 7263 O O . ARG B 1 502 ? 37.41400 19.98100 63.26800 1.000 34.72000 502 ARG B O 1
ATOM 7271 N N . GLY B 1 503 ? 35.80600 19.44500 61.78000 1.000 33.25000 503 GLY B N 1
ATOM 7272 C CA . GLY B 1 503 ? 35.65000 18.12000 62.35900 1.000 33.25000 503 GLY B CA 1
ATOM 7273 C C . GLY B 1 503 ? 36.88700 17.25700 62.18500 1.000 33.25000 503 GLY B C 1
ATOM 7274 O O . GLY B 1 503 ? 37.32000 16.57500 63.12200 1.000 33.25000 503 GLY B O 1
ATOM 7275 N N . ALA B 1 504 ? 37.49700 17.30300 60.99600 1.000 32.99000 504 ALA B N 1
ATOM 7276 C CA . ALA B 1 504 ? 38.72000 16.54300 60.76900 1.000 32.99000 504 ALA B CA 1
ATOM 7277 C C . ALA B 1 504 ? 39.87800 17.07300 61.60200 1.000 32.99000 504 ALA B C 1
ATOM 7278 O O . ALA B 1 504 ? 40.72100 16.29100 62.06000 1.000 32.99000 504 ALA B O 1
ATOM 7280 N N . ILE B 1 505 ? 39.92400 18.38700 61.83400 1.000 33.92000 505 ILE B N 1
ATOM 7281 C CA . ILE B 1 505 ? 40.96400 18.94300 62.68600 1.000 33.92000 505 ILE B CA 1
ATOM 7282 C C . ILE B 1 505 ? 40.80300 18.43500 64.10700 1.000 33.92000 505 ILE B C 1
ATOM 7283 O O . ILE B 1 505 ? 41.77900 18.03000 64.74400 1.000 33.92000 505 ILE B O 1
ATOM 7288 N N . ILE B 1 506 ? 39.57100 18.42900 64.62300 1.000 33.07000 506 ILE B N 1
ATOM 7289 C CA . ILE B 1 506 ? 39.36700 17.93600 65.98300 1.000 33.07000 506 ILE B CA 1
ATOM 7290 C C . ILE B 1 506 ? 39.69600 16.44900 66.07400 1.000 33.07000 506 ILE B C 1
ATOM 7291 O O . ILE B 1 506 ? 40.26000 15.98500 67.07500 1.000 33.07000 506 ILE B O 1
ATOM 7296 N N . THR B 1 507 ? 39.40700 15.68500 65.01500 1.000 34.24000 507 THR B N 1
ATOM 7297 C CA . THR B 1 507 ? 39.71800 14.25700 65.04400 1.000 34.24000 507 THR B CA 1
ATOM 7298 C C . THR B 1 507 ? 41.22500 14.01800 65.06900 1.000 34.24000 507 THR B C 1
ATOM 7299 O O . THR B 1 507 ? 41.72900 13.24200 65.89200 1.000 34.24000 507 THR B O 1
ATOM 7303 N N . VAL B 1 508 ? 41.96500 14.68100 64.17500 1.000 35.98000 508 VAL B N 1
ATOM 7304 C CA . VAL B 1 508 ? 43.41400 14.50400 64.15800 1.000 35.98000 508 VAL B CA 1
ATOM 7305 C C . VAL B 1 508 ? 44.05400 15.07400 65.42300 1.000 35.98000 508 VAL B C 1
ATOM 7306 O O . VAL B 1 508 ? 45.09600 14.58000 65.87400 1.000 35.98000 508 VAL B O 1
ATOM 7310 N N . VAL B 1 509 ? 43.44600 16.09800 66.02900 1.000 36.69000 509 VAL B N 1
ATOM 7311 C CA . VAL B 1 509 ? 43.97700 16.65000 67.27100 1.000 36.69000 509 VAL B CA 1
ATOM 7312 C C . VAL B 1 509 ? 43.79500 15.66500 68.41800 1.000 36.69000 509 VAL B C 1
ATOM 7313 O O . VAL B 1 509 ? 44.70100 15.47200 69.23800 1.000 36.69000 509 VAL B O 1
ATOM 7317 N N . LEU B 1 510 ? 42.63500 15.00800 68.48400 1.000 37.59000 510 LEU B N 1
ATOM 7318 C CA . LEU B 1 510 ? 42.42600 14.00100 69.51600 1.000 37.59000 510 LEU B CA 1
ATOM 7319 C C . LEU B 1 510 ? 43.17100 12.70700 69.22200 1.000 37.59000 510 LEU B C 1
ATOM 7320 O O . LEU B 1 510 ? 43.30200 11.86900 70.12200 1.000 37.59000 510 LEU B O 1
ATOM 7325 N N . ARG B 1 511 ? 43.65500 12.52400 67.99100 1.000 42.79000 511 ARG B N 1
ATOM 7326 C CA . ARG B 1 511 ? 44.62200 11.46200 67.73500 1.000 42.79000 511 ARG B CA 1
ATOM 7327 C C . ARG B 1 511 ? 45.89700 11.67500 68.54200 1.000 42.79000 511 ARG B C 1
ATOM 7328 O O . ARG B 1 511 ? 46.57600 10.70600 68.90300 1.000 42.79000 511 ARG B O 1
ATOM 7336 N N . LYS B 1 512 ? 46.22900 12.92800 68.84300 1.000 42.59000 512 LYS B N 1
ATOM 7337 C CA . LYS B 1 512 ? 47.38400 13.25500 69.67100 1.000 42.59000 512 LYS B CA 1
ATOM 7338 C C . LYS B 1 512 ? 47.03800 13.13400 71.15300 1.000 42.59000 512 LYS B C 1
ATOM 7339 O O . LYS B 1 512 ? 47.62400 12.32800 71.87600 1.000 42.59000 512 LYS B O 1
#

Solvent-accessible surface area: 42585 Å² total; per-residue (Å²): 75,95,177,64,68,20,63,49,42,13,85,0,1,44,50,0,1,0,0,0,6,41,54,110,99,5,28,0,3,0,0,0,83,14,0,96,128,36,5,42,62,79,12,134,81,0,36,95,68,55,0,122,76,9,5,107,71,149,29,5,86,51,7,50,86,7,21,103,60,172,65,3,88,16,2,23,46,4,115,2,57,41,163,117,54,77,2,25,0,15,2,10,102,17,69,49,8,7,0,2,0,0,1,59,31,98,218,65,6,40,53,0,56,25,0,1,37,61,0,26,70,7,151,62,17,91,73,0,0,83,39,1,0,56,4,0,53,97,18,15,44,1,12,9,0,9,0,15,91,18,67,231,103,81,23,0,28,0,32,3,19,28,43,55,175,135,25,79,62,55,88,82,32,46,30,12,27,82,82,26,31,80,21,16,38,119,9,37,25,108,26,82,27,21,12,4,9,49,2,78,33,149,31,7,36,1,55,44,83,49,4,62,118,70,105,84,61,5,45,0,20,33,4,47,0,18,9,10,21,100,87,55,23,118,82,0,80,111,104,34,9,54,0,12,0,10,1,0,0,30,32,109,117,94,2,29,0,10,0,19,0,25,24,83,80,73,38,63,1,42,21,108,26,19,61,0,0,68,17,1,1,32,1,0,9,27,23,0,18,33,23,43,76,78,78,58,55,121,38,92,121,93,10,100,34,15,11,52,88,1,56,125,62,47,70,110,4,2,31,99,122,165,26,28,0,27,62,0,0,86,11,54,0,0,0,1,2,30,101,177,94,37,64,77,40,51,81,25,4,134,100,114,22,0,68,41,1,17,111,41,1,79,120,87,18,118,93,42,47,40,121,24,43,5,0,6,140,72,11,89,94,0,95,124,10,56,83,40,0,0,0,0,0,2,0,13,6,16,90,129,106,61,48,3,0,0,0,0,18,41,27,64,86,52,80,24,38,30,36,17,73,162,186,97,155,112,80,90,29,153,37,82,1,92,79,22,110,87,35,8,15,93,0,0,38,61,1,34,10,15,15,51,79,67,170,159,58,75,173,53,83,32,61,49,48,9,83,0,1,48,42,1,4,0,0,0,4,52,48,110,95,10,16,0,2,0,0,0,62,18,0,107,131,64,40,52,55,68,20,125,63,0,58,78,65,40,0,142,82,39,19,120,65,136,53,13,87,105,2,66,78,1,22,105,73,114,47,3,76,50,33,5,37,6,101,17,155,72,14,0,6,3,9,113,19,78,63,8,1,0,1,0,11,11,87,30,154,176,119,120,137,18,114,28,44,10,52,28,0,17,6,50,0,104,72,9,146,49,25,97,71,0,0,90,44,0,0,38,5,0,44,124,14,10,39,2,28,3,0,13,0,23,88,20,58,222,105,54,25,0,26,1,34,5,21,37,59,55,168,147,32,74,65,48,71,84,30,42,34,26,27,92,64,21,24,51,36,17,28,116,13,44,30,121,29,24,23,11,15,4,6,38,0,91,34,149,29,4,26,3,54,48,80,63,12,54,96,79,109,81,52,8,42,0,16,29,0,41,0,12,9,22,24,102,72,73,22,108,97,7,87,113,65,18,10,49,0,13,2,14,0,1,0,8,31,100,79,121,2,34,0,13,0,22,0,26,20,108,74,77,45,100,11,29,26,74,16,20,23,8,0,21,10,0,0,3,3,0,1,16,16,0,11,37,32,46,50,66,82,65,50,122,20,95,124,107,8,71,61,25,20,63,97,0,42,113,42,4,78,73,61,161,33,46,28,34,0,0,18,97,85,125,21,11,0,26,67,0,0,81,6,81,0,0,0,7,24,158,17,94,62,30,50,99,22,2,122,130,115,19,0,75,41,0,14,122,42,0,100,118,71,22,130,94,73,40,24,112,19,37,3,0,4,130,69,16,104,75,0,91,98,10,43,99,47,0,0,0,0,0,0,0,0,17,22,52,124,110,48,92,1,0,0,0,0,13,52,35,75,76,50,70,25,41,39,18,16,140,185,97,137,123,78,87,25,127,44,69,0,89,81,21,92,81,34,6,18,79,0,0,43,70,0,46,28,19,1,28,72,18,50,54,141,192

InterPro domains:
  IPR001294 Phytochrome [PR01033] (71-93)
  IPR001294 Phytochrome [PR01033] (167-186)
  IPR001294 Phytochrome [PR01033] (254-275)
  IPR001294 Phytochrome [PR01033] (352-372)
  IPR001294 Phytochrome [PR01033] (437-456)
  IPR001294 Phytochrome [PR01033] (472-490)
  IPR003018 GAF domain [PF01590] (154-309)
  IPR003018 GAF domain [SM00065] (152-330)
  IPR003594 Histidine kinase/HSP90-like ATPase domain [PF02518] (640-749)
  IPR003594 Histidine kinase/HSP90-like ATPase domain [SM00387] (639-751)
  IPR003661 Signal transduction histidine kinase, dimerisation/phosphoacceptor domain [PF00512] (531-595)
  IPR003661 Signal transduction histidine kinase, dimerisation/phosphoacceptor domain [SM00388] (529-597)
  IPR003661 Signal transduction histidine kinase, dimerisation/phosphoacceptor domain [cd00082] (527-593)
  IPR005467 Histidine kinase domain [PS50109] (536-751)
  IPR013515 Phytochrome, central region [PF00360] (332-513)
  IPR013654 PAS fold-2 [PF08446] (17-124)
  IPR016132 Phytochrome chromophore attachment domain [PS50046] (152-310)
  IPR029016 GAF-like domain superfamily [G3DSA:3.30.450.40] (16-485)
  IPR035965 PAS domain superfamily [SSF55785] (9-125)
  IPR036097 Signal transduction histidine kinase, dimerisation/phosphoacceptor domain superfamily [SSF47384] (514-595)

Secondary structure (DSSP, 8-state):
--SS-TT--SEE-TTSEEEEE-TTT-BEEEE-STHHHHHSS-HHHHTTSBGGGTS-HHHHHHHHHHHHSSSGGGG-SEEEE----EEEEEEEESSSSEEEEEEE----HHHHHHHHHHHHT--SHHHHHHHHHHHHHHHH--SEEEEEE--TT--EEEEEEEE-TTSPP-TTEEE-GGGS-HHHHHHHHH-SEEEES-TT--PEE-BSSB-TTT-PBPP-TT-TTBPPPHHHHHHHHHHT--EEEEEEEEETTEEEEEEEEEESS--PPPHHHHHHHHHHHHHHHHHHHHHHHHHHHHHHHHHHHHHHHHHHH--HHHHSSSS-HHHHTT-SEEEEEETTEEEEEES---HHHHHHHHHHHHHS--SSEEEES-GGGTSGGGGGGHHHHSEEEEEEEETTTTEEEEEEE-B--EEEEESS----EEEEE-S-BPPPPHHHHHHHHHHHHHHHH--/-GGG--TT--SEE-TTSEEEEEETTTTEEEEEETTHHHHHS--GGGGSSEEGGGTS-HHHHHHHHHHHTSS-GGGGPSEE--EEEEEEE-SSSEEEEEEE----HHHHHHHHHHHHHHHT--SHHHHHHHHHHHHHHHH--SEEEEEEEPTT--EEEEEEEE-TTSPP-TT-EE-GGGS-HHHHHHHHH-SEEEES-TTPPPEEEESSB-TTT--B--GGG-SSBPPPHHHHHHHHHHT--EEEEEEEEETTEEEEEEEEEESS-----HHHHHHHHHHHHHHHHHHHHHHHHHHHHHHHHHHHHHHHHHHHHTTSSSHHHHHHTSSS-THHHHT-SEEEE----EEES-PPTTHHHHHHHHHHHH--SSEEEES-GGGTSGGGGGGTTT-SEEEEEEEETTTTEEEEEEE----EEEEES----EEEEE-S--PPPPHHHHHHHHHHHHHHHHHHHH-